Protein AF-A0A383U448-F1 (afdb_monomer_lite)

Radius of gyration: 34.34 Å; chains: 1; bounding box: 80×82×104 Å

Sequence (1256 aa):
MKTSLHKIVGTLLFLFCISNVFAQDVRINQNELPYTIPLAEEPSKGEGIVYQWLENDKILEKSNQINFTIPKGKEVGTYTYISQVKCNGCTDWLSSNPFTVEIYNEPLITARTFTNPFSVVFSPQKELSGYLEELITIIDETQTKLDISIYSIDNYDIYLALKRAKARGVQIRMLYGGASEDKNETSGTVSHKLEELGIDVKYVNKTNHHKFIISDDNYLMTSSGNWNTKANWEFDESTLSITDEEIILRYRVEFELLWNNSREFGQSYTYTPTTPESLLNAIVDNPNSDAIFTTSNYSLYNSSTYGPTFRKITNKQDVADRIVALINQAQTSIKISANHLRSRPISEALILKKSQNPNIEIKIYTDQQEYITESYNNYQTSQQQQCLADASTLAKQRDCLEKNFLYSYNLISAGIEMRFKTYSYDWDITTSNMMHHKYAIFDDDIVVAGSYNYSYNSETNSMENLVILNSSASSSTVNKFIANFDEIWNLGRVENYYNDLLSHLNSSNRYVPVIFPSVALTHLEYADLKQQISTVCPTVTDDYFKNNGHLYSTYLKGIDLSYGANDEVITNFSNSTLYPFSIDYSYNPSLDRFTNIAFQSPDNINYFENIQYDSNKDITSFNSSVFNLNLSYSNRFLLSLNYGQGDYNWHYQNITNGKRVKYSNPNYTDFIISDWNESELPIKITDADNRYLQWNYDDNEDAISVFSQNRTVNLSYSQNQTIFSTNSGENVQFTQNSPNNFTLVNNGTVATTINYDIQEQADKKQTLNININSTNITSGSGRIASIDYLFDVYGRVISAGDLNIIRKPYSGETTTIENGNIQETRTYNDWSLLTQQVVKYNGNIVYQADYQYDVMQRIKQLDEFVSGITIQFIYQYNARGQLEKVFKNGTLSEHYTYDDFGNRTNINIRGTAFIYQNNNINQTQKYSWNTSTSTKHREFNYNNAGQLTSTVNKTGNTTTSSKSFNYDVFGNLNSVTWASQNLEFKYDAFDRQIATYLNGNVKQKLVYGIDNQPIAELNENDRIINTFIYADLNTPILMRKGSIDYYIVSDIRGSVRLVIKESNGAIMQQLDYDAFGKVLNNSNPGFTPFGYAGGLYEYRTDLIRFGARDYFAEIGKWTAEDPIGFLSGDVNFYSYVANDPINYIDPSGFYKTSELAVVIGERMHRVNKAANDLRKQGYNVKIYSPRNFRSTPGKLSPKDINANREWLRYWTNKGAKVFDIGPEKGNPVRSPFYGVEQRSIYTNWKYNNVVQLEGY

Foldseek 3Di:
DLCVLLCLLVVVVVCLLVLVPDQPAAEDELVLPQFKDDDPDDDDPDDDKWKFKDKVNHTDDIGPDPIDTHHRPDDFAKIWMAIDIDDPDDDDPRNQHIHIYGYDHDQPDPPPDDPAQKAKWKDDDPPCPGVLVVLLVLLQNFQAEKQWQFQDADDVSNVVSVLSSVSNVYAAEYAYNCLVVCLPPDDQDPQRSCVVSVHWYWYAQFRRQFGKMDGPLQKIKFKLDGNDDCRHNQETMMMMIGRDNQVSLVVVLVSLVDRVQTATSPDDDDDPRDHSVVSVVVHDDDPFKDKDKLQVQWDWDQDPVTGTHTDGDPPDQVPLVVLLVLLVVFDAEKEWQAQAQQAPSNLVSLLVSCVVPVRHAYEYEYAPVLFDDPVVLVVLVVVLVVQCVVDPDPVSNVCSVFPPHRCQVVCVVSVHHYWHFDFFLDDDPLLDSGHSFGWMQGPLFKIKGGNDHNGPSRNGRYIYMIMIGTVVSPVPNSVVVVLVSVQLQCPLVVLPNLVLLLVLLPAPFFKQFRGFHTGTDTSVSSVVSSVSSCVQPVCCVDPLCVVCVSQDRIGTGQFDFDADPQRDRDDWRARPPDWGKTWDWDADLVLLDTQKIWIAGPVRQIWMWGFDADPLRHTQWIDIPQWIWGWDDDLLHTAWIDTPLDIWGWDWDDDVQWIWIQTDDRVDGSQKIWTAGPLRHTAKIAGPVRWIWGFDADSNRSTQWIDTPPKIWGWDDDSFKIWIAMPQGWIWMKGDPDSQKIWIATDHPAGKIWIWGWDQDSSRKIKIKIKIARPLDPDDAQRIDIWMFIGDNVRATQDIRQWGWDASSTPGHTAWIDHFQKIWGWDAHSNRHTQKIFIDGNNHTQKIWGFDADPVRFTQWIFIDHRHDTWIWGWDADSNRFTAFIAIPNHTQWGFDADSQRATQWIQGPNWIWGWDAHSQGDTQKIWTDDPPFIKMKGWDADSQFFTAKIFIDTHNDTPWMKGWDAHPLGQTQWIDIDHKIKGFDAHSSRATQFIDIVNQTPWGFDDDSDSATQFIADSSSGTQWGFIPRPALAGQWIDGRNWIWGFDADPLRFTAFTATNVPRDTPWGFDADLQFQTPDIPHPPPDLAGGSRFGDDPVVCWTDAARFIANSVSQWTSGFQPLACLLVRVNRTHAQSNRSRRDHRNNSSHDPAQAAEFAEPDVSVSVVVQVVNVSSNHNYDYDDQDDPSDDQDDDDPVSVSVSSSVVSVSVNVRYQYEYQYYDPPDPSHDNCGRPCSPPCSSNNPSVRY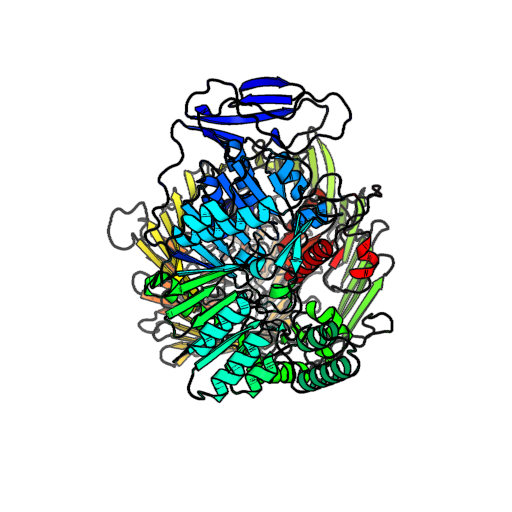HYNSRD

InterPro domains:
  IPR001736 Phospholipase D/Transphosphatidylase [PS50035] (204-231)
  IPR001736 Phospholipase D/Transphosphatidylase [PS50035] (431-458)
  IPR001736 Phospholipase D/Transphosphatidylase [SM00155] (204-231)
  IPR001736 Phospholipase D/Transphosphatidylase [SM00155] (431-458)
  IPR022385 Rhs repeat-associated core [TIGR03696] (1073-1149)
  IPR025202 Cardiolipin synthase-like, phospholipase D-like domain [PF13091] (135-259)
  IPR025202 Cardiolipin synthase-like, phospholipase D-like domain [PF13091] (323-489)
  IPR051406 Phospholipase D domain-containing protein [PTHR43856] (116-265)
  IPR056823 Teneurin-like, YD-shell [PF25023] (580-1142)

Secondary structure (DSSP, 8-state):
-HHHHHHHHHHHHHHHHSTTSS---EEEEGGGPSPEE--S-PPPS-S--EEEEEETTEEEEEES-S-EEPPTTPPSEEEEEEEEEESTT---GGGS--EEEEEESS--------SSSEEEEEE--STTSSHHHHHHHHHHH-SSEEEEEES-B--HHHHHHHHHHHHTT-EEEEEETTHHHHTT--SSSHHHHHHHTT-EEEE-SSEE---EEEETTTEEEEESS-BSHHHHHTSBEEEEEE--HHHHHHHHHHHHHHHHTSEESS------PPPHHHHHTT----TTEEEEEGGGGEEEEEETTTEEEEEEPTT--HHHHHHHHHHHH-SSEEEEEES-EE-HHHHHHHHHHHHH-TTSEEEEEEEGGG---HHHHHHHHHHHHHHHHH--SHHHHHHHHHSS---HHHHHHTT-EEEEEEEESS--TTS---B--EEEEETTTEEEEES--EEHHHHHHEE-EEEEEEHHHHHHHHHHHHHHHHHHHTTTTTTTHHHHHHHHHHSS-SEEESEEEEEEEEHHHHHHHHHHHHHH-GGGGSHHHHHHGGG-SEEETT----B-TTS-B-S-EE--SS---EEEEEEETTTTEEEEEEEE-TT--EEEEEEEE-TT--EEEEEESS-EEEEEEETTEEEEEESSS-EEEEEEEEETTEEEEEEEETTEEEEEEEEEETTS-EEEEEETTS-EEEEEE-TTS-EEEEE-SS-EEEEEE-SSEEEEEETTS-EEEEEEEETTEEEEEEESSS-EEEEEEEEE-TTS-EEEEEEEEETT--SSTTSEEEEEEEE-TTS-EEEETTEEEEE-TTT--EEEEEETTEEEEEEE-TTS-EEEEEEEETTEEEEEEEEEE-TTS-EEEEEEEETTEEEEEEEEE-TTS-EEEEEETTEEEEEEEE-TTS-EEEEEETTEEEEEEE-TTS-EEEEEEE-SS-EEEEEEEE-TTS-EEEEEEEETTEEEEEEEEEE-TT--EEEEEETTEEEEEEE-TTS-EEEEEETTEEEEEEEE-SSSSEEEEE-TTS-EEEEEE-SSSSS-SEEEETTEEEEEEE-TT--EEEEEETTTTEEEEEEEE-TT--EEEESSTTSSSB-GGG-EEETTTTEEEETTEEEEGGGTEESS--TTGGGGS-S-TTBSGGG-TTT---TTS--S---EEEEE-SSHHHHHHHHHHHHHTT-EEEE---S---S-TT---HHHHHHHHHHHHHHHHTT-EEEE--SPTT--S--TTTSSGGGTTSSS---TTB---TT-

pLDDT: mean 80.47, std 18.02, range [24.75, 98.75]

Organism: NCBI:txid2497989

Structure (mmCIF, N/CA/C/O backbone):
data_AF-A0A383U448-F1
#
_entry.id   AF-A0A383U448-F1
#
loop_
_atom_site.group_PDB
_atom_site.id
_atom_site.type_symbol
_atom_site.label_atom_id
_atom_site.label_alt_id
_atom_site.label_comp_id
_atom_site.label_asym_id
_atom_site.label_entity_id
_atom_site.label_seq_id
_atom_site.pdbx_PDB_ins_code
_atom_site.Cartn_x
_atom_site.Cartn_y
_atom_site.Cartn_z
_atom_site.occupancy
_atom_site.B_iso_or_equiv
_atom_site.auth_seq_id
_atom_site.auth_comp_id
_atom_site.auth_asym_id
_atom_site.auth_atom_id
_atom_site.pdbx_PDB_model_num
ATOM 1 N N . MET A 1 1 ? 19.857 9.843 -9.653 1.00 26.89 1 MET A N 1
ATOM 2 C CA . MET A 1 1 ? 19.720 11.174 -10.303 1.00 26.89 1 MET A CA 1
ATOM 3 C C . MET A 1 1 ? 18.327 11.389 -10.895 1.00 26.89 1 MET A C 1
ATOM 5 O O . MET A 1 1 ? 17.596 12.183 -10.324 1.00 26.89 1 MET A O 1
ATOM 9 N N . LYS A 1 2 ? 17.882 10.649 -11.926 1.00 29.08 2 LYS A N 1
ATOM 10 C CA . LYS A 1 2 ? 16.465 10.667 -12.369 1.00 29.08 2 LYS A CA 1
ATOM 11 C C . LYS A 1 2 ? 15.492 10.195 -11.288 1.00 29.08 2 LYS A C 1
ATOM 13 O O . LYS A 1 2 ? 14.426 10.770 -11.119 1.00 29.08 2 LYS A O 1
ATOM 18 N N . THR A 1 3 ? 15.914 9.226 -10.479 1.00 31.72 3 THR A N 1
ATOM 19 C CA . THR A 1 3 ? 15.242 8.836 -9.237 1.00 31.72 3 THR A CA 1
ATOM 20 C C . THR A 1 3 ? 15.077 9.991 -8.264 1.00 31.72 3 THR A C 1
ATOM 22 O O . THR A 1 3 ? 14.084 9.990 -7.574 1.00 31.72 3 THR A O 1
ATOM 25 N N . SER A 1 4 ? 15.980 10.970 -8.186 1.00 29.83 4 SER A N 1
ATOM 26 C CA . SER A 1 4 ? 15.837 12.097 -7.256 1.00 29.83 4 SER A CA 1
ATOM 27 C C . SER A 1 4 ? 14.801 13.094 -7.761 1.00 29.83 4 SER A C 1
ATOM 29 O O . SER A 1 4 ? 14.000 13.530 -6.965 1.00 29.83 4 SER A O 1
ATOM 31 N N . LEU A 1 5 ? 14.728 13.379 -9.065 1.00 30.92 5 LEU A N 1
ATOM 32 C CA . LEU A 1 5 ? 13.685 14.243 -9.636 1.00 30.92 5 LEU A CA 1
ATOM 33 C C . LEU A 1 5 ? 12.293 13.572 -9.593 1.00 30.92 5 LEU A C 1
ATOM 35 O O . LEU A 1 5 ? 11.331 14.197 -9.175 1.00 30.92 5 LEU A O 1
ATOM 39 N N . HIS A 1 6 ? 12.200 12.270 -9.903 1.00 34.72 6 HIS A N 1
ATOM 40 C CA . HIS A 1 6 ? 10.955 11.490 -9.780 1.00 34.72 6 HIS A CA 1
ATOM 41 C C . HIS A 1 6 ? 10.567 11.202 -8.315 1.00 34.72 6 HIS A C 1
ATOM 43 O O . HIS A 1 6 ? 9.384 11.146 -7.989 1.00 34.72 6 HIS A O 1
ATOM 49 N N . LYS A 1 7 ? 11.546 11.031 -7.411 1.00 33.03 7 LYS A N 1
ATOM 50 C CA . LYS A 1 7 ? 11.310 10.900 -5.963 1.00 33.03 7 LYS A CA 1
ATOM 51 C C . LYS A 1 7 ? 10.999 12.239 -5.339 1.00 33.03 7 LYS A C 1
ATOM 53 O O . LYS A 1 7 ? 10.185 12.235 -4.453 1.00 33.03 7 LYS A O 1
ATOM 58 N N . ILE A 1 8 ? 11.559 13.362 -5.776 1.00 33.59 8 ILE A N 1
ATOM 59 C CA . ILE A 1 8 ? 11.149 14.673 -5.270 1.00 33.59 8 ILE A CA 1
ATOM 60 C C . ILE A 1 8 ? 9.646 14.833 -5.516 1.00 33.59 8 ILE A C 1
ATOM 62 O O . ILE A 1 8 ? 8.950 15.253 -4.626 1.00 33.59 8 ILE A O 1
ATOM 66 N N . VAL A 1 9 ? 9.093 14.329 -6.615 1.00 33.84 9 VAL A N 1
ATOM 67 C CA . VAL A 1 9 ? 7.658 14.422 -6.935 1.00 33.84 9 VAL A CA 1
ATOM 68 C C . VAL A 1 9 ? 6.813 13.427 -6.161 1.00 33.84 9 VAL A C 1
ATOM 70 O O . VAL A 1 9 ? 5.799 13.814 -5.602 1.00 33.84 9 VAL A O 1
ATOM 73 N N . GLY A 1 10 ? 7.242 12.165 -6.070 1.00 28.72 10 GLY A N 1
ATOM 74 C CA . GLY A 1 10 ? 6.570 11.172 -5.229 1.00 28.72 10 GLY A CA 1
ATOM 75 C C . GLY A 1 10 ? 6.646 11.527 -3.743 1.00 28.72 10 GLY A C 1
ATOM 76 O O . GLY A 1 10 ? 5.662 11.382 -3.038 1.00 28.72 10 GLY A O 1
ATOM 77 N N . THR A 1 11 ? 7.783 12.049 -3.286 1.00 31.59 11 THR A N 1
ATOM 78 C CA . THR A 1 11 ? 8.043 12.540 -1.929 1.00 31.59 11 THR A CA 1
ATOM 79 C C . THR A 1 11 ? 7.360 13.874 -1.687 1.00 31.59 11 THR A C 1
ATOM 81 O O . THR A 1 11 ? 6.929 14.063 -0.573 1.00 31.59 11 THR A O 1
ATOM 84 N N . LEU A 1 12 ? 7.178 14.752 -2.676 1.00 30.23 12 LEU A N 1
ATOM 85 C CA . LEU A 1 12 ? 6.397 15.982 -2.542 1.00 30.23 12 LEU A CA 1
ATOM 86 C C . LEU A 1 12 ? 4.911 15.681 -2.542 1.00 30.23 12 LEU A C 1
ATOM 88 O O . LEU A 1 12 ? 4.226 16.141 -1.663 1.00 30.23 12 LEU A O 1
ATOM 92 N N . LEU A 1 13 ? 4.397 14.831 -3.422 1.00 33.88 13 LEU A N 1
ATOM 93 C CA . LEU A 1 13 ? 3.003 14.382 -3.362 1.00 33.88 13 LEU A CA 1
ATOM 94 C C . LEU A 1 13 ? 2.704 13.634 -2.057 1.00 33.88 13 LEU A C 1
ATOM 96 O O . LEU A 1 13 ? 1.634 13.813 -1.487 1.00 33.88 13 LEU A O 1
ATOM 100 N N . PHE A 1 14 ? 3.664 12.859 -1.537 1.00 30.44 14 PHE A N 1
ATOM 101 C CA . PHE A 1 14 ? 3.577 12.284 -0.195 1.00 30.44 14 PHE A CA 1
ATOM 102 C C . PHE A 1 14 ? 3.691 13.379 0.875 1.00 30.44 14 PHE A C 1
ATOM 104 O O . PHE A 1 14 ? 2.856 13.415 1.757 1.00 30.44 14 PHE A O 1
ATOM 111 N N . LEU A 1 15 ? 4.629 14.324 0.765 1.00 28.56 15 LEU A N 1
ATOM 112 C CA . LEU A 1 15 ? 4.775 15.497 1.638 1.00 28.56 15 LEU A CA 1
ATOM 113 C C . LEU A 1 15 ? 3.615 16.478 1.511 1.00 28.56 15 LEU A C 1
ATOM 115 O O . LEU A 1 15 ? 3.544 17.318 2.377 1.00 28.56 15 LEU A O 1
ATOM 119 N N . PHE A 1 16 ? 2.738 16.387 0.507 1.00 30.89 16 PHE A N 1
ATOM 120 C CA . PHE A 1 16 ? 1.557 17.232 0.318 1.00 30.89 16 PHE A CA 1
ATOM 121 C C . PHE A 1 16 ? 0.291 16.532 0.812 1.00 30.89 16 PHE A C 1
ATOM 123 O O . PHE A 1 16 ? -0.510 17.130 1.515 1.00 30.89 16 PHE A O 1
ATOM 130 N N . CYS A 1 17 ? 0.188 15.214 0.617 1.00 26.83 17 CYS A N 1
ATOM 131 C CA . CYS A 1 17 ? -0.707 14.389 1.431 1.00 26.83 17 CYS A CA 1
ATOM 132 C C . CYS A 1 17 ? -0.320 14.414 2.929 1.00 26.83 17 CYS A C 1
ATOM 134 O O . CYS A 1 17 ? -1.149 14.087 3.774 1.00 26.83 17 CYS A O 1
ATOM 136 N N . ILE A 1 18 ? 0.923 14.800 3.255 1.00 27.64 18 ILE A N 1
ATOM 137 C CA . ILE A 1 18 ? 1.483 14.928 4.611 1.00 27.64 18 ILE A CA 1
ATOM 138 C C . ILE A 1 18 ? 1.833 16.398 4.950 1.00 27.64 18 ILE A C 1
ATOM 140 O O . ILE A 1 18 ? 2.316 16.655 6.050 1.00 27.64 18 ILE A O 1
ATOM 144 N N . SER A 1 19 ? 1.528 17.410 4.116 1.00 24.75 19 SER A N 1
ATOM 145 C CA . SER A 1 19 ? 1.855 18.831 4.412 1.00 24.75 19 SER A CA 1
ATOM 146 C C . SER A 1 19 ? 0.846 19.442 5.380 1.00 24.75 19 SER A C 1
ATOM 148 O O . SER A 1 19 ? 0.489 20.608 5.289 1.00 24.75 19 SER A O 1
ATOM 150 N N . ASN A 1 20 ? 0.420 18.641 6.351 1.00 30.62 20 ASN A N 1
ATOM 151 C CA . ASN A 1 20 ? -0.089 19.090 7.635 1.00 30.62 20 ASN A CA 1
ATOM 152 C C . ASN A 1 20 ? 0.874 18.738 8.780 1.00 30.62 20 ASN A C 1
ATOM 154 O O . ASN A 1 20 ? 0.496 18.792 9.945 1.00 30.62 20 ASN A O 1
ATOM 158 N N . VAL A 1 21 ? 2.127 18.378 8.484 1.00 32.72 21 VAL A N 1
ATOM 159 C CA . VAL A 1 21 ? 3.058 17.867 9.492 1.00 32.72 21 VAL A CA 1
ATOM 160 C C . VAL A 1 21 ? 4.301 18.772 9.569 1.00 32.72 21 VAL A C 1
ATOM 162 O O . VAL A 1 21 ? 5.297 18.538 8.897 1.00 32.72 21 VAL A O 1
ATOM 165 N N . PHE A 1 22 ? 4.208 19.799 10.434 1.00 30.14 22 PHE A N 1
ATOM 166 C CA . PHE A 1 22 ? 5.290 20.618 11.039 1.00 30.14 22 PHE A CA 1
ATOM 167 C C . PHE A 1 22 ? 5.592 22.062 10.572 1.00 30.14 22 PHE A C 1
ATOM 169 O O . PHE A 1 22 ? 6.668 22.565 10.886 1.00 30.14 22 PHE A O 1
ATOM 176 N N . ALA A 1 23 ? 4.637 22.817 10.024 1.00 28.97 23 ALA A N 1
ATOM 177 C CA . ALA A 1 23 ? 4.626 24.268 10.270 1.00 28.97 23 ALA A CA 1
ATOM 178 C C . ALA A 1 23 ? 3.731 24.532 11.492 1.00 28.97 23 ALA A C 1
ATOM 180 O O . ALA A 1 23 ? 2.543 24.213 11.469 1.00 28.97 23 ALA A O 1
ATOM 181 N N . GLN A 1 24 ? 4.271 25.066 12.595 1.00 42.72 24 GLN A N 1
ATOM 182 C CA . GLN A 1 24 ? 3.395 25.661 13.613 1.00 42.72 24 GLN A CA 1
ATOM 183 C C . GLN A 1 24 ? 2.919 27.000 13.062 1.00 42.72 24 GLN A C 1
ATOM 185 O O . GLN A 1 24 ? 3.479 28.038 13.392 1.00 42.72 24 GLN A O 1
ATOM 190 N N . ASP A 1 25 ? 1.914 26.973 12.194 1.00 42.91 25 ASP A N 1
ATOM 191 C CA . ASP A 1 25 ? 1.227 28.191 11.797 1.00 42.91 25 ASP A CA 1
ATOM 192 C C . ASP A 1 25 ? 0.386 28.658 12.984 1.00 42.91 25 ASP A C 1
ATOM 194 O O . ASP A 1 25 ? -0.521 27.970 13.465 1.00 42.91 25 ASP A O 1
ATOM 198 N N . VAL A 1 26 ? 0.756 29.815 13.527 1.00 45.50 26 VAL A N 1
ATOM 199 C CA . VAL A 1 26 ? 0.137 30.368 14.728 1.00 45.50 26 VAL A CA 1
ATOM 200 C C . VAL A 1 26 ? -0.764 31.516 14.301 1.00 45.50 26 VAL A C 1
ATOM 202 O O . VAL A 1 26 ? -0.299 32.583 13.918 1.00 45.50 26 VAL A O 1
ATOM 205 N N . ARG A 1 27 ? -2.079 31.326 14.377 1.00 55.72 27 ARG A N 1
ATOM 206 C CA . ARG A 1 27 ? -3.032 32.427 14.183 1.00 55.72 27 ARG A CA 1
ATOM 207 C C . ARG A 1 27 ? -3.281 33.108 15.522 1.00 55.72 27 ARG A C 1
ATOM 209 O O . ARG A 1 27 ? -3.609 32.434 16.495 1.00 55.72 27 ARG A O 1
ATOM 216 N N . ILE A 1 28 ? -3.136 34.426 15.565 1.00 56.16 28 ILE A N 1
ATOM 217 C CA . ILE A 1 28 ? -3.194 35.227 16.791 1.00 56.16 28 ILE A CA 1
ATOM 218 C C . ILE A 1 28 ? -4.157 36.380 16.563 1.00 56.16 28 ILE A C 1
ATOM 220 O O . ILE A 1 28 ? -4.029 37.125 15.590 1.00 56.16 28 ILE A O 1
ATOM 224 N N . ASN A 1 29 ? -5.127 36.548 17.456 1.00 61.75 29 ASN A N 1
ATOM 225 C CA . ASN A 1 29 ? -5.985 37.720 17.383 1.00 61.75 29 ASN A CA 1
ATOM 226 C C . ASN A 1 29 ? -5.143 38.971 17.689 1.00 61.75 29 ASN A C 1
ATOM 228 O O . ASN A 1 29 ? -4.318 38.958 18.601 1.00 61.75 29 ASN A O 1
ATOM 232 N N . GLN A 1 30 ? -5.352 40.081 16.976 1.00 71.75 30 GLN A N 1
ATOM 233 C CA . GLN A 1 30 ? -4.601 41.322 17.205 1.00 71.75 30 GLN A CA 1
ATOM 234 C C . GLN A 1 30 ? -4.647 41.784 18.679 1.00 71.75 30 GLN A C 1
ATOM 236 O O . GLN A 1 30 ? -3.684 42.370 19.179 1.00 71.75 30 GLN A O 1
ATOM 241 N N . ASN A 1 31 ? -5.725 41.462 19.401 1.00 66.38 31 ASN A N 1
ATOM 242 C CA . ASN A 1 31 ? -5.901 41.773 20.821 1.00 66.38 31 ASN A CA 1
ATOM 243 C C . ASN A 1 31 ? -5.049 40.908 21.777 1.00 66.38 31 ASN A C 1
ATOM 245 O O . ASN A 1 31 ? -4.917 41.259 22.948 1.00 66.38 31 ASN A O 1
ATOM 249 N N . GLU A 1 32 ? -4.459 39.809 21.299 1.00 53.16 32 GLU A N 1
ATOM 250 C CA . GLU A 1 32 ? -3.653 38.850 22.074 1.00 53.16 32 GLU A CA 1
ATOM 251 C C . GLU A 1 32 ? -2.137 39.154 22.020 1.00 53.16 32 GLU A C 1
ATOM 253 O O . GLU A 1 32 ? -1.326 38.430 22.597 1.00 53.16 32 GLU A O 1
ATOM 258 N N . LEU A 1 33 ? -1.725 40.246 21.357 1.00 61.59 33 LEU A N 1
ATOM 259 C CA . LEU A 1 33 ? -0.324 40.676 21.272 1.00 61.59 33 LEU A CA 1
ATOM 260 C C . LEU A 1 33 ? 0.138 41.486 22.507 1.00 61.59 33 LEU A C 1
ATOM 262 O O . LEU A 1 33 ? -0.577 42.380 22.972 1.00 61.59 33 LEU A O 1
ATOM 266 N N . PRO A 1 34 ? 1.388 41.316 22.987 1.00 60.22 34 PRO A N 1
ATOM 267 C CA . PRO A 1 34 ? 2.439 40.456 22.447 1.00 60.22 34 PRO A CA 1
ATOM 268 C C . PRO A 1 34 ? 2.275 38.995 22.889 1.00 60.22 34 PRO A C 1
ATOM 270 O O . PRO A 1 34 ? 2.176 38.708 24.080 1.00 60.22 34 PRO A O 1
ATOM 273 N N . TYR A 1 35 ? 2.293 38.075 21.927 1.00 56.62 35 TYR A N 1
ATOM 274 C CA . TYR A 1 35 ? 2.193 36.640 22.178 1.00 56.62 35 TYR A CA 1
ATOM 275 C C . TYR A 1 35 ? 3.589 36.016 22.190 1.00 56.62 35 TYR A C 1
ATOM 277 O O . TYR A 1 35 ? 4.377 36.220 21.261 1.00 56.62 35 TYR A O 1
ATOM 285 N N . THR A 1 36 ? 3.910 35.276 23.251 1.00 61.12 36 THR A N 1
ATOM 286 C CA . THR A 1 36 ? 5.186 34.567 23.380 1.00 61.12 36 THR A CA 1
ATOM 287 C C . THR A 1 36 ? 5.021 33.131 22.911 1.00 61.12 36 THR A C 1
ATOM 289 O O . THR A 1 36 ? 4.211 32.382 23.449 1.00 61.12 36 THR A O 1
ATOM 292 N N . ILE A 1 37 ? 5.822 32.739 21.928 1.00 55.78 37 ILE A N 1
ATOM 293 C CA . ILE A 1 37 ? 5.875 31.394 21.372 1.00 55.78 37 ILE A CA 1
ATOM 294 C C . ILE A 1 37 ? 6.964 30.623 22.127 1.00 55.78 37 ILE A C 1
ATOM 296 O O . ILE A 1 37 ? 8.150 30.944 21.984 1.00 55.78 37 ILE A O 1
ATOM 300 N N . PRO A 1 38 ? 6.594 29.625 22.955 1.00 47.69 38 PRO A N 1
ATOM 301 C CA . PRO A 1 38 ? 7.563 28.774 23.617 1.00 47.69 38 PRO A CA 1
ATOM 302 C C . PRO A 1 38 ? 8.049 27.713 22.634 1.00 47.69 38 PRO A C 1
ATOM 304 O O . PRO A 1 38 ? 7.242 26.973 22.052 1.00 47.69 38 PRO A O 1
ATOM 307 N N . LEU A 1 39 ? 9.365 27.652 22.461 1.00 51.72 39 LEU A N 1
ATOM 308 C CA . LEU A 1 39 ? 10.035 26.788 21.499 1.00 51.72 39 LEU A CA 1
ATOM 309 C C . LEU A 1 39 ? 10.717 25.637 22.236 1.00 51.72 39 LEU A C 1
ATOM 311 O O . LEU A 1 39 ? 11.454 25.834 23.200 1.00 51.72 39 LEU A O 1
ATOM 315 N N . ALA A 1 40 ? 10.370 24.414 21.845 1.00 38.06 40 ALA A N 1
ATOM 316 C CA . ALA A 1 40 ? 10.604 23.220 22.644 1.00 38.06 40 ALA A CA 1
ATOM 317 C C . ALA A 1 40 ? 11.950 22.564 22.315 1.00 38.06 40 ALA A C 1
ATOM 319 O O . ALA A 1 40 ? 11.956 21.544 21.644 1.00 38.06 40 ALA A O 1
ATOM 320 N N . GLU A 1 41 ? 13.052 23.137 22.806 1.00 41.41 41 GLU A N 1
ATOM 321 C CA . GLU A 1 41 ? 14.309 22.433 23.130 1.00 41.41 41 GLU A CA 1
ATOM 322 C C . GLU A 1 41 ? 15.309 23.420 23.765 1.00 41.41 41 GLU A C 1
ATOM 324 O O . GLU A 1 41 ? 15.898 24.237 23.069 1.00 41.41 41 GLU A O 1
ATOM 329 N N . GLU A 1 42 ? 15.541 23.377 25.087 1.00 35.59 42 GLU A N 1
ATOM 330 C CA . GLU A 1 42 ? 16.715 24.076 25.638 1.00 35.59 42 GLU A CA 1
ATOM 331 C C . GLU A 1 42 ? 17.988 23.306 25.235 1.00 35.59 42 GLU A C 1
ATOM 333 O O . GLU A 1 42 ? 18.105 22.122 25.573 1.00 35.59 42 GLU A O 1
ATOM 338 N N . PRO A 1 43 ? 18.980 23.940 24.580 1.00 37.44 43 PRO A N 1
ATOM 339 C CA . PRO A 1 43 ? 20.286 23.324 24.405 1.00 37.44 43 PRO A CA 1
ATOM 340 C C . PRO A 1 43 ? 20.908 23.047 25.780 1.00 37.44 43 PRO A C 1
ATOM 342 O O . PRO A 1 43 ? 20.839 23.866 26.700 1.00 37.44 43 PRO A O 1
ATOM 345 N N . SER A 1 44 ? 21.522 21.872 25.935 1.00 36.53 44 SER A N 1
ATOM 346 C CA . SER A 1 44 ? 22.182 21.452 27.174 1.00 36.53 44 SER A CA 1
ATOM 347 C C . SER A 1 44 ? 23.130 22.542 27.682 1.00 36.53 44 SER A C 1
ATOM 349 O O . SER A 1 44 ? 24.051 22.922 26.964 1.00 36.53 44 SER A O 1
ATOM 351 N N . LYS A 1 45 ? 22.903 23.029 28.914 1.00 34.41 45 LYS A N 1
ATOM 352 C CA . LYS A 1 45 ? 23.680 24.086 29.590 1.00 34.41 45 LYS A CA 1
ATOM 353 C C . LYS A 1 45 ? 25.193 23.914 29.399 1.00 34.41 45 LYS A C 1
ATOM 355 O O . LYS A 1 45 ? 25.847 23.197 30.153 1.00 34.41 45 LYS A O 1
ATOM 360 N N . GLY A 1 46 ? 25.734 24.634 28.423 1.00 41.62 46 GLY A N 1
ATOM 361 C CA . GLY A 1 46 ? 27.154 24.713 28.113 1.00 41.62 46 GLY A CA 1
ATOM 362 C C . GLY A 1 46 ? 27.389 25.756 27.023 1.00 41.62 46 GLY A C 1
ATOM 363 O O . GLY A 1 46 ? 27.149 25.482 25.859 1.00 41.62 46 GLY A O 1
ATOM 364 N N . GLU A 1 47 ? 27.855 26.936 27.442 1.00 43.88 47 GLU A N 1
ATOM 365 C CA . GLU A 1 47 ? 28.380 28.054 26.630 1.00 43.88 47 GLU A CA 1
ATOM 366 C C . GLU A 1 47 ? 27.388 28.950 25.843 1.00 43.88 47 GLU A C 1
ATOM 368 O O . GLU A 1 47 ? 27.031 28.691 24.706 1.00 43.88 47 GLU A O 1
ATOM 373 N N . GLY A 1 48 ? 27.042 30.110 26.427 1.00 52.75 48 GLY A N 1
ATOM 374 C CA . GLY A 1 48 ? 27.007 31.424 25.747 1.00 52.75 48 GLY A CA 1
ATOM 375 C C . GLY A 1 48 ? 26.222 31.635 24.436 1.00 52.75 48 GLY A C 1
ATOM 376 O O . GLY A 1 48 ? 26.661 32.456 23.634 1.00 52.75 48 GLY A O 1
ATOM 377 N N . ILE A 1 49 ? 25.096 30.954 24.203 1.00 56.06 49 ILE A N 1
ATOM 378 C CA . ILE A 1 49 ? 24.296 31.075 22.966 1.00 56.06 49 ILE A CA 1
ATOM 379 C C . ILE A 1 49 ? 23.461 32.375 22.937 1.00 56.06 49 ILE A C 1
ATOM 381 O O . ILE A 1 49 ? 22.761 32.688 23.902 1.00 56.06 49 ILE A O 1
ATOM 385 N N . VAL A 1 50 ? 23.507 33.113 21.816 1.00 58.84 50 VAL A N 1
ATOM 386 C CA . VAL A 1 50 ? 22.683 34.312 21.541 1.00 58.84 50 VAL A CA 1
ATOM 387 C C . VAL A 1 50 ? 21.770 34.037 20.339 1.00 58.84 50 VAL A C 1
ATOM 389 O O . VAL A 1 50 ? 22.261 33.711 19.255 1.00 58.84 50 VAL A O 1
ATOM 392 N N . TYR A 1 51 ? 20.460 34.195 20.530 1.00 62.78 51 TYR A N 1
ATOM 393 C CA . TYR A 1 51 ? 19.413 34.100 19.511 1.00 62.78 51 TYR A CA 1
ATOM 394 C C . TYR A 1 51 ? 19.179 35.461 18.853 1.00 62.78 51 TYR A C 1
ATOM 396 O O . TYR A 1 51 ? 19.197 36.511 19.497 1.00 62.78 51 TYR A O 1
ATOM 404 N N . GLN A 1 52 ? 18.936 35.454 17.552 1.00 72.25 52 GLN A N 1
ATOM 405 C CA . GLN A 1 52 ? 18.617 36.631 16.766 1.00 72.25 52 GLN A CA 1
ATOM 406 C C . GLN A 1 52 ? 17.319 36.377 16.014 1.00 72.25 52 GLN A C 1
ATOM 408 O O . GLN A 1 52 ? 17.302 35.650 15.035 1.00 72.25 52 GLN A O 1
ATOM 413 N N . TRP A 1 53 ? 16.225 36.969 16.466 1.00 74.19 53 TRP A N 1
ATOM 414 C CA . TRP A 1 53 ? 14.926 36.796 15.828 1.00 74.19 53 TRP A CA 1
ATOM 415 C C . TRP A 1 53 ? 14.820 37.697 14.612 1.00 74.19 53 TRP A C 1
ATOM 417 O O . TRP A 1 53 ? 15.181 38.874 14.690 1.00 74.19 53 TRP A O 1
ATOM 427 N N . LEU A 1 54 ? 14.327 37.161 13.502 1.00 74.12 54 LEU A N 1
ATOM 428 C CA . LEU A 1 54 ? 13.992 37.928 12.317 1.00 74.12 54 LEU A CA 1
ATOM 429 C C . LEU A 1 54 ? 12.502 37.811 12.044 1.00 74.12 54 LEU A C 1
ATOM 431 O O . LEU A 1 54 ? 11.908 36.753 12.215 1.00 74.12 54 LEU A O 1
ATOM 435 N N . GLU A 1 55 ? 11.926 38.918 11.608 1.00 82.25 55 GLU A N 1
ATOM 436 C CA . GLU A 1 55 ? 10.584 39.010 11.061 1.00 82.25 55 GLU A CA 1
ATOM 437 C C . GLU A 1 55 ? 10.700 39.340 9.582 1.00 82.25 55 GLU A C 1
ATOM 439 O O . GLU A 1 55 ? 11.259 40.386 9.240 1.00 82.25 55 GLU A O 1
ATOM 444 N N . ASN A 1 56 ? 10.174 38.481 8.713 1.00 80.25 56 ASN A N 1
ATOM 445 C CA . ASN A 1 56 ? 10.267 38.631 7.263 1.00 80.25 56 ASN A CA 1
ATOM 446 C C . ASN A 1 56 ? 11.715 38.972 6.845 1.00 80.25 56 ASN A C 1
ATOM 448 O O . ASN A 1 56 ? 11.965 39.982 6.181 1.00 80.25 56 ASN A O 1
ATOM 452 N N . ASP A 1 57 ? 12.670 38.195 7.369 1.00 69.50 57 ASP A N 1
ATOM 453 C CA . ASP A 1 57 ? 14.123 38.321 7.170 1.00 69.50 57 ASP A CA 1
ATOM 454 C C . ASP A 1 57 ? 14.771 39.620 7.680 1.00 69.50 57 ASP A C 1
ATOM 456 O O . ASP A 1 57 ? 15.945 39.900 7.418 1.00 69.50 57 ASP A O 1
ATOM 460 N N . LYS A 1 58 ? 14.045 40.428 8.459 1.00 74.50 58 LYS A N 1
ATOM 461 C CA . LYS A 1 58 ? 14.591 41.610 9.134 1.00 74.50 58 LYS A CA 1
ATOM 462 C C . LYS A 1 58 ? 14.810 41.333 10.604 1.00 74.50 58 LYS A C 1
ATOM 464 O O . LYS A 1 58 ? 13.898 40.940 11.318 1.00 74.50 58 LYS A O 1
ATOM 469 N N . ILE A 1 59 ? 16.024 41.615 11.062 1.00 76.44 59 ILE A N 1
ATOM 470 C CA . ILE A 1 59 ? 16.428 41.452 12.458 1.00 76.44 59 ILE A CA 1
ATOM 471 C C . ILE A 1 59 ? 15.489 42.255 13.357 1.00 76.44 59 ILE A C 1
ATOM 473 O O . ILE A 1 59 ? 15.465 43.485 13.303 1.00 76.44 59 ILE A O 1
ATOM 477 N N . LEU A 1 60 ? 14.753 41.534 14.187 1.00 73.06 60 LEU A N 1
ATOM 478 C CA . LEU A 1 60 ? 13.780 42.055 15.122 1.00 73.06 60 LEU A CA 1
ATOM 479 C C . LEU A 1 60 ? 14.417 42.292 16.497 1.00 73.06 60 LEU A C 1
ATOM 481 O O . LEU A 1 60 ? 14.288 43.377 17.055 1.00 73.06 60 LEU A O 1
ATOM 485 N N . GLU A 1 61 ? 15.153 41.306 17.019 1.00 65.56 61 GLU A N 1
ATOM 486 C CA . GLU A 1 61 ? 15.814 41.398 18.325 1.00 65.56 61 GLU A CA 1
ATOM 487 C C . GLU A 1 61 ? 17.015 40.441 18.421 1.00 65.56 61 GLU A C 1
ATOM 489 O O . GLU A 1 61 ? 17.039 39.396 17.774 1.00 65.56 61 GLU A O 1
ATOM 494 N N . LYS A 1 62 ? 18.021 40.787 19.236 1.00 67.25 62 LYS A N 1
ATOM 495 C CA . LYS A 1 62 ? 19.112 39.886 19.645 1.00 67.25 62 LYS A CA 1
ATOM 496 C C . LYS A 1 62 ? 18.970 39.604 21.137 1.00 67.25 62 LYS A C 1
ATOM 498 O O . LYS A 1 62 ? 19.185 40.514 21.935 1.00 67.25 62 LYS A O 1
ATOM 503 N N . SER A 1 63 ? 18.612 38.381 21.507 1.00 58.31 63 SER A N 1
ATOM 504 C CA . SER A 1 63 ? 18.343 37.986 22.891 1.00 58.31 63 SER A CA 1
ATOM 505 C C . SER A 1 63 ? 19.129 36.730 23.274 1.00 58.31 63 SER A C 1
ATOM 507 O O . SER A 1 63 ? 19.588 35.973 22.427 1.00 58.31 63 SER A O 1
ATOM 509 N N . ASN A 1 64 ? 19.272 36.478 24.573 1.00 56.22 64 ASN A N 1
ATOM 510 C CA . ASN A 1 64 ? 19.859 35.230 25.078 1.00 56.22 64 ASN A CA 1
ATOM 511 C C . ASN A 1 64 ? 18.768 34.201 25.438 1.00 56.22 64 ASN A C 1
ATOM 513 O O . ASN A 1 64 ? 19.004 33.325 26.266 1.00 56.22 64 ASN A O 1
ATOM 517 N N . GLN A 1 65 ? 17.554 34.351 24.893 1.00 56.66 65 GLN A N 1
ATOM 518 C CA . GLN A 1 65 ? 16.384 33.535 25.227 1.00 56.66 65 GLN A CA 1
ATOM 519 C C . GLN A 1 65 ? 15.813 32.868 23.970 1.00 56.66 65 GLN A C 1
ATOM 521 O O . GLN A 1 65 ? 15.616 33.526 22.951 1.00 56.66 65 GLN A O 1
ATOM 526 N N . ILE A 1 66 ? 15.520 31.567 24.070 1.00 57.00 66 ILE A N 1
ATOM 527 C CA . ILE A 1 66 ? 14.972 30.757 22.968 1.00 57.00 66 ILE A CA 1
ATOM 528 C C . ILE A 1 66 ? 13.493 31.049 22.678 1.00 57.00 66 ILE A C 1
ATOM 530 O O . ILE A 1 66 ? 12.995 30.713 21.614 1.00 57.00 66 ILE A O 1
ATOM 534 N N . ASN A 1 67 ? 12.769 31.680 23.603 1.00 59.53 67 ASN A N 1
ATOM 535 C CA . ASN A 1 67 ? 11.362 32.008 23.391 1.00 59.53 67 ASN A CA 1
ATOM 536 C C . ASN A 1 67 ? 11.235 33.295 22.577 1.00 59.53 67 ASN A C 1
ATOM 538 O O . ASN A 1 67 ? 11.841 34.316 22.913 1.00 59.53 67 ASN A O 1
ATOM 542 N N . PHE A 1 68 ? 10.407 33.254 21.538 1.00 66.19 68 PHE A N 1
ATOM 543 C CA . PHE A 1 68 ? 10.133 34.410 20.700 1.00 66.19 68 PHE A CA 1
ATOM 544 C C . PHE A 1 68 ? 8.887 35.143 21.188 1.00 66.19 68 PHE A C 1
ATOM 546 O O . PHE A 1 68 ? 7.849 34.520 21.377 1.00 66.19 68 PHE A O 1
ATOM 553 N N . THR A 1 69 ? 8.958 36.461 21.374 1.00 71.75 69 THR A N 1
ATOM 554 C CA . THR A 1 69 ? 7.781 37.278 21.699 1.00 71.75 69 THR A CA 1
ATOM 555 C C . THR A 1 69 ? 7.455 38.189 20.531 1.00 71.75 69 THR A C 1
ATOM 557 O O . THR A 1 69 ? 8.263 39.038 20.156 1.00 71.75 69 THR A O 1
ATOM 560 N N . ILE A 1 70 ? 6.258 38.033 19.971 1.00 75.50 70 ILE A N 1
ATOM 561 C CA . ILE A 1 70 ? 5.808 38.861 18.854 1.00 75.50 70 ILE A CA 1
ATOM 562 C C . ILE A 1 70 ? 5.630 40.306 19.341 1.00 75.50 70 ILE A C 1
ATOM 564 O O . ILE A 1 70 ? 4.967 40.517 20.359 1.00 75.50 70 ILE A O 1
ATOM 568 N N . PRO A 1 71 ? 6.177 41.320 18.645 1.00 73.38 71 PRO A N 1
ATOM 569 C CA . PRO A 1 71 ? 6.102 42.704 19.094 1.00 73.38 71 PRO A CA 1
ATOM 570 C C . PRO A 1 71 ? 4.666 43.212 19.221 1.00 73.38 71 PRO A C 1
ATOM 572 O O . PRO A 1 71 ? 3.805 42.939 18.386 1.00 73.38 71 PRO A O 1
ATOM 575 N N . LYS A 1 72 ? 4.424 44.044 20.235 1.00 72.06 72 LYS A N 1
ATOM 576 C CA . LYS A 1 72 ? 3.141 44.730 20.415 1.00 72.06 72 LYS A CA 1
ATOM 577 C C . LYS A 1 72 ? 2.907 45.745 19.284 1.00 72.06 72 LYS A C 1
ATOM 579 O O . LYS A 1 72 ? 3.818 46.495 18.941 1.00 72.06 72 LYS A O 1
ATOM 584 N N . GLY A 1 73 ? 1.680 45.813 18.758 1.00 69.38 73 GLY A N 1
ATOM 585 C CA . GLY A 1 73 ? 1.275 46.811 17.754 1.00 69.38 73 GLY A CA 1
ATOM 586 C C . GLY A 1 73 ? 1.453 46.394 16.289 1.00 69.38 73 GLY A C 1
ATOM 587 O O . GLY A 1 73 ? 1.537 47.266 15.429 1.00 69.38 73 GLY A O 1
ATOM 588 N N . LYS A 1 74 ? 1.528 45.090 15.997 1.00 77.75 74 LYS A N 1
ATOM 589 C CA . LYS A 1 74 ? 1.488 44.575 14.620 1.00 77.75 74 LYS A CA 1
ATOM 590 C C . LYS A 1 74 ? 0.111 44.796 13.992 1.00 77.75 74 LYS A C 1
ATOM 592 O O . LYS A 1 74 ? -0.910 44.677 14.670 1.00 77.75 74 LYS A O 1
ATOM 597 N N . GLU A 1 75 ? 0.097 45.138 12.709 1.00 79.38 75 GLU A N 1
ATOM 598 C CA . GLU A 1 75 ? -1.131 45.261 11.921 1.00 79.38 75 GLU A CA 1
ATOM 599 C C . GLU A 1 75 ? -1.655 43.871 11.525 1.00 79.38 75 GLU A C 1
ATOM 601 O O . GLU A 1 75 ? -0.999 42.859 11.759 1.00 79.38 75 GLU A O 1
ATOM 606 N N . VAL A 1 76 ? -2.859 43.808 10.957 1.00 77.06 76 VAL A N 1
ATOM 607 C CA . VAL A 1 76 ? -3.396 42.557 10.406 1.00 77.06 76 VAL A CA 1
ATOM 608 C C . VAL A 1 76 ? -2.553 42.112 9.222 1.00 77.06 76 VAL A C 1
ATOM 610 O O . VAL A 1 76 ? -2.294 42.897 8.310 1.00 77.06 76 VAL A O 1
ATOM 613 N N . GLY A 1 77 ? -2.170 40.843 9.216 1.00 69.19 77 GLY A N 1
ATOM 614 C CA . GLY A 1 77 ? -1.366 40.252 8.160 1.00 69.19 77 GLY A CA 1
ATOM 615 C C . GLY A 1 77 ? -0.582 39.043 8.644 1.00 69.19 77 GLY A C 1
ATOM 616 O O . GLY A 1 77 ? -0.549 38.726 9.832 1.00 69.19 77 GLY A O 1
ATOM 617 N N . THR A 1 78 ? 0.060 38.363 7.702 1.00 73.38 78 THR A N 1
ATOM 618 C CA . THR A 1 78 ? 0.921 37.218 7.990 1.00 73.38 78 THR A CA 1
ATOM 619 C C . THR A 1 78 ? 2.365 37.682 8.121 1.00 73.38 78 THR A C 1
ATOM 621 O O . THR A 1 78 ? 2.894 38.369 7.245 1.00 73.38 78 THR A O 1
ATOM 624 N N . TYR A 1 79 ? 3.001 37.301 9.221 1.00 77.19 79 TYR A N 1
ATOM 625 C CA . TYR A 1 79 ? 4.383 37.620 9.543 1.00 77.19 79 TYR A CA 1
ATOM 626 C C . TYR A 1 79 ? 5.154 36.323 9.713 1.00 77.19 79 TYR A C 1
ATOM 628 O O . TYR A 1 79 ? 4.789 35.480 10.526 1.00 77.19 79 TYR A O 1
ATOM 636 N N . THR A 1 80 ? 6.224 36.162 8.954 1.00 73.19 80 THR A N 1
ATOM 637 C CA . THR A 1 80 ? 7.094 34.998 9.061 1.00 73.19 80 THR A CA 1
ATOM 638 C C . THR A 1 80 ? 8.209 35.309 10.038 1.00 73.19 80 THR A C 1
ATOM 640 O O . THR A 1 80 ? 8.886 36.328 9.897 1.00 73.19 80 THR A O 1
ATOM 643 N N . TYR A 1 81 ? 8.418 34.439 11.018 1.00 71.50 81 TYR A N 1
ATOM 644 C CA . TYR A 1 81 ? 9.491 34.590 11.988 1.00 71.50 81 TYR A CA 1
ATOM 645 C C . TYR A 1 81 ? 10.473 33.426 11.900 1.00 71.50 81 TYR A C 1
ATOM 647 O O . TYR A 1 81 ? 10.077 32.269 11.773 1.00 71.50 81 TYR A O 1
ATOM 655 N N . ILE A 1 82 ? 11.759 33.754 11.992 1.00 68.62 82 ILE A N 1
ATOM 656 C CA . ILE A 1 82 ? 12.875 32.801 12.029 1.00 68.62 82 ILE A CA 1
ATOM 657 C C . ILE A 1 82 ? 13.825 33.180 13.163 1.00 68.62 82 ILE A C 1
ATOM 659 O O . ILE A 1 82 ? 14.000 34.363 13.472 1.00 68.62 82 ILE A O 1
ATOM 663 N N . SER A 1 83 ? 14.454 32.188 13.787 1.00 63.66 83 SER A N 1
ATOM 664 C CA . SER A 1 83 ? 15.553 32.422 14.729 1.00 63.66 83 SER A CA 1
ATOM 665 C C . SER A 1 83 ? 16.876 32.271 13.982 1.00 63.66 83 SER A C 1
ATOM 667 O O . SER A 1 83 ? 17.036 31.388 13.157 1.00 63.66 83 SER A O 1
ATOM 669 N N . GLN A 1 84 ? 17.855 33.122 14.249 1.00 64.12 84 GLN A N 1
ATOM 670 C CA . GLN A 1 84 ? 19.241 32.929 13.838 1.00 64.12 84 GLN A CA 1
ATOM 671 C C . GLN A 1 84 ? 20.082 32.763 15.092 1.00 64.12 84 GLN A C 1
ATOM 673 O O . GLN A 1 84 ? 20.217 33.684 15.896 1.00 64.12 84 GLN A O 1
ATOM 678 N N . VAL A 1 85 ? 20.673 31.589 15.269 1.00 58.34 85 VAL A N 1
ATOM 679 C CA . VAL A 1 85 ? 21.531 31.311 16.420 1.00 58.34 85 VAL A CA 1
ATOM 680 C C . VAL A 1 85 ? 22.982 31.580 16.055 1.00 58.34 85 VAL A C 1
ATOM 682 O O . VAL A 1 85 ? 23.496 31.062 15.066 1.00 58.34 85 VAL A O 1
ATOM 685 N N . LYS A 1 86 ? 23.674 32.390 16.863 1.00 53.44 86 LYS A N 1
ATOM 686 C CA . LYS A 1 86 ? 25.127 32.564 16.749 1.00 53.44 86 LYS A CA 1
ATOM 687 C C . LYS A 1 86 ? 25.840 31.699 17.784 1.00 53.44 86 LYS A C 1
ATOM 689 O O . LYS A 1 86 ? 26.096 32.144 18.900 1.00 53.44 86 LYS A O 1
ATOM 694 N N . CYS A 1 87 ? 26.214 30.487 17.389 1.00 50.75 87 CYS A N 1
ATOM 695 C CA . CYS A 1 87 ? 27.205 29.664 18.085 1.00 50.75 87 CYS A CA 1
ATOM 696 C C . CYS A 1 87 ? 28.166 29.017 17.068 1.00 50.75 87 CYS A C 1
ATOM 698 O O . CYS A 1 87 ? 27.872 28.935 15.875 1.00 50.75 87 CYS A O 1
ATOM 700 N N . ASN A 1 88 ? 29.371 28.641 17.506 1.00 44.12 88 ASN A N 1
ATOM 701 C CA . ASN A 1 88 ? 30.401 28.100 16.613 1.00 44.12 88 ASN A CA 1
ATOM 702 C C . ASN A 1 88 ? 30.039 26.675 16.163 1.00 44.12 88 ASN A C 1
ATOM 704 O O . ASN A 1 88 ? 30.357 25.712 16.854 1.00 44.12 88 ASN A O 1
ATOM 708 N N . GLY A 1 89 ? 29.432 26.558 14.980 1.00 46.53 89 GLY A N 1
ATOM 709 C CA . GLY A 1 89 ? 29.259 25.285 14.275 1.00 46.53 89 GLY A CA 1
ATOM 710 C C . GLY A 1 89 ? 27.995 24.493 14.621 1.00 46.53 89 GLY A C 1
ATOM 711 O O . GLY A 1 89 ? 27.983 23.288 14.392 1.00 46.53 89 GLY A O 1
ATOM 712 N N . CYS A 1 90 ? 26.946 25.129 15.152 1.00 46.09 90 CYS A N 1
ATOM 713 C CA . CYS A 1 90 ? 25.623 24.506 15.269 1.00 46.09 90 CYS A CA 1
ATOM 714 C C . CYS A 1 90 ? 24.607 25.270 14.409 1.00 46.09 90 CYS A C 1
ATOM 716 O O . CYS A 1 90 ? 24.582 26.500 14.435 1.00 46.09 90 CYS A O 1
ATOM 718 N N . THR A 1 91 ? 23.760 24.544 13.682 1.00 42.25 91 THR A N 1
ATOM 719 C CA . THR A 1 91 ? 22.502 25.041 13.113 1.00 42.25 91 THR A CA 1
ATOM 720 C C . THR A 1 91 ? 21.369 24.656 14.065 1.00 42.25 91 THR A C 1
ATOM 722 O O . THR A 1 91 ? 21.247 23.498 14.457 1.00 42.25 91 THR A O 1
ATOM 725 N N . ASP A 1 92 ? 20.580 25.637 14.503 1.00 44.22 92 ASP A N 1
ATOM 726 C CA . ASP A 1 92 ? 19.344 25.401 15.260 1.00 44.22 92 ASP A CA 1
ATOM 727 C C . ASP A 1 92 ? 18.202 25.145 14.264 1.00 44.22 92 ASP A C 1
ATOM 729 O O . ASP A 1 92 ? 18.109 25.824 13.239 1.00 44.22 92 ASP A O 1
ATOM 733 N N . TRP A 1 93 ? 17.324 24.189 14.569 1.00 40.75 93 TRP A N 1
ATOM 734 C CA . TRP A 1 93 ? 16.147 23.822 13.777 1.00 40.75 93 TRP A CA 1
ATOM 735 C C . TRP A 1 93 ? 15.302 25.043 13.367 1.00 40.75 93 TRP A C 1
ATOM 737 O O . TRP A 1 93 ? 14.793 25.090 12.248 1.00 40.75 93 TRP A O 1
ATOM 747 N N . LEU A 1 94 ? 15.227 26.073 14.217 1.00 45.22 94 LEU A N 1
ATOM 748 C CA . LEU A 1 94 ? 14.451 27.302 13.979 1.00 45.22 94 LEU A CA 1
ATOM 749 C C . LEU A 1 94 ? 15.053 28.279 12.964 1.00 45.22 94 LEU A C 1
ATOM 751 O O . LEU A 1 94 ? 14.365 29.202 12.524 1.00 45.22 94 LEU A O 1
ATOM 755 N N . SER A 1 95 ? 16.321 28.088 12.598 1.00 50.09 95 SER A N 1
ATOM 756 C CA . SER A 1 95 ? 16.969 28.861 11.531 1.00 50.09 95 SER A CA 1
ATOM 757 C C . SER A 1 95 ? 16.661 28.345 10.129 1.00 50.09 95 SER A C 1
ATOM 759 O O . SER A 1 95 ? 16.793 29.099 9.170 1.00 50.09 95 SER A O 1
ATOM 761 N N . SER A 1 96 ? 16.158 27.111 10.048 1.00 45.34 96 SER A N 1
ATOM 762 C CA . SER A 1 96 ? 15.784 26.388 8.827 1.00 45.34 96 SER A CA 1
ATOM 763 C C . SER A 1 96 ? 14.303 25.994 8.816 1.00 45.34 96 SER A C 1
ATOM 765 O O . SER A 1 96 ? 13.928 25.076 8.104 1.00 45.34 96 SER A O 1
ATOM 767 N N . ASN A 1 97 ? 13.472 26.582 9.686 1.00 45.59 97 ASN A N 1
ATOM 768 C CA . ASN A 1 97 ? 12.029 26.323 9.754 1.00 45.59 97 ASN A CA 1
ATOM 769 C C . ASN A 1 97 ? 11.296 27.612 10.163 1.00 45.59 97 ASN A C 1
ATOM 771 O O . ASN A 1 97 ? 11.012 27.810 11.351 1.00 45.59 97 ASN A O 1
ATOM 775 N N . PRO A 1 98 ? 11.020 28.523 9.209 1.00 57.78 98 PRO A N 1
ATOM 776 C CA . PRO A 1 98 ? 10.158 29.673 9.453 1.00 57.78 98 PRO A CA 1
ATOM 777 C C . PRO A 1 98 ? 8.783 29.223 9.931 1.00 57.78 98 PRO A C 1
ATOM 779 O O . PRO A 1 98 ? 8.166 28.351 9.325 1.00 57.78 98 PRO A O 1
ATOM 782 N N . PHE A 1 99 ? 8.269 29.862 10.976 1.00 56.75 99 PHE A N 1
ATOM 783 C CA . PHE A 1 99 ? 6.858 29.737 11.322 1.00 56.75 99 PHE A CA 1
ATOM 784 C C . PHE A 1 99 ? 6.126 31.012 10.924 1.00 56.75 99 PHE A C 1
ATOM 786 O O . PHE A 1 99 ? 6.650 32.124 11.067 1.00 56.75 99 PHE A O 1
ATOM 793 N N . THR A 1 100 ? 4.910 30.852 10.406 1.00 62.06 100 THR A N 1
ATOM 794 C CA . THR A 1 100 ? 4.066 31.997 10.089 1.00 62.06 100 THR A CA 1
ATOM 795 C C . THR A 1 100 ? 3.154 32.314 11.259 1.00 62.06 100 THR A C 1
ATOM 797 O O . THR A 1 100 ? 2.614 31.439 11.938 1.00 62.06 100 THR A O 1
ATOM 800 N N . VAL A 1 101 ? 3.015 33.606 11.515 1.00 61.28 101 VAL A N 1
ATOM 801 C CA . VAL A 1 101 ? 2.068 34.148 12.468 1.00 61.28 101 VAL A CA 1
ATOM 802 C C . VAL A 1 101 ? 1.068 34.980 11.695 1.00 61.28 101 VAL A C 1
ATOM 804 O O . VAL A 1 101 ? 1.411 36.042 11.175 1.00 61.28 101 VAL A O 1
ATOM 807 N N . GLU A 1 102 ? -0.171 34.517 11.618 1.00 65.94 102 GLU A N 1
ATOM 808 C CA . GLU A 1 102 ? -1.250 35.320 11.055 1.00 65.94 102 GLU A CA 1
ATOM 809 C C . GLU A 1 102 ? -1.896 36.140 12.164 1.00 65.94 102 GLU A C 1
ATOM 811 O O . GLU A 1 102 ? -2.518 35.593 13.075 1.00 65.94 102 GLU A O 1
ATOM 816 N N . ILE A 1 103 ? -1.760 37.459 12.074 1.00 71.00 103 ILE A N 1
ATOM 817 C CA . ILE A 1 103 ? -2.450 38.389 12.958 1.00 71.00 103 ILE A CA 1
ATOM 818 C C . ILE A 1 103 ? -3.739 38.817 12.279 1.00 71.00 103 ILE A C 1
ATOM 820 O O . ILE A 1 103 ? -3.710 39.372 11.182 1.00 71.00 103 ILE A O 1
ATOM 824 N N . TYR A 1 104 ? -4.867 38.575 12.935 1.00 66.38 104 TYR A N 1
ATOM 825 C CA . TYR A 1 104 ? -6.196 38.850 12.395 1.00 66.38 104 TYR A CA 1
ATOM 826 C C . TYR A 1 104 ? -7.027 39.720 13.351 1.00 66.38 104 TYR A C 1
ATOM 828 O O . TYR A 1 104 ? -6.790 39.736 14.558 1.00 66.38 104 TYR A O 1
ATOM 836 N N . ASN A 1 105 ? -8.018 40.441 12.813 1.00 59.81 105 ASN A N 1
ATOM 837 C CA . ASN A 1 105 ? -8.897 41.322 13.602 1.00 59.81 105 ASN A CA 1
ATOM 838 C C . ASN A 1 105 ? -10.178 40.648 14.111 1.00 59.81 105 ASN A C 1
ATOM 840 O O . ASN A 1 105 ? -10.772 41.138 15.067 1.00 59.81 105 ASN A O 1
ATOM 844 N N . GLU A 1 106 ? -10.597 39.537 13.501 1.00 52.16 106 GLU A N 1
ATOM 845 C CA . GLU A 1 106 ? -11.901 38.907 13.744 1.00 52.16 106 GLU A CA 1
ATOM 846 C C . GLU A 1 106 ? -11.759 37.509 14.368 1.00 52.16 106 GLU A C 1
ATOM 848 O O . GLU A 1 106 ? -11.071 36.678 13.778 1.00 52.16 106 GLU A O 1
ATOM 853 N N . PRO A 1 107 ? -12.404 37.183 15.505 1.00 51.84 107 PRO A N 1
ATOM 854 C CA . PRO A 1 107 ? -12.437 35.808 16.007 1.00 51.84 107 PRO A CA 1
ATOM 855 C C . PRO A 1 107 ? -12.915 34.848 14.907 1.00 51.84 107 PRO A C 1
ATOM 857 O O . PRO A 1 107 ? -13.842 35.160 14.160 1.00 51.84 107 PRO A O 1
ATOM 860 N N . LEU A 1 108 ? -12.267 33.684 14.798 1.00 44.25 108 LEU A N 1
ATOM 861 C CA . LEU A 1 108 ? -12.682 32.580 13.929 1.00 44.25 108 LEU A CA 1
ATOM 862 C C . LEU A 1 108 ? -14.131 32.185 14.242 1.00 44.25 108 LEU A C 1
ATOM 864 O O . LEU A 1 108 ? -14.354 31.345 15.103 1.00 44.25 108 LEU A O 1
ATOM 868 N N . ILE A 1 109 ? -15.123 32.785 13.582 1.00 39.47 109 ILE A N 1
ATOM 869 C CA . ILE A 1 109 ? -16.514 32.349 13.708 1.00 39.47 109 ILE A CA 1
ATOM 870 C C . ILE A 1 109 ? -17.240 32.535 12.370 1.00 39.47 109 ILE A C 1
ATOM 872 O O . ILE A 1 109 ? -17.821 33.573 12.073 1.00 39.47 109 ILE A O 1
ATOM 876 N N . THR A 1 110 ? -17.325 31.451 11.604 1.00 36.16 110 THR A N 1
ATOM 877 C CA . THR A 1 110 ? -18.672 30.910 11.396 1.00 36.16 110 THR A CA 1
ATOM 878 C C . THR A 1 110 ? -18.747 29.688 12.293 1.00 36.16 110 THR A C 1
ATOM 880 O O . THR A 1 110 ? -18.038 28.717 12.061 1.00 36.16 110 THR A O 1
ATOM 883 N N . ALA A 1 111 ? -19.518 29.782 13.376 1.00 44.22 111 ALA A N 1
ATOM 884 C CA . ALA A 1 111 ? -19.749 28.658 14.269 1.00 44.22 111 ALA A CA 1
ATOM 885 C C . ALA A 1 111 ? -20.307 27.500 13.441 1.00 44.22 111 ALA A C 1
ATOM 887 O O . ALA A 1 111 ? -21.154 27.726 12.563 1.00 44.22 111 ALA A O 1
ATOM 888 N N . ARG A 1 112 ? -19.870 26.268 13.722 1.00 50.41 112 ARG A N 1
ATOM 889 C CA . ARG A 1 112 ? -20.551 25.094 13.178 1.00 50.41 112 ARG A CA 1
ATOM 890 C C . ARG A 1 112 ? -22.023 25.192 13.541 1.00 50.41 112 ARG A C 1
ATOM 892 O O . ARG A 1 112 ? -22.401 25.196 14.709 1.00 50.41 112 ARG A O 1
ATOM 899 N N . THR A 1 113 ? -22.868 25.273 12.526 1.00 43.66 113 THR A N 1
ATOM 900 C CA . THR A 1 113 ? -24.301 25.095 12.712 1.00 43.66 113 THR A CA 1
ATOM 901 C C . THR A 1 113 ? -24.561 23.602 12.653 1.00 43.66 113 THR A C 1
ATOM 903 O O . THR A 1 113 ? -24.683 23.016 11.578 1.00 43.66 113 THR A O 1
ATOM 906 N N . PHE A 1 114 ? -24.609 22.968 13.822 1.00 52.59 114 PHE A N 1
ATOM 907 C CA . PHE A 1 114 ? -25.179 21.634 13.922 1.00 52.59 114 PHE A CA 1
ATOM 908 C C . PHE A 1 114 ? -26.671 21.757 13.629 1.00 52.59 114 PHE A C 1
ATOM 910 O O . PHE A 1 114 ? -27.410 22.449 14.324 1.00 52.59 114 PHE A O 1
ATOM 917 N N . THR A 1 115 ? -27.116 21.122 12.551 1.00 57.06 115 THR A N 1
ATOM 918 C CA . THR A 1 115 ? -28.536 21.082 12.188 1.00 57.06 115 THR A CA 1
ATOM 919 C C . THR A 1 115 ? -29.341 20.168 13.112 1.00 57.06 115 THR A C 1
ATOM 921 O O . THR A 1 115 ? -30.557 20.316 13.174 1.00 57.06 115 THR A O 1
ATOM 924 N N . ASN A 1 116 ? -28.672 19.270 13.850 1.00 74.25 116 ASN A N 1
ATOM 925 C CA . ASN A 1 116 ? -29.271 18.301 14.768 1.00 74.25 116 ASN A CA 1
ATOM 926 C C . ASN A 1 116 ? -28.551 18.298 16.131 1.00 74.25 116 ASN A C 1
ATOM 928 O O . ASN A 1 116 ? -27.326 18.414 16.148 1.00 74.25 116 ASN A O 1
ATOM 932 N N . PRO A 1 117 ? -29.270 18.063 17.249 1.00 84.19 117 PRO A N 1
ATOM 933 C CA . PRO A 1 117 ? -28.696 18.073 18.600 1.00 84.19 117 PRO A CA 1
ATOM 934 C C . PRO A 1 117 ? -27.758 16.897 18.914 1.00 84.19 117 PRO A C 1
ATOM 936 O O . PRO A 1 117 ? -27.043 16.935 19.911 1.00 84.19 117 PRO A O 1
ATOM 939 N N . PHE A 1 118 ? -27.743 15.863 18.065 1.00 91.12 118 PHE A N 1
ATOM 940 C CA . PHE A 1 118 ? -26.874 14.691 18.182 1.00 91.12 118 PHE A CA 1
ATOM 941 C C . PHE A 1 118 ? -26.309 14.318 16.809 1.00 91.12 118 PHE A C 1
ATOM 943 O O . PHE A 1 118 ? -27.075 14.207 15.847 1.00 91.12 118 PHE A O 1
ATOM 950 N N . SER A 1 119 ? -25.018 13.998 16.734 1.00 90.81 119 SER A N 1
ATOM 951 C CA . SER A 1 119 ? -24.368 13.365 15.580 1.00 90.81 119 SER A CA 1
ATOM 952 C C . SER A 1 119 ? -23.354 12.306 16.013 1.00 90.81 119 SER A C 1
ATOM 954 O O . SER A 1 119 ? -22.849 12.342 17.130 1.00 90.81 119 SER A O 1
ATOM 956 N N . VAL A 1 120 ? -23.057 11.353 15.124 1.00 91.81 120 VAL A N 1
ATOM 957 C CA . VAL A 1 120 ? -22.090 10.271 15.366 1.00 91.81 120 VAL A CA 1
ATOM 958 C C . VAL A 1 120 ? -21.098 10.133 14.213 1.00 91.81 120 VAL A C 1
ATOM 960 O O . VAL A 1 120 ? -21.483 10.263 13.042 1.00 91.81 120 VAL A O 1
ATOM 963 N N . VAL A 1 121 ? -19.850 9.826 14.571 1.00 88.50 121 VAL A N 1
ATOM 964 C CA . VAL A 1 121 ? -18.766 9.388 13.684 1.00 88.50 121 VAL A CA 1
ATOM 965 C C . VAL A 1 121 ? -18.288 8.008 14.141 1.00 88.50 121 VAL A C 1
ATOM 967 O O . VAL A 1 121 ? -18.106 7.779 15.339 1.00 88.50 121 VAL A O 1
ATOM 970 N N . PHE A 1 122 ? -18.084 7.099 13.185 1.00 88.94 122 PHE A N 1
ATOM 971 C CA . PHE A 1 122 ? -17.525 5.770 13.433 1.00 88.94 122 PHE A CA 1
ATOM 972 C C . PHE A 1 122 ? -16.110 5.666 12.866 1.00 88.94 122 PHE A C 1
ATOM 974 O O . PHE A 1 122 ? -15.858 6.131 11.753 1.00 88.94 122 PHE A O 1
ATOM 981 N N . SER A 1 123 ? -15.221 5.026 13.615 1.00 83.69 123 SER A N 1
ATOM 982 C CA . SER A 1 123 ? -13.892 4.592 13.171 1.00 83.69 123 SER A CA 1
ATOM 983 C C . SER A 1 123 ? -13.903 3.091 12.859 1.00 83.69 123 SER A C 1
ATOM 985 O O . SER A 1 123 ? -14.795 2.404 13.365 1.00 83.69 123 SER A O 1
ATOM 987 N N . PRO A 1 124 ? -12.968 2.578 12.034 1.00 70.50 124 PRO A N 1
ATOM 988 C CA . PRO A 1 124 ? -11.773 3.244 11.490 1.00 70.50 124 PRO A CA 1
ATOM 989 C C . PRO A 1 124 ? -12.044 4.251 10.349 1.00 70.50 124 PRO A C 1
ATOM 991 O O . PRO A 1 124 ? -12.914 4.040 9.512 1.00 70.50 124 PRO A O 1
ATOM 994 N N . GLN A 1 125 ? -11.267 5.340 10.301 1.00 62.06 125 GLN A N 1
ATOM 995 C CA . GLN A 1 125 ? -11.225 6.364 9.238 1.00 62.06 125 GLN A CA 1
ATOM 996 C C . GLN A 1 125 ? -9.769 6.603 8.793 1.00 62.06 125 GLN A C 1
ATOM 998 O O . GLN A 1 125 ? -8.857 6.419 9.596 1.00 62.06 125 GLN A O 1
ATOM 1003 N N . LYS A 1 126 ? -9.516 7.029 7.543 1.00 48.31 126 LYS A N 1
ATOM 1004 C CA . LYS A 1 126 ? -8.148 7.362 7.072 1.00 48.31 126 LYS A CA 1
ATOM 1005 C C . LYS A 1 126 ? -7.558 8.560 7.865 1.00 48.31 126 LYS A C 1
ATOM 1007 O O . LYS A 1 126 ? -8.295 9.328 8.481 1.00 48.31 126 LYS A O 1
ATOM 1012 N N . GLU A 1 127 ? -6.225 8.672 7.947 1.00 44.12 127 GLU A N 1
ATOM 1013 C CA . GLU A 1 127 ? -5.537 9.604 8.870 1.00 44.12 127 GLU A CA 1
ATOM 1014 C C . GLU A 1 127 ? -5.960 11.081 8.680 1.0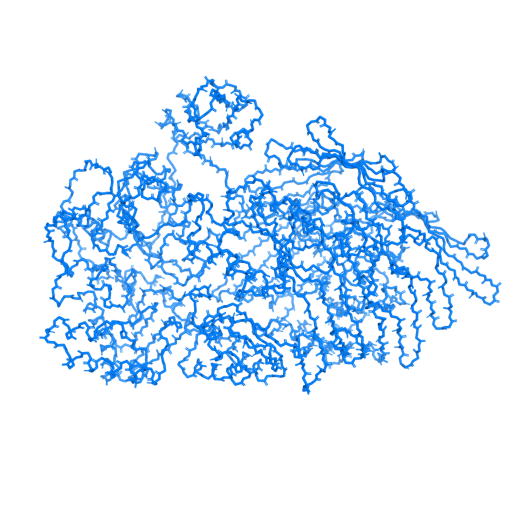0 44.12 127 GLU A C 1
ATOM 1016 O O . GLU A 1 127 ? -5.994 11.588 7.563 1.00 44.12 127 GLU A O 1
ATOM 1021 N N . LEU A 1 128 ? -6.286 11.739 9.808 1.00 43.66 128 LEU A N 1
ATOM 1022 C CA . LEU A 1 128 ? -6.847 13.096 9.973 1.00 43.66 128 LEU A CA 1
ATOM 1023 C C . LEU A 1 128 ? -8.245 13.372 9.382 1.00 43.66 128 LEU A C 1
ATOM 1025 O O . LEU A 1 128 ? -8.674 14.511 9.459 1.00 43.66 128 LEU A O 1
ATOM 1029 N N . SER A 1 129 ? -8.992 12.369 8.900 1.00 51.19 129 SER A N 1
ATOM 1030 C CA . SER A 1 129 ? -10.382 12.541 8.424 1.00 51.19 129 SER A CA 1
ATOM 1031 C C . SER A 1 129 ? -11.442 11.873 9.323 1.00 51.19 129 SER A C 1
ATOM 1033 O O . SER A 1 129 ? -12.475 11.408 8.838 1.00 51.19 129 SER A O 1
ATOM 1035 N N . GLY A 1 130 ? -11.156 11.723 10.622 1.00 66.00 130 GLY A N 1
ATOM 1036 C CA . GLY A 1 130 ? -12.010 11.030 11.602 1.00 66.00 130 GLY A CA 1
ATOM 1037 C C . GLY A 1 130 ? -12.377 11.895 12.814 1.00 66.00 130 GLY A C 1
ATOM 1038 O O . GLY A 1 130 ? -12.227 13.113 12.785 1.00 66.00 130 GLY A O 1
ATOM 1039 N N . TYR A 1 131 ? -12.837 11.287 13.916 1.00 80.19 131 TYR A N 1
ATOM 1040 C CA . TYR A 1 131 ? -13.308 12.053 15.086 1.00 80.19 131 TYR A CA 1
ATOM 1041 C C . TYR A 1 131 ? -12.210 12.904 15.751 1.00 80.19 131 TYR A C 1
ATOM 1043 O O . TYR A 1 131 ? -12.527 13.855 16.462 1.00 80.19 131 TYR A O 1
ATOM 1051 N N . LEU A 1 132 ? -10.925 12.591 15.528 1.00 81.06 132 LEU A N 1
ATOM 1052 C CA . LEU A 1 132 ? -9.822 13.429 16.009 1.00 81.06 132 LEU A CA 1
ATOM 1053 C C . LEU A 1 132 ? -9.794 14.804 15.325 1.00 81.06 132 LEU A C 1
ATOM 1055 O O . LEU A 1 132 ? -9.473 15.785 15.984 1.00 81.06 132 LEU A O 1
ATOM 1059 N N . GLU A 1 133 ? -10.169 14.901 14.047 1.00 77.38 133 GLU A N 1
ATOM 1060 C CA . GLU A 1 133 ? -10.265 16.183 13.331 1.00 77.38 133 GLU A CA 1
ATOM 1061 C C . GLU A 1 133 ? -11.388 17.052 13.914 1.00 77.38 133 GLU A C 1
ATOM 1063 O O . GLU A 1 133 ? -11.218 18.247 14.180 1.00 77.38 133 GLU A O 1
ATOM 1068 N N . GLU A 1 134 ? -12.535 16.424 14.184 1.00 80.69 134 GLU A N 1
ATOM 1069 C CA . GLU A 1 134 ? -13.662 17.071 14.849 1.00 80.69 134 GLU A CA 1
ATOM 1070 C C . GLU A 1 134 ? -13.264 17.560 16.248 1.00 80.69 134 GLU A C 1
ATOM 1072 O O . GLU A 1 134 ? -13.505 18.720 16.578 1.00 80.69 134 GLU A O 1
ATOM 1077 N N . LEU A 1 135 ? -12.572 16.722 17.026 1.00 87.12 135 LEU A N 1
ATOM 1078 C CA . LEU A 1 135 ? -12.061 17.059 18.354 1.00 87.12 135 LEU A CA 1
ATOM 1079 C C . LEU A 1 135 ? -11.085 18.246 18.337 1.00 87.12 135 LEU A C 1
ATOM 1081 O O . LEU A 1 135 ? -11.235 19.156 19.153 1.00 87.12 135 LEU A O 1
ATOM 1085 N N . ILE A 1 136 ? -10.108 18.258 17.420 1.00 83.56 136 ILE A N 1
ATOM 1086 C CA . ILE A 1 136 ? -9.184 19.394 17.239 1.00 83.56 136 ILE A CA 1
ATOM 1087 C C . ILE A 1 136 ? -9.983 20.666 16.988 1.00 83.56 136 ILE A C 1
ATOM 1089 O O . ILE A 1 136 ? -9.736 21.690 17.625 1.00 83.56 136 ILE A O 1
ATOM 1093 N N . THR A 1 137 ? -10.976 20.586 16.105 1.00 79.56 137 THR A N 1
ATOM 1094 C CA . THR A 1 137 ? -11.759 21.764 15.756 1.00 79.56 137 THR A CA 1
ATOM 1095 C C . THR A 1 137 ? -12.594 22.276 16.927 1.00 79.56 137 THR A C 1
ATOM 1097 O O . THR A 1 137 ? -12.626 23.479 17.149 1.00 79.56 137 THR A O 1
ATOM 1100 N N . ILE A 1 138 ? -13.214 21.401 17.725 1.00 86.06 138 ILE A N 1
ATOM 1101 C CA . ILE A 1 138 ? -13.954 21.807 18.935 1.00 86.06 138 ILE A CA 1
ATOM 1102 C C . ILE A 1 138 ? -13.041 22.567 19.898 1.00 86.06 138 ILE A C 1
ATOM 1104 O O . ILE A 1 138 ? -13.403 23.623 20.420 1.00 86.06 138 ILE A O 1
ATOM 1108 N N . ILE A 1 139 ? -11.831 22.050 20.119 1.00 88.25 139 ILE A N 1
ATOM 1109 C CA . ILE A 1 139 ? -10.842 22.705 20.975 1.00 88.25 139 ILE A CA 1
ATOM 1110 C C . ILE A 1 139 ? -10.461 24.076 20.397 1.00 88.25 139 ILE A C 1
ATOM 1112 O O . ILE A 1 139 ? -10.326 25.039 21.150 1.00 88.25 139 ILE A O 1
ATOM 1116 N N . ASP A 1 140 ? -10.317 24.195 19.076 1.00 82.19 140 ASP A N 1
ATOM 1117 C CA . ASP A 1 140 ? -9.985 25.456 18.406 1.00 82.19 140 ASP A CA 1
ATOM 1118 C C . ASP A 1 140 ? -11.133 26.476 18.362 1.00 82.19 140 ASP A C 1
ATOM 1120 O O . ASP A 1 140 ? -10.872 27.676 18.435 1.00 82.19 140 ASP A O 1
ATOM 1124 N N . GLU A 1 141 ? -12.386 26.027 18.315 1.00 82.50 141 GLU A N 1
ATOM 1125 C CA . GLU A 1 141 ? -13.581 26.882 18.314 1.00 82.50 141 GLU A CA 1
ATOM 1126 C C . GLU A 1 141 ? -13.985 27.353 19.722 1.00 82.50 141 GLU A C 1
ATOM 1128 O O . GLU A 1 141 ? -14.744 28.314 19.854 1.00 82.50 141 GLU A O 1
ATOM 1133 N N . THR A 1 142 ? -13.459 26.730 20.781 1.00 90.00 142 THR A N 1
ATOM 1134 C CA . THR A 1 142 ? -13.800 27.084 22.167 1.00 90.00 142 THR A CA 1
ATOM 1135 C C . THR A 1 142 ? -13.321 28.490 22.539 1.00 90.00 142 THR A C 1
ATOM 1137 O O . THR A 1 142 ? -12.157 28.837 22.304 1.00 90.00 142 THR A O 1
ATOM 1140 N N . GLN A 1 143 ? -14.202 29.264 23.178 1.00 88.62 143 GLN A N 1
ATOM 1141 C CA . GLN A 1 143 ? -14.004 30.673 23.521 1.00 88.62 143 GLN A CA 1
ATOM 1142 C C . GLN A 1 143 ? -13.679 30.906 24.999 1.00 88.62 143 GLN A C 1
ATOM 1144 O O . GLN A 1 143 ? -12.818 31.720 25.322 1.00 88.62 143 GLN A O 1
ATOM 1149 N N . THR A 1 144 ? -14.366 30.224 25.915 1.00 92.50 144 THR A N 1
ATOM 1150 C CA . THR A 1 144 ? -14.321 30.535 27.353 1.00 92.50 144 THR A CA 1
ATOM 1151 C C . THR A 1 144 ? -13.753 29.401 28.190 1.00 92.50 144 THR A C 1
ATOM 1153 O O . THR A 1 144 ? -12.876 29.655 29.022 1.00 92.50 144 THR A O 1
ATOM 1156 N N . LYS A 1 145 ? -14.201 28.155 27.988 1.00 94.06 145 LYS A N 1
ATOM 1157 C CA . LYS A 1 145 ? -13.742 27.033 28.818 1.00 94.06 145 LYS A CA 1
ATOM 1158 C C . LYS A 1 145 ? -13.882 25.645 28.196 1.00 94.06 145 LYS A C 1
ATOM 1160 O O . LYS A 1 145 ? -14.791 25.385 27.414 1.00 94.06 145 LYS A O 1
ATOM 1165 N N . LEU A 1 146 ? -12.998 24.753 28.642 1.00 97.19 146 LEU A N 1
ATOM 1166 C CA . LEU A 1 146 ? -12.958 23.327 28.338 1.00 97.19 146 LEU A CA 1
ATOM 1167 C C . LEU A 1 146 ? -12.925 22.501 29.624 1.00 97.19 146 LEU A C 1
ATOM 1169 O O . LEU A 1 146 ? -11.996 22.637 30.422 1.00 97.19 146 LEU A O 1
ATOM 1173 N N . ASP A 1 147 ? -13.879 21.585 29.761 1.00 97.62 147 ASP A N 1
ATOM 1174 C CA . ASP A 1 147 ? -13.903 20.577 30.822 1.00 97.62 147 ASP A CA 1
ATOM 1175 C C . ASP A 1 147 ? -13.695 19.190 30.204 1.00 97.62 147 ASP A C 1
ATOM 1177 O O . ASP A 1 147 ? -14.528 18.703 29.439 1.00 97.62 147 ASP A O 1
ATOM 1181 N N . ILE A 1 148 ? -12.554 18.561 30.490 1.00 97.56 148 ILE A N 1
ATOM 1182 C CA . ILE A 1 148 ? -12.101 17.339 29.813 1.00 97.56 148 ILE A CA 1
ATOM 1183 C C . ILE A 1 148 ? -11.966 16.194 30.808 1.00 97.56 148 ILE A C 1
ATOM 1185 O O . ILE A 1 148 ? -11.280 16.322 31.817 1.00 97.56 148 ILE A O 1
ATOM 1189 N N . SER A 1 149 ? -12.530 15.032 30.490 1.00 96.88 149 SER A N 1
ATOM 1190 C CA . SER A 1 149 ? -12.302 13.795 31.236 1.00 96.88 149 SER A CA 1
ATOM 1191 C C . SER A 1 149 ? -11.851 12.687 30.294 1.00 96.88 149 SER A C 1
ATOM 1193 O O . SER A 1 149 ? -12.638 12.189 29.492 1.00 96.88 149 SER A O 1
ATOM 1195 N N . ILE A 1 150 ? -10.580 12.289 30.369 1.00 94.38 150 ILE A N 1
ATOM 1196 C CA . ILE A 1 150 ? -9.969 11.384 29.388 1.00 94.38 150 ILE A CA 1
ATOM 1197 C C . ILE A 1 150 ? -9.020 10.381 30.047 1.00 94.38 150 ILE A C 1
ATOM 1199 O O . ILE A 1 150 ? -8.274 10.701 30.975 1.00 94.38 150 ILE A O 1
ATOM 1203 N N . TYR A 1 151 ? -9.056 9.141 29.557 1.00 90.56 151 TYR A N 1
ATOM 1204 C CA . TYR A 1 151 ? -8.208 8.062 30.064 1.00 90.56 151 TYR A CA 1
ATOM 1205 C C . TYR A 1 151 ? -6.766 8.202 29.580 1.00 90.56 151 TYR A C 1
ATOM 1207 O O . TYR A 1 151 ? -5.839 8.204 30.387 1.00 90.56 151 TYR A O 1
ATOM 1215 N N . SER A 1 152 ? -6.585 8.345 28.265 1.00 85.00 152 SER A N 1
ATOM 1216 C CA . SER A 1 152 ? -5.276 8.488 27.636 1.00 85.00 152 SER A CA 1
ATOM 1217 C C . SER A 1 152 ? -5.324 9.413 26.420 1.00 85.00 152 SER A C 1
ATOM 1219 O O . SER A 1 152 ? -6.319 9.462 25.689 1.00 85.00 152 SER A O 1
ATOM 1221 N N . ILE A 1 153 ? -4.222 10.138 26.219 1.00 82.31 153 ILE A N 1
ATOM 1222 C CA . ILE A 1 153 ? -3.961 10.993 25.060 1.00 82.31 153 ILE A CA 1
ATOM 1223 C C . ILE A 1 153 ? -2.597 10.577 24.510 1.00 82.31 153 ILE A C 1
ATOM 1225 O O . ILE A 1 153 ? -1.613 10.586 25.249 1.00 82.31 153 ILE A O 1
ATOM 1229 N N . ASP A 1 154 ? -2.529 10.204 23.234 1.00 71.19 154 ASP A N 1
ATOM 1230 C CA . ASP A 1 154 ? -1.247 9.977 22.548 1.00 71.19 154 ASP A CA 1
ATOM 1231 C C . ASP A 1 154 ? -1.114 10.710 21.209 1.00 71.19 154 ASP A C 1
ATOM 1233 O O . ASP A 1 154 ? -0.034 10.708 20.615 1.00 71.19 154 ASP A O 1
ATOM 1237 N N . ASN A 1 155 ? -2.178 11.384 20.767 1.00 68.75 155 ASN A N 1
ATOM 1238 C CA . ASN A 1 155 ? -2.148 12.208 19.573 1.00 68.75 155 ASN A CA 1
ATOM 1239 C C . ASN A 1 155 ? -1.566 13.602 19.884 1.00 68.75 155 ASN A C 1
ATOM 1241 O O . ASN A 1 155 ? -2.034 14.309 20.781 1.00 68.75 155 ASN A O 1
ATOM 1245 N N . TYR A 1 156 ? -0.529 13.991 19.139 1.00 68.25 156 TYR A N 1
ATOM 1246 C CA . TYR A 1 156 ? 0.190 15.249 19.354 1.00 68.25 156 TYR A CA 1
ATOM 1247 C C . TYR A 1 156 ? -0.596 16.483 18.886 1.00 68.25 156 TYR A C 1
ATOM 1249 O O . TYR A 1 156 ? -0.487 17.544 19.500 1.00 68.25 156 TYR A O 1
ATOM 1257 N N . ASP A 1 157 ? -1.440 16.351 17.865 1.00 66.81 157 ASP A N 1
ATOM 1258 C CA . ASP A 1 157 ? -2.226 17.466 17.328 1.00 66.81 157 ASP A CA 1
ATOM 1259 C C . ASP A 1 157 ? -3.290 17.939 18.323 1.00 66.81 157 ASP A C 1
ATOM 1261 O O . ASP A 1 157 ? -3.529 19.140 18.454 1.00 66.81 157 ASP A O 1
ATOM 1265 N N . ILE A 1 158 ? -3.844 17.021 19.123 1.00 77.75 158 ILE A N 1
ATOM 1266 C CA . ILE A 1 158 ? -4.709 17.360 20.263 1.00 77.75 158 ILE A CA 1
ATOM 1267 C C . ILE A 1 158 ? -3.961 18.188 21.307 1.00 77.75 158 ILE A C 1
ATOM 1269 O O . ILE A 1 158 ? -4.489 19.180 21.809 1.00 77.75 158 ILE A O 1
ATOM 1273 N N . TYR A 1 159 ? -2.715 17.826 21.621 1.00 78.81 159 TYR A N 1
ATOM 1274 C CA . TYR A 1 159 ? -1.888 18.618 22.532 1.00 78.81 159 TYR A CA 1
ATOM 1275 C C . TYR A 1 159 ? -1.647 20.036 21.985 1.00 78.81 159 TYR A C 1
ATOM 1277 O O . TYR A 1 159 ? -1.761 21.012 22.732 1.00 78.81 159 TYR A O 1
ATOM 1285 N N . LEU A 1 160 ? -1.381 20.172 20.681 1.00 72.88 160 LEU A N 1
ATOM 1286 C CA . LEU A 1 160 ? -1.239 21.478 20.030 1.00 72.88 160 LEU A CA 1
ATOM 1287 C C . LEU A 1 160 ? -2.543 22.286 20.056 1.00 72.88 160 LEU A C 1
ATOM 1289 O O . LEU A 1 160 ? -2.500 23.483 20.337 1.00 72.88 160 LEU A O 1
ATOM 1293 N N . ALA A 1 161 ? -3.692 21.648 19.830 1.00 75.19 161 ALA A N 1
ATOM 1294 C CA . ALA A 1 161 ? -4.997 22.297 19.926 1.00 75.19 161 ALA A CA 1
ATOM 1295 C C . ALA A 1 161 ? -5.251 22.838 21.342 1.00 75.19 161 ALA A C 1
ATOM 1297 O O . ALA A 1 161 ? -5.617 24.000 21.510 1.00 75.19 161 ALA A O 1
ATOM 1298 N N . LEU A 1 162 ? -4.965 22.048 22.384 1.00 84.50 162 LEU A N 1
ATOM 1299 C CA . LEU A 1 162 ? -5.107 22.486 23.778 1.00 84.50 162 LEU A CA 1
ATOM 1300 C C . LEU A 1 162 ? -4.177 23.660 24.111 1.00 84.50 162 LEU A C 1
ATOM 1302 O O . LEU A 1 162 ? -4.589 24.599 24.794 1.00 84.50 162 LEU A O 1
ATOM 1306 N N . LYS A 1 163 ? -2.943 23.650 23.587 1.00 80.75 163 LYS A N 1
ATOM 1307 C CA . LYS A 1 163 ? -2.010 24.783 23.691 1.00 80.75 163 LYS A CA 1
ATOM 1308 C C . LYS A 1 163 ? -2.588 26.043 23.037 1.00 80.75 163 LYS A C 1
ATOM 1310 O O . LYS A 1 163 ? -2.524 27.110 23.648 1.00 80.75 163 LYS A O 1
ATOM 1315 N N . ARG A 1 164 ? -3.181 25.933 21.839 1.00 83.12 164 ARG A N 1
ATOM 1316 C CA . ARG A 1 164 ? -3.852 27.057 21.157 1.00 83.12 164 ARG A CA 1
ATOM 1317 C C . ARG A 1 164 ? -5.054 27.572 21.950 1.00 83.12 164 ARG A C 1
ATOM 1319 O O . ARG A 1 164 ? -5.173 28.776 22.136 1.00 83.12 164 ARG A O 1
ATOM 1326 N N . ALA A 1 165 ? -5.898 26.691 22.484 1.00 78.69 165 ALA A N 1
ATOM 1327 C CA . ALA A 1 165 ? -7.024 27.093 23.327 1.00 78.69 165 ALA A CA 1
ATOM 1328 C C . ALA A 1 165 ? -6.562 27.853 24.572 1.00 78.69 165 ALA A C 1
ATOM 1330 O O . ALA A 1 165 ? -7.044 28.947 24.863 1.00 78.69 165 ALA A O 1
ATOM 1331 N N . LYS A 1 166 ? -5.556 27.326 25.269 1.00 85.62 166 LYS A N 1
ATOM 1332 C CA . LYS A 1 166 ? -5.026 27.965 26.470 1.00 85.62 166 LYS A CA 1
ATOM 1333 C C . LYS A 1 166 ? -4.402 29.335 26.186 1.00 85.62 166 LYS A C 1
ATOM 1335 O O . LYS A 1 166 ? -4.566 30.259 26.980 1.00 85.62 166 LYS A O 1
ATOM 1340 N N . ALA A 1 167 ? -3.743 29.472 25.037 1.00 72.25 167 ALA A N 1
ATOM 1341 C CA . ALA A 1 167 ? -3.218 30.732 24.522 1.00 72.25 167 ALA A CA 1
ATOM 1342 C C . ALA A 1 167 ? -4.302 31.796 24.275 1.00 72.25 167 ALA A C 1
ATOM 1344 O O . ALA A 1 167 ? -4.066 32.961 24.584 1.00 72.25 167 ALA A O 1
ATOM 1345 N N . ARG A 1 168 ? -5.495 31.392 23.817 1.00 86.31 168 ARG A N 1
ATOM 1346 C CA . ARG A 1 168 ? -6.671 32.270 23.645 1.00 86.31 168 ARG A CA 1
ATOM 1347 C C . ARG A 1 168 ? -7.363 32.654 24.962 1.00 86.31 168 ARG A C 1
ATOM 1349 O O . ARG A 1 168 ? -8.419 33.274 24.964 1.00 86.31 168 ARG A O 1
ATOM 1356 N N . GLY A 1 169 ? -6.801 32.260 26.107 1.00 84.50 169 GLY A N 1
ATOM 1357 C CA . GLY A 1 169 ? -7.376 32.526 27.426 1.00 84.50 169 GLY A CA 1
ATOM 1358 C C . GLY A 1 169 ? -8.478 31.551 27.847 1.00 84.50 169 GLY A C 1
ATOM 1359 O O . GLY A 1 169 ? -9.079 31.754 28.902 1.00 84.50 169 GLY A O 1
ATOM 1360 N N . VAL A 1 170 ? -8.711 30.475 27.084 1.00 91.94 170 VAL A N 1
ATOM 1361 C CA . VAL A 1 170 ? -9.674 29.428 27.446 1.00 91.94 170 VAL A CA 1
ATOM 1362 C C . VAL A 1 170 ? -9.263 28.787 28.773 1.00 91.94 170 VAL A C 1
ATOM 1364 O O . VAL A 1 170 ? -8.118 28.361 28.972 1.00 91.94 170 VAL A O 1
ATOM 1367 N N . GLN A 1 171 ? -10.207 28.694 29.704 1.00 93.88 171 GLN A N 1
ATOM 1368 C CA . GLN A 1 171 ? -10.018 27.987 30.962 1.00 93.88 171 GLN A CA 1
ATOM 1369 C C . GLN A 1 171 ? -10.124 26.478 30.726 1.00 93.88 171 GLN A C 1
ATOM 1371 O O . GLN A 1 171 ? -11.192 25.990 30.386 1.00 93.88 171 GLN A O 1
ATOM 1376 N N . ILE A 1 172 ? -9.040 25.728 30.929 1.00 95.62 172 ILE A N 1
ATOM 1377 C CA . ILE A 1 172 ? -9.025 24.276 30.691 1.00 95.62 172 ILE A CA 1
ATOM 1378 C C . ILE A 1 172 ? -8.878 23.539 32.023 1.00 95.62 172 ILE A C 1
ATOM 1380 O O . ILE A 1 172 ? -7.884 23.733 32.730 1.00 95.62 172 ILE A O 1
ATOM 1384 N N . ARG A 1 173 ? -9.866 22.699 32.343 1.00 96.12 173 ARG A N 1
ATOM 1385 C CA . ARG A 1 173 ? -9.885 21.777 33.484 1.00 96.12 173 ARG A CA 1
ATOM 1386 C C . ARG A 1 173 ? -9.856 20.347 32.956 1.00 96.12 173 ARG A C 1
ATOM 1388 O O . ARG A 1 173 ? -10.697 19.978 32.139 1.00 96.12 173 ARG A O 1
ATOM 1395 N N . MET A 1 174 ? -8.901 19.535 33.398 1.00 95.75 174 MET A N 1
ATOM 1396 C CA . MET A 1 174 ? -8.710 18.183 32.879 1.00 95.75 174 MET A CA 1
ATOM 1397 C C . MET A 1 174 ? -8.617 17.130 33.986 1.00 95.75 174 MET A C 1
ATOM 1399 O O . MET A 1 174 ? -7.712 17.135 34.814 1.00 95.75 174 MET A O 1
ATOM 1403 N N . LEU A 1 175 ? -9.520 16.155 33.943 1.00 95.38 175 LEU A N 1
ATOM 1404 C CA . LEU A 1 175 ? -9.411 14.890 34.657 1.00 95.38 175 LEU A CA 1
ATOM 1405 C C . LEU A 1 175 ? -8.670 13.896 33.760 1.00 95.38 175 LEU A C 1
ATOM 1407 O O . LEU A 1 175 ? -9.232 13.394 32.784 1.00 95.38 175 LEU A O 1
ATOM 1411 N N . TYR A 1 176 ? -7.409 13.604 34.075 1.00 94.75 176 TYR A N 1
ATOM 1412 C CA . TYR A 1 176 ? -6.547 12.775 33.229 1.00 94.75 176 TYR A CA 1
ATOM 1413 C C . TYR A 1 176 ? -6.175 11.453 33.904 1.00 94.75 176 TYR A C 1
ATOM 1415 O O . TYR A 1 176 ? -5.611 11.433 34.997 1.00 94.75 176 TYR A O 1
ATOM 1423 N N . GLY A 1 177 ? -6.466 10.328 33.242 1.00 89.69 177 GLY A N 1
ATOM 1424 C CA . GLY A 1 177 ? -6.167 8.988 33.760 1.00 89.69 177 GLY A CA 1
ATOM 1425 C C . GLY A 1 177 ? -4.674 8.756 34.020 1.00 89.69 177 GLY A C 1
ATOM 1426 O O . GLY A 1 177 ? -4.311 8.225 35.071 1.00 89.69 177 GLY A O 1
ATOM 1427 N N . GLY A 1 178 ? -3.809 9.223 33.112 1.00 87.31 178 GLY A N 1
ATOM 1428 C CA . GLY A 1 178 ? -2.352 9.077 33.232 1.00 87.31 178 GLY A CA 1
ATOM 1429 C C . GLY A 1 178 ? -1.723 9.867 34.387 1.00 87.31 178 GLY A C 1
ATOM 1430 O O . GLY A 1 178 ? -0.655 9.497 34.867 1.00 87.31 178 GLY A O 1
ATOM 1431 N N . ALA A 1 179 ? -2.394 10.894 34.921 1.00 89.81 179 ALA A N 1
ATOM 1432 C CA . ALA A 1 179 ? -1.849 11.713 36.009 1.00 89.81 179 ALA A CA 1
ATOM 1433 C C . ALA A 1 179 ? -1.621 10.929 37.312 1.00 89.81 179 ALA A C 1
ATOM 1435 O O . ALA A 1 179 ? -0.693 11.227 38.063 1.00 89.81 179 ALA A O 1
ATOM 1436 N N . SER A 1 180 ? -2.394 9.868 37.573 1.00 87.00 180 SER A N 1
ATOM 1437 C CA . SER A 1 180 ? -2.137 9.008 38.738 1.00 87.00 180 SER A CA 1
ATOM 1438 C C . SER A 1 180 ? -0.839 8.197 38.609 1.00 87.00 180 SER A C 1
ATOM 1440 O O . SER A 1 180 ? -0.252 7.832 39.634 1.00 87.00 180 SER A O 1
ATOM 1442 N N . GLU A 1 181 ? -0.423 7.872 37.384 1.00 85.31 181 GLU A N 1
ATOM 1443 C CA . GLU A 1 181 ? 0.817 7.144 37.086 1.00 85.31 181 GLU A CA 1
ATOM 1444 C C . GLU A 1 181 ? 2.008 8.109 37.070 1.00 85.31 181 GLU A C 1
ATOM 1446 O O . GLU A 1 181 ? 3.031 7.835 37.696 1.00 85.31 181 GLU A O 1
ATOM 1451 N N . ASP A 1 182 ? 1.821 9.287 36.472 1.00 87.56 182 ASP A N 1
ATOM 1452 C CA . ASP A 1 182 ? 2.843 10.324 36.318 1.00 87.56 182 ASP A CA 1
ATOM 1453 C C . ASP A 1 182 ? 3.269 10.993 37.643 1.00 87.56 182 ASP A C 1
ATOM 1455 O O . ASP A 1 182 ? 4.294 11.668 37.689 1.00 87.56 182 ASP A O 1
ATOM 1459 N N . LYS A 1 183 ? 2.498 10.845 38.732 1.00 81.69 183 LYS A N 1
ATOM 1460 C CA . LYS A 1 183 ? 2.636 11.659 39.965 1.00 81.69 183 LYS A CA 1
ATOM 1461 C C . LYS A 1 183 ? 3.964 11.517 40.713 1.00 81.69 183 LYS A C 1
ATOM 1463 O O . LYS A 1 183 ? 4.244 12.303 41.613 1.00 81.69 183 LYS A O 1
ATOM 1468 N N . ASN A 1 184 ? 4.715 10.454 40.431 1.00 82.75 184 ASN A N 1
ATOM 1469 C CA . ASN A 1 184 ? 6.014 10.197 41.054 1.00 82.75 184 ASN A CA 1
ATOM 1470 C C . ASN A 1 184 ? 7.185 10.590 40.142 1.00 82.75 184 ASN A C 1
ATOM 1472 O O . ASN A 1 184 ? 8.333 10.535 40.580 1.00 82.75 184 ASN A O 1
ATOM 1476 N N . GLU A 1 185 ? 6.905 10.958 38.893 1.00 81.25 185 GLU A N 1
ATOM 1477 C CA . GLU A 1 185 ? 7.901 11.442 37.945 1.00 81.25 185 GLU A CA 1
ATOM 1478 C C . GLU A 1 185 ? 8.152 12.937 38.176 1.00 81.25 185 GLU A C 1
ATOM 1480 O O . GLU A 1 185 ? 7.294 13.644 38.698 1.00 81.25 185 GLU A O 1
ATOM 1485 N N . THR A 1 186 ? 9.338 13.433 37.818 1.00 71.62 186 THR A N 1
ATOM 1486 C CA . THR A 1 186 ? 9.727 14.831 38.089 1.00 71.62 186 THR A CA 1
ATOM 1487 C C . THR A 1 186 ? 9.596 15.767 36.887 1.00 71.62 186 THR A C 1
ATOM 1489 O O . THR A 1 186 ? 9.613 16.981 37.077 1.00 71.62 186 THR A O 1
ATOM 1492 N N . SER A 1 187 ? 9.512 15.236 35.662 1.00 73.56 187 SER A N 1
ATOM 1493 C CA . SER A 1 187 ? 9.270 15.989 34.421 1.00 73.56 187 SER A CA 1
ATOM 1494 C C . SER A 1 187 ? 9.046 15.044 33.228 1.00 73.56 187 SER A C 1
ATOM 1496 O O . SER A 1 187 ? 9.209 13.830 33.333 1.00 73.56 187 SER A O 1
ATOM 1498 N N . GLY A 1 188 ? 8.670 15.588 32.063 1.00 69.62 188 GLY A N 1
ATOM 1499 C CA . GLY A 1 188 ? 8.689 14.866 30.778 1.00 69.62 188 GLY A CA 1
ATOM 1500 C C . GLY A 1 188 ? 7.457 14.010 30.455 1.00 69.62 188 GLY A C 1
ATOM 1501 O O . GLY A 1 188 ? 7.276 13.629 29.291 1.00 69.62 188 GLY A O 1
ATOM 1502 N N . THR A 1 189 ? 6.580 13.767 31.431 1.00 81.00 189 THR A N 1
ATOM 1503 C CA . THR A 1 189 ? 5.306 13.056 31.237 1.00 81.00 189 THR A CA 1
ATOM 1504 C C . THR A 1 189 ? 4.240 13.925 30.558 1.00 81.00 189 THR A C 1
ATOM 1506 O O . THR A 1 189 ? 4.416 15.132 30.387 1.00 81.00 189 THR A O 1
ATOM 1509 N N . VAL A 1 190 ? 3.119 13.320 30.146 1.00 81.81 190 VAL A N 1
ATOM 1510 C CA . VAL A 1 190 ? 1.994 14.065 29.549 1.00 81.81 190 VAL A CA 1
ATOM 1511 C C . VAL A 1 190 ? 1.382 15.028 30.568 1.00 81.81 190 VAL A C 1
ATOM 1513 O O . VAL A 1 190 ? 1.171 16.190 30.239 1.00 81.81 190 VAL A O 1
ATOM 1516 N N . SER A 1 191 ? 1.172 14.587 31.810 1.00 88.25 191 SER A N 1
ATOM 1517 C CA . SER A 1 191 ? 0.556 15.415 32.860 1.00 88.25 191 SER A CA 1
ATOM 1518 C C . SER A 1 191 ? 1.370 16.673 33.179 1.00 88.25 191 SER A C 1
ATOM 1520 O O . SER A 1 191 ? 0.807 17.762 33.215 1.00 88.25 191 SER A O 1
ATOM 1522 N N . HIS A 1 192 ? 2.700 16.555 33.302 1.00 86.06 192 HIS A N 1
ATOM 1523 C CA . HIS A 1 192 ? 3.583 17.713 33.494 1.00 86.06 192 HIS A CA 1
ATOM 1524 C C . HIS A 1 192 ? 3.486 18.707 32.333 1.00 86.06 192 HIS A C 1
ATOM 1526 O O . HIS A 1 192 ? 3.342 19.902 32.562 1.00 86.06 192 HIS A O 1
ATOM 1532 N N . LYS A 1 193 ? 3.492 18.224 31.084 1.00 85.50 193 LYS A N 1
ATOM 1533 C CA . LYS A 1 193 ? 3.372 19.095 29.903 1.00 85.50 193 LYS A CA 1
ATOM 1534 C C . LYS A 1 193 ? 2.032 19.820 29.836 1.00 85.50 193 LYS A C 1
ATOM 1536 O O . LYS A 1 193 ? 1.973 20.912 29.286 1.00 85.50 193 LYS A O 1
ATOM 1541 N N . LEU A 1 194 ? 0.957 19.209 30.332 1.00 88.50 194 LEU A N 1
ATOM 1542 C CA . LEU A 1 194 ? -0.355 19.850 30.410 1.00 88.50 194 LEU A CA 1
ATOM 1543 C C . LEU A 1 194 ? -0.352 20.951 31.485 1.00 88.50 194 LEU A C 1
ATOM 1545 O O . LEU A 1 194 ? -0.766 22.072 31.196 1.00 88.50 194 LEU A O 1
ATOM 1549 N N . GLU A 1 195 ? 0.193 20.691 32.677 1.00 90.00 195 GLU A N 1
ATOM 1550 C CA . GLU A 1 195 ? 0.333 21.725 33.716 1.00 90.00 195 GLU A CA 1
ATOM 1551 C C . GLU A 1 195 ? 1.293 22.856 33.318 1.00 90.00 195 GLU A C 1
ATOM 1553 O O . GLU A 1 195 ? 1.039 24.012 33.647 1.00 90.00 195 GLU A O 1
ATOM 1558 N N . GLU A 1 196 ? 2.361 22.566 32.567 1.00 86.69 196 GLU A N 1
ATOM 1559 C CA . GLU A 1 196 ? 3.274 23.572 32.000 1.00 86.69 196 GLU A CA 1
ATOM 1560 C C . GLU A 1 196 ? 2.564 24.522 31.022 1.00 86.69 196 GLU A C 1
ATOM 1562 O O . GLU A 1 196 ? 2.938 25.690 30.920 1.00 86.69 196 GLU A O 1
ATOM 1567 N N . LEU A 1 197 ? 1.510 24.060 30.336 1.00 83.12 197 LEU A N 1
ATOM 1568 C CA . LEU A 1 197 ? 0.642 24.930 29.534 1.00 83.12 197 LEU A CA 1
ATOM 1569 C C . LEU A 1 197 ? -0.280 25.799 30.406 1.00 83.12 197 LEU A C 1
ATOM 1571 O O . LEU A 1 197 ? -0.880 26.749 29.911 1.00 83.12 197 LEU A O 1
ATOM 1575 N N . GLY A 1 198 ? -0.416 25.493 31.695 1.00 88.88 198 GLY A N 1
ATOM 1576 C CA . GLY A 1 198 ? -1.386 26.105 32.598 1.00 88.88 198 GLY A CA 1
ATOM 1577 C C . GLY A 1 198 ? -2.758 25.424 32.570 1.00 88.88 198 GLY A C 1
ATOM 1578 O O . GLY A 1 198 ? -3.760 26.052 32.922 1.00 88.88 198 GLY A O 1
ATOM 1579 N N . ILE A 1 199 ? -2.840 24.184 32.084 1.00 92.69 199 ILE A N 1
ATOM 1580 C CA . ILE A 1 199 ? -4.048 23.357 32.188 1.00 92.69 199 ILE A CA 1
ATOM 1581 C C . ILE A 1 199 ? -4.088 22.784 33.602 1.00 92.69 199 ILE A C 1
ATOM 1583 O O . ILE A 1 199 ? -3.084 22.248 34.064 1.00 92.69 199 ILE A O 1
ATOM 1587 N N . ASP A 1 200 ? -5.229 22.887 34.283 1.00 93.69 200 ASP A N 1
ATOM 1588 C CA . ASP A 1 200 ? -5.366 22.270 35.601 1.00 93.69 200 ASP A CA 1
ATOM 1589 C C . ASP A 1 200 ? -5.659 20.776 35.443 1.00 93.69 200 ASP A C 1
ATOM 1591 O O . ASP A 1 200 ? -6.621 20.397 34.765 1.00 93.69 200 ASP A O 1
ATOM 1595 N N . VAL A 1 201 ? -4.805 19.936 36.028 1.00 94.31 201 VAL A N 1
ATOM 1596 C CA . VAL A 1 201 ? -4.835 18.484 35.870 1.00 94.31 201 VAL A CA 1
ATOM 1597 C C . VAL A 1 201 ? -5.118 17.823 37.210 1.00 94.31 201 VAL A C 1
ATOM 1599 O O . VAL A 1 201 ? -4.326 17.889 38.150 1.00 94.31 201 VAL A O 1
ATOM 1602 N N . LYS A 1 202 ? -6.218 17.073 37.262 1.00 93.56 202 LYS A N 1
ATOM 1603 C CA . LYS A 1 202 ? -6.588 16.249 38.413 1.00 93.56 202 LYS A CA 1
ATOM 1604 C C . LYS A 1 202 ? -6.726 14.785 38.043 1.00 93.56 202 LYS A C 1
ATOM 1606 O O . LYS A 1 202 ? -6.961 14.420 36.891 1.00 93.56 202 LYS A O 1
ATOM 1611 N N . TYR A 1 203 ? -6.628 13.927 39.052 1.00 91.94 203 TYR A N 1
ATOM 1612 C CA . TYR A 1 203 ? -6.886 12.499 38.921 1.00 91.94 203 TYR A CA 1
ATOM 1613 C C . TYR A 1 203 ? -7.719 11.966 40.084 1.00 91.94 203 TYR A C 1
ATOM 1615 O O . TYR A 1 203 ? -7.664 12.445 41.218 1.00 91.94 203 TYR A O 1
ATOM 1623 N N . VAL A 1 204 ? -8.504 10.932 39.797 1.00 89.88 204 VAL A N 1
ATOM 1624 C CA . VAL A 1 204 ? -9.320 10.223 40.788 1.00 89.88 204 VAL A CA 1
ATOM 1625 C C . VAL A 1 204 ? -8.624 8.937 41.236 1.00 89.88 204 VAL A C 1
ATOM 1627 O O . VAL A 1 204 ? -7.733 8.422 40.568 1.00 89.88 204 VAL A O 1
ATOM 1630 N N . ASN A 1 205 ? -9.042 8.372 42.370 1.00 90.19 205 ASN A N 1
ATOM 1631 C CA . ASN A 1 205 ? -8.532 7.091 42.882 1.00 90.19 205 ASN A CA 1
ATOM 1632 C C . ASN A 1 205 ? -9.085 5.855 42.130 1.00 90.19 205 ASN A C 1
ATOM 1634 O O . ASN A 1 205 ? -8.983 4.729 42.626 1.00 90.19 205 ASN A O 1
ATOM 1638 N N . LYS A 1 206 ? -9.720 6.077 40.977 1.00 90.69 206 LYS A N 1
ATOM 1639 C CA . LYS A 1 206 ? -10.355 5.096 40.090 1.00 90.69 206 LYS A CA 1
ATOM 1640 C C . LYS A 1 206 ? -9.794 5.246 38.681 1.00 90.69 206 LYS A C 1
ATOM 1642 O O . LYS A 1 206 ? -9.175 6.255 38.361 1.00 90.69 206 LYS A O 1
ATOM 1647 N N . THR A 1 207 ? -10.028 4.260 37.825 1.00 89.69 207 THR A N 1
ATOM 1648 C CA . THR A 1 207 ? -9.684 4.381 36.408 1.00 89.69 207 THR A CA 1
ATOM 1649 C C . THR A 1 207 ? -10.609 5.410 35.758 1.00 89.69 207 THR A C 1
ATOM 1651 O O . THR A 1 207 ? -11.816 5.188 35.687 1.00 89.69 207 THR A O 1
ATOM 1654 N N . ASN A 1 208 ? -10.072 6.542 35.294 1.00 91.44 208 ASN A N 1
ATOM 1655 C CA . ASN A 1 208 ? -10.879 7.544 34.600 1.00 91.44 208 ASN A CA 1
ATOM 1656 C C . ASN A 1 208 ? -11.110 7.132 33.141 1.00 91.44 208 ASN A C 1
ATOM 1658 O O . ASN A 1 208 ? -10.241 7.362 32.310 1.00 91.44 208 ASN A O 1
ATOM 1662 N N . HIS A 1 209 ? -12.248 6.516 32.820 1.00 91.81 209 HIS A N 1
ATOM 1663 C CA . HIS A 1 209 ? -12.518 5.940 31.499 1.00 91.81 209 HIS A CA 1
ATOM 1664 C C . HIS A 1 209 ? -13.683 6.629 30.761 1.00 91.81 209 HIS A C 1
ATOM 1666 O O . HIS A 1 209 ? -14.178 6.095 29.771 1.00 91.81 209 HIS A O 1
ATOM 1672 N N . HIS A 1 210 ? -14.081 7.833 31.188 1.00 92.44 210 HIS A N 1
ATOM 1673 C CA . HIS A 1 210 ? -15.196 8.617 30.640 1.00 92.44 210 HIS A CA 1
ATOM 1674 C C . HIS A 1 210 ? -15.025 9.081 29.182 1.00 92.44 210 HIS A C 1
ATOM 1676 O O . HIS A 1 210 ? -15.957 8.961 28.400 1.00 92.44 210 HIS A O 1
ATOM 1682 N N . LYS A 1 211 ? -13.857 9.607 28.800 1.00 94.19 211 LYS A N 1
ATOM 1683 C CA . LYS A 1 211 ? -13.560 10.080 27.428 1.00 94.19 211 LYS A CA 1
ATOM 1684 C C . LYS A 1 211 ? -14.603 11.067 26.888 1.00 94.19 211 LYS A C 1
ATOM 1686 O O . LYS A 1 211 ? -15.315 10.782 25.924 1.00 94.19 211 LYS A O 1
ATOM 1691 N N . PHE A 1 212 ? -14.699 12.228 27.527 1.00 97.12 212 PHE A N 1
ATOM 1692 C CA . PHE A 1 212 ? -15.510 13.335 27.030 1.00 97.12 212 PHE A CA 1
ATOM 1693 C C . PHE A 1 212 ? -14.817 14.692 27.165 1.00 97.12 212 PHE A C 1
ATOM 1695 O O . PHE A 1 212 ? -13.883 14.858 27.953 1.00 97.12 212 PHE A O 1
ATOM 1702 N N . ILE A 1 213 ? -15.321 15.658 26.403 1.00 97.12 213 ILE A N 1
ATOM 1703 C CA . ILE A 1 213 ? -14.972 17.078 26.461 1.00 97.12 213 ILE A CA 1
ATOM 1704 C C . ILE A 1 213 ? -16.253 17.911 26.417 1.00 97.12 213 ILE A C 1
ATOM 1706 O O . ILE A 1 213 ? -17.138 17.632 25.610 1.00 97.12 213 ILE A O 1
ATOM 1710 N N . ILE A 1 214 ? -16.342 18.919 27.281 1.00 97.88 214 ILE A N 1
ATOM 1711 C CA . ILE A 1 214 ? -17.396 19.936 27.273 1.00 97.88 214 ILE A CA 1
ATOM 1712 C C . ILE A 1 214 ? -16.749 21.262 26.884 1.00 97.88 214 ILE A C 1
ATOM 1714 O O . ILE A 1 214 ? -15.761 21.664 27.501 1.00 97.88 214 ILE A O 1
ATOM 1718 N N . SER A 1 215 ? -17.302 21.928 25.876 1.00 95.75 215 SER A N 1
ATOM 1719 C CA . SER A 1 215 ? -16.865 23.242 25.403 1.00 95.75 215 SER A CA 1
ATOM 1720 C C . SER A 1 215 ? -17.962 24.272 25.653 1.00 95.75 215 SER A C 1
ATOM 1722 O O . SER A 1 215 ? -19.132 24.006 25.378 1.00 95.75 215 SER A O 1
ATOM 1724 N N . ASP A 1 216 ? -17.586 25.404 26.260 1.00 93.75 216 ASP A N 1
ATOM 1725 C CA . ASP A 1 216 ? -18.427 26.594 26.483 1.00 93.75 216 ASP A CA 1
ATOM 1726 C C . ASP A 1 216 ? -19.831 26.334 27.065 1.00 93.75 216 ASP A C 1
ATOM 1728 O O . ASP A 1 216 ? -20.752 27.124 26.875 1.00 93.75 216 ASP A O 1
ATOM 1732 N N . ASP A 1 217 ? -19.996 25.235 27.809 1.00 91.81 217 ASP A N 1
ATOM 1733 C CA . ASP A 1 217 ? -21.277 24.762 28.358 1.00 91.81 217 ASP A CA 1
ATOM 1734 C C . ASP A 1 217 ? -22.390 24.486 27.334 1.00 91.81 217 ASP A C 1
ATOM 1736 O O . ASP A 1 217 ? -23.534 24.276 27.735 1.00 91.81 217 ASP A O 1
ATOM 1740 N N . ASN A 1 218 ? -22.084 24.467 26.038 1.00 90.75 218 ASN A N 1
ATOM 1741 C CA . ASN A 1 218 ? -23.072 24.323 24.964 1.00 90.75 218 ASN A CA 1
ATOM 1742 C C . ASN A 1 218 ? -22.728 23.211 23.960 1.00 90.75 218 ASN A C 1
ATOM 1744 O O . ASN A 1 218 ? -23.500 22.957 23.035 1.00 90.75 218 ASN A O 1
ATOM 1748 N N . TYR A 1 219 ? -21.600 22.531 24.164 1.00 93.75 219 TYR A N 1
ATOM 1749 C CA . TYR A 1 219 ? -21.168 21.430 23.325 1.00 93.75 219 TYR A CA 1
ATOM 1750 C C . TYR A 1 219 ? -20.531 20.315 24.154 1.00 93.75 219 TYR A C 1
ATOM 1752 O O . TYR A 1 219 ? -19.725 20.572 25.049 1.00 93.75 219 TYR A O 1
ATOM 1760 N N . LEU A 1 220 ? -20.859 19.070 23.821 1.00 96.38 220 LEU A N 1
ATOM 1761 C CA . LEU A 1 220 ? -20.301 17.860 24.413 1.00 96.38 220 LEU A CA 1
ATOM 1762 C C . LEU A 1 220 ? -19.860 16.900 23.307 1.00 96.38 220 LEU A C 1
ATOM 1764 O O . LEU A 1 220 ? -20.629 16.587 22.406 1.00 96.38 220 LEU A O 1
ATOM 1768 N N . MET A 1 221 ? -18.656 16.348 23.433 1.00 95.50 221 MET A N 1
ATOM 1769 C CA . MET A 1 221 ? -18.255 15.155 22.689 1.00 95.50 221 MET A CA 1
ATOM 1770 C C . MET A 1 221 ? -17.917 14.030 23.662 1.00 95.50 221 MET A C 1
ATOM 1772 O O . MET A 1 221 ? -17.174 14.248 24.617 1.00 95.50 221 MET A O 1
ATOM 1776 N N . THR A 1 222 ? -18.426 12.821 23.413 1.00 96.19 222 THR A N 1
ATOM 1777 C CA . THR A 1 222 ? -18.127 11.611 24.195 1.00 96.19 222 THR A CA 1
ATOM 1778 C C . THR A 1 222 ? -17.893 10.408 23.283 1.00 96.19 222 THR A C 1
ATOM 1780 O O . THR A 1 222 ? -18.514 10.296 22.229 1.00 96.19 222 THR A O 1
ATOM 1783 N N . SER A 1 223 ? -16.966 9.517 23.643 1.00 93.06 223 SER A N 1
ATOM 1784 C CA . SER A 1 223 ? -16.520 8.442 22.748 1.00 93.06 223 SER A CA 1
ATOM 1785 C C . SER A 1 223 ? -16.262 7.115 23.461 1.00 93.06 223 SER A C 1
ATOM 1787 O O . SER A 1 223 ? -15.894 7.069 24.640 1.00 93.06 223 SER A O 1
ATOM 1789 N N . SER A 1 224 ? -16.376 6.017 22.710 1.00 93.81 224 SER A N 1
ATOM 1790 C CA . SER A 1 224 ? -15.832 4.718 23.116 1.00 93.81 224 SER A CA 1
ATOM 1791 C C . SER A 1 224 ? -14.296 4.682 23.048 1.00 93.81 224 SER A C 1
ATOM 1793 O O . SER A 1 224 ? -13.680 3.908 23.800 1.00 93.81 224 SER A O 1
ATOM 1795 N N . GLY A 1 225 ? -13.701 5.544 22.211 1.00 88.69 225 GLY A N 1
ATOM 1796 C CA . GLY A 1 225 ? -12.281 5.609 21.881 1.00 88.69 225 GLY A CA 1
ATOM 1797 C C . GLY A 1 225 ? -11.505 6.684 22.639 1.00 88.69 225 GLY A C 1
ATOM 1798 O O . GLY A 1 225 ? -12.016 7.743 22.999 1.00 88.69 225 GLY A O 1
ATOM 1799 N N . ASN A 1 226 ? -10.236 6.387 22.926 1.00 88.81 226 ASN A N 1
ATOM 1800 C CA . ASN A 1 226 ? -9.290 7.327 23.547 1.00 88.81 226 ASN A CA 1
ATOM 1801 C C . ASN A 1 226 ? -8.803 8.364 22.538 1.00 88.81 226 ASN A C 1
ATOM 1803 O O . ASN A 1 226 ? -9.004 8.195 21.347 1.00 88.81 226 ASN A O 1
ATOM 1807 N N . TRP A 1 227 ? -8.099 9.413 22.959 1.00 88.06 227 TRP A N 1
ATOM 1808 C CA . TRP A 1 227 ? -7.544 10.396 22.018 1.00 88.06 227 TRP A CA 1
ATOM 1809 C C . TRP A 1 227 ? -6.197 9.918 21.481 1.00 88.06 227 TRP A C 1
ATOM 1811 O O . TRP A 1 227 ? -5.138 10.486 21.764 1.00 88.06 227 TRP A O 1
ATOM 1821 N N . ASN A 1 228 ? -6.261 8.794 20.767 1.00 77.50 228 ASN A N 1
ATOM 1822 C CA . ASN A 1 228 ? -5.115 8.126 20.197 1.00 77.50 228 ASN A CA 1
ATOM 1823 C C . ASN A 1 228 ? -5.297 7.757 18.735 1.00 77.50 228 ASN A C 1
ATOM 1825 O O . ASN A 1 228 ? -6.408 7.651 18.224 1.00 77.50 228 ASN A O 1
ATOM 1829 N N . THR A 1 229 ? -4.164 7.539 18.078 1.00 70.62 229 THR A N 1
ATOM 1830 C CA . THR A 1 229 ? -4.153 7.283 16.637 1.00 70.62 229 THR A CA 1
ATOM 1831 C C . THR A 1 229 ? -4.925 5.993 16.326 1.00 70.62 229 THR A C 1
ATOM 1833 O O . THR A 1 229 ? -5.842 6.027 15.521 1.00 70.62 229 THR A O 1
ATOM 1836 N N . LYS A 1 230 ? -4.661 4.875 17.019 1.00 72.38 230 LYS A N 1
ATOM 1837 C CA . LYS A 1 230 ? -5.312 3.579 16.727 1.00 72.38 230 LYS A CA 1
ATOM 1838 C C . LYS A 1 230 ? -6.845 3.614 16.817 1.00 72.38 230 LYS A C 1
ATOM 1840 O O . LYS A 1 230 ? -7.516 3.042 15.966 1.00 72.38 230 LYS A O 1
ATOM 1845 N N . ALA A 1 231 ? -7.399 4.322 17.798 1.00 79.69 231 ALA A N 1
ATOM 1846 C CA . ALA A 1 231 ? -8.840 4.506 17.944 1.00 79.69 231 ALA A CA 1
ATOM 1847 C C . ALA A 1 231 ? -9.459 5.250 16.746 1.00 79.69 231 ALA A C 1
ATOM 1849 O O . ALA A 1 231 ? -10.624 5.043 16.437 1.00 79.69 231 ALA A O 1
ATOM 1850 N N . ASN A 1 232 ? -8.690 6.075 16.027 1.00 76.56 232 ASN A N 1
ATOM 1851 C CA . ASN A 1 232 ? -9.181 6.776 14.842 1.00 76.56 232 ASN A CA 1
ATOM 1852 C C . ASN A 1 232 ? -9.210 5.905 13.577 1.00 76.56 232 ASN A C 1
ATOM 1854 O O . ASN A 1 232 ? -10.171 6.017 12.819 1.00 76.56 232 ASN A O 1
ATOM 1858 N N . TRP A 1 233 ? -8.192 5.072 13.327 1.00 70.12 233 TRP A N 1
ATOM 1859 C CA . TRP A 1 233 ? -8.003 4.398 12.024 1.00 70.12 233 TRP A CA 1
ATOM 1860 C C . TRP A 1 233 ? -7.839 2.871 12.068 1.00 70.12 233 TRP A C 1
ATOM 1862 O O . TRP A 1 233 ? -7.784 2.260 11.005 1.00 70.12 233 TRP A O 1
ATOM 1872 N N . GLU A 1 234 ? -7.782 2.238 13.244 1.00 72.75 234 GLU A N 1
ATOM 1873 C CA . GLU A 1 234 ? -7.582 0.781 13.383 1.00 72.75 234 GLU A CA 1
ATOM 1874 C C . GLU A 1 234 ? -8.742 0.091 14.114 1.00 72.75 234 GLU A C 1
ATOM 1876 O O . GLU A 1 234 ? -9.169 -0.993 13.715 1.00 72.75 234 GLU A O 1
ATOM 1881 N N . PHE A 1 235 ? -9.258 0.705 15.181 1.00 85.69 235 PHE A N 1
ATOM 1882 C CA . PHE A 1 235 ? -10.302 0.105 16.012 1.00 85.69 235 PHE A CA 1
ATOM 1883 C C . PHE A 1 235 ? -11.697 0.562 15.604 1.00 85.69 235 PHE A C 1
ATOM 1885 O O . PHE A 1 235 ? -11.894 1.706 15.189 1.00 85.69 235 PHE A O 1
ATOM 1892 N N . ASP A 1 236 ? -12.670 -0.332 15.785 1.00 89.69 236 ASP A N 1
ATOM 1893 C CA . ASP A 1 236 ? -14.074 0.037 15.631 1.00 89.69 236 ASP A CA 1
ATOM 1894 C C . ASP A 1 236 ? -14.481 0.892 16.837 1.00 89.69 236 ASP A C 1
ATOM 1896 O O . ASP A 1 236 ? -14.514 0.393 17.960 1.00 89.69 236 ASP A O 1
ATOM 1900 N N . GLU A 1 237 ? -14.750 2.180 16.636 1.00 91.62 237 GLU A N 1
ATOM 1901 C CA . GLU A 1 237 ? -15.089 3.125 17.711 1.00 91.62 237 GLU A CA 1
ATOM 1902 C C . GLU A 1 237 ? -16.272 3.999 17.306 1.00 91.62 237 GLU A C 1
ATOM 1904 O O . GLU A 1 237 ? -16.496 4.254 16.126 1.00 91.62 237 GLU A O 1
ATOM 1909 N N . SER A 1 238 ? -17.036 4.475 18.286 1.00 93.50 238 SER A N 1
ATOM 1910 C CA . SER A 1 238 ? -18.145 5.407 18.079 1.00 93.50 238 SER A CA 1
ATOM 1911 C C . SER A 1 238 ? -17.931 6.670 18.905 1.00 93.50 238 SER A C 1
ATOM 1913 O O . SER A 1 238 ? -17.763 6.583 20.125 1.00 93.50 238 SER A O 1
ATOM 1915 N N . THR A 1 239 ? -17.999 7.830 18.254 1.00 93.56 239 THR A N 1
ATOM 1916 C CA . THR A 1 239 ? -17.894 9.147 18.892 1.00 93.56 239 THR A CA 1
ATOM 1917 C C . THR A 1 239 ? -19.171 9.940 18.653 1.00 93.56 239 THR A C 1
ATOM 1919 O O . THR A 1 239 ? -19.581 10.125 17.509 1.00 93.56 239 THR A O 1
ATOM 1922 N N . LEU A 1 240 ? -19.797 10.386 19.741 1.00 94.75 240 LEU A N 1
ATOM 1923 C CA . LEU A 1 240 ? -20.987 11.226 19.757 1.00 94.75 240 LEU A CA 1
ATOM 1924 C C . LEU A 1 240 ? -20.610 12.688 19.974 1.00 94.75 240 LEU A C 1
ATOM 1926 O O . LEU A 1 240 ? -19.845 13.003 20.884 1.00 94.75 240 LEU A O 1
ATOM 1930 N N . SER A 1 241 ? -21.242 13.552 19.192 1.00 93.44 241 SER A N 1
ATOM 1931 C CA . SER A 1 241 ? -21.188 15.009 19.278 1.00 93.44 241 SER A CA 1
ATOM 1932 C C . SER A 1 241 ? -22.591 15.530 19.581 1.00 93.44 241 SER A C 1
ATOM 1934 O O . SER A 1 241 ? -23.553 15.134 18.918 1.00 93.44 241 SER A O 1
ATOM 1936 N N . ILE A 1 242 ? -22.726 16.347 20.624 1.00 94.69 242 ILE A N 1
ATOM 1937 C CA . ILE A 1 242 ? -23.998 16.637 21.292 1.00 94.69 242 ILE A CA 1
ATOM 1938 C C . ILE A 1 242 ? -24.099 18.135 21.597 1.00 94.69 242 ILE A C 1
ATOM 1940 O O . ILE A 1 242 ? -23.211 18.703 22.230 1.00 94.69 242 ILE A O 1
ATOM 1944 N N . THR A 1 243 ? -25.208 18.756 21.193 1.00 93.19 243 THR A N 1
ATOM 1945 C CA . THR A 1 243 ? -25.587 20.140 21.549 1.00 93.19 243 THR A CA 1
ATOM 1946 C C . THR A 1 243 ? -26.907 20.200 22.326 1.00 93.19 243 THR A C 1
ATOM 1948 O O . THR A 1 243 ? -27.503 21.265 22.455 1.00 93.19 243 THR A O 1
ATOM 1951 N N . ASP A 1 244 ? -27.405 19.053 22.795 1.00 92.81 244 ASP A N 1
ATOM 1952 C CA . ASP A 1 244 ? -28.583 18.968 23.660 1.00 92.81 244 ASP A CA 1
ATOM 1953 C C . ASP A 1 244 ? -28.268 19.506 25.067 1.00 92.81 244 ASP A C 1
ATOM 1955 O O . ASP A 1 244 ? -27.374 19.000 25.755 1.00 92.81 244 ASP A O 1
ATOM 1959 N N . GLU A 1 245 ? -28.996 20.546 25.486 1.00 91.44 245 GLU A N 1
ATOM 1960 C CA . GLU A 1 245 ? -28.735 21.275 26.734 1.00 91.44 245 GLU A CA 1
ATOM 1961 C C . GLU A 1 245 ? -28.842 20.382 27.977 1.00 91.44 245 GLU A C 1
ATOM 1963 O O . GLU A 1 245 ? -28.051 20.529 28.912 1.00 91.44 245 GLU A O 1
ATOM 1968 N N . GLU A 1 246 ? -29.785 19.436 28.001 1.00 92.81 246 GLU A N 1
ATOM 1969 C CA . GLU A 1 246 ? -29.987 18.563 29.153 1.00 92.81 246 GLU A CA 1
ATOM 1970 C C . GLU A 1 246 ? -28.813 17.597 29.321 1.00 92.81 246 GLU A C 1
ATOM 1972 O O . GLU A 1 246 ? -28.253 17.469 30.415 1.00 92.81 246 GLU A O 1
ATOM 1977 N N . ILE A 1 247 ? -28.401 16.941 28.234 1.00 95.94 247 ILE A N 1
ATOM 1978 C CA . ILE A 1 247 ? -27.278 16.002 28.264 1.00 95.94 247 ILE A CA 1
ATOM 1979 C C . ILE A 1 247 ? -25.984 16.727 28.637 1.00 95.94 247 ILE A C 1
ATOM 1981 O O . ILE A 1 247 ? -25.223 16.231 29.473 1.00 95.94 247 ILE A O 1
ATOM 1985 N N . ILE A 1 248 ? -25.753 17.927 28.099 1.00 95.88 248 ILE A N 1
ATOM 1986 C CA . ILE A 1 248 ? -24.598 18.746 28.481 1.00 95.88 248 ILE A CA 1
ATOM 1987 C C . ILE A 1 248 ? -24.640 19.072 29.979 1.00 95.88 248 ILE A C 1
ATOM 1989 O O . ILE A 1 248 ? -23.634 18.889 30.667 1.00 95.88 248 ILE A O 1
ATOM 1993 N N . LEU A 1 249 ? -25.790 19.484 30.525 1.00 94.94 249 LEU A N 1
ATOM 1994 C CA . LEU A 1 249 ? -25.935 19.756 31.960 1.00 94.94 249 LEU A CA 1
ATOM 1995 C C . LEU A 1 249 ? -25.665 18.517 32.827 1.00 94.94 249 LEU A C 1
ATOM 1997 O O . LEU A 1 249 ? -24.976 18.637 33.843 1.00 94.94 249 LEU A O 1
ATOM 2001 N N . ARG A 1 250 ? -26.121 17.326 32.422 1.00 96.00 250 ARG A N 1
ATOM 2002 C CA . ARG A 1 250 ? -25.819 16.059 33.119 1.00 96.00 250 ARG A CA 1
ATOM 2003 C C . ARG A 1 250 ? -24.315 15.761 33.140 1.00 96.00 250 ARG A C 1
ATOM 2005 O O . ARG A 1 250 ? -23.773 15.422 34.191 1.00 96.00 250 ARG A O 1
ATOM 2012 N N . TYR A 1 251 ? -23.615 15.945 32.020 1.00 97.56 251 TYR A N 1
ATOM 2013 C CA . TYR A 1 251 ? -22.156 15.776 31.959 1.00 97.56 251 TYR A CA 1
ATOM 2014 C C . TYR A 1 251 ? -21.402 16.846 32.758 1.00 97.56 251 TYR A C 1
ATOM 2016 O O . TYR A 1 251 ? -20.371 16.547 33.360 1.00 97.56 251 TYR A O 1
ATOM 2024 N N . ARG A 1 252 ? -21.919 18.077 32.828 1.00 96.19 252 ARG A N 1
ATOM 2025 C CA . ARG A 1 252 ? -21.361 19.128 33.692 1.00 96.19 252 ARG A CA 1
ATOM 2026 C C . ARG A 1 252 ? -21.505 18.785 35.171 1.00 96.19 252 ARG A C 1
ATOM 2028 O O . ARG A 1 252 ? -20.542 18.937 35.916 1.00 96.19 252 ARG A O 1
ATOM 2035 N N . VAL A 1 253 ? -22.676 18.302 35.594 1.00 96.12 253 VAL A N 1
ATOM 2036 C CA . VAL A 1 253 ? -22.906 17.790 36.958 1.00 96.12 253 VAL A CA 1
ATOM 2037 C C . VAL A 1 253 ? -21.868 16.727 37.310 1.00 96.12 253 VAL A C 1
ATOM 2039 O O . VAL A 1 253 ? -21.241 16.804 38.369 1.00 96.12 253 VAL A O 1
ATOM 2042 N N . GLU A 1 254 ? -21.669 15.765 36.411 1.00 96.62 254 GLU A N 1
ATOM 2043 C CA . GLU A 1 254 ? -20.702 14.685 36.586 1.00 96.62 254 GLU A CA 1
ATOM 2044 C C . GLU A 1 254 ? -19.263 15.209 36.668 1.00 96.62 254 GLU A C 1
ATOM 2046 O O . GLU A 1 254 ? -18.500 14.831 37.563 1.00 96.62 254 GLU A O 1
ATOM 2051 N N . PHE A 1 255 ? -18.890 16.127 35.773 1.00 96.75 255 PHE A N 1
ATOM 2052 C CA . PHE A 1 255 ? -17.569 16.738 35.787 1.00 96.75 255 PHE A CA 1
ATOM 2053 C C . PHE A 1 255 ? -17.306 17.471 37.104 1.00 96.75 255 PHE A C 1
ATOM 2055 O O . PHE A 1 255 ? -16.275 17.235 37.726 1.00 96.75 255 PHE A O 1
ATOM 2062 N N . GLU A 1 256 ? -18.238 18.302 37.581 1.00 95.62 256 GLU A N 1
ATOM 2063 C CA . GLU A 1 256 ? -18.092 19.011 38.858 1.00 95.62 256 GLU A CA 1
ATOM 2064 C C . GLU A 1 256 ? -18.036 18.047 40.052 1.00 95.62 256 GLU A C 1
ATOM 2066 O O . GLU A 1 256 ? -17.307 18.294 41.017 1.00 95.62 256 GLU A O 1
ATOM 2071 N N . LEU A 1 257 ? -18.766 16.926 40.010 1.00 94.81 257 LEU A N 1
ATOM 2072 C CA . LEU A 1 257 ? -18.690 15.897 41.047 1.00 94.81 257 LEU A CA 1
ATOM 2073 C C . LEU A 1 257 ? -17.278 15.302 41.128 1.00 94.81 257 LEU A C 1
ATOM 2075 O O . LEU A 1 257 ? -16.715 15.207 42.222 1.00 94.81 257 LEU A O 1
ATOM 2079 N N . LEU A 1 258 ? -16.698 14.929 39.987 1.00 94.50 258 LEU A N 1
ATOM 2080 C CA . LEU A 1 258 ? -15.341 14.390 39.905 1.00 94.50 258 LEU A CA 1
ATOM 2081 C C . LEU A 1 258 ? -14.290 15.453 40.251 1.00 94.50 258 LEU A C 1
ATOM 2083 O O . LEU A 1 258 ? -13.384 15.195 41.042 1.00 94.50 258 LEU A O 1
ATOM 2087 N N . TRP A 1 259 ? -14.428 16.663 39.715 1.00 93.69 259 TRP A N 1
ATOM 2088 C CA . TRP A 1 259 ? -13.500 17.777 39.907 1.00 93.69 259 TRP A CA 1
ATOM 2089 C C . TRP A 1 259 ? -13.366 18.182 41.376 1.00 93.69 259 TRP A C 1
ATOM 2091 O O . TRP A 1 259 ? -12.257 18.352 41.884 1.00 93.69 259 TRP A O 1
ATOM 2101 N N . ASN A 1 260 ? -14.494 18.253 42.089 1.00 91.94 260 ASN A N 1
ATOM 2102 C CA . ASN A 1 260 ? -14.529 18.583 43.513 1.00 91.94 260 ASN A CA 1
ATOM 2103 C C . ASN A 1 260 ? -14.053 17.428 44.418 1.00 91.94 260 ASN A C 1
ATOM 2105 O O . ASN A 1 260 ? -13.776 17.650 45.597 1.00 91.94 260 ASN A O 1
ATOM 2109 N N . ASN A 1 261 ? -13.956 16.200 43.890 1.00 92.81 261 ASN A N 1
ATOM 2110 C CA . ASN A 1 261 ? -13.586 14.986 44.632 1.00 92.81 261 ASN A CA 1
ATOM 2111 C C . ASN A 1 261 ? -12.427 14.221 43.969 1.00 92.81 261 ASN A C 1
ATOM 2113 O O . ASN A 1 261 ? -12.390 12.986 43.944 1.00 92.81 261 ASN A O 1
ATOM 2117 N N . SER A 1 262 ? -11.483 14.971 43.414 1.00 91.56 262 SER A N 1
ATOM 2118 C CA . SER A 1 262 ? -10.263 14.465 42.795 1.00 91.56 262 SER A CA 1
ATOM 2119 C C . SER A 1 262 ? -9.042 15.136 43.411 1.00 91.56 262 SER A C 1
ATOM 2121 O O . SER A 1 262 ? -9.136 16.143 44.117 1.00 91.56 262 SER A O 1
ATOM 2123 N N . ARG A 1 263 ? -7.881 14.531 43.178 1.00 90.69 263 ARG A N 1
ATOM 2124 C CA . ARG A 1 263 ? -6.602 15.007 43.685 1.00 90.69 263 ARG A CA 1
ATOM 2125 C C . ARG A 1 263 ? -5.876 15.793 42.598 1.00 90.69 263 ARG A C 1
ATOM 2127 O O . ARG A 1 263 ? -5.800 15.330 41.463 1.00 90.69 263 ARG A O 1
ATOM 2134 N N . GLU A 1 264 ? -5.307 16.929 42.988 1.00 90.94 264 GLU A N 1
ATOM 2135 C CA . GLU A 1 264 ? -4.393 17.714 42.149 1.00 90.94 264 GLU A CA 1
ATOM 2136 C C . GLU A 1 264 ? -3.182 16.875 41.725 1.00 90.94 264 GLU A C 1
ATOM 2138 O O . GLU A 1 264 ? -2.644 16.105 42.535 1.00 90.94 264 GLU A O 1
ATOM 2143 N N . PHE A 1 265 ? -2.743 17.030 40.476 1.00 90.44 265 PHE A N 1
ATOM 2144 C CA . PHE A 1 265 ? -1.514 16.414 39.990 1.00 90.44 265 PHE A CA 1
ATOM 2145 C C . PHE A 1 265 ? -0.275 17.067 40.615 1.00 90.44 265 PHE A C 1
ATOM 2147 O O . PHE A 1 265 ? 0.422 16.409 41.394 1.00 90.44 265 PHE A O 1
ATOM 2154 N N . GLY A 1 266 ? -0.042 18.352 40.343 1.00 83.25 266 GLY A N 1
ATOM 2155 C CA . GLY A 1 266 ? 1.105 19.104 40.850 1.00 83.25 266 GLY A CA 1
ATOM 2156 C C . GLY A 1 266 ? 0.754 20.520 41.300 1.00 83.25 266 GLY A C 1
ATOM 2157 O O . GLY A 1 266 ? 1.077 20.903 42.428 1.00 83.25 266 GLY A O 1
ATOM 2158 N N . GLN A 1 267 ? 0.085 21.297 40.450 1.00 79.06 267 GLN A N 1
ATOM 2159 C CA . GLN A 1 267 ? -0.270 22.691 40.721 1.00 79.06 267 GLN A CA 1
ATOM 2160 C C . GLN A 1 267 ? -1.717 22.814 41.200 1.00 79.06 267 GLN A C 1
ATOM 2162 O O . GLN A 1 267 ? -2.596 22.097 40.748 1.00 79.06 267 GLN A O 1
ATOM 2167 N N . SER A 1 268 ? -1.975 23.736 42.129 1.00 74.06 268 SER A N 1
ATOM 2168 C CA . SER A 1 268 ? -3.337 24.041 42.576 1.00 74.06 268 SER A CA 1
ATOM 2169 C C . SER A 1 268 ? -3.799 25.360 41.983 1.00 74.06 268 SER A C 1
ATOM 2171 O O . SER A 1 268 ? -3.172 26.399 42.199 1.00 74.06 268 SER A O 1
ATOM 2173 N N . TYR A 1 269 ? -4.931 25.321 41.293 1.00 78.94 269 TYR A N 1
ATOM 2174 C CA . TYR A 1 269 ? -5.572 26.491 40.712 1.00 78.94 269 TYR A CA 1
ATOM 2175 C C . TYR A 1 269 ? -6.883 26.789 41.446 1.00 78.94 269 TYR A C 1
ATOM 2177 O O . TYR A 1 269 ? -7.660 25.897 41.789 1.00 78.94 269 TYR A O 1
ATOM 2185 N N . THR A 1 270 ? -7.138 28.068 41.724 1.00 75.81 270 THR A N 1
ATOM 2186 C CA . THR A 1 270 ? -8.350 28.482 42.441 1.00 75.81 270 THR A CA 1
ATOM 2187 C C . THR A 1 270 ? -9.489 28.716 41.454 1.00 75.81 270 THR A C 1
ATOM 2189 O O . THR A 1 270 ? -9.441 29.658 40.665 1.00 75.81 270 THR A O 1
ATOM 2192 N N . TYR A 1 271 ? -10.542 27.905 41.547 1.00 76.81 271 TYR A N 1
ATOM 2193 C CA . TYR A 1 271 ? -11.809 28.099 40.833 1.00 76.81 271 TYR A CA 1
ATOM 2194 C C . TYR A 1 271 ? -12.905 28.438 41.830 1.00 76.81 271 TYR A C 1
ATOM 2196 O O . TYR A 1 271 ? -12.870 27.965 42.966 1.00 76.81 271 TYR A O 1
ATOM 2204 N N . THR A 1 272 ? -13.907 29.204 41.400 1.00 77.88 272 THR A N 1
ATOM 2205 C CA . THR A 1 272 ? -15.173 29.285 42.134 1.00 77.88 272 THR A CA 1
ATOM 2206 C C . THR A 1 272 ? -15.848 27.917 42.030 1.00 77.88 272 THR A C 1
ATOM 2208 O O . THR A 1 272 ? -16.242 27.545 40.922 1.00 77.88 272 THR A O 1
ATOM 2211 N N . PRO A 1 273 ? -15.962 27.141 43.124 1.00 75.19 273 PRO A N 1
ATOM 2212 C CA . PRO A 1 273 ? -16.521 25.801 43.040 1.00 75.19 273 PRO A CA 1
ATOM 2213 C C . PRO A 1 273 ? -17.991 25.889 42.641 1.00 75.19 273 PRO A C 1
ATOM 2215 O O . PRO A 1 273 ? -18.778 26.562 43.312 1.00 75.19 273 PRO A O 1
ATOM 2218 N N . THR A 1 274 ? -18.364 25.202 41.565 1.00 83.69 274 THR A N 1
ATOM 2219 C CA . THR A 1 274 ? -19.773 24.994 41.233 1.00 83.69 274 THR A CA 1
ATOM 2220 C C . THR A 1 274 ? -20.229 23.740 41.961 1.00 83.69 274 THR A C 1
ATOM 2222 O O . THR A 1 274 ? -19.610 22.682 41.840 1.00 83.69 274 THR A O 1
ATOM 2225 N N . THR A 1 275 ? -21.287 23.842 42.765 1.00 85.12 275 THR A N 1
ATOM 2226 C CA . THR A 1 275 ? -21.824 22.662 43.444 1.00 85.12 275 THR A CA 1
ATOM 2227 C C . THR A 1 275 ? -22.655 21.851 42.448 1.00 85.12 275 THR A C 1
ATOM 2229 O O . THR A 1 275 ? -23.531 22.432 41.800 1.00 85.12 275 THR A O 1
ATOM 2232 N N . PRO A 1 276 ? -22.451 20.523 42.337 1.00 88.31 276 PRO A N 1
ATOM 2233 C CA . PRO A 1 276 ? -23.260 19.682 41.453 1.00 88.31 276 PRO A CA 1
ATOM 2234 C C . PRO A 1 276 ? -24.768 19.874 41.676 1.00 88.31 276 PRO A C 1
ATOM 2236 O O . PRO A 1 276 ? -25.522 19.985 40.719 1.00 88.31 276 PRO A O 1
ATOM 2239 N N . GLU A 1 277 ? -25.200 20.039 42.931 1.00 86.69 277 GLU A N 1
ATOM 2240 C CA . GLU A 1 277 ? -26.602 20.275 43.310 1.00 86.69 277 GLU A CA 1
ATOM 2241 C C . GLU A 1 277 ? -27.222 21.519 42.646 1.00 86.69 277 GLU A C 1
ATOM 2243 O O . GLU A 1 277 ? -28.393 21.500 42.273 1.00 86.69 277 GLU A O 1
ATOM 2248 N N . SER A 1 278 ? -26.440 22.586 42.438 1.00 86.38 278 SER A N 1
ATOM 2249 C CA . SER A 1 278 ? -26.931 23.789 41.751 1.00 86.38 278 SER A CA 1
ATOM 2250 C C . SER A 1 278 ? -27.240 23.541 40.272 1.00 86.38 278 SER A C 1
ATOM 2252 O O . SER A 1 278 ? -28.210 24.091 39.756 1.00 86.38 278 SER A O 1
ATOM 2254 N N . LEU A 1 279 ? -26.458 22.679 39.616 1.00 89.62 279 LEU A N 1
ATOM 2255 C CA . LEU A 1 279 ? -26.645 22.296 38.218 1.00 89.62 279 LEU A CA 1
ATOM 2256 C C . LEU A 1 279 ? -27.747 21.242 38.066 1.00 89.62 279 LEU A C 1
ATOM 2258 O O . LEU A 1 279 ? -28.541 21.344 37.137 1.00 89.62 279 LEU A O 1
ATOM 2262 N N . LEU A 1 280 ? -27.856 20.286 39.002 1.00 88.50 280 LEU A N 1
ATOM 2263 C CA . LEU A 1 280 ? -28.946 19.301 39.015 1.00 88.50 280 LEU A CA 1
ATOM 2264 C C . LEU A 1 280 ? -30.323 19.978 39.018 1.00 88.50 280 LEU A C 1
ATOM 2266 O O . LEU A 1 280 ? -31.209 19.564 38.281 1.00 88.50 280 LEU A O 1
ATOM 2270 N N . ASN A 1 281 ? -30.494 21.038 39.812 1.00 87.81 281 ASN A N 1
ATOM 2271 C CA . ASN A 1 281 ? -31.763 21.769 39.898 1.00 87.81 281 ASN A CA 1
ATOM 2272 C C . ASN A 1 281 ? -32.127 22.537 38.612 1.00 87.81 281 ASN A C 1
ATOM 2274 O O . ASN A 1 281 ? -33.260 22.999 38.491 1.00 87.81 281 ASN A O 1
ATOM 2278 N N . ALA A 1 282 ? -31.181 22.704 37.681 1.00 87.94 282 ALA A N 1
ATOM 2279 C CA . ALA A 1 282 ? -31.396 23.358 36.392 1.00 87.94 282 ALA A CA 1
ATOM 2280 C C . ALA A 1 282 ? -31.750 22.371 35.263 1.00 87.94 282 ALA A C 1
ATOM 2282 O O . ALA A 1 282 ? -32.090 22.811 34.167 1.00 87.94 282 ALA A O 1
ATOM 2283 N N . ILE A 1 283 ? -31.675 21.058 35.513 1.00 89.56 283 ILE A N 1
ATOM 2284 C CA . ILE A 1 283 ? -32.005 20.025 34.526 1.00 89.56 283 ILE A CA 1
ATOM 2285 C C . ILE A 1 283 ? -33.522 19.995 34.308 1.00 89.56 283 ILE A C 1
ATOM 2287 O O . ILE A 1 283 ? -34.301 19.879 35.255 1.00 89.56 283 ILE A O 1
ATOM 2291 N N . VAL A 1 284 ? -33.934 20.075 33.043 1.00 89.12 284 VAL A N 1
ATOM 2292 C CA . VAL A 1 284 ? -35.309 19.821 32.601 1.00 89.12 284 VAL A CA 1
ATOM 2293 C C . VAL A 1 284 ? -35.305 18.487 31.865 1.00 89.12 284 VAL A C 1
ATOM 2295 O O . VAL A 1 284 ? -34.767 18.411 30.767 1.00 89.12 284 VAL A O 1
ATOM 2298 N N . ASP A 1 285 ? -35.882 17.449 32.475 1.00 88.19 285 ASP A N 1
ATOM 2299 C CA . ASP A 1 285 ? -35.872 16.090 31.919 1.00 88.19 285 ASP A CA 1
ATOM 2300 C C . ASP A 1 285 ? -36.561 16.027 30.540 1.00 88.19 285 ASP A C 1
ATOM 2302 O O . ASP A 1 285 ? -37.761 16.299 30.406 1.00 88.19 285 ASP A O 1
ATOM 2306 N N . ASN A 1 286 ? -35.821 15.592 29.522 1.00 87.44 286 ASN A N 1
ATOM 2307 C CA . ASN A 1 286 ? -36.323 15.177 28.223 1.00 87.44 286 ASN A CA 1
ATOM 2308 C C . ASN A 1 286 ? -36.639 13.676 28.284 1.00 87.44 286 ASN A C 1
ATOM 2310 O O . ASN A 1 286 ? -35.762 12.859 28.555 1.00 87.44 286 ASN A O 1
ATOM 2314 N N . PRO A 1 287 ? -37.871 13.242 27.975 1.00 88.31 287 PRO A N 1
ATOM 2315 C CA . PRO A 1 287 ? -38.199 11.817 27.977 1.00 88.31 287 PRO A CA 1
ATOM 2316 C C . PRO A 1 287 ? -37.489 11.016 26.869 1.00 88.31 287 PRO A C 1
ATOM 2318 O O . PRO A 1 287 ? -37.560 9.788 26.877 1.00 88.31 287 PRO A O 1
ATOM 2321 N N . ASN A 1 288 ? -36.850 11.686 25.903 1.00 91.31 288 ASN A N 1
ATOM 2322 C CA . ASN A 1 288 ? -36.268 11.071 24.708 1.00 91.31 288 ASN A CA 1
ATOM 2323 C C . ASN A 1 288 ? -34.744 10.901 24.759 1.00 91.31 288 ASN A C 1
ATOM 2325 O O . ASN A 1 288 ? -34.180 10.259 23.869 1.00 91.31 288 ASN A O 1
ATOM 2329 N N . SER A 1 289 ? -34.079 11.465 25.766 1.00 93.31 289 SER A N 1
ATOM 2330 C CA . SER A 1 289 ? -32.631 11.375 25.949 1.00 93.31 289 SER A CA 1
ATOM 2331 C C . SER A 1 289 ? -32.267 11.354 27.430 1.00 93.31 289 SER A C 1
ATOM 2333 O O . SER A 1 289 ? -32.944 11.965 28.242 1.00 93.31 289 SER A O 1
ATOM 2335 N N . ASP A 1 290 ? -31.205 10.646 27.796 1.00 94.31 290 ASP A N 1
ATOM 2336 C CA . ASP A 1 290 ? -30.727 10.539 29.177 1.00 94.31 290 ASP A CA 1
ATOM 2337 C C . ASP A 1 290 ? -29.208 10.304 29.184 1.00 94.31 290 ASP A C 1
ATOM 2339 O O . ASP A 1 290 ? -28.625 9.868 28.189 1.00 94.31 290 ASP A O 1
ATOM 2343 N N . ALA A 1 291 ? -28.553 10.568 30.311 1.00 95.50 291 ALA A N 1
ATOM 2344 C CA . ALA A 1 291 ? -27.148 10.243 30.524 1.00 95.50 291 ALA A CA 1
ATOM 2345 C C . ALA A 1 291 ? -26.959 9.612 31.903 1.00 95.50 291 ALA A C 1
ATOM 2347 O O . ALA A 1 291 ? -27.466 10.118 32.907 1.00 95.50 291 ALA A O 1
ATOM 2348 N N . ILE A 1 292 ? -26.210 8.510 31.945 1.00 95.06 292 ILE A N 1
ATOM 2349 C CA . ILE A 1 292 ? -25.948 7.742 33.163 1.00 95.06 292 ILE A CA 1
ATOM 2350 C C . ILE A 1 292 ? -24.446 7.544 33.360 1.00 95.06 292 ILE A C 1
ATOM 2352 O O . ILE A 1 292 ? -23.687 7.392 32.400 1.00 95.06 292 ILE A O 1
ATOM 2356 N N . PHE A 1 293 ? -24.025 7.511 34.622 1.00 96.19 293 PHE A N 1
ATOM 2357 C CA . PHE A 1 293 ? -22.618 7.500 35.008 1.00 96.19 293 PHE A CA 1
ATOM 2358 C C . PHE A 1 293 ? -22.368 6.456 36.091 1.00 96.19 293 PHE A C 1
ATOM 2360 O O . PHE A 1 293 ? -23.174 6.300 37.008 1.00 96.19 293 PHE A O 1
ATOM 2367 N N . THR A 1 294 ? -21.232 5.757 36.032 1.00 95.50 294 THR A N 1
ATOM 2368 C CA . THR A 1 294 ? -20.892 4.754 37.057 1.00 95.50 294 THR A CA 1
ATOM 2369 C C . THR A 1 294 ? -20.541 5.382 38.409 1.00 95.50 294 THR A C 1
ATOM 2371 O O . THR A 1 294 ? -20.508 4.670 39.415 1.00 95.50 294 THR A O 1
ATOM 2374 N N . THR A 1 295 ? -20.321 6.701 38.485 1.00 94.06 295 THR A N 1
ATOM 2375 C CA . THR A 1 295 ? -20.076 7.439 39.739 1.00 94.06 295 THR A CA 1
ATOM 2376 C C . THR A 1 295 ? -21.177 7.249 40.775 1.00 94.06 295 THR A C 1
ATOM 2378 O O . THR A 1 295 ? -20.883 7.245 41.973 1.00 94.06 295 THR A O 1
ATOM 2381 N N . SER A 1 296 ? -22.419 6.993 40.355 1.00 92.56 296 SER A N 1
ATOM 2382 C CA . SER A 1 296 ? -23.531 6.715 41.267 1.00 92.56 296 SER A CA 1
ATOM 2383 C C . SER A 1 296 ? -23.306 5.456 42.121 1.00 92.56 296 SER A C 1
ATOM 2385 O O . SER A 1 296 ? -23.860 5.349 43.220 1.00 92.56 296 SER A O 1
ATOM 2387 N N . ASN A 1 297 ? -22.433 4.537 41.692 1.00 93.19 297 ASN A N 1
ATOM 2388 C CA . ASN A 1 297 ? -22.039 3.342 42.446 1.00 93.19 297 ASN A CA 1
ATOM 2389 C C . ASN A 1 297 ? -21.039 3.623 43.578 1.00 93.19 297 ASN A C 1
ATOM 2391 O O . ASN A 1 297 ? -20.619 2.700 44.288 1.00 93.19 297 ASN A O 1
ATOM 2395 N N . TYR A 1 298 ? -20.632 4.877 43.767 1.00 93.69 298 TYR A N 1
ATOM 2396 C CA . TYR A 1 298 ? -19.623 5.269 44.739 1.00 93.69 298 TYR A CA 1
ATOM 2397 C C . TYR A 1 298 ? -20.166 6.304 45.731 1.00 93.69 298 TYR A C 1
ATOM 2399 O O . TYR A 1 298 ? -20.954 7.183 45.406 1.00 93.69 298 TYR A O 1
ATOM 2407 N N . SER A 1 299 ? -19.715 6.202 46.979 1.00 93.62 299 SER A N 1
ATOM 2408 C CA . SER A 1 299 ? -19.913 7.203 48.024 1.00 93.62 299 SER A CA 1
ATOM 2409 C C . SER A 1 299 ? -18.668 8.075 48.148 1.00 93.62 299 SER A C 1
ATOM 2411 O O . SER A 1 299 ? -17.548 7.554 48.080 1.00 93.62 299 SER A O 1
ATOM 2413 N N . LEU A 1 300 ? -18.849 9.363 48.424 1.00 93.06 300 LEU A N 1
ATOM 2414 C CA . LEU A 1 300 ? -17.744 10.269 48.732 1.00 93.06 300 LEU A CA 1
ATOM 2415 C C . LEU A 1 300 ? -17.138 9.946 50.104 1.00 93.06 300 LEU A C 1
ATOM 2417 O O . LEU A 1 300 ? -17.855 9.682 51.071 1.00 93.06 300 LEU A O 1
ATOM 2421 N N . TYR A 1 301 ? -15.811 9.967 50.202 1.00 91.88 301 TYR A N 1
ATOM 2422 C CA . TYR A 1 301 ? -15.096 9.885 51.475 1.00 91.88 301 TYR A CA 1
ATOM 2423 C C . TYR A 1 301 ? -13.746 10.599 51.398 1.00 91.88 301 TYR A C 1
ATOM 2425 O O . TYR A 1 301 ? -13.187 10.777 50.321 1.00 91.88 301 TYR A O 1
ATOM 2433 N N . ASN A 1 302 ? -13.196 10.980 52.551 1.00 91.31 302 ASN A N 1
ATOM 2434 C CA . ASN A 1 302 ? -11.885 11.618 52.619 1.00 91.31 302 ASN A CA 1
ATOM 2435 C C . ASN A 1 302 ? -10.794 10.572 52.915 1.00 91.31 302 ASN A C 1
ATOM 2437 O O . ASN A 1 302 ? -10.782 9.953 53.982 1.00 91.31 302 ASN A O 1
ATOM 2441 N N . SER A 1 303 ? -9.906 10.339 51.952 1.00 89.31 303 SER A N 1
ATOM 2442 C CA . SER A 1 303 ? -8.765 9.429 52.048 1.00 89.31 303 SER A CA 1
ATOM 2443 C C . SER A 1 303 ? -7.536 10.149 52.597 1.00 89.31 303 SER A C 1
ATOM 2445 O O . SER A 1 303 ? -7.195 11.237 52.147 1.00 89.31 303 SER A O 1
ATOM 2447 N N . SER A 1 304 ? -6.779 9.494 53.480 1.00 84.81 304 SER A N 1
ATOM 2448 C CA . SER A 1 304 ? -5.466 9.994 53.913 1.00 84.81 304 SER A CA 1
ATOM 2449 C C . SER A 1 304 ? -4.441 10.086 52.776 1.00 84.81 304 SER A C 1
ATOM 2451 O O . SER A 1 304 ? -3.468 10.823 52.890 1.00 84.81 304 SER A O 1
ATOM 2453 N N . THR A 1 305 ? -4.640 9.339 51.685 1.00 80.88 305 THR A N 1
ATOM 2454 C CA . THR A 1 305 ? -3.743 9.316 50.522 1.00 80.88 305 THR A CA 1
ATOM 2455 C C . THR A 1 305 ? -4.252 10.188 49.379 1.00 80.88 305 THR A C 1
ATOM 2457 O O . THR A 1 305 ? -3.445 10.788 48.679 1.00 80.88 305 THR A O 1
ATOM 2460 N N . TYR A 1 306 ? -5.565 10.250 49.157 1.00 81.69 306 TYR A N 1
ATOM 2461 C CA . TYR A 1 306 ? -6.146 10.916 47.983 1.00 81.69 306 TYR A CA 1
ATOM 2462 C C . TYR A 1 306 ? -6.940 12.186 48.309 1.00 81.69 306 TYR A C 1
ATOM 2464 O O . TYR A 1 306 ? -7.366 12.861 47.383 1.00 81.69 306 TYR A O 1
ATOM 2472 N N . GLY A 1 307 ? -7.133 12.535 49.584 1.00 87.06 307 GLY A N 1
ATOM 2473 C CA . GLY A 1 307 ? -8.070 13.594 49.956 1.00 87.06 307 GLY A CA 1
ATOM 2474 C C . GLY A 1 307 ? -9.523 13.191 49.648 1.00 87.06 307 GLY A C 1
ATOM 2475 O O . GLY A 1 307 ? -9.838 11.993 49.696 1.00 87.06 307 GLY A O 1
ATOM 2476 N N . PRO A 1 308 ? -10.417 14.151 49.345 1.00 88.38 308 PRO A N 1
ATOM 2477 C CA . PRO A 1 308 ? -11.776 13.875 48.874 1.00 88.38 308 PRO A CA 1
ATOM 2478 C C . PRO A 1 308 ? -11.761 12.941 47.661 1.00 88.38 308 PRO A C 1
ATOM 2480 O O . PRO A 1 308 ? -11.095 13.217 46.668 1.00 88.38 308 PRO A O 1
ATOM 2483 N N . THR A 1 309 ? -12.429 11.791 47.763 1.00 90.88 309 THR A N 1
ATOM 2484 C CA . THR A 1 309 ? -12.343 10.742 46.745 1.00 90.88 309 THR A CA 1
ATOM 2485 C C . THR A 1 309 ? -13.502 9.735 46.822 1.00 90.88 309 THR A C 1
ATOM 2487 O O . THR A 1 309 ? -14.404 9.861 47.654 1.00 90.88 309 THR A O 1
ATOM 2490 N N . PHE A 1 310 ? -13.492 8.711 45.961 1.00 93.44 310 PHE A N 1
ATOM 2491 C CA . PHE A 1 310 ? -14.620 7.798 45.753 1.00 93.44 310 PHE A CA 1
ATOM 2492 C C . PHE A 1 310 ? -14.405 6.418 46.387 1.00 93.44 310 PHE A C 1
ATOM 2494 O O . PHE A 1 310 ? -13.421 5.719 46.117 1.00 93.44 310 PHE A O 1
ATOM 2501 N N . ARG A 1 311 ? -15.356 5.974 47.217 1.00 92.00 311 ARG A N 1
ATOM 2502 C CA . ARG A 1 311 ? -15.408 4.621 47.797 1.00 92.00 311 ARG A CA 1
ATOM 2503 C C . ARG A 1 311 ? -16.563 3.846 47.192 1.00 92.00 311 ARG A C 1
ATOM 2505 O O . ARG A 1 311 ? -17.692 4.311 47.218 1.00 92.00 311 ARG A O 1
ATOM 2512 N N . LYS A 1 312 ? -16.289 2.633 46.711 1.00 88.94 312 LYS A N 1
ATOM 2513 C CA . LYS A 1 312 ? -17.308 1.731 46.157 1.00 88.94 312 LYS A CA 1
ATOM 2514 C C . LYS A 1 312 ? -18.415 1.465 47.183 1.00 88.94 312 LYS A C 1
ATOM 2516 O O . LYS A 1 312 ? -18.116 1.072 48.316 1.00 88.94 312 LYS A O 1
ATOM 2521 N N . ILE A 1 313 ? -19.670 1.617 46.767 1.00 88.62 313 ILE A N 1
ATOM 2522 C CA . ILE A 1 313 ? -20.839 1.160 47.518 1.00 88.62 313 ILE A CA 1
ATOM 2523 C C . ILE A 1 313 ? -21.001 -0.337 47.256 1.00 88.62 313 ILE A C 1
ATOM 2525 O O . ILE A 1 313 ? -20.883 -0.828 46.135 1.00 88.62 313 ILE A O 1
ATOM 2529 N N . THR A 1 314 ? -21.205 -1.106 48.321 1.00 80.81 314 THR A N 1
ATOM 2530 C CA . THR A 1 314 ? -21.347 -2.561 48.189 1.00 80.81 314 THR A CA 1
ATOM 2531 C C . THR A 1 314 ? -22.702 -2.888 47.554 1.00 80.81 314 THR A C 1
ATOM 2533 O O . THR A 1 314 ? -23.709 -2.380 48.031 1.00 80.81 314 THR A O 1
ATOM 2536 N N . ASN A 1 315 ? -22.722 -3.768 46.543 1.00 76.81 315 ASN A N 1
ATOM 2537 C CA . ASN A 1 315 ? -23.924 -4.217 45.811 1.00 76.81 315 ASN A CA 1
ATOM 2538 C C . ASN A 1 315 ? -24.660 -3.128 45.010 1.00 76.81 315 ASN A C 1
ATOM 2540 O O . ASN A 1 315 ? -25.878 -3.200 44.881 1.00 76.81 315 ASN A O 1
ATOM 2544 N N . LYS A 1 316 ? -23.944 -2.130 44.490 1.00 87.12 316 LYS A N 1
ATOM 2545 C CA . LYS A 1 316 ? -24.524 -1.094 43.632 1.00 87.12 316 LYS A CA 1
ATOM 2546 C C . LYS A 1 316 ? -23.950 -1.193 42.212 1.00 87.12 316 LYS A C 1
ATOM 2548 O O . LYS A 1 316 ? -22.738 -1.375 42.091 1.00 87.12 316 LYS A O 1
ATOM 2553 N N . GLN A 1 317 ? -24.821 -1.159 41.200 1.00 89.75 317 GLN A N 1
ATOM 2554 C CA . GLN A 1 317 ? -24.507 -1.383 39.778 1.00 89.75 317 GLN A CA 1
ATOM 2555 C C . GLN A 1 317 ? -25.516 -0.657 38.857 1.00 89.75 317 GLN A C 1
ATOM 2557 O O . GLN A 1 317 ? -26.105 -1.248 37.953 1.00 89.75 317 GLN A O 1
ATOM 2562 N N . ASP A 1 318 ? -25.765 0.626 39.127 1.00 91.69 318 ASP A N 1
ATOM 2563 C CA . ASP A 1 318 ? -26.886 1.384 38.551 1.00 91.69 318 ASP A CA 1
ATOM 2564 C C . ASP A 1 318 ? -26.876 1.406 37.010 1.00 91.69 318 ASP A C 1
ATOM 2566 O O . ASP A 1 318 ? -27.935 1.383 36.380 1.00 91.69 318 ASP A O 1
ATOM 2570 N N . VAL A 1 319 ? -25.688 1.433 36.393 1.00 93.94 319 VAL A N 1
ATOM 2571 C CA . VAL A 1 319 ? -25.545 1.468 34.930 1.00 93.94 319 VAL A CA 1
ATOM 2572 C C . VAL A 1 319 ? -25.981 0.139 34.309 1.00 93.94 319 VAL A C 1
ATOM 2574 O O . VAL A 1 319 ? -26.823 0.126 33.407 1.00 93.94 319 VAL A O 1
ATOM 2577 N N . ALA A 1 320 ? -25.491 -0.987 34.833 1.00 93.75 320 ALA A N 1
ATOM 2578 C CA . ALA A 1 320 ? -25.962 -2.310 34.441 1.00 93.75 320 ALA A CA 1
ATOM 2579 C C . ALA A 1 320 ? -27.469 -2.484 34.681 1.00 93.75 320 ALA A C 1
ATOM 2581 O O . ALA A 1 320 ? -28.156 -3.005 33.804 1.00 93.75 320 ALA A O 1
ATOM 2582 N N . ASP A 1 321 ? -28.003 -2.015 35.812 1.00 95.19 321 ASP A N 1
ATOM 2583 C CA . ASP A 1 321 ? -29.436 -2.114 36.122 1.00 95.19 321 ASP A CA 1
ATOM 2584 C C . ASP A 1 321 ? -30.296 -1.326 35.116 1.00 95.19 321 ASP A C 1
ATOM 2586 O O . ASP A 1 321 ? -31.369 -1.788 34.712 1.00 95.19 321 ASP A O 1
ATOM 2590 N N . ARG A 1 322 ? -29.811 -0.172 34.635 1.00 95.44 322 ARG A N 1
ATOM 2591 C CA . ARG A 1 322 ? -30.475 0.606 33.578 1.00 95.44 322 ARG A CA 1
ATOM 2592 C C . ARG A 1 322 ? -30.489 -0.133 32.241 1.00 95.44 322 ARG A C 1
ATOM 2594 O O . ARG A 1 322 ? -31.529 -0.167 31.584 1.00 95.44 322 ARG A O 1
ATOM 2601 N N . ILE A 1 323 ? -29.383 -0.772 31.860 1.00 96.94 323 ILE A N 1
ATOM 2602 C CA . ILE A 1 323 ? -29.319 -1.608 30.650 1.00 96.94 323 ILE A CA 1
ATOM 2603 C C . ILE A 1 323 ? -30.246 -2.825 30.788 1.00 96.94 323 ILE A C 1
ATOM 2605 O O . ILE A 1 323 ? -30.986 -3.144 29.860 1.00 96.94 323 ILE A O 1
ATOM 2609 N N . VAL A 1 324 ? -30.276 -3.476 31.955 1.00 98.19 324 VAL A N 1
ATOM 2610 C CA . VAL A 1 324 ? -31.199 -4.586 32.251 1.00 98.19 324 VAL A CA 1
ATOM 2611 C C . VAL A 1 324 ? -32.658 -4.140 32.136 1.00 98.19 324 VAL A C 1
ATOM 2613 O O . VAL A 1 324 ? -33.482 -4.876 31.592 1.00 98.19 324 VAL A O 1
ATOM 2616 N N . ALA A 1 325 ? -32.998 -2.930 32.587 1.00 97.56 325 ALA A N 1
ATOM 2617 C CA . ALA A 1 325 ? -34.338 -2.379 32.411 1.00 97.56 325 ALA A CA 1
ATOM 2618 C C . ALA A 1 325 ? -34.712 -2.229 30.925 1.00 97.56 325 ALA A C 1
ATOM 2620 O O . ALA A 1 325 ? -35.815 -2.624 30.548 1.00 97.56 325 ALA A O 1
ATOM 2621 N N . LEU A 1 326 ? -33.794 -1.745 30.081 1.00 97.94 326 LEU A N 1
ATOM 2622 C CA . LEU A 1 326 ? -34.001 -1.651 28.630 1.00 97.94 326 LEU A CA 1
ATOM 2623 C C . LEU A 1 326 ? -34.145 -3.034 27.976 1.00 97.94 326 LEU A C 1
ATOM 2625 O O . LEU A 1 326 ? -35.064 -3.241 27.189 1.00 97.94 326 LEU A O 1
ATOM 2629 N N . ILE A 1 327 ? -33.327 -4.018 28.369 1.00 98.56 327 ILE A N 1
ATOM 2630 C CA . ILE A 1 327 ? -33.460 -5.419 27.919 1.00 98.56 327 ILE A CA 1
ATOM 2631 C C . ILE A 1 327 ? -34.851 -5.971 28.255 1.00 98.56 327 ILE A C 1
ATOM 2633 O O . ILE A 1 327 ? -35.499 -6.616 27.427 1.00 98.56 327 ILE A O 1
ATOM 2637 N N . ASN A 1 328 ? -35.332 -5.715 29.472 1.00 97.75 328 ASN A N 1
ATOM 2638 C CA . ASN A 1 328 ? -36.645 -6.176 29.908 1.00 97.75 328 ASN A CA 1
ATOM 2639 C C . ASN A 1 328 ? -37.776 -5.502 29.114 1.00 97.75 328 ASN A C 1
ATOM 2641 O O . ASN A 1 328 ? -38.758 -6.173 28.780 1.00 97.75 328 ASN A O 1
ATOM 2645 N N . GLN A 1 329 ? -37.624 -4.217 28.778 1.00 97.06 329 GLN A N 1
ATOM 2646 C CA . GLN A 1 329 ? -38.599 -3.424 28.023 1.00 97.06 329 GLN A CA 1
ATOM 2647 C C . GLN A 1 329 ? -38.629 -3.743 26.525 1.00 97.06 329 GLN A C 1
ATOM 2649 O O . GLN A 1 329 ? -39.711 -3.661 25.946 1.00 97.06 329 GLN A O 1
ATOM 2654 N N . ALA A 1 330 ? -37.506 -4.151 25.927 1.00 97.88 330 ALA A N 1
ATOM 2655 C CA . ALA A 1 330 ? -37.402 -4.427 24.495 1.00 97.88 330 ALA A CA 1
ATOM 2656 C C . ALA A 1 330 ? -38.432 -5.465 24.018 1.00 97.88 330 ALA A C 1
ATOM 2658 O O . ALA A 1 330 ? -38.683 -6.464 24.701 1.00 97.88 330 ALA A O 1
ATOM 2659 N N . GLN A 1 331 ? -39.041 -5.261 22.856 1.00 96.81 331 GLN A N 1
ATOM 2660 C CA . GLN A 1 331 ? -40.110 -6.118 22.332 1.00 96.81 331 GLN A CA 1
ATOM 2661 C C . GLN A 1 331 ? -39.709 -6.870 21.064 1.00 96.81 331 GLN A C 1
ATOM 2663 O O . GLN A 1 331 ? -40.076 -8.038 20.911 1.00 96.81 331 GLN A O 1
ATOM 2668 N N . THR A 1 332 ? -38.968 -6.221 20.169 1.00 97.50 332 THR A N 1
ATOM 2669 C CA . THR A 1 332 ? -38.666 -6.712 18.823 1.00 97.50 332 THR A CA 1
ATOM 2670 C C . THR A 1 332 ? -37.202 -7.079 18.651 1.00 97.50 332 THR A C 1
ATOM 2672 O O . THR A 1 332 ? -36.921 -8.163 18.133 1.00 97.50 332 THR A O 1
ATOM 2675 N N . SER A 1 333 ? -36.271 -6.226 19.089 1.00 98.25 333 SER A N 1
ATOM 2676 C CA . SER A 1 333 ? -34.845 -6.423 18.811 1.00 98.25 333 SER A CA 1
ATOM 2677 C C . SER A 1 333 ? -33.921 -5.868 19.897 1.00 98.25 333 SER A C 1
ATOM 2679 O O . SER A 1 333 ? -34.206 -4.870 20.554 1.00 98.25 333 SER A O 1
ATOM 2681 N N . ILE A 1 334 ? -32.783 -6.534 20.085 1.00 98.75 334 ILE A N 1
ATOM 2682 C CA . ILE A 1 334 ? -31.662 -6.083 20.910 1.00 98.75 334 ILE A CA 1
ATOM 2683 C C . ILE A 1 334 ? -30.380 -6.336 20.113 1.00 98.75 334 ILE A C 1
ATOM 2685 O O . ILE A 1 334 ? -30.054 -7.482 19.804 1.00 98.75 334 ILE A O 1
ATOM 2689 N N . LYS A 1 335 ? -29.635 -5.281 19.791 1.00 98.69 335 LYS A N 1
ATOM 2690 C CA . LYS A 1 335 ? -28.358 -5.356 19.069 1.00 98.69 335 LYS A CA 1
ATOM 2691 C C . LYS A 1 335 ? -27.259 -4.789 19.957 1.00 98.69 335 LYS A C 1
ATOM 2693 O O . LYS A 1 335 ? -27.390 -3.663 20.417 1.00 98.69 335 LYS A O 1
ATOM 2698 N N . ILE A 1 336 ? -26.197 -5.539 20.239 1.00 98.44 336 ILE A N 1
ATOM 2699 C CA . ILE A 1 336 ? -25.095 -5.090 21.111 1.00 98.44 336 ILE A CA 1
ATOM 2700 C C . ILE A 1 336 ? -23.777 -5.187 20.355 1.00 98.44 336 ILE A C 1
ATOM 2702 O O . ILE A 1 336 ? -23.428 -6.263 19.874 1.00 98.44 336 ILE A O 1
ATOM 2706 N N . SER A 1 337 ? -23.037 -4.080 20.298 1.00 97.38 337 SER A N 1
ATOM 2707 C CA . SER A 1 337 ? -21.669 -4.010 19.785 1.00 97.38 337 SER A CA 1
ATOM 2708 C C . SER A 1 337 ? -20.735 -3.604 20.923 1.00 97.38 337 SER A C 1
ATOM 2710 O O . SER A 1 337 ? -20.774 -2.467 21.406 1.00 97.38 337 SER A O 1
ATOM 2712 N N . ALA A 1 338 ? -19.957 -4.567 21.421 1.00 94.44 338 ALA A N 1
ATOM 2713 C CA . ALA A 1 338 ? -19.146 -4.401 22.625 1.00 94.44 338 ALA A CA 1
ATOM 2714 C C . ALA A 1 338 ? -17.802 -5.135 22.557 1.00 94.44 338 ALA A C 1
ATOM 2716 O O . ALA A 1 338 ? -17.782 -6.350 22.351 1.00 94.44 338 ALA A O 1
ATOM 2717 N N . ASN A 1 339 ? -16.692 -4.434 22.824 1.00 90.88 339 ASN A N 1
ATOM 2718 C CA . ASN A 1 339 ? -15.369 -5.071 22.957 1.00 90.88 339 ASN A CA 1
ATOM 2719 C C . ASN A 1 339 ? -15.365 -6.206 23.989 1.00 90.88 339 ASN A C 1
ATOM 2721 O O . ASN A 1 339 ? -14.814 -7.279 23.768 1.00 90.88 339 ASN A O 1
ATOM 2725 N N . HIS A 1 340 ? -16.002 -5.935 25.130 1.00 89.88 340 HIS A N 1
ATOM 2726 C CA . HIS A 1 340 ? -16.158 -6.861 26.240 1.00 89.88 340 HIS A CA 1
ATOM 2727 C C . HIS A 1 340 ? -17.631 -6.961 26.618 1.00 89.88 340 HIS A C 1
ATOM 2729 O O . HIS A 1 340 ? -18.238 -5.941 26.952 1.00 89.88 340 HIS A O 1
ATOM 2735 N N . LEU A 1 341 ? -18.166 -8.185 26.652 1.00 93.00 341 LEU A N 1
ATOM 2736 C CA . LEU A 1 341 ? -19.479 -8.506 27.217 1.00 93.00 341 LEU A CA 1
ATOM 2737 C C . LEU A 1 341 ? -19.314 -9.513 28.363 1.00 93.00 341 LEU A C 1
ATOM 2739 O O . LEU A 1 341 ? -19.550 -10.713 28.239 1.00 93.00 341 LEU A O 1
ATOM 2743 N N . ARG A 1 342 ? -18.865 -8.989 29.505 1.00 92.19 342 ARG A N 1
ATOM 2744 C CA . ARG A 1 342 ? -18.492 -9.728 30.724 1.00 92.19 342 ARG A CA 1
ATOM 2745 C C . ARG A 1 342 ? -19.288 -9.294 31.961 1.00 92.19 342 ARG A C 1
ATOM 2747 O O . ARG A 1 342 ? -18.857 -9.498 33.094 1.00 92.19 342 ARG A O 1
ATOM 2754 N N . SER A 1 343 ? -20.427 -8.632 31.767 1.00 93.44 343 SER A N 1
ATOM 2755 C CA . SER A 1 343 ? -21.327 -8.215 32.843 1.00 93.44 343 SER A CA 1
ATOM 2756 C C . SER A 1 343 ? -22.334 -9.327 33.118 1.00 93.44 343 SER A C 1
ATOM 2758 O O . SER A 1 343 ? -23.165 -9.631 32.258 1.00 93.44 343 SER A O 1
ATOM 2760 N N . ARG A 1 344 ? -22.272 -9.926 34.317 1.00 92.94 344 ARG A N 1
ATOM 2761 C CA . ARG A 1 344 ? -23.229 -10.951 34.760 1.00 92.94 344 ARG A CA 1
ATOM 2762 C C . ARG A 1 344 ? -24.687 -10.482 34.653 1.00 92.94 344 ARG A C 1
ATOM 2764 O O . ARG A 1 344 ? -25.430 -11.151 33.943 1.00 92.94 344 ARG A O 1
ATOM 2771 N N . PRO A 1 345 ? -25.115 -9.370 35.292 1.00 93.81 345 PRO A N 1
ATOM 2772 C CA . PRO A 1 345 ? -26.530 -8.982 35.286 1.00 93.81 345 PRO A CA 1
ATOM 2773 C C . PRO A 1 345 ? -27.069 -8.746 33.872 1.00 93.81 345 PRO A C 1
ATOM 2775 O O . PRO A 1 345 ? -28.188 -9.146 33.568 1.00 93.81 345 PRO A O 1
ATOM 2778 N N . ILE A 1 346 ? -26.259 -8.163 32.985 1.00 96.56 346 ILE A N 1
ATOM 2779 C CA . ILE A 1 346 ? -26.641 -7.929 31.588 1.00 96.56 346 ILE A CA 1
ATOM 2780 C C . ILE A 1 346 ? -26.742 -9.262 30.835 1.00 96.56 346 ILE A C 1
ATOM 2782 O O . ILE A 1 346 ? -27.739 -9.513 30.163 1.00 96.56 346 ILE A O 1
ATOM 2786 N N . SER A 1 347 ? -25.754 -10.148 30.986 1.00 96.56 347 SER A N 1
ATOM 2787 C CA . SER A 1 347 ? -25.742 -11.453 30.308 1.00 96.56 347 SER A CA 1
ATOM 2788 C C . SER A 1 347 ? -26.894 -12.352 30.770 1.00 96.56 347 SER A C 1
ATOM 2790 O O . SER A 1 347 ? -27.577 -12.955 29.945 1.00 96.56 347 SER A O 1
ATOM 2792 N N . GLU A 1 348 ? -27.168 -12.402 32.076 1.00 96.19 348 GLU A N 1
ATOM 2793 C CA . GLU A 1 348 ? -28.298 -13.145 32.647 1.00 96.19 348 GLU A CA 1
ATOM 2794 C C . GLU A 1 348 ? -29.645 -12.570 32.192 1.00 96.19 348 GLU A C 1
ATOM 2796 O O . GLU A 1 348 ? -30.547 -13.337 31.855 1.00 96.19 348 GLU A O 1
ATOM 2801 N N . ALA A 1 349 ? -29.783 -11.241 32.119 1.00 98.31 349 ALA A N 1
ATOM 2802 C CA . ALA A 1 349 ? -30.995 -10.601 31.614 1.00 98.31 349 ALA A CA 1
ATOM 2803 C C . ALA A 1 349 ? -31.243 -10.914 30.132 1.00 98.31 349 ALA A C 1
ATOM 2805 O O . ALA A 1 349 ? -32.381 -11.188 29.760 1.00 98.31 349 ALA A O 1
ATOM 2806 N N . LEU A 1 350 ? -30.201 -10.937 29.293 1.00 98.50 350 LEU A N 1
ATOM 2807 C CA . LEU A 1 350 ? -30.317 -11.326 27.883 1.00 98.50 350 LEU A CA 1
ATOM 2808 C C . LEU A 1 350 ? -30.776 -12.784 27.737 1.00 98.50 350 LEU A C 1
ATOM 2810 O O . LEU A 1 350 ? -31.709 -13.064 26.982 1.00 98.50 350 LEU A O 1
ATOM 2814 N N . ILE A 1 351 ? -30.170 -13.703 28.498 1.00 98.31 351 ILE A N 1
ATOM 2815 C CA . ILE A 1 351 ? -30.556 -15.124 28.525 1.00 98.31 351 ILE A CA 1
ATOM 2816 C C . ILE A 1 351 ? -32.012 -15.269 28.979 1.00 98.31 351 ILE A C 1
ATOM 2818 O O . ILE A 1 351 ? -32.808 -15.956 28.333 1.00 98.31 351 ILE A O 1
ATOM 2822 N N . LEU A 1 352 ? -32.389 -14.586 30.063 1.00 98.12 352 LEU A N 1
ATOM 2823 C CA . LEU A 1 352 ? -33.751 -14.608 30.581 1.00 98.12 352 LEU A CA 1
ATOM 2824 C C . LEU A 1 352 ? -34.739 -14.049 29.551 1.00 98.12 352 LEU A C 1
ATOM 2826 O O . LEU A 1 352 ? -35.760 -14.684 29.289 1.00 98.12 352 LEU A O 1
ATOM 2830 N N . LYS A 1 353 ? -34.421 -12.920 28.910 1.00 98.06 353 LYS A N 1
ATOM 2831 C CA . LYS A 1 353 ? -35.259 -12.300 27.880 1.00 98.06 353 LYS A CA 1
ATOM 2832 C C . LYS A 1 353 ? -35.484 -13.234 26.696 1.00 98.06 353 LYS A C 1
ATOM 2834 O O . LYS A 1 353 ? -36.629 -13.403 26.278 1.00 98.06 353 LYS A O 1
ATOM 2839 N N . LYS A 1 354 ? -34.428 -13.898 26.211 1.00 97.62 354 LYS A N 1
ATOM 2840 C CA . LYS A 1 354 ? -34.530 -14.891 25.132 1.00 97.62 354 LYS A CA 1
ATOM 2841 C C . LYS A 1 354 ? -35.378 -16.095 25.541 1.00 97.62 354 LYS A C 1
ATOM 2843 O O . LYS A 1 354 ? -36.178 -16.574 24.744 1.00 97.62 354 LYS A O 1
ATOM 2848 N N . SER A 1 355 ? -35.262 -16.546 26.791 1.00 97.06 355 SER A N 1
ATOM 2849 C CA . SER A 1 355 ? -36.084 -17.647 27.308 1.00 97.06 355 SER A CA 1
ATOM 2850 C C . SER A 1 355 ? -37.572 -17.281 27.436 1.00 97.06 355 SER A C 1
ATOM 2852 O O . SER A 1 355 ? -38.435 -18.116 27.173 1.00 97.06 355 SER A O 1
ATOM 2854 N N . GLN A 1 356 ? -37.881 -16.032 27.805 1.00 97.06 356 GLN A N 1
ATOM 2855 C CA . GLN A 1 356 ? -39.250 -15.533 27.976 1.00 97.06 356 GLN A CA 1
ATOM 2856 C C . GLN A 1 356 ? -39.922 -15.178 26.645 1.00 97.06 356 GLN A C 1
ATOM 2858 O O . GLN A 1 356 ? -41.130 -15.360 26.501 1.00 97.06 356 GLN A O 1
ATOM 2863 N N . ASN A 1 357 ? -39.153 -14.684 25.673 1.00 96.62 357 ASN A N 1
ATOM 2864 C CA . ASN A 1 357 ? -39.612 -14.395 24.320 1.00 96.62 357 ASN A CA 1
ATOM 2865 C C . ASN A 1 357 ? -38.652 -15.023 23.293 1.00 96.62 357 ASN A C 1
ATOM 2867 O O . ASN A 1 357 ? -37.759 -14.339 22.797 1.00 96.62 357 ASN A O 1
ATOM 2871 N N . PRO A 1 358 ? -38.840 -16.302 22.918 1.00 94.75 358 PRO A N 1
ATOM 2872 C CA . PRO A 1 358 ? -37.970 -16.973 21.949 1.00 94.75 358 PRO A CA 1
ATOM 2873 C C . PRO A 1 358 ? -37.887 -16.280 20.579 1.00 94.75 358 PRO A C 1
ATOM 2875 O O . PRO A 1 358 ? -36.888 -16.446 19.878 1.00 94.75 358 PRO A O 1
ATOM 2878 N N . ASN A 1 359 ? -38.900 -15.483 20.214 1.00 95.44 359 ASN A N 1
ATOM 2879 C CA . ASN A 1 359 ? -38.994 -14.793 18.925 1.00 95.44 359 ASN A CA 1
ATOM 2880 C C . ASN A 1 359 ? -38.304 -13.420 18.899 1.00 95.44 359 ASN A C 1
ATOM 2882 O O . ASN A 1 359 ? -38.190 -12.848 17.819 1.00 95.44 359 ASN A O 1
ATOM 2886 N N . ILE A 1 360 ? -37.858 -12.878 20.041 1.00 97.25 360 ILE A N 1
ATOM 2887 C CA . ILE A 1 360 ? -37.106 -11.617 20.042 1.00 97.25 360 ILE A CA 1
ATOM 2888 C C . ILE A 1 360 ? -35.763 -11.805 19.326 1.00 97.25 360 ILE A C 1
ATOM 2890 O O . ILE A 1 360 ? -35.060 -12.805 19.544 1.00 97.25 360 ILE A O 1
ATOM 2894 N N . GLU A 1 361 ? -35.405 -10.849 18.471 1.00 98.06 361 GLU A N 1
ATOM 2895 C CA . GLU A 1 361 ? -34.093 -10.819 17.832 1.00 98.06 361 GLU A CA 1
ATOM 2896 C C . GLU A 1 361 ? -33.062 -10.307 18.843 1.00 98.06 361 GLU A C 1
ATOM 2898 O O . GLU A 1 361 ? -33.180 -9.192 19.341 1.00 98.06 361 GLU A O 1
ATOM 2903 N N . ILE A 1 362 ? -32.046 -11.111 19.161 1.00 98.50 362 ILE A N 1
ATOM 2904 C CA . ILE A 1 362 ? -30.904 -10.660 19.964 1.00 98.50 362 ILE A CA 1
ATOM 2905 C C . ILE A 1 362 ? -29.640 -10.965 19.174 1.00 98.50 362 ILE A C 1
ATOM 2907 O O . ILE A 1 362 ? -29.320 -12.138 18.974 1.00 98.50 362 ILE A O 1
ATOM 2911 N N . LYS A 1 363 ? -28.945 -9.912 18.734 1.00 98.50 363 LYS A N 1
ATOM 2912 C CA . LYS A 1 363 ? -27.699 -9.982 17.965 1.00 98.50 363 LYS A CA 1
ATOM 2913 C C . LYS A 1 363 ? -26.567 -9.331 18.744 1.00 98.50 363 LYS A C 1
ATOM 2915 O O . LYS A 1 363 ? -26.666 -8.177 19.153 1.00 98.50 363 LYS A O 1
ATOM 2920 N N . ILE A 1 364 ? -25.475 -10.059 18.935 1.00 98.44 364 ILE A N 1
ATOM 2921 C CA . ILE A 1 364 ? -24.310 -9.584 19.685 1.00 98.44 364 ILE A CA 1
ATOM 2922 C C . ILE A 1 364 ? -23.074 -9.679 18.800 1.00 98.44 364 ILE A C 1
ATOM 2924 O O . ILE A 1 364 ? -22.683 -10.771 18.391 1.00 98.44 364 ILE A O 1
ATOM 2928 N N . TYR A 1 365 ? -22.450 -8.541 18.516 1.00 97.75 365 TYR A N 1
ATOM 2929 C CA . TYR A 1 365 ? -21.170 -8.467 17.829 1.00 97.75 365 TYR A CA 1
ATOM 2930 C C . TYR A 1 365 ? -20.075 -8.106 18.829 1.00 97.75 365 TYR A C 1
ATOM 2932 O O . TYR A 1 365 ? -20.174 -7.106 19.544 1.00 97.75 365 TYR A O 1
ATOM 2940 N N . THR A 1 366 ? -19.047 -8.945 18.919 1.00 96.19 366 THR A N 1
ATOM 2941 C CA . THR A 1 366 ? -17.948 -8.755 19.869 1.00 96.19 366 THR A CA 1
ATOM 2942 C C . THR A 1 366 ? -16.583 -9.014 19.233 1.00 96.19 366 THR A C 1
ATOM 2944 O O . THR A 1 366 ? -16.491 -9.469 18.094 1.00 96.19 366 THR A O 1
ATOM 2947 N N . ASP A 1 367 ? -15.508 -8.708 19.948 1.00 94.75 367 ASP A N 1
ATOM 2948 C CA . ASP A 1 367 ? -14.151 -8.979 19.486 1.00 94.75 367 ASP A CA 1
ATOM 2949 C C . ASP A 1 367 ? -13.794 -10.473 19.619 1.00 94.75 367 ASP A C 1
ATOM 2951 O O . ASP A 1 367 ? -14.309 -11.182 20.490 1.00 94.75 367 ASP A O 1
ATOM 2955 N N . GLN A 1 368 ? -12.891 -10.969 18.767 1.00 92.44 368 GLN A N 1
ATOM 2956 C CA . GLN A 1 368 ? -12.401 -12.352 18.808 1.00 92.44 368 GLN A CA 1
ATOM 2957 C C . GLN A 1 368 ? -11.867 -12.774 20.187 1.00 92.44 368 GLN A C 1
ATOM 2959 O O . GLN A 1 368 ? -11.937 -13.959 20.514 1.00 92.44 368 GLN A O 1
ATOM 2964 N N . GLN A 1 369 ? -11.396 -11.843 21.023 1.00 91.50 369 GLN A N 1
ATOM 2965 C CA . GLN A 1 369 ? -10.960 -12.147 22.392 1.00 91.50 369 GLN A CA 1
ATOM 2966 C C . GLN A 1 369 ? -12.061 -12.705 23.313 1.00 91.50 369 GLN A C 1
ATOM 2968 O O . GLN A 1 369 ? -11.746 -13.315 24.333 1.00 91.50 369 GLN A O 1
ATOM 2973 N N . GLU A 1 370 ? -13.344 -12.475 23.013 1.00 93.56 370 GLU A N 1
ATOM 2974 C CA . GLU A 1 370 ? -14.453 -12.997 23.824 1.00 93.56 370 GLU A CA 1
ATOM 2975 C C . GLU A 1 370 ? -14.827 -14.434 23.437 1.00 93.56 370 GLU A C 1
ATOM 2977 O O . GLU A 1 370 ? -15.674 -15.051 24.088 1.00 93.56 370 GLU A O 1
ATOM 2982 N N . TYR A 1 371 ? -14.232 -14.990 22.379 1.00 94.50 371 TYR A N 1
ATOM 2983 C CA . TYR A 1 371 ? -14.492 -16.363 21.970 1.00 94.50 371 TYR A CA 1
ATOM 2984 C C . TYR A 1 371 ? -13.919 -17.364 22.982 1.00 94.50 371 TYR A C 1
ATOM 2986 O O . TYR A 1 371 ? -12.727 -17.355 23.288 1.00 94.50 371 TYR A O 1
ATOM 2994 N N . ILE A 1 372 ? -14.760 -18.296 23.434 1.00 94.56 372 ILE A N 1
ATOM 2995 C CA . ILE A 1 372 ? -14.351 -19.455 24.235 1.00 94.56 372 ILE A CA 1
ATOM 2996 C C . ILE A 1 372 ? -14.993 -20.739 23.715 1.00 94.56 372 ILE A C 1
ATOM 2998 O O . ILE A 1 372 ? -16.103 -20.739 23.182 1.00 94.56 372 ILE A O 1
ATOM 3002 N N . THR A 1 373 ? -14.298 -21.860 23.890 1.00 93.44 373 THR A N 1
ATOM 3003 C CA . THR A 1 373 ? -14.829 -23.194 23.589 1.00 93.44 373 THR A CA 1
ATOM 3004 C C . THR A 1 373 ? -15.764 -23.684 24.698 1.00 93.44 373 THR A C 1
ATOM 3006 O O . THR A 1 373 ? -15.699 -23.218 25.837 1.00 93.44 373 THR A O 1
ATOM 3009 N N . GLU A 1 374 ? -16.577 -24.701 24.402 1.00 93.75 374 GLU A N 1
ATOM 3010 C CA . GLU A 1 374 ? -17.371 -25.412 25.416 1.00 93.75 374 GLU A CA 1
ATOM 3011 C C . GLU A 1 374 ? -16.493 -25.959 26.552 1.00 93.75 374 GLU A C 1
ATOM 3013 O O . GLU A 1 374 ? -16.814 -25.825 27.732 1.00 93.75 374 GLU A O 1
ATOM 3018 N N . SER A 1 375 ? -15.344 -26.545 26.201 1.00 93.38 375 SER A N 1
ATOM 3019 C CA . SER A 1 375 ? -14.397 -27.093 27.172 1.00 93.38 375 SER A CA 1
ATOM 3020 C C . SER A 1 375 ? -13.860 -26.022 28.120 1.00 93.38 375 SER A C 1
ATOM 3022 O O . SER A 1 375 ? -13.796 -26.254 29.329 1.00 93.38 375 SER A O 1
ATOM 3024 N N . TYR A 1 376 ? -13.536 -24.834 27.600 1.00 94.19 376 TYR A N 1
ATOM 3025 C CA . TYR A 1 376 ? -13.111 -23.708 28.423 1.00 94.19 376 TYR A CA 1
ATOM 3026 C C . TYR A 1 376 ? -14.259 -23.187 29.290 1.00 94.19 376 TYR A C 1
ATOM 3028 O O . TYR A 1 376 ? -14.047 -22.910 30.469 1.00 94.19 376 TYR A O 1
ATOM 3036 N N . ASN A 1 377 ? -15.485 -23.128 28.756 1.00 95.38 377 ASN A N 1
ATOM 3037 C CA . ASN A 1 377 ? -16.663 -22.751 29.535 1.00 95.38 377 ASN A CA 1
ATOM 3038 C C . ASN A 1 377 ? -16.893 -23.693 30.736 1.00 95.38 377 ASN A C 1
ATOM 3040 O O . ASN A 1 377 ? -17.125 -23.247 31.863 1.00 95.38 377 ASN A O 1
ATOM 3044 N N . ASN A 1 378 ? -16.776 -25.004 30.517 1.00 94.88 378 ASN A N 1
ATOM 3045 C CA . ASN A 1 378 ? -16.891 -26.006 31.578 1.00 94.88 378 ASN A CA 1
ATOM 3046 C C . ASN A 1 378 ? -15.766 -25.859 32.612 1.00 94.88 378 ASN A C 1
ATOM 3048 O O . ASN A 1 378 ? -16.012 -25.934 33.819 1.00 94.88 378 ASN A O 1
ATOM 3052 N N . TYR A 1 379 ? -14.543 -25.580 32.149 1.00 95.19 379 TYR A N 1
ATOM 3053 C CA . TYR A 1 379 ? -13.410 -25.284 33.019 1.00 95.19 379 TYR A CA 1
ATOM 3054 C C . TYR A 1 379 ? -13.670 -24.049 33.892 1.00 95.19 379 TYR A C 1
ATOM 3056 O O . TYR A 1 379 ? -13.658 -24.185 35.115 1.00 95.19 379 TYR A O 1
ATOM 3064 N N . GLN A 1 380 ? -13.983 -22.879 33.323 1.00 94.19 380 GLN A N 1
ATOM 3065 C CA . GLN A 1 380 ? -14.241 -21.670 34.121 1.00 94.19 380 GLN A CA 1
ATOM 3066 C C . GLN A 1 380 ? -15.431 -21.844 35.081 1.00 94.19 380 GLN A C 1
ATOM 3068 O O . GLN A 1 380 ? -15.382 -21.349 36.205 1.00 94.19 380 GLN A O 1
ATOM 3073 N N . THR A 1 381 ? -16.459 -22.609 34.693 1.00 92.81 381 THR A N 1
ATOM 3074 C CA . THR A 1 381 ? -17.610 -22.920 35.557 1.00 92.81 381 THR A CA 1
ATOM 3075 C C . THR A 1 381 ? -17.180 -23.748 36.771 1.00 92.81 381 THR A C 1
ATOM 3077 O O . THR A 1 381 ? -17.564 -23.440 37.899 1.00 92.81 381 THR A O 1
ATOM 3080 N N . SER A 1 382 ? -16.331 -24.763 36.571 1.00 92.25 382 SER A N 1
ATOM 3081 C CA . SER A 1 382 ? -15.767 -25.563 37.671 1.00 92.25 382 SER A CA 1
ATOM 3082 C C . SER A 1 382 ? -14.898 -24.725 38.616 1.00 92.25 382 SER A C 1
ATOM 3084 O O . SER A 1 382 ? -15.045 -24.818 39.835 1.00 92.25 382 SER A O 1
ATOM 3086 N N . GLN A 1 383 ? -14.060 -23.840 38.065 1.00 92.12 383 GLN A N 1
ATOM 3087 C CA . GLN A 1 383 ? -13.223 -22.923 38.844 1.00 92.12 383 GLN A CA 1
ATOM 3088 C C . GLN A 1 383 ? -14.071 -21.938 39.655 1.00 92.12 383 GLN A C 1
ATOM 3090 O O . GLN A 1 383 ? -13.785 -21.688 40.825 1.00 92.12 383 GLN A O 1
ATOM 3095 N N . GLN A 1 384 ? -15.151 -21.417 39.069 1.00 92.94 384 GLN A N 1
ATOM 3096 C CA . GLN A 1 384 ? -16.103 -20.558 39.763 1.00 92.94 384 GLN A CA 1
ATOM 3097 C C . GLN A 1 384 ? -16.808 -21.298 40.909 1.00 92.94 384 GLN A C 1
ATOM 3099 O O . GLN A 1 384 ? -16.896 -20.757 42.010 1.00 92.94 384 GLN A O 1
ATOM 3104 N N . GLN A 1 385 ? -17.269 -22.535 40.694 1.00 92.25 385 GLN A N 1
ATOM 3105 C CA . GLN A 1 385 ? -17.891 -23.352 41.745 1.00 92.25 385 GLN A CA 1
ATOM 3106 C C . GLN A 1 385 ? -16.925 -23.642 42.899 1.00 92.25 385 GLN A C 1
ATOM 3108 O O . GLN A 1 385 ? -17.311 -23.544 44.063 1.00 92.25 385 GLN A O 1
ATOM 3113 N N . GLN A 1 386 ? -15.664 -23.943 42.589 1.00 92.38 386 GLN A N 1
ATOM 3114 C CA . GLN A 1 386 ? -14.630 -24.141 43.600 1.00 92.38 386 GLN A CA 1
ATOM 3115 C C . GLN A 1 386 ? -14.347 -22.846 44.377 1.00 92.38 386 GLN A C 1
ATOM 3117 O O . GLN A 1 386 ? -14.356 -22.852 45.605 1.00 92.38 386 GLN A O 1
ATOM 3122 N N . CYS A 1 387 ? -14.206 -21.716 43.678 1.00 92.88 387 CYS A N 1
ATOM 3123 C CA . CYS A 1 387 ? -14.054 -20.400 44.300 1.00 92.88 387 CYS A CA 1
ATOM 3124 C C . CYS A 1 387 ? -15.221 -20.089 45.251 1.00 92.88 387 CYS A C 1
ATOM 3126 O O . CYS A 1 387 ? -15.004 -19.628 46.371 1.00 92.88 387 CYS A O 1
ATOM 3128 N N . LEU A 1 388 ? -16.459 -20.382 44.836 1.00 93.50 388 LEU A N 1
ATOM 3129 C CA . LEU A 1 388 ? -17.660 -20.207 45.655 1.00 93.50 388 LEU A CA 1
ATOM 3130 C C . LEU A 1 388 ? -17.665 -21.094 46.902 1.00 93.50 388 LEU A C 1
ATOM 3132 O O . LEU A 1 388 ? -18.063 -20.623 47.967 1.00 93.50 388 LEU A O 1
ATOM 3136 N N . ALA A 1 389 ? -17.214 -22.346 46.787 1.00 91.62 389 ALA A N 1
ATOM 3137 C CA . ALA A 1 389 ? -17.094 -23.260 47.921 1.00 91.62 389 ALA A CA 1
ATOM 3138 C C . ALA A 1 389 ? -16.054 -22.773 48.949 1.00 91.62 389 ALA A C 1
ATOM 3140 O O . ALA A 1 389 ? -16.284 -22.877 50.154 1.00 91.62 389 ALA A O 1
ATOM 3141 N N . ASP A 1 390 ? -14.956 -22.175 48.480 1.00 91.25 390 ASP A N 1
ATOM 3142 C CA . ASP A 1 390 ? -13.876 -21.638 49.321 1.00 91.25 390 ASP A CA 1
ATOM 3143 C C . ASP A 1 390 ? -14.177 -20.226 49.872 1.00 91.25 390 ASP A C 1
ATOM 3145 O O . ASP A 1 390 ? -13.494 -19.712 50.771 1.00 91.25 390 ASP A O 1
ATOM 3149 N N . ALA A 1 391 ? -15.199 -19.554 49.339 1.00 90.81 391 ALA A N 1
ATOM 3150 C CA . ALA A 1 391 ? -15.527 -18.181 49.683 1.00 90.81 391 ALA A CA 1
ATOM 3151 C C . ALA A 1 391 ? -16.260 -18.074 51.033 1.00 90.81 391 ALA A C 1
ATOM 3153 O O . ALA A 1 391 ? -17.477 -18.216 51.141 1.00 90.81 391 ALA A O 1
ATOM 3154 N N . SER A 1 392 ? -15.507 -17.705 52.072 1.00 90.06 392 SER A N 1
ATOM 3155 C CA . SER A 1 392 ? -16.009 -17.534 53.444 1.00 90.06 392 SER A CA 1
ATOM 3156 C C . SER A 1 392 ? -16.729 -16.208 53.732 1.00 90.06 392 SER A C 1
ATOM 3158 O O . SER A 1 392 ? -17.190 -15.989 54.852 1.00 90.06 392 SER A O 1
ATOM 3160 N N . THR A 1 393 ? -16.817 -15.294 52.759 1.00 87.81 393 THR A N 1
ATOM 3161 C CA . THR A 1 393 ? -17.492 -13.995 52.913 1.00 87.81 393 THR A CA 1
ATOM 3162 C C . THR A 1 393 ? -18.327 -13.660 51.682 1.00 87.81 393 THR A C 1
ATOM 3164 O O . THR A 1 393 ? -17.963 -14.024 50.565 1.00 87.81 393 THR A O 1
ATOM 3167 N N . LEU A 1 394 ? -19.399 -12.879 51.864 1.00 81.88 394 LEU A N 1
ATOM 3168 C CA . LEU A 1 394 ? -20.242 -12.393 50.759 1.00 81.88 394 LEU A CA 1
ATOM 3169 C C . LEU A 1 394 ? -19.439 -11.625 49.696 1.00 81.88 394 LEU A C 1
ATOM 3171 O O . LEU A 1 394 ? -19.747 -11.687 48.511 1.00 81.88 394 LEU A O 1
ATOM 3175 N N . ALA A 1 395 ? -18.385 -10.912 50.110 1.00 76.75 395 ALA A N 1
ATOM 3176 C CA . ALA A 1 395 ? -17.517 -10.197 49.182 1.00 76.75 395 ALA A CA 1
ATOM 3177 C C . ALA A 1 395 ? -16.720 -11.151 48.282 1.00 76.75 395 ALA A C 1
ATOM 3179 O O . ALA A 1 395 ? -16.688 -10.937 47.075 1.00 76.75 395 ALA A O 1
ATOM 3180 N N . LYS A 1 396 ? -16.147 -12.219 48.855 1.00 83.94 396 LYS A N 1
ATOM 3181 C CA . LYS A 1 396 ? -15.445 -13.254 48.084 1.00 83.94 396 LYS A CA 1
ATOM 3182 C C . LYS A 1 396 ? -16.400 -14.027 47.178 1.00 83.94 396 LYS A C 1
ATOM 3184 O O . LYS A 1 396 ? -16.061 -14.257 46.029 1.00 83.94 396 LYS A O 1
ATOM 3189 N N . GLN A 1 397 ? -17.595 -14.371 47.666 1.00 85.56 397 GLN A N 1
ATOM 3190 C CA . GLN A 1 397 ? -18.603 -15.074 46.863 1.00 85.56 397 GLN A CA 1
ATOM 3191 C C . GLN A 1 397 ? -18.988 -14.263 45.622 1.00 85.56 397 GLN A C 1
ATOM 3193 O O . GLN A 1 397 ? -19.045 -14.802 44.523 1.00 85.56 397 GLN A O 1
ATOM 3198 N N . ARG A 1 398 ? -19.175 -12.949 45.776 1.00 78.44 398 ARG A N 1
ATOM 3199 C CA . ARG A 1 398 ? -19.432 -12.045 44.651 1.00 78.44 398 ARG A CA 1
ATOM 3200 C C . ARG A 1 398 ? -18.248 -11.955 43.690 1.00 78.44 398 ARG A C 1
ATOM 3202 O O . ARG A 1 398 ? -18.453 -12.069 42.488 1.00 78.44 398 ARG A O 1
ATOM 3209 N N . ASP A 1 399 ? -17.028 -11.794 44.204 1.00 81.81 399 ASP A N 1
ATOM 3210 C CA . ASP A 1 399 ? -15.837 -11.752 43.351 1.00 81.81 399 ASP A CA 1
ATOM 3211 C C . ASP A 1 399 ? -15.694 -13.049 42.531 1.00 81.81 399 ASP A C 1
ATOM 3213 O O . ASP A 1 399 ? -15.353 -12.976 41.356 1.00 81.81 399 ASP A O 1
ATOM 3217 N N . CYS A 1 400 ? -16.036 -14.215 43.096 1.00 87.12 400 CYS A N 1
ATOM 3218 C CA . CYS A 1 400 ? -16.084 -15.481 42.355 1.00 87.12 400 CYS A CA 1
ATOM 3219 C C . CYS A 1 400 ? -17.133 -15.484 41.228 1.00 87.12 400 CYS A C 1
ATOM 3221 O O . CYS A 1 400 ? -16.901 -16.073 40.175 1.00 87.12 400 CYS A O 1
ATOM 3223 N N . LEU A 1 401 ? -18.291 -14.848 41.434 1.00 86.06 401 LEU A N 1
ATOM 3224 C CA . LEU A 1 401 ? -19.372 -14.821 40.442 1.00 86.06 401 LEU A CA 1
ATOM 3225 C C . LEU A 1 401 ? -19.120 -13.843 39.289 1.00 86.06 401 LEU A C 1
ATOM 3227 O O . LEU A 1 401 ? -19.620 -14.053 38.188 1.00 86.06 401 LEU A O 1
ATOM 3231 N N . GLU A 1 402 ? -18.404 -12.751 39.546 1.00 75.81 402 GLU A N 1
ATOM 3232 C CA . GLU A 1 402 ? -18.378 -11.596 38.638 1.00 75.81 402 GLU A CA 1
ATOM 3233 C C . GLU A 1 402 ? -16.996 -11.329 38.025 1.00 75.81 402 GLU A C 1
ATOM 3235 O O . GLU A 1 402 ? -16.901 -10.691 36.976 1.00 75.81 402 GLU A O 1
ATOM 3240 N N . LYS A 1 403 ? -15.906 -11.816 38.632 1.00 77.69 403 LYS A N 1
ATOM 3241 C CA . LYS A 1 403 ? -14.546 -11.527 38.164 1.00 77.69 403 LYS A CA 1
ATOM 3242 C C . LYS A 1 403 ? -14.075 -12.547 37.121 1.00 77.69 403 LYS A C 1
ATOM 3244 O O . LYS A 1 403 ? -14.032 -13.739 37.395 1.00 77.69 403 LYS A O 1
ATOM 3249 N N . ASN A 1 404 ? -13.616 -12.053 35.967 1.00 81.06 404 ASN A N 1
ATOM 3250 C CA . ASN A 1 404 ? -12.951 -12.823 34.900 1.00 81.06 404 ASN A CA 1
ATOM 3251 C C . ASN A 1 404 ? -13.777 -13.968 34.272 1.00 81.06 404 ASN A C 1
ATOM 3253 O O . ASN A 1 404 ? -13.189 -14.903 33.736 1.00 81.06 404 ASN A O 1
ATOM 3257 N N . PHE A 1 405 ? -15.110 -13.901 34.309 1.00 90.50 405 PHE A N 1
ATOM 3258 C CA . PHE A 1 405 ? -15.972 -14.888 33.651 1.00 90.50 405 PHE A CA 1
ATOM 3259 C C . PHE A 1 405 ? -16.375 -14.421 32.243 1.00 90.50 405 PHE A C 1
ATOM 3261 O O . PHE A 1 405 ? -16.813 -13.280 32.074 1.00 90.50 405 PHE A O 1
ATOM 3268 N N . LEU A 1 406 ? -16.232 -15.294 31.242 1.00 93.50 406 LEU A N 1
ATOM 3269 C CA . LEU A 1 406 ? -16.595 -15.025 29.844 1.00 93.50 406 LEU A CA 1
ATOM 3270 C C . LEU A 1 406 ? -17.964 -15.640 29.529 1.00 93.50 406 LEU A C 1
ATOM 3272 O O . LEU A 1 406 ? -18.141 -16.843 29.690 1.00 93.50 406 LEU A O 1
ATOM 3276 N N . TYR A 1 407 ? -18.927 -14.835 29.069 1.00 94.69 407 TYR A N 1
ATOM 3277 C CA . TYR A 1 407 ? -20.328 -15.264 28.896 1.00 94.69 407 TYR A CA 1
ATOM 3278 C C . TYR A 1 407 ? -20.701 -15.682 27.470 1.00 94.69 407 TYR A C 1
ATOM 3280 O O . TYR A 1 407 ? -21.822 -16.143 27.251 1.00 94.69 407 TYR A O 1
ATOM 3288 N N . SER A 1 408 ? -19.799 -15.536 26.496 1.00 95.00 408 SER A N 1
ATOM 3289 C CA . SER A 1 408 ? -20.116 -15.748 25.078 1.00 95.00 408 SER A CA 1
ATOM 3290 C C . SER A 1 408 ? -20.728 -17.128 24.811 1.00 95.00 408 SER A C 1
ATOM 3292 O O . SER A 1 408 ? -21.805 -17.215 24.222 1.00 95.00 408 SER A O 1
ATOM 3294 N N . TYR A 1 409 ? -20.130 -18.204 25.335 1.00 95.75 409 TYR A N 1
ATOM 3295 C CA . TYR A 1 409 ? -20.672 -19.559 25.176 1.00 95.75 409 TYR A CA 1
ATOM 3296 C C . TYR A 1 409 ? -22.037 -19.744 25.860 1.00 95.75 409 TYR A C 1
ATOM 3298 O O . TYR A 1 409 ? -22.907 -20.421 25.311 1.00 95.75 409 TYR A O 1
ATOM 3306 N N . ASN A 1 410 ? -22.268 -19.133 27.029 1.00 95.81 410 ASN A N 1
ATOM 3307 C CA . ASN A 1 410 ? -23.561 -19.199 27.721 1.00 95.81 410 ASN A CA 1
ATOM 3308 C C . ASN A 1 410 ? -24.669 -18.493 26.929 1.00 95.81 410 ASN A C 1
ATOM 3310 O O . ASN A 1 410 ? -25.772 -19.024 26.826 1.00 95.81 410 ASN A O 1
ATOM 3314 N N . LEU A 1 411 ? -24.369 -17.324 26.354 1.00 97.19 411 LEU A N 1
ATOM 3315 C CA . LEU A 1 411 ? -25.294 -16.567 25.508 1.00 97.19 411 LEU A CA 1
ATOM 3316 C C . LEU A 1 411 ? -25.660 -17.372 24.253 1.00 97.19 411 LEU A C 1
ATOM 3318 O O . LEU A 1 411 ? -26.840 -17.560 23.962 1.00 97.19 411 LEU A O 1
ATOM 3322 N N . ILE A 1 412 ? -24.657 -17.930 23.569 1.00 96.69 412 ILE A N 1
ATOM 3323 C CA . ILE A 1 412 ? -24.854 -18.792 22.394 1.00 96.69 412 ILE A CA 1
ATOM 3324 C C . ILE A 1 412 ? -25.699 -20.021 22.755 1.00 96.69 412 ILE A C 1
ATOM 3326 O O . ILE A 1 412 ? -26.665 -20.338 22.064 1.00 96.69 412 ILE A O 1
ATOM 3330 N N . SER A 1 413 ? -25.390 -20.682 23.875 1.00 95.94 413 SER A N 1
ATOM 3331 C CA . SER A 1 413 ? -26.132 -21.859 24.353 1.00 95.94 413 SER A CA 1
ATOM 3332 C C . SER A 1 413 ? -27.591 -21.547 24.707 1.00 95.94 413 SER A C 1
ATOM 3334 O O . SER A 1 413 ? -28.436 -22.438 24.663 1.00 95.94 413 SER A O 1
ATOM 3336 N N . ALA A 1 414 ? -27.908 -20.290 25.030 1.00 96.56 414 ALA A N 1
ATOM 3337 C CA . ALA A 1 414 ? -29.272 -19.814 25.257 1.00 96.56 414 ALA A CA 1
ATOM 3338 C C . ALA A 1 414 ? -30.034 -19.471 23.958 1.00 96.56 414 ALA A C 1
ATOM 3340 O O . ALA A 1 414 ? -31.179 -19.023 24.021 1.00 96.56 414 ALA A O 1
ATOM 3341 N N . GLY A 1 415 ? -29.424 -19.675 22.784 1.00 96.00 415 GLY A N 1
ATOM 3342 C CA . GLY A 1 415 ? -30.024 -19.388 21.479 1.00 96.00 415 GLY A CA 1
ATOM 3343 C C . GLY A 1 415 ? -29.925 -17.922 21.049 1.00 96.00 415 GLY A C 1
ATOM 3344 O O . GLY A 1 415 ? -30.727 -17.482 20.226 1.00 96.00 415 GLY A O 1
ATOM 3345 N N . ILE A 1 416 ? -28.989 -17.154 21.616 1.00 98.12 416 ILE A N 1
ATOM 3346 C CA . ILE A 1 416 ? -28.697 -15.777 21.195 1.00 98.12 416 ILE A CA 1
ATOM 3347 C C . ILE A 1 416 ? -27.706 -15.804 20.030 1.00 98.12 416 ILE A C 1
ATOM 3349 O O . ILE A 1 416 ? -26.701 -16.515 20.075 1.00 98.12 416 ILE A O 1
ATOM 3353 N N . GLU A 1 417 ? -27.971 -15.012 18.991 1.00 97.44 417 GLU A N 1
ATOM 3354 C CA . GLU A 1 417 ? -27.069 -14.906 17.850 1.00 97.44 417 GLU A CA 1
ATOM 3355 C C . GLU A 1 417 ? -25.864 -14.044 18.215 1.00 97.44 417 GLU A C 1
ATOM 3357 O O . GLU A 1 417 ? -25.993 -12.874 18.579 1.00 97.44 417 GLU A O 1
ATOM 3362 N N . MET A 1 418 ? -24.673 -14.623 18.088 1.00 97.12 418 MET A N 1
ATOM 3363 C CA . MET A 1 418 ? -23.424 -13.952 18.414 1.00 97.12 418 MET A CA 1
ATOM 3364 C C . MET A 1 418 ? -22.400 -14.148 17.299 1.00 97.12 418 MET A C 1
ATOM 3366 O O . MET A 1 418 ? -22.230 -15.258 16.785 1.00 97.12 418 MET A O 1
ATOM 3370 N N . ARG A 1 419 ? -21.722 -13.059 16.934 1.00 97.44 419 ARG A N 1
ATOM 3371 C CA . ARG A 1 419 ? -20.626 -13.039 15.963 1.00 97.44 419 ARG A CA 1
ATOM 3372 C C . ARG A 1 419 ? -19.398 -12.364 16.562 1.00 97.44 419 ARG A C 1
ATOM 3374 O O . ARG A 1 419 ? -19.510 -11.458 17.388 1.00 97.44 419 ARG A O 1
ATOM 3381 N N . PHE A 1 420 ? -18.236 -12.815 16.119 1.00 96.38 420 PHE A N 1
ATOM 3382 C CA . PHE A 1 420 ? -16.933 -12.326 16.534 1.00 96.38 420 PHE A CA 1
ATOM 3383 C C . PHE A 1 420 ? -16.258 -11.647 15.345 1.00 96.38 420 PHE A C 1
ATOM 3385 O O . PHE A 1 420 ? -16.268 -12.201 14.243 1.00 96.38 420 PHE A O 1
ATOM 3392 N N . LYS A 1 421 ? -15.651 -10.476 15.557 1.00 94.38 421 LYS A N 1
ATOM 3393 C CA . LYS A 1 421 ? -14.731 -9.883 14.583 1.00 94.38 421 LYS A CA 1
ATOM 3394 C C . LYS A 1 421 ? -13.449 -10.707 14.566 1.00 94.38 421 LYS A C 1
ATOM 3396 O O . LYS A 1 421 ? -12.591 -10.511 15.418 1.00 94.38 421 LYS A O 1
ATOM 3401 N N . THR A 1 422 ? -13.325 -11.637 13.626 1.00 92.25 422 THR A N 1
ATOM 3402 C CA . THR A 1 422 ? -12.173 -12.541 13.528 1.00 92.25 422 THR A CA 1
ATOM 3403 C C . THR A 1 422 ? -11.197 -12.052 12.469 1.00 92.25 422 THR A C 1
ATOM 3405 O O . THR A 1 422 ? -11.596 -11.820 11.334 1.00 92.25 422 THR A O 1
ATOM 3408 N N . TYR A 1 423 ? -9.920 -11.915 12.814 1.00 87.50 423 TYR A N 1
ATOM 3409 C CA . TYR A 1 423 ? -8.858 -11.432 11.908 1.00 87.50 423 TYR A CA 1
ATOM 3410 C C . TYR A 1 423 ? -7.548 -12.218 12.034 1.00 87.50 423 TYR A C 1
ATOM 3412 O O . TYR A 1 423 ? -6.565 -11.939 11.346 1.00 87.50 423 TYR A O 1
ATOM 3420 N N . SER A 1 424 ? -7.513 -13.212 12.913 1.00 86.12 424 SER A N 1
ATOM 3421 C CA . SER A 1 424 ? -6.360 -14.083 13.092 1.00 86.12 424 SER A CA 1
ATOM 3422 C C . SER A 1 424 ? -6.788 -15.475 13.546 1.00 86.12 424 SER A C 1
ATOM 3424 O O . SER A 1 424 ? -7.937 -15.706 13.920 1.00 86.12 424 SER A O 1
ATOM 3426 N N . TYR A 1 425 ? -5.862 -16.429 13.513 1.00 87.25 425 TYR A N 1
ATOM 3427 C CA . TYR A 1 425 ? -6.065 -17.763 14.073 1.00 87.25 425 TYR A CA 1
ATOM 3428 C C . TYR A 1 425 ? -6.203 -17.723 15.605 1.00 87.25 425 TYR A C 1
ATOM 3430 O O . TYR A 1 425 ? -7.089 -18.365 16.172 1.00 87.25 425 TYR A O 1
ATOM 3438 N N . ASP A 1 426 ? -5.352 -16.931 16.260 1.00 84.69 426 ASP A N 1
ATOM 3439 C CA . ASP A 1 426 ? -5.396 -16.641 17.690 1.00 84.69 426 ASP A CA 1
ATOM 3440 C C . ASP A 1 426 ? -5.320 -15.134 17.907 1.00 84.69 426 ASP A C 1
ATOM 3442 O O . ASP A 1 426 ? -4.590 -14.425 17.209 1.00 84.69 426 ASP A O 1
ATOM 3446 N N . TRP A 1 427 ? -6.101 -14.641 18.865 1.00 85.69 427 TRP A N 1
ATOM 3447 C CA . TRP A 1 427 ? -6.096 -13.230 19.217 1.00 85.69 427 TRP A CA 1
ATOM 3448 C C . TRP A 1 427 ? -4.749 -12.848 19.841 1.00 85.69 427 TRP A C 1
ATOM 3450 O O . TRP A 1 427 ? -4.293 -13.499 20.781 1.00 85.69 427 TRP A O 1
ATOM 3460 N N . ASP A 1 428 ? -4.151 -11.764 19.352 1.00 78.62 428 ASP A N 1
ATOM 3461 C CA . ASP A 1 428 ? -2.993 -11.121 19.966 1.00 78.62 428 ASP A CA 1
ATOM 3462 C C . ASP A 1 428 ? -3.104 -9.605 19.795 1.00 78.62 428 ASP A C 1
ATOM 3464 O O . ASP A 1 428 ? -3.378 -9.120 18.693 1.00 78.62 428 ASP A O 1
ATOM 3468 N N . ILE A 1 429 ? -2.845 -8.861 20.875 1.00 71.19 429 ILE A N 1
ATOM 3469 C CA . ILE A 1 429 ? -2.952 -7.397 20.935 1.00 71.19 429 ILE A CA 1
ATOM 3470 C C . ILE A 1 429 ? -2.129 -6.667 19.862 1.00 71.19 429 ILE A C 1
ATOM 3472 O O . ILE A 1 429 ? -2.467 -5.550 19.476 1.00 71.19 429 ILE A O 1
ATOM 3476 N N . THR A 1 430 ? -1.047 -7.277 19.379 1.00 63.22 430 THR A N 1
ATOM 3477 C CA . THR A 1 430 ? -0.173 -6.715 18.341 1.00 63.22 430 THR A CA 1
ATOM 3478 C C . THR A 1 430 ? -0.772 -6.783 16.946 1.00 63.22 430 THR A C 1
ATOM 3480 O O . THR A 1 430 ? -0.572 -5.874 16.147 1.00 63.22 430 THR A O 1
ATOM 3483 N N . THR A 1 431 ? -1.559 -7.824 16.687 1.00 62.31 431 THR A N 1
ATOM 3484 C CA . THR A 1 431 ? -2.205 -8.103 15.395 1.00 62.31 431 THR A CA 1
ATOM 3485 C C . THR A 1 431 ? -3.682 -7.695 15.376 1.00 62.31 431 THR A C 1
ATOM 3487 O O . THR A 1 431 ? -4.418 -8.024 14.449 1.00 62.31 431 THR A O 1
ATOM 3490 N N . SER A 1 432 ? -4.131 -7.020 16.435 1.00 66.94 432 SER A N 1
ATOM 3491 C CA . SER A 1 432 ? -5.539 -6.851 16.762 1.00 66.94 432 SER A CA 1
ATOM 3492 C C . SER A 1 432 ? -6.197 -5.686 16.024 1.00 66.94 432 SER A C 1
ATOM 3494 O O . SER A 1 432 ? -6.033 -4.540 16.428 1.00 66.94 432 SER A O 1
ATOM 3496 N N . ASN A 1 433 ? -7.072 -5.975 15.059 1.00 70.44 433 ASN A N 1
ATOM 3497 C CA . ASN A 1 433 ? -8.002 -4.986 14.491 1.00 70.44 433 ASN A CA 1
ATOM 3498 C C . ASN A 1 433 ? -9.239 -4.822 15.395 1.00 70.44 433 ASN A C 1
ATOM 3500 O O . ASN A 1 433 ? -10.360 -5.069 14.946 1.00 70.44 433 ASN A O 1
ATOM 3504 N N . MET A 1 434 ? -9.035 -4.503 16.680 1.00 81.62 434 MET A N 1
ATOM 3505 C CA . MET A 1 434 ? -10.053 -4.659 17.734 1.00 81.62 434 MET A CA 1
ATOM 3506 C C . MET A 1 434 ? -11.424 -4.098 17.353 1.00 81.62 434 MET A C 1
ATOM 3508 O O . MET A 1 434 ? -11.540 -2.974 16.856 1.00 81.62 434 MET A O 1
ATOM 3512 N N . MET A 1 435 ? -12.473 -4.846 17.685 1.00 90.81 435 MET A N 1
ATOM 3513 C CA . MET A 1 435 ? -13.815 -4.280 17.752 1.00 90.81 435 MET A CA 1
ATOM 3514 C C . MET A 1 435 ? -13.983 -3.576 19.102 1.00 90.81 435 MET A C 1
ATOM 3516 O O . MET A 1 435 ? -14.137 -4.231 20.130 1.00 90.81 435 MET A O 1
ATOM 3520 N N . HIS A 1 436 ? -13.915 -2.242 19.128 1.00 91.44 436 HIS A N 1
ATOM 3521 C CA . HIS A 1 436 ? -13.861 -1.467 20.373 1.00 91.44 436 HIS A CA 1
ATOM 3522 C C . HIS A 1 436 ? -15.133 -0.651 20.679 1.00 91.44 436 HIS A C 1
ATOM 3524 O O . HIS A 1 436 ? -15.165 0.114 21.652 1.00 91.44 436 HIS A O 1
ATOM 3530 N N . HIS A 1 437 ? -16.220 -0.871 19.931 1.00 94.25 437 HIS A N 1
ATOM 3531 C CA . HIS A 1 437 ? -17.512 -0.243 20.192 1.00 94.25 437 HIS A CA 1
ATOM 3532 C C . HIS A 1 437 ? -18.038 -0.568 21.592 1.00 94.25 437 HIS A C 1
ATOM 3534 O O . HIS A 1 437 ? -17.650 -1.552 22.232 1.00 94.25 437 HIS A O 1
ATOM 3540 N N . LYS A 1 438 ? -18.909 0.322 22.080 1.00 94.69 438 LYS A N 1
ATOM 3541 C CA . LYS A 1 438 ? -19.558 0.263 23.396 1.00 94.69 438 LYS A CA 1
ATOM 3542 C C . LYS A 1 438 ? -20.986 0.783 23.279 1.00 94.69 438 LYS A C 1
ATOM 3544 O O . LYS A 1 438 ? -21.350 1.764 23.928 1.00 94.69 438 LYS A O 1
ATOM 3549 N N . TYR A 1 439 ? -21.775 0.161 22.405 1.00 97.56 439 TYR A N 1
ATOM 3550 C CA . TYR A 1 439 ? -23.158 0.570 22.191 1.00 97.56 439 TYR A CA 1
ATOM 3551 C C . TYR A 1 439 ? -24.142 -0.599 22.112 1.00 97.56 439 TYR A C 1
ATOM 3553 O O 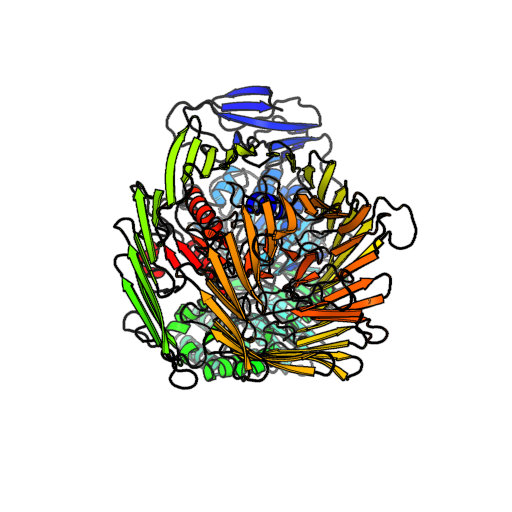. TYR A 1 439 ? -23.782 -1.731 21.789 1.00 97.56 439 TYR A O 1
ATOM 3561 N N . ALA A 1 440 ? -25.400 -0.302 22.416 1.00 98.25 440 ALA A N 1
ATOM 3562 C CA . ALA A 1 440 ? -26.533 -1.197 22.256 1.00 98.25 440 ALA A CA 1
ATOM 3563 C C . ALA A 1 440 ? -27.708 -0.460 21.604 1.00 98.25 440 ALA A C 1
ATOM 3565 O O . ALA A 1 440 ? -27.879 0.740 21.809 1.00 98.25 440 ALA A O 1
ATOM 3566 N N . ILE A 1 441 ? -28.512 -1.183 20.831 1.00 98.62 441 ILE A N 1
ATOM 3567 C CA . ILE A 1 441 ? -29.716 -0.701 20.157 1.00 98.62 441 ILE A CA 1
ATOM 3568 C C . ILE A 1 441 ? -30.884 -1.577 20.610 1.00 98.62 441 ILE A C 1
ATOM 3570 O O . ILE A 1 441 ? -30.789 -2.805 20.559 1.00 98.62 441 ILE A O 1
ATOM 3574 N N . PHE A 1 442 ? -31.974 -0.956 21.046 1.00 98.56 442 PHE A N 1
ATOM 3575 C CA . PHE A 1 442 ? -33.194 -1.623 21.490 1.00 98.56 442 PHE A CA 1
ATOM 3576 C C . PHE A 1 442 ? -34.352 -1.217 20.581 1.00 98.56 442 PHE A C 1
ATOM 3578 O O . PHE A 1 442 ? -34.581 -0.027 20.359 1.00 98.56 442 PHE A O 1
ATOM 3585 N N . ASP A 1 443 ? -35.053 -2.216 20.049 1.00 97.81 443 ASP A N 1
ATOM 3586 C CA . ASP A 1 443 ? -36.215 -2.089 19.164 1.00 97.81 443 ASP A CA 1
ATOM 3587 C C . ASP A 1 443 ? -35.993 -1.191 17.932 1.00 97.81 443 ASP A C 1
ATOM 3589 O O . ASP A 1 443 ? -36.937 -0.610 17.406 1.00 97.81 443 ASP A O 1
ATOM 3593 N N . ASP A 1 444 ? -34.735 -1.071 17.478 1.00 96.56 444 ASP A N 1
ATOM 3594 C CA . ASP A 1 444 ? -34.303 -0.153 16.410 1.00 96.56 444 ASP A CA 1
ATOM 3595 C C . ASP A 1 444 ? -34.764 1.309 16.627 1.00 96.56 444 ASP A C 1
ATOM 3597 O O . ASP A 1 444 ? -34.895 2.089 15.684 1.00 96.56 444 ASP A O 1
ATOM 3601 N N . ASP A 1 445 ? -34.982 1.688 17.890 1.00 97.31 445 ASP A N 1
ATOM 3602 C CA . ASP A 1 445 ? -35.474 3.005 18.299 1.00 97.31 445 ASP A CA 1
ATOM 3603 C C . ASP A 1 445 ? -34.551 3.664 19.326 1.00 97.31 445 ASP A C 1
ATOM 3605 O O . ASP A 1 445 ? -34.237 4.844 19.192 1.00 97.31 445 ASP A O 1
ATOM 3609 N N . ILE A 1 446 ? -34.082 2.912 20.328 1.00 98.00 446 ILE A N 1
ATOM 3610 C CA . ILE A 1 446 ? -33.270 3.436 21.433 1.00 98.00 446 ILE A CA 1
ATOM 3611 C C . ILE A 1 446 ? -31.818 3.009 21.255 1.00 98.00 446 ILE A C 1
ATOM 3613 O O . ILE A 1 446 ? -31.525 1.817 21.204 1.00 98.00 446 ILE A O 1
ATOM 3617 N N . VAL A 1 447 ? -30.897 3.969 21.243 1.00 97.94 447 VAL A N 1
ATOM 3618 C CA . VAL A 1 447 ? -29.451 3.729 21.278 1.00 97.94 447 VAL A CA 1
ATOM 3619 C C . VAL A 1 447 ? -28.904 4.078 22.652 1.00 97.94 447 VAL A C 1
ATOM 3621 O O . VAL A 1 447 ? -29.232 5.115 23.224 1.00 97.94 447 VAL A O 1
ATOM 3624 N N . VAL A 1 448 ? -28.023 3.220 23.152 1.00 97.38 448 VAL A N 1
ATOM 3625 C CA . VAL A 1 448 ? -27.199 3.455 24.334 1.00 97.38 448 VAL A CA 1
ATOM 3626 C C . VAL A 1 448 ? -25.745 3.399 23.899 1.00 97.38 448 VAL A C 1
ATOM 3628 O O . VAL A 1 448 ? -25.314 2.356 23.423 1.00 97.38 448 VAL A O 1
ATOM 3631 N N . ALA A 1 449 ? -24.989 4.485 24.035 1.00 97.12 449 ALA A N 1
ATOM 3632 C CA . ALA A 1 449 ? -23.597 4.554 23.588 1.00 97.12 449 ALA A CA 1
ATOM 3633 C C . ALA A 1 449 ? -22.752 5.448 24.499 1.00 97.12 449 ALA A C 1
ATOM 3635 O O . ALA A 1 449 ? -23.255 6.395 25.097 1.00 97.12 449 ALA A O 1
ATOM 3636 N N . GLY A 1 450 ? -21.457 5.164 24.604 1.00 94.75 450 GLY A N 1
ATOM 3637 C CA . GLY A 1 450 ? -20.539 5.972 25.401 1.00 94.75 450 GLY A CA 1
ATOM 3638 C C . GLY A 1 450 ? -19.240 5.236 25.671 1.00 94.75 450 GLY A C 1
ATOM 3639 O O . GLY A 1 450 ? -18.698 4.552 24.802 1.00 94.75 450 GLY A O 1
ATOM 3640 N N . SER A 1 451 ? -18.744 5.356 26.897 1.00 95.12 451 SER A N 1
ATOM 3641 C CA . SER A 1 451 ? -17.454 4.793 27.287 1.00 95.12 451 SER A CA 1
ATOM 3642 C C . SER A 1 451 ? -17.543 3.491 28.086 1.00 95.12 451 SER A C 1
ATOM 3644 O O . SER A 1 451 ? -16.499 2.919 28.421 1.00 95.12 451 SER A O 1
ATOM 3646 N N . TYR A 1 452 ? -18.764 3.024 28.370 1.00 95.00 452 TYR A N 1
ATOM 3647 C CA . TYR A 1 452 ? -19.019 1.895 29.257 1.00 95.00 452 TYR A CA 1
ATOM 3648 C C . TYR A 1 452 ? -18.638 0.538 28.654 1.00 95.00 452 TYR A C 1
ATOM 3650 O O . TYR A 1 452 ? -19.223 0.094 27.666 1.00 95.00 452 TYR A O 1
ATOM 3658 N N . ASN A 1 453 ? -17.680 -0.159 29.266 1.00 91.12 453 ASN A N 1
ATOM 3659 C CA . ASN A 1 453 ? -17.461 -1.573 28.964 1.00 91.12 453 ASN A CA 1
ATOM 3660 C C . ASN A 1 453 ? -18.500 -2.408 29.715 1.00 91.12 453 ASN A C 1
ATOM 3662 O O . ASN A 1 453 ? -18.657 -2.258 30.924 1.00 91.12 453 ASN A O 1
ATOM 3666 N N . TYR A 1 454 ? -19.145 -3.363 29.046 1.00 93.25 454 TYR A N 1
ATOM 3667 C CA . TYR A 1 454 ? -20.152 -4.225 29.666 1.00 93.25 454 TYR A CA 1
ATOM 3668 C C . TYR A 1 454 ? -19.476 -5.247 30.591 1.00 93.25 454 TYR A C 1
ATOM 3670 O O . TYR A 1 454 ? -19.375 -6.422 30.259 1.00 93.25 454 TYR A O 1
ATOM 3678 N N . SER A 1 455 ? -18.961 -4.814 31.746 1.00 91.25 455 SER A N 1
ATOM 3679 C CA . SER A 1 455 ? -18.090 -5.608 32.618 1.00 91.25 455 SER A CA 1
ATOM 3680 C C . SER A 1 455 ? -18.231 -5.255 34.102 1.00 91.25 455 SER A C 1
ATOM 3682 O O . SER A 1 455 ? -18.526 -4.119 34.467 1.00 91.25 455 SER A O 1
ATOM 3684 N N . TYR A 1 456 ? -17.911 -6.207 34.986 1.00 88.50 456 TYR A N 1
ATOM 3685 C CA . TYR A 1 456 ? -17.830 -5.952 36.434 1.00 88.50 456 TYR A CA 1
ATOM 3686 C C . TYR A 1 456 ? -16.805 -4.864 36.801 1.00 88.50 456 TYR A C 1
ATOM 3688 O O . TYR A 1 456 ? -16.977 -4.130 37.777 1.00 88.50 456 TYR A O 1
ATOM 3696 N N . ASN A 1 457 ? -15.716 -4.742 36.036 1.00 88.94 457 ASN A N 1
ATOM 3697 C CA . ASN A 1 457 ? -14.677 -3.758 36.329 1.00 88.94 457 ASN A CA 1
ATOM 3698 C C . ASN A 1 457 ? -15.180 -2.317 36.140 1.00 88.94 457 ASN A C 1
ATOM 3700 O O . ASN A 1 457 ? -14.801 -1.429 36.907 1.00 88.94 457 ASN A O 1
ATOM 3704 N N . SER A 1 458 ? -16.061 -2.104 35.166 1.00 90.25 458 SER A N 1
ATOM 3705 C CA . SER A 1 458 ? -16.694 -0.814 34.893 1.00 90.25 458 SER A CA 1
ATOM 3706 C C . SER A 1 458 ? -17.573 -0.337 36.041 1.00 90.25 458 SER A C 1
ATOM 3708 O O . SER A 1 458 ? -17.470 0.809 36.461 1.00 90.25 458 SER A O 1
ATOM 3710 N N . GLU A 1 459 ? -18.347 -1.241 36.642 1.00 89.69 459 GLU A N 1
ATOM 3711 C CA . GLU A 1 459 ? -19.226 -0.914 37.773 1.00 89.69 459 GLU A CA 1
ATOM 3712 C C . GLU A 1 459 ? -18.465 -0.607 39.072 1.00 89.69 459 GLU A C 1
ATOM 3714 O O . GLU A 1 459 ? -19.021 -0.024 40.003 1.00 89.69 459 GLU A O 1
ATOM 3719 N N . THR A 1 460 ? -17.203 -1.042 39.187 1.00 87.56 460 THR A N 1
ATOM 3720 C CA . THR A 1 460 ? -16.555 -1.171 40.504 1.00 87.56 460 THR A CA 1
ATOM 3721 C C . THR A 1 460 ? -15.205 -0.489 40.656 1.00 87.56 460 THR A C 1
ATOM 3723 O O . THR A 1 460 ? -14.826 -0.146 41.786 1.00 87.56 460 THR A O 1
ATOM 3726 N N . ASN A 1 461 ? -14.489 -0.281 39.550 1.00 88.56 461 ASN A N 1
ATOM 3727 C CA . ASN A 1 461 ? -13.154 0.311 39.555 1.00 88.56 461 ASN A CA 1
ATOM 3728 C C . ASN A 1 461 ? -12.965 1.452 38.547 1.00 88.56 461 ASN A C 1
ATOM 3730 O O . ASN A 1 461 ? -11.920 2.104 38.606 1.00 88.56 461 ASN A O 1
ATOM 3734 N N . SER A 1 462 ? -13.941 1.715 37.672 1.00 91.81 462 SER A N 1
ATOM 3735 C CA . SER A 1 462 ? -13.817 2.711 36.602 1.00 91.81 462 SER A CA 1
ATOM 3736 C C . SER A 1 462 ? -14.935 3.752 36.648 1.00 91.81 462 SER A C 1
ATOM 3738 O O . SER A 1 462 ? -16.048 3.463 37.093 1.00 91.81 462 SER A O 1
ATOM 3740 N N . MET A 1 463 ? -14.614 4.958 36.185 1.00 94.19 463 MET A N 1
ATOM 3741 C CA . MET A 1 463 ? -15.568 6.037 35.938 1.00 94.19 463 MET A CA 1
ATOM 3742 C C . MET A 1 463 ? -15.903 6.047 34.444 1.00 94.19 463 MET A C 1
ATOM 3744 O O . MET A 1 463 ? -15.010 6.248 33.618 1.00 94.19 463 MET A O 1
ATOM 3748 N N . GLU A 1 464 ? -17.149 5.742 34.097 1.00 94.75 464 GLU A N 1
ATOM 3749 C CA . GLU A 1 464 ? -17.632 5.560 32.725 1.00 94.75 464 GLU A CA 1
ATOM 3750 C C . GLU A 1 464 ? -19.003 6.220 32.545 1.00 94.75 464 GLU A C 1
ATOM 3752 O O . GLU A 1 464 ? -19.703 6.498 33.520 1.00 94.75 464 GLU A O 1
ATOM 3757 N N . ASN A 1 465 ? -19.372 6.499 31.294 1.00 95.81 465 ASN A N 1
ATOM 3758 C CA . ASN A 1 465 ? -20.658 7.102 30.942 1.00 95.81 465 ASN A CA 1
ATOM 3759 C C . ASN A 1 465 ? -21.376 6.325 29.837 1.00 95.81 465 ASN A C 1
ATOM 3761 O O . ASN A 1 465 ? -20.753 5.589 29.063 1.00 95.81 465 ASN A O 1
ATOM 3765 N N . LEU A 1 466 ? -22.685 6.552 29.761 1.00 96.19 466 LEU A N 1
ATOM 3766 C CA . LEU A 1 466 ? -23.538 6.203 28.635 1.00 96.19 466 LEU A CA 1
ATOM 3767 C C . LEU A 1 466 ? -24.541 7.328 28.383 1.00 96.19 466 LEU A C 1
ATOM 3769 O O . LEU A 1 466 ? -25.150 7.843 29.320 1.00 96.19 466 LEU A O 1
ATOM 3773 N N . VAL A 1 467 ? -24.747 7.640 27.110 1.00 97.25 467 VAL A N 1
ATOM 3774 C CA . VAL A 1 467 ? -25.859 8.440 26.599 1.00 97.25 467 VAL A CA 1
ATOM 3775 C C . VAL A 1 467 ? -26.918 7.483 26.074 1.00 97.25 467 VAL A C 1
ATOM 3777 O O . VAL A 1 467 ? -26.602 6.543 25.344 1.00 97.25 467 VAL A O 1
ATOM 3780 N N . ILE A 1 468 ? -28.168 7.727 26.445 1.00 96.50 468 ILE A N 1
ATOM 3781 C CA . ILE A 1 468 ? -29.353 7.030 25.953 1.00 96.50 468 ILE A CA 1
ATOM 3782 C C . ILE A 1 468 ? -30.121 8.030 25.093 1.00 96.50 468 ILE A C 1
ATOM 3784 O O . ILE A 1 468 ? -30.380 9.139 25.548 1.00 96.50 468 ILE A O 1
ATOM 3788 N N . LEU A 1 469 ? -30.496 7.667 23.870 1.00 95.56 469 LEU A N 1
ATOM 3789 C CA . LEU A 1 469 ? -31.356 8.499 23.024 1.00 95.56 469 LEU A CA 1
ATOM 3790 C C . LEU A 1 469 ? -32.288 7.640 22.169 1.00 95.56 469 LEU A C 1
ATOM 3792 O O . LEU A 1 469 ? -31.894 6.562 21.730 1.00 95.56 469 LEU A O 1
ATOM 3796 N N . ASN A 1 470 ? -33.510 8.111 21.924 1.00 95.19 470 ASN A N 1
ATOM 3797 C CA . ASN A 1 470 ? -34.457 7.449 21.022 1.00 95.19 470 ASN A CA 1
ATOM 3798 C C . ASN A 1 470 ? -34.582 8.168 19.661 1.00 95.19 470 ASN A C 1
ATOM 3800 O O . ASN A 1 470 ? -34.028 9.256 19.456 1.00 95.19 470 ASN A O 1
ATOM 3804 N N . SER A 1 471 ? -35.339 7.598 18.717 1.00 93.44 471 SER A N 1
ATOM 3805 C CA . SER A 1 471 ? -35.517 8.191 17.382 1.00 93.44 471 SER A CA 1
ATOM 3806 C C . SER A 1 471 ? -36.251 9.541 17.395 1.00 93.44 471 SER A C 1
ATOM 3808 O O . SER A 1 471 ? -36.084 10.335 16.465 1.00 93.44 471 SER A O 1
ATOM 3810 N N . SER A 1 472 ? -37.013 9.841 18.455 1.00 93.31 472 SER A N 1
ATOM 3811 C CA . SER A 1 472 ? -37.656 11.147 18.648 1.00 93.31 472 SER A CA 1
ATOM 3812 C C . SER A 1 472 ? -36.654 12.236 19.051 1.00 93.31 472 SER A C 1
ATOM 3814 O O . SER A 1 472 ? -36.882 13.399 18.729 1.00 93.31 472 SER A O 1
ATOM 3816 N N . ALA A 1 473 ? -35.535 11.879 19.698 1.00 90.75 473 ALA A N 1
ATOM 3817 C CA . ALA A 1 473 ? -34.425 12.801 19.953 1.00 90.75 473 ALA A CA 1
ATOM 3818 C C . ALA A 1 473 ? -33.563 13.032 18.699 1.00 90.75 473 ALA A C 1
ATOM 3820 O O . ALA A 1 473 ? -33.244 14.174 18.368 1.00 90.75 473 ALA A O 1
ATOM 3821 N N . SER A 1 474 ? -33.178 11.963 17.986 1.00 93.31 474 SER A N 1
ATOM 3822 C CA . SER A 1 474 ? -32.455 12.073 16.708 1.00 93.31 474 SER A CA 1
ATOM 3823 C C . SER A 1 474 ? -32.533 10.797 15.867 1.00 93.31 474 SER A C 1
ATOM 3825 O O . SER A 1 474 ? -31.662 9.924 15.926 1.00 93.31 474 SER A O 1
ATOM 3827 N N . SER A 1 475 ? -33.545 10.715 15.003 1.00 91.88 475 SER A N 1
ATOM 3828 C CA . SER A 1 475 ? -33.706 9.603 14.054 1.00 91.88 475 SER A CA 1
ATOM 3829 C C . SER A 1 475 ? -32.490 9.417 13.139 1.00 91.88 475 SER A C 1
ATOM 3831 O O . SER A 1 475 ? -32.093 8.286 12.868 1.00 91.88 475 SER A O 1
ATOM 3833 N N . SER A 1 476 ? -31.834 10.502 12.709 1.00 90.50 476 SER A N 1
ATOM 3834 C CA . SER A 1 476 ? -30.631 10.414 11.871 1.00 90.50 476 SER A CA 1
ATOM 3835 C C . SER A 1 476 ? -29.464 9.728 12.578 1.00 90.50 476 SER A C 1
ATOM 3837 O O . SER A 1 476 ? -28.714 8.993 11.940 1.00 90.50 476 SER A O 1
ATOM 3839 N N . THR A 1 477 ? -29.297 9.960 13.882 1.00 93.50 477 THR A N 1
ATOM 3840 C CA . THR A 1 477 ? -28.197 9.371 14.657 1.00 93.50 477 THR A CA 1
ATOM 3841 C C . THR A 1 477 ? -28.498 7.920 15.002 1.00 93.50 477 THR A C 1
ATOM 3843 O O . THR A 1 477 ? -27.630 7.074 14.804 1.00 93.50 477 THR A O 1
ATOM 3846 N N . VAL A 1 478 ? -29.737 7.603 15.394 1.00 95.56 478 VAL A N 1
ATOM 3847 C CA . VAL A 1 478 ? -30.185 6.214 15.600 1.00 95.56 478 VAL A CA 1
ATOM 3848 C C . VAL A 1 478 ? -29.988 5.380 14.329 1.00 95.56 478 VAL A C 1
ATOM 3850 O O . VAL A 1 478 ? -29.338 4.337 14.375 1.00 95.56 478 VAL A O 1
ATOM 3853 N N . ASN A 1 479 ? -30.424 5.884 13.169 1.00 94.31 479 ASN A N 1
ATOM 3854 C CA . ASN A 1 479 ? -30.256 5.192 11.887 1.00 94.31 479 ASN A CA 1
ATOM 3855 C C . ASN A 1 479 ? -28.784 4.960 11.513 1.00 94.31 479 ASN A C 1
ATOM 3857 O O . ASN A 1 479 ? -28.466 3.942 10.905 1.00 94.31 479 ASN A O 1
ATOM 3861 N N . LYS A 1 480 ? -27.872 5.865 11.892 1.00 93.75 480 LYS A N 1
ATOM 3862 C CA . LYS A 1 480 ? -26.428 5.678 11.683 1.00 93.75 480 LYS A CA 1
ATOM 3863 C C . LYS A 1 480 ? -25.859 4.537 12.535 1.00 93.75 480 LYS A C 1
ATOM 3865 O O . LYS A 1 480 ? -25.042 3.778 12.026 1.00 93.75 480 LYS A O 1
ATOM 3870 N N . PHE A 1 481 ? -26.295 4.382 13.789 1.00 96.81 481 PHE A N 1
ATOM 3871 C CA . PHE A 1 481 ? -25.916 3.227 14.617 1.00 96.81 481 PHE A CA 1
ATOM 3872 C C . PHE A 1 481 ? -26.485 1.916 14.075 1.00 96.81 481 PHE A C 1
ATOM 3874 O O . PHE A 1 481 ? -25.763 0.925 14.038 1.00 96.81 481 PHE A O 1
ATOM 3881 N N . ILE A 1 482 ? -27.739 1.913 13.610 1.00 96.38 482 ILE A N 1
ATOM 3882 C CA . ILE A 1 482 ? -28.347 0.731 12.980 1.00 96.38 482 ILE A CA 1
ATOM 3883 C C . ILE A 1 482 ? -27.558 0.333 11.728 1.00 96.38 482 ILE A C 1
ATOM 3885 O O . ILE A 1 482 ? -27.159 -0.822 11.606 1.00 96.38 482 ILE A O 1
ATOM 3889 N N . ALA A 1 483 ? -27.262 1.294 10.846 1.00 93.38 483 ALA A N 1
ATOM 3890 C CA . ALA A 1 483 ? -26.484 1.050 9.635 1.00 93.38 483 ALA A CA 1
ATOM 3891 C C . ALA A 1 483 ? -25.074 0.522 9.945 1.00 93.38 483 ALA A C 1
ATOM 3893 O O . ALA A 1 483 ? -24.647 -0.457 9.339 1.00 93.38 483 ALA A O 1
ATOM 3894 N N . ASN A 1 484 ? -24.378 1.116 10.923 1.00 93.69 484 ASN A N 1
ATOM 3895 C CA . ASN A 1 484 ? -23.073 0.626 11.366 1.00 93.69 484 ASN A CA 1
ATOM 3896 C C . ASN A 1 484 ? -23.158 -0.799 11.935 1.00 93.69 484 ASN A C 1
ATOM 3898 O O . ASN A 1 484 ? -22.308 -1.625 11.613 1.00 93.69 484 ASN A O 1
ATOM 3902 N N . PHE A 1 485 ? -24.180 -1.113 12.739 1.00 96.31 485 PHE A N 1
ATOM 3903 C CA . PHE A 1 485 ? -24.362 -2.465 13.264 1.00 96.31 485 PHE A CA 1
ATOM 3904 C C . PHE A 1 485 ? -24.598 -3.476 12.138 1.00 96.31 485 PHE A C 1
ATOM 3906 O O . PHE A 1 485 ? -23.963 -4.527 12.116 1.00 96.31 485 PHE A O 1
ATOM 3913 N N . ASP A 1 486 ? -25.482 -3.165 11.189 1.00 93.12 486 ASP A N 1
ATOM 3914 C CA . ASP A 1 486 ? -25.785 -4.048 10.061 1.00 93.12 486 ASP A CA 1
ATOM 3915 C C . ASP A 1 486 ? -24.556 -4.262 9.155 1.00 93.12 486 ASP A C 1
ATOM 3917 O O . ASP A 1 486 ? -24.360 -5.361 8.628 1.00 93.12 486 ASP A O 1
ATOM 3921 N N . GLU A 1 487 ? -23.696 -3.249 9.018 1.00 87.25 487 GLU A N 1
ATOM 3922 C CA . GLU A 1 487 ? -22.415 -3.325 8.311 1.00 87.25 487 GLU A CA 1
ATOM 3923 C C . GLU A 1 487 ? -21.445 -4.287 9.012 1.00 87.25 487 GLU A C 1
ATOM 3925 O O . GLU A 1 487 ? -21.054 -5.305 8.434 1.00 87.25 487 GLU A O 1
ATOM 3930 N N . ILE A 1 488 ? -21.100 -4.024 10.279 1.00 90.69 488 ILE A N 1
ATOM 3931 C CA . ILE A 1 488 ? -20.130 -4.847 11.019 1.00 90.69 488 ILE A CA 1
ATOM 3932 C C . ILE A 1 488 ? -20.654 -6.265 11.261 1.00 90.69 488 ILE A C 1
ATOM 3934 O O . ILE A 1 488 ? -19.880 -7.221 11.268 1.00 90.69 488 ILE A O 1
ATOM 3938 N N . TRP A 1 489 ? -21.974 -6.435 11.376 1.00 94.56 489 TRP A N 1
ATOM 3939 C CA . TRP A 1 489 ? -22.612 -7.744 11.465 1.00 94.56 489 TRP A CA 1
ATOM 3940 C C . TRP A 1 489 ? -22.355 -8.582 10.212 1.00 94.56 489 TRP A C 1
ATOM 3942 O O . TRP A 1 489 ? -22.189 -9.798 10.316 1.00 94.56 489 TRP A O 1
ATOM 3952 N N . ASN A 1 490 ? -22.304 -7.955 9.034 1.00 90.19 490 ASN A N 1
ATOM 3953 C CA . ASN A 1 490 ? -22.104 -8.617 7.744 1.00 90.19 490 ASN A CA 1
ATOM 3954 C C . ASN A 1 490 ? -20.667 -8.518 7.208 1.00 90.19 490 ASN A C 1
ATOM 3956 O O . ASN A 1 490 ? -20.419 -8.964 6.084 1.00 90.19 490 ASN A O 1
ATOM 3960 N N . LEU A 1 491 ? -19.726 -8.009 8.010 1.00 86.31 491 LEU A N 1
ATOM 3961 C CA . LEU A 1 491 ? -18.327 -7.815 7.635 1.00 86.31 491 LEU A CA 1
ATOM 3962 C C . LEU A 1 491 ? -17.722 -9.089 7.027 1.00 86.31 491 LEU A C 1
ATOM 3964 O O . LEU A 1 491 ? -17.651 -10.138 7.673 1.00 86.31 491 LEU A O 1
ATOM 3968 N N . GLY A 1 492 ? -17.305 -8.996 5.764 1.00 79.94 492 GLY A N 1
ATOM 3969 C CA . GLY A 1 492 ? -16.670 -10.075 5.012 1.00 79.94 492 GLY A CA 1
ATOM 3970 C C . GLY A 1 492 ? -17.579 -11.230 4.586 1.00 79.94 492 GLY A C 1
ATOM 3971 O O . GLY A 1 492 ? -17.112 -12.227 4.025 1.00 79.94 492 GLY A O 1
ATOM 3972 N N . ARG A 1 493 ? -18.882 -11.132 4.860 1.00 85.38 493 ARG A N 1
ATOM 3973 C CA . ARG A 1 493 ? -19.867 -12.159 4.500 1.00 85.38 493 ARG A CA 1
ATOM 3974 C C . ARG A 1 493 ? -20.469 -11.912 3.124 1.00 85.38 493 ARG A C 1
ATOM 3976 O O . ARG A 1 493 ? -20.697 -12.876 2.399 1.00 85.38 493 ARG A O 1
ATOM 3983 N N . VAL A 1 494 ? -20.699 -10.648 2.759 1.00 79.19 494 VAL A N 1
ATOM 3984 C CA . VAL A 1 494 ? -21.238 -10.254 1.442 1.00 79.19 494 VAL A CA 1
ATOM 3985 C C . VAL A 1 494 ? -20.292 -10.693 0.324 1.00 79.19 494 VAL A C 1
ATOM 3987 O O . VAL A 1 494 ? -20.725 -11.202 -0.705 1.00 79.19 494 VAL A O 1
ATOM 3990 N N . GLU A 1 495 ? -18.991 -10.574 0.567 1.00 74.88 495 GLU A N 1
ATOM 3991 C CA . GLU A 1 495 ? -17.915 -10.939 -0.352 1.00 74.88 495 GLU A CA 1
ATOM 3992 C C . GLU A 1 495 ? -17.518 -12.416 -0.259 1.00 74.88 495 GLU A C 1
ATOM 3994 O O . GLU A 1 495 ? -16.639 -12.870 -0.991 1.00 74.88 495 GLU A O 1
ATOM 3999 N N . ASN A 1 496 ? -18.177 -13.181 0.618 1.00 82.88 496 ASN A N 1
ATOM 4000 C CA . ASN A 1 496 ? -17.962 -14.610 0.801 1.00 82.88 496 ASN A CA 1
ATOM 4001 C C . ASN A 1 496 ? -16.535 -14.978 1.276 1.00 82.88 496 ASN A C 1
ATOM 4003 O O . ASN A 1 496 ? -16.026 -16.051 0.938 1.00 82.88 496 ASN A O 1
ATOM 4007 N N . TYR A 1 497 ? -15.886 -14.116 2.078 1.00 82.56 497 TYR A N 1
ATOM 4008 C CA . TYR A 1 497 ? -14.484 -14.300 2.485 1.00 82.56 497 TYR A CA 1
ATOM 4009 C C . TYR A 1 497 ? -14.247 -15.564 3.300 1.00 82.56 497 TYR A C 1
ATOM 4011 O O . TYR A 1 497 ? -13.242 -16.229 3.083 1.00 82.56 497 TYR A O 1
ATOM 4019 N N . TYR A 1 498 ? -15.161 -15.930 4.203 1.00 88.19 498 TYR A N 1
ATOM 4020 C CA . TYR A 1 498 ? -15.020 -17.158 4.992 1.00 88.19 498 TYR A CA 1
ATOM 4021 C C . TYR A 1 498 ? -14.901 -18.399 4.094 1.00 88.19 498 TYR A C 1
ATOM 4023 O O . TYR A 1 498 ? -13.965 -19.182 4.239 1.00 88.19 498 TYR A O 1
ATOM 4031 N N . ASN A 1 499 ? -15.789 -18.546 3.108 1.00 87.56 499 ASN A N 1
ATOM 4032 C CA . ASN A 1 499 ? -15.753 -19.694 2.201 1.00 87.56 499 ASN A CA 1
ATOM 4033 C C . ASN A 1 499 ? -14.541 -19.656 1.261 1.00 87.56 499 ASN A C 1
ATOM 4035 O O . ASN A 1 499 ? -13.988 -20.708 0.944 1.00 87.56 499 ASN A O 1
ATOM 4039 N N . ASP A 1 500 ? -14.101 -18.471 0.832 1.00 81.94 500 ASP A N 1
ATOM 4040 C CA . ASP A 1 500 ? -12.880 -18.342 0.032 1.00 81.94 500 ASP A CA 1
ATOM 4041 C C . ASP A 1 500 ? -11.623 -18.692 0.843 1.00 81.94 500 ASP A C 1
ATOM 4043 O O . ASP A 1 500 ? -10.749 -19.404 0.353 1.00 81.94 500 ASP A O 1
ATOM 4047 N N . LEU A 1 501 ? -11.570 -18.294 2.119 1.00 83.81 501 LEU A N 1
ATOM 4048 C CA . LEU A 1 501 ? -10.512 -18.672 3.055 1.00 83.81 501 LEU A CA 1
ATOM 4049 C C . LEU A 1 501 ? -10.475 -20.193 3.259 1.00 83.81 501 LEU A C 1
ATOM 4051 O O . LEU A 1 501 ? -9.409 -20.799 3.174 1.00 83.81 501 LEU A O 1
ATOM 4055 N N . LEU A 1 502 ? -11.630 -20.835 3.446 1.00 88.50 502 LEU A N 1
ATOM 4056 C CA . LEU A 1 502 ? -11.715 -22.296 3.521 1.00 88.50 502 LEU A CA 1
ATOM 4057 C C . LEU A 1 502 ? -11.294 -22.976 2.214 1.00 88.50 502 LEU A C 1
ATOM 4059 O O . LEU A 1 502 ? -10.588 -23.984 2.245 1.00 88.50 502 LEU A O 1
ATOM 4063 N N . SER A 1 503 ? -11.700 -22.438 1.064 1.00 84.94 503 SER A N 1
ATOM 4064 C CA . SER A 1 503 ? -11.274 -22.927 -0.251 1.00 84.94 503 SER A CA 1
ATOM 4065 C C . SER A 1 503 ? -9.754 -22.825 -0.407 1.00 84.94 503 SER A C 1
ATOM 4067 O O . SER A 1 503 ? -9.103 -23.782 -0.823 1.00 84.94 503 SER A O 1
ATOM 4069 N N . HIS A 1 504 ? -9.161 -21.709 0.026 1.00 80.31 504 HIS A N 1
ATOM 4070 C CA . HIS A 1 504 ? -7.716 -21.502 0.047 1.00 80.31 504 HIS A CA 1
ATOM 4071 C C . HIS A 1 504 ? -7.003 -22.531 0.944 1.00 80.31 504 HIS A C 1
ATOM 4073 O O . HIS A 1 504 ? -6.050 -23.181 0.503 1.00 80.31 504 HIS A O 1
ATOM 4079 N N . LEU A 1 505 ? -7.496 -22.759 2.165 1.00 85.31 505 LEU A N 1
ATOM 4080 C CA . LEU A 1 505 ? -6.946 -23.756 3.091 1.00 85.31 505 LEU A CA 1
ATOM 4081 C C . LEU A 1 505 ? -7.051 -25.186 2.545 1.00 85.31 505 LEU A C 1
ATOM 4083 O O . LEU A 1 505 ? -6.103 -25.955 2.679 1.00 85.31 505 LEU A O 1
ATOM 4087 N N . ASN A 1 506 ? -8.151 -25.526 1.876 1.00 84.56 506 ASN A N 1
ATOM 4088 C CA . ASN A 1 506 ? -8.379 -26.859 1.309 1.00 84.56 506 ASN A CA 1
ATOM 4089 C C . ASN A 1 506 ? -7.753 -27.069 -0.074 1.00 84.56 506 ASN A C 1
ATOM 4091 O O . ASN A 1 506 ? -7.671 -28.199 -0.555 1.00 84.56 506 ASN A O 1
ATOM 4095 N N . SER A 1 507 ? -7.304 -25.999 -0.725 1.00 75.81 507 SER A N 1
ATOM 4096 C CA . SER A 1 507 ? -6.563 -26.098 -1.975 1.00 75.81 507 SER A CA 1
ATOM 4097 C C . SER A 1 507 ? -5.153 -26.646 -1.745 1.00 75.81 507 SER A C 1
ATOM 4099 O O . SER A 1 507 ? -4.627 -26.670 -0.627 1.00 75.81 507 SER A O 1
ATOM 4101 N N . SER A 1 508 ? -4.492 -27.027 -2.831 1.00 66.94 508 SER A N 1
ATOM 4102 C CA . SER A 1 508 ? -3.076 -27.379 -2.831 1.00 66.94 508 SER A CA 1
ATOM 4103 C C . SER A 1 508 ? -2.149 -26.172 -2.577 1.00 66.94 508 SER A C 1
ATOM 4105 O O . SER A 1 508 ? -0.935 -26.364 -2.478 1.00 66.94 508 SER A O 1
ATOM 4107 N N . ASN A 1 509 ? -2.702 -24.953 -2.394 1.00 67.69 509 ASN A N 1
ATOM 4108 C CA . ASN A 1 509 ? -1.962 -23.746 -2.018 1.00 67.69 509 ASN A CA 1
ATOM 4109 C C . ASN A 1 509 ? -1.099 -24.004 -0.789 1.00 67.69 509 ASN A C 1
ATOM 4111 O O . ASN A 1 509 ? -1.568 -24.589 0.187 1.00 67.69 509 ASN A O 1
ATOM 4115 N N . ARG A 1 510 ? 0.172 -23.606 -0.841 1.00 66.25 510 ARG A N 1
ATOM 4116 C CA . ARG A 1 510 ? 1.098 -23.846 0.267 1.00 66.25 510 ARG A CA 1
ATOM 4117 C C . ARG A 1 510 ? 0.989 -22.825 1.375 1.00 66.25 510 ARG A C 1
ATOM 4119 O O . ARG A 1 510 ? 1.401 -23.138 2.482 1.00 66.25 510 ARG A O 1
ATOM 4126 N N . TYR A 1 511 ? 0.456 -21.646 1.109 1.00 69.62 511 TYR A N 1
ATOM 4127 C CA . TYR A 1 511 ? 0.293 -20.628 2.126 1.00 69.62 511 TYR A CA 1
ATOM 4128 C C . TYR A 1 511 ? -0.921 -20.952 3.001 1.00 69.62 511 TYR A C 1
ATOM 4130 O O . TYR A 1 511 ? -1.982 -21.360 2.533 1.00 69.62 511 TYR A O 1
ATOM 4138 N N . VAL A 1 512 ? -0.732 -20.820 4.307 1.00 75.56 512 VAL A N 1
ATOM 4139 C CA . VAL A 1 512 ? -1.765 -20.969 5.329 1.00 75.56 512 VAL A CA 1
ATOM 4140 C C . VAL A 1 512 ? -1.833 -19.650 6.074 1.00 75.56 512 VAL A C 1
ATOM 4142 O O . VAL A 1 512 ? -0.916 -19.354 6.844 1.00 75.56 512 VAL A O 1
ATOM 4145 N N . PRO A 1 513 ? -2.863 -18.828 5.845 1.00 74.06 513 PRO A N 1
ATOM 4146 C CA . PRO A 1 513 ? -3.040 -17.613 6.618 1.00 74.06 513 PRO A CA 1
ATOM 4147 C C . PRO A 1 513 ? -3.306 -17.908 8.083 1.00 74.06 513 PRO A C 1
ATOM 4149 O O . PRO A 1 513 ? -4.184 -18.696 8.428 1.00 74.06 513 PRO A O 1
ATOM 4152 N N . VAL A 1 514 ? -2.578 -17.198 8.936 1.00 78.38 514 VAL A N 1
ATOM 4153 C CA . VAL A 1 514 ? -2.841 -17.125 10.379 1.00 78.38 514 VAL A CA 1
ATOM 4154 C C . VAL A 1 514 ? -3.239 -15.711 10.807 1.00 78.38 514 VAL A C 1
ATOM 4156 O O . VAL A 1 514 ? -3.760 -15.532 11.903 1.00 78.38 514 VAL A O 1
ATOM 4159 N N . ILE A 1 515 ? -3.065 -14.731 9.917 1.00 78.25 515 ILE A N 1
ATOM 4160 C CA . ILE A 1 515 ? -3.654 -13.391 9.972 1.00 78.25 515 ILE A CA 1
ATOM 4161 C C . ILE A 1 515 ? -4.385 -13.179 8.643 1.00 78.25 515 ILE A C 1
ATOM 4163 O O . ILE A 1 515 ? -3.845 -13.481 7.575 1.00 78.25 515 ILE A O 1
ATOM 4167 N N . PHE A 1 516 ? -5.618 -12.690 8.693 1.00 74.56 516 PHE A N 1
ATOM 4168 C CA . PHE A 1 516 ? -6.482 -12.538 7.524 1.00 74.56 516 PHE A CA 1
ATOM 4169 C C . PHE A 1 516 ? -7.413 -11.324 7.681 1.00 74.56 516 PHE A C 1
ATOM 4171 O O . PHE A 1 516 ? -7.565 -10.807 8.789 1.00 74.56 516 PHE A O 1
ATOM 4178 N N . PRO A 1 517 ? -8.012 -10.817 6.583 1.00 75.69 517 PRO A N 1
ATOM 4179 C CA . PRO A 1 517 ? -8.970 -9.719 6.667 1.00 75.69 517 PRO A CA 1
ATOM 4180 C C . PRO A 1 517 ? -10.085 -10.019 7.672 1.00 75.69 517 PRO A C 1
ATOM 4182 O O . PRO A 1 517 ? -10.496 -11.169 7.808 1.00 75.69 517 PRO A O 1
ATOM 4185 N N . SER A 1 518 ? -10.565 -8.995 8.383 1.00 85.44 518 SER A N 1
ATOM 4186 C CA . SER A 1 518 ? -11.594 -9.181 9.406 1.00 85.44 518 SER A CA 1
ATOM 4187 C C . SER A 1 518 ? -12.887 -9.746 8.807 1.00 85.44 518 SER A C 1
ATOM 4189 O O . SER A 1 518 ? -13.389 -9.218 7.816 1.00 85.44 518 SER A O 1
ATOM 4191 N N . VAL A 1 519 ? -13.437 -10.788 9.433 1.00 89.44 519 VAL A N 1
ATOM 4192 C CA . VAL A 1 519 ? -14.711 -11.419 9.063 1.00 89.44 519 VAL A CA 1
ATOM 4193 C C . VAL A 1 519 ? -15.580 -11.586 10.307 1.00 89.44 519 VAL A C 1
ATOM 4195 O O . VAL A 1 519 ? -15.096 -12.002 11.359 1.00 89.44 519 VAL A O 1
ATOM 4198 N N . ALA A 1 520 ? -16.874 -11.290 10.185 1.00 94.25 520 ALA A N 1
ATOM 4199 C CA . ALA A 1 520 ? -17.870 -11.540 11.219 1.00 94.25 520 ALA A CA 1
ATOM 4200 C C . ALA A 1 520 ? -18.271 -13.025 11.236 1.00 94.25 520 ALA A C 1
ATOM 4202 O O . ALA A 1 520 ? -19.151 -13.461 10.478 1.00 94.25 520 ALA A O 1
ATOM 4203 N N . LEU A 1 521 ? -17.623 -13.809 12.100 1.00 96.12 521 LEU A N 1
ATOM 4204 C CA . LEU A 1 521 ? -17.835 -15.254 12.202 1.00 96.12 521 LEU A CA 1
ATOM 4205 C C . LEU A 1 521 ? -18.725 -15.615 13.387 1.00 96.12 521 LEU A C 1
ATOM 4207 O O . LEU A 1 521 ? -18.587 -15.079 14.485 1.00 96.12 521 LEU A O 1
ATOM 4211 N N . THR A 1 522 ? -19.624 -16.569 13.182 1.00 96.75 522 THR A N 1
ATOM 4212 C CA . THR A 1 522 ? -20.299 -17.263 14.283 1.00 96.75 522 THR A CA 1
ATOM 4213 C C . THR A 1 522 ? -19.309 -18.137 15.058 1.00 96.75 522 THR A C 1
ATOM 4215 O O . THR A 1 522 ? -18.207 -18.432 14.594 1.00 96.75 522 THR A O 1
ATOM 4218 N N . HIS A 1 523 ? -19.719 -18.606 16.238 1.00 94.81 523 HIS A N 1
ATOM 4219 C CA . HIS A 1 523 ? -18.915 -19.529 17.048 1.00 94.81 523 HIS A CA 1
ATOM 4220 C C . HIS A 1 523 ? -18.499 -20.792 16.281 1.00 94.81 523 HIS A C 1
ATOM 4222 O O . HIS A 1 523 ? -17.329 -21.165 16.311 1.00 94.81 523 HIS A O 1
ATOM 4228 N N . LEU A 1 524 ? -19.434 -21.396 15.538 1.00 94.94 524 LEU A N 1
ATOM 4229 C CA . LEU A 1 524 ? -19.178 -22.607 14.755 1.00 94.94 524 LEU A CA 1
ATOM 4230 C C . LEU A 1 524 ? -18.255 -22.345 13.562 1.00 94.94 524 LEU A C 1
ATOM 4232 O O . LEU A 1 524 ? -17.342 -23.130 13.331 1.00 94.94 524 LEU A O 1
ATOM 4236 N N . GLU A 1 525 ? -18.460 -21.246 12.831 1.00 96.12 525 GLU A N 1
ATOM 4237 C CA . GLU A 1 525 ? -17.605 -20.888 11.689 1.00 96.12 525 GLU A CA 1
ATOM 4238 C C . GLU A 1 525 ? -16.165 -20.606 12.136 1.00 96.12 525 GLU A C 1
ATOM 4240 O O . GLU A 1 525 ? -15.216 -21.048 11.492 1.00 96.12 525 GLU A O 1
ATOM 4245 N N . TYR A 1 526 ? -15.982 -19.910 13.263 1.00 94.25 526 TYR A N 1
ATOM 4246 C CA . TYR A 1 526 ? -14.645 -19.648 13.789 1.00 94.25 526 TYR A CA 1
ATOM 4247 C C . TYR A 1 526 ? -13.979 -20.925 14.330 1.00 94.25 526 TYR A C 1
ATOM 4249 O O . TYR A 1 526 ? -12.796 -21.154 14.071 1.00 94.25 526 TYR A O 1
ATOM 4257 N N . ALA A 1 527 ? -14.727 -21.800 15.011 1.00 93.75 527 ALA A N 1
ATOM 4258 C CA . ALA A 1 527 ? -14.226 -23.106 15.442 1.00 93.75 527 ALA A CA 1
ATOM 4259 C C . ALA A 1 527 ? -13.773 -23.972 14.253 1.00 93.75 527 ALA A C 1
ATOM 4261 O O . ALA A 1 527 ? -12.682 -24.543 14.292 1.00 93.75 527 ALA A O 1
ATOM 4262 N N . ASP A 1 528 ? -14.583 -24.033 13.191 1.00 95.62 528 ASP A N 1
ATOM 4263 C CA . ASP A 1 528 ? -14.248 -24.741 11.956 1.00 95.62 528 ASP A CA 1
ATOM 4264 C C . ASP A 1 528 ? -13.002 -24.140 11.296 1.00 95.62 528 ASP A C 1
ATOM 4266 O O . ASP A 1 528 ? -12.057 -24.871 11.010 1.00 95.62 528 ASP A O 1
ATOM 4270 N N . LEU A 1 529 ? -12.917 -22.812 11.165 1.00 93.50 529 LEU A N 1
ATOM 4271 C CA . LEU A 1 529 ? -11.738 -22.155 10.598 1.00 93.50 529 LEU A CA 1
ATOM 4272 C C . LEU A 1 529 ? -10.448 -22.525 11.347 1.00 93.50 529 LEU A C 1
ATOM 4274 O O . LEU A 1 529 ? -9.450 -22.893 10.723 1.00 93.50 529 LEU A O 1
ATOM 4278 N N . LYS A 1 530 ? -10.460 -22.478 12.686 1.00 92.00 530 LYS A N 1
ATOM 4279 C CA . LYS A 1 530 ? -9.303 -22.889 13.498 1.00 92.00 530 LYS A CA 1
ATOM 4280 C C . LYS A 1 530 ? -8.962 -24.363 13.307 1.00 92.00 530 LYS A C 1
ATOM 4282 O O . LYS A 1 530 ? -7.786 -24.727 13.232 1.00 92.00 530 LYS A O 1
ATOM 4287 N N . GLN A 1 531 ? -9.970 -25.223 13.216 1.00 93.12 531 GLN A N 1
ATOM 4288 C CA . GLN A 1 531 ? -9.747 -26.642 12.981 1.00 93.12 531 GLN A CA 1
ATOM 4289 C C . GLN A 1 531 ? -9.122 -26.886 11.602 1.00 93.12 531 GLN A C 1
ATOM 4291 O O . GLN A 1 531 ? -8.178 -27.664 11.487 1.00 93.12 531 GLN A O 1
ATOM 4296 N N . GLN A 1 532 ? -9.588 -26.192 10.567 1.00 93.25 532 GLN A N 1
ATOM 4297 C CA . GLN A 1 532 ? -9.060 -26.304 9.208 1.00 93.25 532 GLN A CA 1
ATOM 4298 C C . GLN A 1 532 ? -7.605 -25.827 9.146 1.00 93.25 532 GLN A C 1
ATOM 4300 O O . GLN A 1 532 ? -6.747 -26.558 8.653 1.00 93.25 532 GLN A O 1
ATOM 4305 N N . ILE A 1 533 ? -7.299 -24.664 9.737 1.00 90.31 533 ILE A N 1
ATOM 4306 C CA . ILE A 1 533 ? -5.930 -24.128 9.823 1.00 90.31 533 ILE A CA 1
ATOM 4307 C C . ILE A 1 533 ? -5.000 -25.106 10.553 1.00 90.31 533 ILE A C 1
ATOM 4309 O O . ILE A 1 533 ? -3.940 -25.443 10.029 1.00 90.31 533 ILE A O 1
ATOM 4313 N N . SER A 1 534 ? -5.399 -25.611 11.724 1.00 89.25 534 SER A N 1
ATOM 4314 C CA . SER A 1 534 ? -4.572 -26.551 12.498 1.00 89.25 534 SER A CA 1
ATOM 4315 C C . SER A 1 534 ? -4.429 -27.925 11.835 1.00 89.25 534 SER A C 1
ATOM 4317 O O . SER A 1 534 ? -3.420 -28.597 12.031 1.00 89.25 534 SER A O 1
ATOM 4319 N N . THR A 1 535 ? -5.387 -28.330 10.998 1.00 89.00 535 THR A N 1
ATOM 4320 C CA . THR A 1 535 ? -5.312 -29.581 10.228 1.00 89.00 535 THR A CA 1
ATOM 4321 C C . THR A 1 535 ? -4.300 -29.477 9.088 1.00 89.00 535 THR A C 1
ATOM 4323 O O . THR A 1 535 ? -3.500 -30.391 8.894 1.00 89.00 535 THR A O 1
ATOM 4326 N N . VAL A 1 536 ? -4.305 -28.370 8.338 1.00 84.44 536 VAL A N 1
ATOM 4327 C CA . VAL A 1 536 ? -3.376 -28.177 7.207 1.00 84.44 536 VAL A CA 1
ATOM 4328 C C . VAL A 1 536 ? -1.997 -27.672 7.640 1.00 84.44 536 VAL A C 1
ATOM 4330 O O . VAL A 1 536 ? -1.035 -27.798 6.881 1.00 84.44 536 VAL A O 1
ATOM 4333 N N . CYS A 1 537 ? -1.892 -27.112 8.848 1.00 80.75 537 CYS A N 1
ATOM 4334 C CA . CYS A 1 537 ? -0.658 -26.605 9.438 1.00 80.75 537 CYS A CA 1
ATOM 4335 C C . CYS A 1 537 ? -0.575 -26.944 10.940 1.00 80.75 537 CYS A C 1
ATOM 4337 O O . CYS A 1 537 ? -0.791 -26.070 11.780 1.00 80.75 537 CYS A O 1
ATOM 4339 N N . PRO A 1 538 ? -0.245 -28.193 11.319 1.00 82.81 538 PRO A N 1
ATOM 4340 C CA . PRO A 1 538 ? -0.210 -28.604 12.727 1.00 82.81 538 PRO A CA 1
ATOM 4341 C C . PRO A 1 538 ? 0.733 -27.774 13.610 1.00 82.81 538 PRO A C 1
ATOM 4343 O O . PRO A 1 538 ? 0.477 -27.621 14.805 1.00 82.81 538 PRO A O 1
ATOM 4346 N N . THR A 1 539 ? 1.781 -27.175 13.032 1.00 75.94 539 THR A N 1
ATOM 4347 C CA . THR A 1 539 ? 2.753 -26.321 13.738 1.00 75.94 539 THR A CA 1
ATOM 4348 C C . THR A 1 539 ? 2.122 -25.094 14.397 1.00 75.94 539 THR A C 1
ATOM 4350 O O . THR A 1 539 ? 2.676 -24.589 15.367 1.00 75.94 539 THR A O 1
ATOM 4353 N N . VAL A 1 540 ? 0.947 -24.633 13.946 1.00 77.94 540 VAL A N 1
ATOM 4354 C CA . VAL A 1 540 ? 0.214 -23.528 14.604 1.00 77.94 540 VAL A CA 1
ATOM 4355 C C . VAL A 1 540 ? -0.336 -23.906 15.985 1.00 77.94 540 VAL A C 1
ATOM 4357 O O . VAL A 1 540 ? -0.824 -23.056 16.721 1.00 77.94 540 VAL A O 1
ATOM 4360 N N . THR A 1 541 ? -0.290 -25.187 16.357 1.00 82.12 541 THR A N 1
ATOM 4361 C CA . THR A 1 541 ? -0.694 -25.659 17.691 1.00 82.12 541 THR A CA 1
ATOM 4362 C C . THR A 1 541 ? 0.483 -25.846 18.650 1.00 82.12 541 THR A C 1
ATOM 4364 O O . THR A 1 541 ? 0.258 -26.078 19.843 1.00 82.12 541 THR A O 1
ATOM 4367 N N . ASP A 1 542 ? 1.716 -25.716 18.148 1.00 78.00 542 ASP A N 1
ATOM 4368 C CA . ASP A 1 542 ? 2.942 -25.806 18.937 1.00 78.00 542 ASP A CA 1
ATOM 4369 C C . ASP A 1 542 ? 3.040 -24.640 19.936 1.00 78.00 542 ASP A C 1
ATOM 4371 O O . ASP A 1 542 ? 2.583 -23.524 19.670 1.00 78.00 542 ASP A O 1
ATOM 4375 N N . ASP A 1 543 ? 3.640 -24.883 21.100 1.00 74.06 543 ASP A N 1
ATOM 4376 C CA . ASP A 1 543 ? 3.788 -23.869 22.144 1.00 74.06 543 ASP A CA 1
ATOM 4377 C C . ASP A 1 543 ? 4.652 -22.684 21.687 1.00 74.06 543 ASP A C 1
ATOM 4379 O O . ASP A 1 543 ? 4.390 -21.547 22.094 1.00 74.06 543 ASP A O 1
ATOM 4383 N N . TYR A 1 544 ? 5.618 -22.901 20.786 1.00 70.50 544 TYR A N 1
ATOM 4384 C CA . TYR A 1 544 ? 6.361 -21.805 20.168 1.00 70.50 544 TYR A CA 1
ATOM 4385 C C . TYR A 1 544 ? 5.421 -20.874 19.399 1.00 70.50 544 TYR A C 1
ATOM 4387 O O . TYR A 1 544 ? 5.500 -19.657 19.571 1.00 70.50 544 TYR A O 1
ATOM 4395 N N . PHE A 1 545 ? 4.494 -21.420 18.604 1.00 71.38 545 PHE A N 1
ATOM 4396 C CA . PHE A 1 545 ? 3.498 -20.616 17.897 1.00 71.38 545 PHE A CA 1
ATOM 4397 C C . PHE A 1 545 ? 2.459 -20.023 18.855 1.00 71.38 545 PHE A C 1
ATOM 4399 O O . PHE A 1 545 ? 2.032 -18.901 18.650 1.00 71.38 545 PHE A O 1
ATOM 4406 N N . LYS A 1 546 ? 2.074 -20.660 19.959 1.00 71.88 546 LYS A N 1
ATOM 4407 C CA . LYS A 1 546 ? 1.183 -19.974 20.922 1.00 71.88 546 LYS A CA 1
ATOM 4408 C C . LYS A 1 546 ? 1.810 -18.697 21.490 1.00 71.88 546 LYS A C 1
ATOM 4410 O O . LYS A 1 546 ? 1.113 -17.715 21.715 1.00 71.88 546 LYS A O 1
ATOM 4415 N N . ASN A 1 547 ? 3.128 -18.702 21.692 1.00 68.94 547 ASN A N 1
ATOM 4416 C CA . ASN A 1 547 ? 3.854 -17.569 22.271 1.00 68.94 547 ASN A CA 1
ATOM 4417 C C . ASN A 1 547 ? 4.351 -16.560 21.224 1.00 68.94 547 ASN A C 1
ATOM 4419 O O . ASN A 1 547 ? 4.497 -15.377 21.523 1.00 68.94 547 ASN A O 1
ATOM 4423 N N . ASN A 1 548 ? 4.621 -17.023 20.004 1.00 64.06 548 ASN A N 1
ATOM 4424 C CA . ASN A 1 548 ? 5.219 -16.232 18.930 1.00 64.06 548 ASN A CA 1
ATOM 4425 C C . ASN A 1 548 ? 4.349 -16.190 17.680 1.00 64.06 548 ASN A C 1
ATOM 4427 O O . ASN A 1 548 ? 4.768 -15.636 16.687 1.00 64.06 548 ASN A O 1
ATOM 4431 N N . GLY A 1 549 ? 3.165 -16.780 17.670 1.00 57.59 549 GLY A N 1
ATOM 4432 C CA . GLY A 1 549 ? 2.314 -16.934 16.488 1.00 57.59 549 GLY A CA 1
ATOM 4433 C C . GLY A 1 549 ? 1.801 -15.610 15.979 1.00 57.59 549 GLY A C 1
ATOM 4434 O O . GLY A 1 549 ? 1.607 -15.469 14.771 1.00 57.59 549 GLY A O 1
ATOM 4435 N N . HIS A 1 550 ? 1.746 -14.618 16.882 1.00 61.03 550 HIS A N 1
ATOM 4436 C CA . HIS A 1 550 ? 1.606 -13.238 16.486 1.00 61.03 550 HIS A CA 1
ATOM 4437 C C . HIS A 1 550 ? 2.573 -12.953 15.363 1.00 61.03 550 HIS A C 1
ATOM 4439 O O . HIS A 1 550 ? 2.020 -12.413 14.437 1.00 61.03 550 HIS A O 1
ATOM 4445 N N . LEU A 1 551 ? 3.841 -13.438 15.362 1.00 56.78 551 LEU A N 1
ATOM 4446 C CA . LEU A 1 551 ? 4.952 -13.208 14.414 1.00 56.78 551 LEU A CA 1
ATOM 4447 C C . LEU A 1 551 ? 4.729 -13.524 12.941 1.00 56.78 551 LEU A C 1
ATOM 4449 O O . LEU A 1 551 ? 5.412 -12.980 12.064 1.00 56.78 551 LEU A O 1
ATOM 4453 N N . TYR A 1 552 ? 3.750 -14.346 12.642 1.00 58.66 552 TYR A N 1
ATOM 4454 C CA . TYR A 1 552 ? 3.604 -14.901 11.316 1.00 58.66 552 TYR A CA 1
ATOM 4455 C C . TYR A 1 552 ? 2.306 -14.383 10.720 1.00 58.66 552 TYR A C 1
ATOM 4457 O O . TYR A 1 552 ? 1.284 -14.333 11.387 1.00 58.66 552 TYR A O 1
ATOM 4465 N N . SER A 1 553 ? 2.353 -13.933 9.469 1.00 58.34 553 SER A N 1
ATOM 4466 C CA . SER A 1 553 ? 1.133 -13.637 8.706 1.00 58.34 553 SER A CA 1
ATOM 4467 C C . SER A 1 553 ? 0.620 -14.887 7.988 1.00 58.34 553 SER A C 1
ATOM 4469 O O . SER A 1 553 ? -0.587 -15.104 7.871 1.00 58.34 553 SER A O 1
ATOM 4471 N N . THR A 1 554 ? 1.552 -15.740 7.555 1.00 63.75 554 THR A N 1
ATOM 4472 C CA . THR A 1 554 ? 1.305 -16.987 6.832 1.00 63.75 554 THR A CA 1
ATOM 4473 C C . THR A 1 554 ? 2.287 -18.077 7.266 1.00 63.75 554 THR A C 1
ATOM 4475 O O . THR A 1 554 ? 3.363 -17.786 7.790 1.00 63.75 554 THR A O 1
ATOM 4478 N N . TYR A 1 555 ? 1.916 -19.331 7.019 1.00 68.81 555 TYR A N 1
ATOM 4479 C CA . TYR A 1 555 ? 2.763 -20.516 7.150 1.00 68.81 555 TYR A CA 1
ATOM 4480 C C . TYR A 1 555 ? 2.790 -21.324 5.855 1.00 68.81 555 TYR A C 1
ATOM 4482 O O . TYR A 1 555 ? 1.895 -21.194 5.025 1.00 68.81 555 TYR A O 1
ATOM 4490 N N . LEU A 1 556 ? 3.804 -22.175 5.688 1.00 62.59 556 LEU A N 1
ATOM 4491 C CA . LEU A 1 556 ? 3.918 -23.073 4.539 1.00 62.59 556 LEU A CA 1
ATOM 4492 C C . LEU A 1 556 ? 3.475 -24.497 4.905 1.00 62.59 556 LEU A C 1
ATOM 4494 O O . LEU A 1 556 ? 4.061 -25.120 5.790 1.00 62.59 556 LEU A O 1
ATOM 4498 N N . LYS A 1 557 ? 2.483 -25.041 4.189 1.00 70.94 557 LYS A N 1
ATOM 4499 C CA . LYS A 1 557 ? 2.042 -26.440 4.316 1.00 70.94 557 LYS A CA 1
ATOM 4500 C C . LYS A 1 557 ? 3.205 -27.391 4.030 1.00 70.94 557 LYS A C 1
ATOM 4502 O O . LYS A 1 557 ? 3.901 -27.249 3.020 1.00 70.94 557 LYS A O 1
ATOM 4507 N N . GLY A 1 558 ? 3.368 -28.399 4.886 1.00 62.47 558 GLY A N 1
ATOM 4508 C CA . GLY A 1 558 ? 4.349 -29.473 4.708 1.00 62.47 558 GLY A CA 1
ATOM 4509 C C . GLY A 1 558 ? 5.803 -29.090 5.004 1.00 62.47 558 GLY A C 1
ATOM 4510 O O . GLY A 1 558 ? 6.699 -29.839 4.619 1.00 62.47 558 GLY A O 1
ATOM 4511 N N . ILE A 1 559 ? 6.051 -27.943 5.649 1.00 60.53 559 ILE A N 1
ATOM 4512 C CA . ILE A 1 559 ? 7.359 -27.617 6.227 1.00 60.53 559 ILE A CA 1
ATOM 4513 C C . ILE A 1 559 ? 7.299 -27.889 7.728 1.00 60.53 559 ILE A C 1
ATOM 4515 O O . ILE A 1 559 ? 6.758 -27.087 8.487 1.00 60.53 559 ILE A O 1
ATOM 4519 N N . ASP A 1 560 ? 7.877 -29.012 8.148 1.00 55.81 560 ASP A N 1
ATOM 4520 C CA . ASP A 1 560 ? 8.022 -29.332 9.565 1.00 55.81 560 ASP A CA 1
ATOM 4521 C C . ASP A 1 560 ? 9.209 -28.550 10.141 1.00 55.81 560 ASP A C 1
ATOM 4523 O O . ASP A 1 560 ? 10.373 -28.794 9.811 1.00 55.81 560 ASP A O 1
ATOM 4527 N N . LEU A 1 561 ? 8.908 -27.580 11.003 1.00 58.25 561 LEU A N 1
ATOM 4528 C CA . LEU A 1 561 ? 9.914 -26.912 11.820 1.00 58.25 561 LEU A CA 1
ATOM 4529 C C . LEU A 1 561 ? 10.174 -27.768 13.057 1.00 58.25 561 LEU A C 1
ATOM 4531 O O . LEU A 1 561 ? 9.246 -28.104 13.788 1.00 58.25 561 LEU A O 1
ATOM 4535 N N . SER A 1 562 ? 11.440 -28.107 13.300 1.00 57.81 562 SER A N 1
ATOM 4536 C CA . SER A 1 562 ? 11.854 -28.693 14.573 1.00 57.81 562 SER A CA 1
ATOM 4537 C C . SER A 1 562 ? 12.640 -27.668 15.386 1.00 57.81 562 SER A C 1
ATOM 4539 O O . SER A 1 562 ? 13.528 -26.978 14.868 1.00 57.81 562 SER A O 1
ATOM 4541 N N . TYR A 1 563 ? 12.278 -27.557 16.661 1.00 59.34 563 TYR A N 1
ATOM 4542 C CA . TYR A 1 563 ? 12.812 -26.566 17.588 1.00 59.34 563 TYR A CA 1
ATOM 4543 C C . TYR A 1 563 ? 13.699 -27.237 18.636 1.00 59.34 563 TYR A C 1
ATOM 4545 O O . TYR A 1 563 ? 13.398 -28.323 19.136 1.00 59.34 563 TYR A O 1
ATOM 4553 N N . GLY A 1 564 ? 14.824 -26.595 18.942 1.00 56.41 564 GLY A N 1
ATOM 4554 C CA . GLY A 1 564 ? 15.773 -27.041 19.955 1.00 56.41 564 GLY A CA 1
ATOM 4555 C C . GLY A 1 564 ? 15.446 -26.561 21.347 1.00 56.41 564 GLY A C 1
ATOM 4556 O O . GLY A 1 564 ? 14.493 -25.825 21.567 1.00 56.41 564 GLY A O 1
ATOM 4557 N N . ALA A 1 565 ? 16.302 -26.936 22.298 1.00 50.78 565 ALA A N 1
ATOM 4558 C CA . ALA A 1 565 ? 16.145 -26.609 23.716 1.00 50.78 565 ALA A CA 1
ATOM 4559 C C . ALA A 1 565 ? 16.131 -25.093 24.038 1.00 50.78 565 ALA A C 1
ATOM 4561 O O . ALA A 1 565 ? 15.863 -24.735 25.180 1.00 50.78 565 ALA A O 1
ATOM 4562 N N . ASN A 1 566 ? 16.404 -24.228 23.051 1.00 54.16 566 ASN A N 1
ATOM 4563 C CA . ASN A 1 566 ? 16.453 -22.766 23.164 1.00 54.16 566 ASN A CA 1
ATOM 4564 C C . ASN A 1 566 ? 15.562 -22.058 22.117 1.00 54.16 566 ASN A C 1
ATOM 4566 O O . ASN A 1 566 ? 15.895 -20.952 21.706 1.00 54.16 566 ASN A O 1
ATOM 4570 N N . ASP A 1 567 ? 14.517 -22.710 21.598 1.00 49.97 567 ASP A N 1
ATOM 4571 C CA . ASP A 1 567 ? 13.674 -22.193 20.499 1.00 49.97 567 ASP A CA 1
ATOM 4572 C C . ASP A 1 567 ? 14.421 -21.944 19.165 1.00 49.97 567 ASP A C 1
ATOM 4574 O O . ASP A 1 567 ? 13.881 -21.377 18.213 1.00 49.97 567 ASP A O 1
ATOM 4578 N N . GLU A 1 568 ? 15.668 -22.410 19.045 1.00 53.81 568 GLU A N 1
ATOM 4579 C CA . GLU A 1 568 ? 16.422 -22.383 17.793 1.00 53.81 568 GLU A CA 1
ATOM 4580 C C . GLU A 1 568 ? 15.841 -23.408 16.807 1.00 53.81 568 GLU A C 1
ATOM 4582 O O . GLU A 1 568 ? 15.731 -24.592 17.122 1.00 53.81 568 GLU A O 1
ATOM 4587 N N . VAL A 1 569 ? 15.510 -22.973 15.588 1.00 52.69 569 VAL A N 1
ATOM 4588 C CA . VAL A 1 569 ? 15.181 -23.882 14.475 1.00 52.69 569 VAL A CA 1
ATOM 4589 C C . VAL A 1 569 ? 16.432 -24.708 14.142 1.00 52.69 569 VAL A C 1
ATOM 4591 O O . VAL A 1 569 ? 17.420 -24.124 13.681 1.00 52.69 569 VAL A O 1
ATOM 4594 N N . ILE A 1 570 ? 16.412 -26.026 14.398 1.00 52.31 570 ILE A N 1
ATOM 4595 C CA . ILE A 1 570 ? 17.607 -26.904 14.333 1.00 52.31 570 ILE A CA 1
ATOM 4596 C C . ILE A 1 570 ? 17.724 -27.720 13.035 1.00 52.31 570 ILE A C 1
ATOM 4598 O O . ILE A 1 570 ? 18.708 -28.436 12.860 1.00 52.31 570 ILE A O 1
ATOM 4602 N N . THR A 1 571 ? 16.754 -27.677 12.120 1.00 49.81 571 THR A N 1
ATOM 4603 C CA . THR A 1 571 ? 16.751 -28.584 10.955 1.00 49.81 571 THR A CA 1
ATOM 4604 C C . THR A 1 571 ? 17.009 -27.926 9.608 1.00 49.81 571 THR A C 1
ATOM 4606 O O . THR A 1 571 ? 16.560 -26.813 9.336 1.00 49.81 571 THR A O 1
ATOM 4609 N N . ASN A 1 572 ? 17.669 -28.707 8.741 1.00 51.09 572 ASN A N 1
ATOM 4610 C CA . ASN A 1 572 ? 17.665 -28.563 7.289 1.00 51.09 572 ASN A CA 1
ATOM 4611 C C . ASN A 1 572 ? 16.216 -28.456 6.809 1.00 51.09 572 ASN A C 1
ATOM 4613 O O . ASN A 1 572 ? 15.417 -29.374 7.016 1.00 51.09 572 ASN A O 1
ATOM 4617 N N . PHE A 1 573 ? 15.885 -27.349 6.151 1.00 53.50 573 PHE A N 1
ATOM 4618 C CA . PHE A 1 573 ? 14.626 -27.233 5.429 1.00 53.50 573 PHE A CA 1
ATOM 4619 C C . PHE A 1 573 ? 14.698 -28.192 4.246 1.00 53.50 573 PHE A C 1
ATOM 4621 O O . PHE A 1 573 ? 15.379 -27.920 3.259 1.00 53.50 573 PHE A O 1
ATOM 4628 N N . SER A 1 574 ? 14.040 -29.340 4.375 1.00 50.69 574 SER A N 1
ATOM 4629 C CA . SER A 1 574 ? 13.928 -30.315 3.300 1.00 50.69 574 SER A CA 1
ATOM 4630 C C . SER A 1 574 ? 12.463 -30.646 3.079 1.00 50.69 574 SER A C 1
ATOM 4632 O O . SER A 1 574 ? 11.710 -30.881 4.021 1.00 50.69 574 SER A O 1
ATOM 4634 N N . ASN A 1 575 ? 12.049 -30.628 1.820 1.00 53.25 575 ASN A N 1
ATOM 4635 C CA . ASN A 1 575 ? 10.702 -31.007 1.425 1.00 53.25 575 ASN A CA 1
ATOM 4636 C C . ASN A 1 575 ? 10.754 -32.391 0.769 1.00 53.25 575 ASN A C 1
ATOM 4638 O O . ASN A 1 575 ? 11.109 -32.520 -0.399 1.00 53.25 575 ASN A O 1
ATOM 4642 N N . SER A 1 576 ? 10.418 -33.438 1.521 1.00 51.22 576 SER A N 1
ATOM 4643 C CA . SER A 1 576 ? 10.566 -34.832 1.081 1.00 51.22 576 SER A CA 1
ATOM 4644 C C . SER A 1 576 ? 9.425 -35.353 0.196 1.00 51.22 576 SER A C 1
ATOM 4646 O O . SER A 1 576 ? 9.556 -36.441 -0.363 1.00 51.22 576 SER A O 1
ATOM 4648 N N . THR A 1 577 ? 8.313 -34.621 0.052 1.00 52.06 577 THR A N 1
ATOM 4649 C CA . THR A 1 577 ? 7.056 -35.202 -0.462 1.00 52.06 577 THR A CA 1
ATOM 4650 C C . THR A 1 577 ? 6.634 -34.731 -1.853 1.00 52.06 577 THR A C 1
ATOM 4652 O O . THR A 1 577 ? 5.990 -35.505 -2.557 1.00 52.06 577 THR A O 1
ATOM 4655 N N . LEU A 1 578 ? 6.993 -33.514 -2.291 1.00 49.38 578 LEU A N 1
ATOM 4656 C CA . LEU A 1 578 ? 6.518 -32.968 -3.584 1.00 49.38 578 LEU A CA 1
ATOM 4657 C C . LEU A 1 578 ? 7.586 -32.259 -4.440 1.00 49.38 578 LEU A C 1
ATOM 4659 O O . LEU A 1 578 ? 7.471 -32.285 -5.659 1.00 49.38 578 LEU A O 1
ATOM 4663 N N . TYR A 1 579 ? 8.622 -31.661 -3.834 1.00 54.34 579 TYR A N 1
ATOM 4664 C CA . TYR A 1 579 ? 9.760 -31.041 -4.540 1.00 54.34 579 TYR A CA 1
ATOM 4665 C C . TYR A 1 579 ? 11.005 -31.093 -3.637 1.00 54.34 579 TYR A C 1
ATOM 4667 O O . TYR A 1 579 ? 11.076 -30.279 -2.713 1.00 54.34 579 TYR A O 1
ATOM 4675 N N . PRO A 1 580 ? 11.955 -32.024 -3.851 1.00 57.72 580 PRO A N 1
ATOM 4676 C CA . PRO A 1 580 ? 13.125 -32.177 -2.987 1.00 57.72 580 PRO A CA 1
ATOM 4677 C C . PRO A 1 580 ? 14.129 -31.042 -3.199 1.00 57.72 580 PRO A C 1
ATOM 4679 O O . PRO A 1 580 ? 15.001 -31.129 -4.056 1.00 57.72 580 PRO A O 1
ATOM 4682 N N . PHE A 1 581 ? 14.009 -29.972 -2.422 1.00 56.66 581 PHE A N 1
ATOM 4683 C CA . PHE A 1 581 ? 15.062 -28.968 -2.281 1.00 56.66 581 PHE A CA 1
ATOM 4684 C C . PHE A 1 581 ? 15.673 -29.048 -0.882 1.00 56.66 581 PHE A C 1
ATOM 4686 O O . PHE A 1 581 ? 15.003 -29.474 0.065 1.00 56.66 581 PHE A O 1
ATOM 4693 N N . SER A 1 582 ? 16.928 -28.622 -0.759 1.00 62.16 582 SER A N 1
ATOM 4694 C CA . SER A 1 582 ? 17.589 -28.383 0.524 1.00 62.16 582 SER A CA 1
ATOM 4695 C C . SER A 1 582 ? 18.104 -26.951 0.581 1.00 62.16 582 SER A C 1
ATOM 4697 O O . SER A 1 582 ? 18.653 -26.438 -0.396 1.00 62.16 582 SER A O 1
ATOM 4699 N N . ILE A 1 583 ? 17.901 -26.304 1.728 1.00 63.19 583 ILE A N 1
ATOM 4700 C CA . ILE A 1 583 ? 18.579 -25.055 2.078 1.00 63.19 583 ILE A CA 1
ATOM 4701 C C . ILE A 1 583 ? 19.510 -25.366 3.241 1.00 63.19 583 ILE A C 1
ATOM 4703 O O . ILE A 1 583 ? 19.046 -25.710 4.330 1.00 63.19 583 ILE A O 1
ATOM 4707 N N . ASP A 1 584 ? 20.805 -25.207 2.998 1.00 68.75 584 ASP A N 1
ATOM 4708 C CA . ASP A 1 584 ? 21.849 -25.286 4.010 1.00 68.75 584 ASP A CA 1
ATOM 4709 C C . ASP A 1 584 ? 22.374 -23.874 4.265 1.00 68.75 584 ASP A C 1
ATOM 4711 O O . ASP A 1 584 ? 22.691 -23.136 3.333 1.00 68.75 584 ASP A O 1
ATOM 4715 N N . TYR A 1 585 ? 22.480 -23.469 5.526 1.00 72.94 585 TYR A N 1
ATOM 4716 C CA . TYR A 1 585 ? 23.037 -22.166 5.874 1.00 72.94 585 TYR A CA 1
ATOM 4717 C C . TYR A 1 585 ? 23.968 -22.267 7.075 1.00 72.94 585 TYR A C 1
ATOM 4719 O O . TYR A 1 585 ? 23.771 -23.073 7.983 1.00 72.94 585 TYR A O 1
ATOM 4727 N N . SER A 1 586 ? 24.973 -21.397 7.091 1.00 77.50 586 SER A N 1
ATOM 4728 C CA . SER A 1 586 ? 25.873 -21.210 8.223 1.00 77.50 586 SER A CA 1
ATOM 4729 C C . SER A 1 586 ? 25.664 -19.822 8.803 1.00 77.50 586 SER A C 1
ATOM 4731 O O . SER A 1 586 ? 25.746 -18.820 8.091 1.00 77.50 586 SER A O 1
ATOM 4733 N N . TYR A 1 587 ? 25.425 -19.767 10.111 1.00 74.19 587 TYR A N 1
ATOM 4734 C CA . TYR A 1 587 ? 25.315 -18.531 10.875 1.00 74.19 587 TYR A CA 1
ATOM 4735 C C . TYR A 1 587 ? 26.538 -18.367 11.770 1.00 74.19 587 TYR A C 1
ATOM 4737 O O . TYR A 1 587 ? 26.929 -19.314 12.450 1.00 74.19 587 TYR A O 1
ATOM 4745 N N . ASN A 1 588 ? 27.140 -17.181 11.789 1.00 72.69 588 ASN A N 1
ATOM 4746 C CA . ASN A 1 588 ? 28.182 -16.835 12.745 1.00 72.69 588 ASN A CA 1
ATOM 4747 C C . ASN A 1 588 ? 27.560 -16.063 13.923 1.00 72.69 588 ASN A C 1
ATOM 4749 O O . ASN A 1 588 ? 27.258 -14.879 13.760 1.00 72.69 588 ASN A O 1
ATOM 4753 N N . PRO A 1 589 ? 27.423 -16.667 15.121 1.00 63.09 589 PRO A N 1
ATOM 4754 C CA . PRO A 1 589 ? 26.766 -16.017 16.255 1.00 63.09 589 PRO A CA 1
ATOM 4755 C C . PRO A 1 589 ? 27.527 -14.811 16.820 1.00 63.09 589 PRO A C 1
ATOM 4757 O O . PRO A 1 589 ? 26.920 -13.962 17.462 1.00 63.09 589 PRO A O 1
ATOM 4760 N N . SER A 1 590 ? 28.849 -14.717 16.618 1.00 68.62 590 SER A N 1
ATOM 4761 C CA . SER A 1 590 ? 29.638 -13.591 17.145 1.00 68.62 590 SER A CA 1
ATOM 4762 C C . SER A 1 590 ? 29.532 -12.339 16.276 1.00 68.62 590 SER A C 1
ATOM 4764 O O . SER A 1 590 ? 29.638 -11.224 16.786 1.00 68.62 590 SER A O 1
ATOM 4766 N N . LEU A 1 591 ? 29.306 -12.527 14.973 1.00 68.50 591 LEU A N 1
ATOM 4767 C CA . LEU A 1 591 ? 29.079 -11.448 14.013 1.00 68.50 591 LEU A CA 1
ATOM 4768 C C . LEU A 1 591 ? 27.602 -11.190 13.762 1.00 68.50 591 LEU A C 1
ATOM 4770 O O . LEU A 1 591 ? 27.277 -10.124 13.248 1.00 68.50 591 LEU A O 1
ATOM 4774 N N . ASP A 1 592 ? 26.737 -12.137 14.130 1.00 71.88 592 ASP A N 1
ATOM 4775 C CA . ASP A 1 592 ? 25.297 -12.026 13.952 1.00 71.88 592 ASP A CA 1
ATOM 4776 C C . ASP A 1 592 ? 24.936 -11.918 12.449 1.00 71.88 592 ASP A C 1
ATOM 4778 O O . ASP A 1 592 ? 24.209 -11.035 11.993 1.00 71.88 592 ASP A O 1
ATOM 4782 N N . ARG A 1 593 ? 25.578 -12.774 11.635 1.00 74.56 593 ARG A N 1
ATOM 4783 C CA . ARG A 1 593 ? 25.487 -12.812 10.160 1.00 74.56 593 ARG A CA 1
ATOM 4784 C C . ARG A 1 593 ? 25.478 -14.229 9.619 1.00 74.56 593 ARG A C 1
ATOM 4786 O O . ARG A 1 593 ? 26.166 -15.102 10.148 1.00 74.56 593 ARG A O 1
ATOM 4793 N N . PHE A 1 594 ? 24.823 -14.408 8.475 1.00 75.94 594 PHE A N 1
ATOM 4794 C CA . PHE A 1 594 ? 25.063 -15.555 7.604 1.00 75.94 594 PHE A CA 1
ATOM 4795 C C . PHE A 1 594 ? 26.443 -15.457 6.952 1.00 75.94 594 PHE A C 1
ATOM 4797 O O . PHE A 1 594 ? 26.848 -14.388 6.511 1.00 75.94 594 PHE A O 1
ATOM 4804 N N . THR A 1 595 ? 27.166 -16.569 6.889 1.00 84.06 595 THR A N 1
ATOM 4805 C CA . THR A 1 595 ? 28.471 -16.657 6.207 1.00 84.06 595 THR A CA 1
ATOM 4806 C C . THR A 1 595 ? 28.426 -17.545 4.974 1.00 84.06 595 THR A C 1
ATOM 4808 O O . THR A 1 595 ? 29.242 -17.379 4.069 1.00 84.06 595 THR A O 1
ATOM 4811 N N . ASN A 1 596 ? 27.474 -18.475 4.941 1.00 84.88 596 ASN A N 1
ATOM 4812 C CA . ASN A 1 596 ? 27.217 -19.340 3.806 1.00 84.88 596 ASN A CA 1
ATOM 4813 C C . ASN A 1 596 ? 25.713 -19.577 3.684 1.00 84.88 596 ASN A C 1
ATOM 4815 O O . ASN A 1 596 ? 25.056 -19.864 4.688 1.00 84.88 596 ASN A O 1
ATOM 4819 N N . ILE A 1 597 ? 25.198 -19.491 2.466 1.00 78.25 597 ILE A N 1
ATOM 4820 C CA . ILE A 1 597 ? 23.852 -19.922 2.102 1.00 78.25 597 ILE A CA 1
ATOM 4821 C C . ILE A 1 597 ? 24.011 -20.808 0.877 1.00 78.25 597 ILE A C 1
ATOM 4823 O O . ILE A 1 597 ? 24.617 -20.395 -0.107 1.00 78.25 597 ILE A O 1
ATOM 4827 N N . ALA A 1 598 ? 23.476 -22.019 0.930 1.00 75.88 598 ALA A N 1
ATOM 4828 C CA . ALA A 1 598 ? 23.464 -22.950 -0.179 1.00 75.88 598 ALA A CA 1
ATOM 4829 C C . ALA A 1 598 ? 22.045 -23.467 -0.403 1.00 75.88 598 ALA A C 1
ATOM 4831 O O . ALA A 1 598 ? 21.332 -23.831 0.530 1.00 75.88 598 ALA A O 1
ATOM 4832 N N . PHE A 1 599 ? 21.646 -23.495 -1.665 1.00 70.00 599 PHE A N 1
ATOM 4833 C CA . PHE A 1 599 ? 20.379 -24.035 -2.119 1.00 70.00 599 PHE A CA 1
ATOM 4834 C C . PHE A 1 599 ? 20.657 -25.072 -3.200 1.00 70.00 599 PHE A C 1
ATOM 4836 O O . PHE A 1 599 ? 21.345 -24.779 -4.179 1.00 70.00 599 PHE A O 1
ATOM 4843 N N . GLN A 1 600 ? 20.099 -26.267 -3.039 1.00 69.06 600 GLN A N 1
ATOM 4844 C CA . GLN A 1 600 ? 20.106 -27.288 -4.079 1.00 69.06 600 GLN A CA 1
ATOM 4845 C C . GLN A 1 600 ? 18.683 -27.516 -4.578 1.00 69.06 600 GLN A C 1
ATOM 4847 O O . GLN A 1 600 ? 17.787 -27.871 -3.807 1.00 69.06 600 GLN A O 1
ATOM 4852 N N . SER A 1 601 ? 18.482 -27.331 -5.883 1.00 61.44 601 SER A N 1
ATOM 4853 C CA . SER A 1 601 ? 17.218 -27.653 -6.538 1.00 61.44 601 SER A CA 1
ATOM 4854 C C . SER A 1 601 ? 17.132 -29.145 -6.918 1.00 61.44 601 SER A C 1
ATOM 4856 O O . SER A 1 601 ? 18.165 -29.784 -7.151 1.00 61.44 601 SER A O 1
ATOM 4858 N N . PRO A 1 602 ? 15.911 -29.695 -7.082 1.00 58.03 602 PRO A N 1
ATOM 4859 C CA . PRO A 1 602 ? 15.673 -31.018 -7.674 1.00 58.03 602 PRO A CA 1
ATOM 4860 C C . PRO A 1 602 ? 16.343 -31.254 -9.038 1.00 58.03 602 PRO A C 1
ATOM 4862 O O . PRO A 1 602 ? 16.670 -32.390 -9.375 1.00 58.03 602 PRO A O 1
ATOM 4865 N N . ASP A 1 603 ? 16.572 -30.188 -9.811 1.00 60.38 603 ASP A N 1
ATOM 4866 C CA . ASP A 1 603 ? 17.220 -30.232 -11.128 1.00 60.38 603 ASP A CA 1
ATOM 4867 C C . ASP A 1 603 ? 18.764 -30.209 -11.025 1.00 60.38 603 ASP A C 1
ATOM 4869 O O . ASP A 1 603 ? 19.457 -29.957 -12.010 1.00 60.38 603 ASP A O 1
ATOM 4873 N N . ASN A 1 604 ? 19.316 -30.462 -9.827 1.00 63.78 604 ASN A N 1
ATOM 4874 C CA . ASN A 1 604 ? 20.742 -30.381 -9.486 1.00 63.78 604 ASN A CA 1
ATOM 4875 C C . ASN A 1 604 ? 21.376 -29.002 -9.735 1.00 63.78 604 ASN A C 1
ATOM 4877 O O . ASN A 1 604 ? 22.589 -28.899 -9.940 1.00 63.78 604 ASN A O 1
ATOM 4881 N N . ILE A 1 605 ? 20.579 -27.931 -9.696 1.00 62.78 605 ILE A N 1
ATOM 4882 C CA . ILE A 1 605 ? 21.120 -26.572 -9.685 1.00 62.78 605 ILE A CA 1
ATOM 4883 C C . ILE A 1 605 ? 21.562 -26.279 -8.255 1.00 62.78 605 ILE A C 1
ATOM 4885 O O . ILE A 1 605 ? 20.736 -26.207 -7.348 1.00 62.78 605 ILE A O 1
ATOM 4889 N N . ASN A 1 606 ? 22.870 -26.117 -8.076 1.00 70.38 606 ASN A N 1
ATOM 4890 C CA . ASN A 1 606 ? 23.458 -25.677 -6.820 1.00 70.38 606 ASN A CA 1
ATOM 4891 C C . ASN A 1 606 ? 23.688 -24.172 -6.894 1.00 70.38 606 ASN A C 1
ATOM 4893 O O . ASN A 1 606 ? 24.459 -23.703 -7.731 1.00 70.38 606 ASN A O 1
ATOM 4897 N N . TYR A 1 607 ? 23.025 -23.439 -6.013 1.00 70.44 607 TYR A N 1
ATOM 4898 C CA . TYR A 1 607 ? 23.288 -22.037 -5.757 1.00 70.44 607 TYR A CA 1
ATOM 4899 C C . TYR A 1 607 ? 24.012 -21.913 -4.426 1.00 70.44 607 TYR A C 1
ATOM 4901 O O . TYR A 1 607 ? 23.636 -22.568 -3.455 1.00 70.44 607 TYR A O 1
ATOM 4909 N N . PHE A 1 608 ? 25.039 -21.077 -4.373 1.00 81.06 608 PHE A N 1
ATOM 4910 C CA . PHE A 1 608 ? 25.691 -20.745 -3.120 1.00 81.06 608 PHE A CA 1
ATOM 4911 C C . PHE A 1 608 ? 26.070 -19.269 -3.067 1.00 81.06 608 PHE A C 1
ATOM 4913 O O . PHE A 1 608 ? 26.382 -18.653 -4.091 1.00 81.06 608 PHE A O 1
ATOM 4920 N N . GLU A 1 609 ? 26.116 -18.753 -1.847 1.00 82.44 609 GLU A N 1
ATOM 4921 C CA . GLU A 1 609 ? 26.669 -17.459 -1.479 1.00 82.44 609 GLU A CA 1
ATOM 4922 C C . GLU A 1 609 ? 27.613 -17.658 -0.298 1.00 82.44 609 GLU A C 1
ATOM 4924 O O . GLU A 1 609 ? 27.203 -18.107 0.769 1.00 82.44 609 GLU A O 1
ATOM 4929 N N . ASN A 1 610 ? 28.877 -17.296 -0.480 1.00 88.94 610 ASN A N 1
ATOM 4930 C CA . ASN A 1 610 ? 29.877 -17.226 0.572 1.00 88.94 610 ASN A CA 1
ATOM 4931 C C . ASN A 1 610 ? 30.212 -15.761 0.826 1.00 88.94 610 ASN A C 1
ATOM 4933 O O . ASN A 1 610 ? 30.647 -15.052 -0.086 1.00 88.94 610 ASN A O 1
ATOM 4937 N N . ILE A 1 611 ? 30.041 -15.321 2.070 1.00 91.00 611 ILE A N 1
ATOM 4938 C CA . ILE A 1 611 ? 30.210 -13.920 2.454 1.00 91.00 611 ILE A CA 1
ATOM 4939 C C . ILE A 1 611 ? 31.298 -13.823 3.516 1.00 91.00 611 ILE A C 1
ATOM 4941 O O . ILE A 1 611 ? 31.239 -14.488 4.554 1.00 91.00 611 ILE A O 1
ATOM 4945 N N . GLN A 1 612 ? 32.300 -12.984 3.259 1.00 92.81 612 GLN A N 1
ATOM 4946 C CA . GLN A 1 612 ? 33.330 -12.645 4.233 1.00 92.81 612 GLN A CA 1
ATOM 4947 C C . GLN A 1 612 ? 33.152 -11.217 4.722 1.00 92.81 612 GLN A C 1
ATOM 4949 O O . GLN A 1 612 ? 32.871 -10.305 3.946 1.00 92.81 612 GLN A O 1
ATOM 4954 N N . TYR A 1 613 ? 33.382 -11.039 6.018 1.00 90.31 613 TYR A N 1
ATOM 4955 C CA . TYR A 1 613 ? 33.251 -9.768 6.710 1.00 90.31 613 TYR A CA 1
ATOM 4956 C C . TYR A 1 613 ? 34.580 -9.374 7.354 1.00 90.31 613 TYR A C 1
ATOM 4958 O O . TYR A 1 613 ? 35.337 -10.247 7.790 1.00 90.31 613 TYR A O 1
ATOM 4966 N N . ASP A 1 614 ? 34.872 -8.077 7.432 1.00 87.50 614 ASP A N 1
ATOM 4967 C CA . ASP A 1 614 ? 35.966 -7.572 8.266 1.00 87.50 614 ASP A CA 1
ATOM 4968 C C . ASP A 1 614 ? 35.552 -7.445 9.751 1.00 87.50 614 ASP A C 1
ATOM 4970 O O . ASP A 1 614 ? 34.455 -7.822 10.170 1.00 87.50 614 ASP A O 1
ATOM 4974 N N . SER A 1 615 ? 36.446 -6.903 10.586 1.00 84.19 615 SER A N 1
ATOM 4975 C CA . SER A 1 615 ? 36.170 -6.648 12.010 1.00 84.19 615 SER A CA 1
ATOM 4976 C C . SER A 1 615 ? 35.115 -5.567 12.263 1.00 84.19 615 SER A C 1
ATOM 4978 O O . SER A 1 615 ? 34.638 -5.431 13.386 1.00 84.19 615 SER A O 1
ATOM 4980 N N . ASN A 1 616 ? 34.801 -4.767 11.247 1.00 82.44 616 ASN A N 1
ATOM 4981 C CA . ASN A 1 616 ? 33.741 -3.771 11.243 1.00 82.44 616 ASN A CA 1
ATOM 4982 C C . ASN A 1 616 ? 32.527 -4.316 10.493 1.00 82.44 616 ASN A C 1
ATOM 4984 O O . ASN A 1 616 ? 31.851 -3.518 9.875 1.00 82.44 616 ASN A O 1
ATOM 4988 N N . LYS A 1 617 ? 32.338 -5.642 10.439 1.00 85.25 617 LYS A N 1
ATOM 4989 C CA . LYS A 1 617 ? 31.304 -6.383 9.704 1.00 85.25 617 LYS A CA 1
ATOM 4990 C C . LYS A 1 617 ? 30.932 -5.822 8.308 1.00 85.25 617 LYS A C 1
ATOM 4992 O O . LYS A 1 617 ? 29.810 -6.044 7.846 1.00 85.25 617 LYS A O 1
ATOM 4997 N N . ASP A 1 618 ? 31.869 -5.160 7.628 1.00 84.00 618 ASP A N 1
ATOM 4998 C CA . ASP A 1 618 ? 31.778 -4.721 6.234 1.00 84.00 618 ASP A CA 1
ATOM 4999 C C . ASP A 1 618 ? 32.091 -5.933 5.330 1.00 84.00 618 ASP A C 1
ATOM 5001 O O . ASP A 1 618 ? 32.986 -6.724 5.643 1.00 84.00 618 ASP A O 1
ATOM 5005 N N . ILE A 1 619 ? 31.369 -6.115 4.216 1.00 87.50 619 ILE A N 1
ATOM 5006 C CA . ILE A 1 619 ? 31.591 -7.256 3.302 1.00 87.50 619 ILE A CA 1
ATOM 5007 C C . ILE A 1 619 ? 32.904 -7.049 2.547 1.00 87.50 619 ILE A C 1
ATOM 5009 O O . ILE A 1 619 ? 32.990 -6.160 1.714 1.00 87.50 619 ILE A O 1
ATOM 5013 N N . THR A 1 620 ? 33.910 -7.892 2.770 1.00 92.12 620 THR A N 1
ATOM 5014 C CA . THR A 1 620 ? 35.207 -7.808 2.065 1.00 92.12 620 THR A CA 1
ATOM 5015 C C . THR A 1 620 ? 35.264 -8.687 0.829 1.00 92.12 620 THR A C 1
ATOM 5017 O O . THR A 1 620 ? 35.912 -8.337 -0.160 1.00 92.12 620 THR A O 1
ATOM 5020 N N . SER A 1 621 ? 34.557 -9.816 0.860 1.00 91.19 621 SER A N 1
ATOM 5021 C CA . SER A 1 621 ? 34.351 -10.644 -0.317 1.00 91.19 621 SER A CA 1
ATOM 5022 C C . SER A 1 621 ? 32.955 -11.251 -0.335 1.00 91.19 621 SER A C 1
ATOM 5024 O O . SER A 1 621 ? 32.394 -11.637 0.693 1.00 91.19 621 SER A O 1
ATOM 5026 N N . PHE A 1 622 ? 32.401 -11.321 -1.538 1.00 86.88 622 PHE A N 1
ATOM 5027 C CA . PHE A 1 622 ? 31.168 -12.032 -1.835 1.00 86.88 622 PHE A CA 1
ATOM 5028 C C . PHE A 1 622 ? 31.468 -12.976 -2.989 1.00 86.88 622 PHE A C 1
ATOM 5030 O O . PHE A 1 622 ? 31.801 -12.526 -4.084 1.00 86.88 622 PHE A O 1
ATOM 5037 N N . ASN A 1 623 ? 31.406 -14.276 -2.739 1.00 86.88 623 ASN A N 1
ATOM 5038 C CA . ASN A 1 623 ? 31.631 -15.296 -3.750 1.00 86.88 623 ASN A CA 1
ATOM 5039 C C . ASN A 1 623 ? 30.337 -16.071 -3.940 1.00 86.88 623 ASN A C 1
ATOM 5041 O O . ASN A 1 623 ? 29.840 -16.687 -2.999 1.00 86.88 623 ASN A O 1
ATOM 5045 N N . SER A 1 624 ? 29.790 -16.026 -5.146 1.00 77.75 624 SER A N 1
ATOM 5046 C CA . SER A 1 624 ? 28.541 -16.705 -5.461 1.00 77.75 624 SER A CA 1
ATOM 5047 C C . SER A 1 624 ? 28.667 -17.538 -6.722 1.00 77.75 624 SER A C 1
ATOM 5049 O O . SER A 1 624 ? 29.613 -17.404 -7.501 1.00 77.75 624 SER A O 1
ATOM 5051 N N . SER A 1 625 ? 27.646 -18.349 -6.982 1.00 69.69 625 SER A N 1
ATOM 5052 C CA . SER A 1 625 ? 27.497 -19.035 -8.269 1.00 69.69 625 SER A CA 1
ATOM 5053 C C . SER A 1 625 ? 27.345 -18.069 -9.462 1.00 69.69 625 SER A C 1
ATOM 5055 O O . SER A 1 625 ? 27.477 -18.494 -10.610 1.00 69.69 625 SER A O 1
ATOM 5057 N N . VAL A 1 626 ? 27.078 -16.777 -9.217 1.00 65.12 626 VAL A N 1
ATOM 5058 C CA . VAL A 1 626 ? 26.814 -15.764 -10.253 1.00 65.12 626 VAL A CA 1
ATOM 5059 C C . VAL A 1 626 ? 28.051 -14.919 -10.539 1.00 65.12 626 VAL A C 1
ATOM 5061 O O . VAL A 1 626 ? 28.519 -14.902 -11.675 1.00 65.12 626 VAL A O 1
ATOM 5064 N N . PHE A 1 627 ? 28.602 -14.259 -9.524 1.00 69.44 627 PHE A N 1
ATOM 5065 C CA . PHE A 1 627 ? 29.772 -13.388 -9.630 1.00 69.44 627 PHE A CA 1
ATOM 5066 C C . PHE A 1 627 ? 30.564 -13.362 -8.319 1.00 69.44 627 PHE A C 1
ATOM 5068 O O . PHE A 1 627 ? 30.062 -13.734 -7.254 1.00 69.44 627 PHE A O 1
ATOM 5075 N N . ASN A 1 628 ? 31.798 -12.867 -8.414 1.00 82.75 628 ASN A N 1
ATOM 5076 C CA . ASN A 1 628 ? 32.669 -12.629 -7.272 1.00 82.75 628 ASN A CA 1
ATOM 5077 C C . ASN A 1 628 ? 32.892 -11.130 -7.111 1.00 82.75 628 ASN A C 1
ATOM 5079 O O . ASN A 1 628 ? 33.208 -10.461 -8.089 1.00 82.75 628 ASN A O 1
ATOM 5083 N N . LEU A 1 629 ? 32.769 -10.619 -5.890 1.00 85.69 629 LEU A N 1
ATOM 5084 C CA . LEU A 1 629 ? 33.129 -9.252 -5.533 1.00 85.69 629 LEU A CA 1
ATOM 5085 C C . LEU A 1 629 ? 34.276 -9.278 -4.537 1.00 85.69 629 LEU A C 1
ATOM 5087 O O . LEU A 1 629 ? 34.233 -10.016 -3.553 1.00 85.69 629 LEU A O 1
ATOM 5091 N N . ASN A 1 630 ? 35.252 -8.410 -4.765 1.00 91.50 630 ASN A N 1
ATOM 5092 C CA . ASN A 1 630 ? 36.236 -8.024 -3.767 1.00 91.50 630 ASN A CA 1
ATOM 5093 C C . ASN A 1 630 ? 36.064 -6.536 -3.489 1.00 91.50 630 ASN A C 1
ATOM 5095 O O . ASN A 1 630 ? 36.063 -5.731 -4.425 1.00 91.50 630 ASN A O 1
ATOM 5099 N N . LEU A 1 631 ? 35.908 -6.187 -2.216 1.00 92.69 631 LEU A N 1
ATOM 5100 C CA . LEU A 1 631 ? 35.666 -4.822 -1.772 1.00 92.69 631 LEU A CA 1
ATOM 5101 C C . LEU A 1 631 ? 36.754 -4.408 -0.784 1.00 92.69 631 LEU A C 1
ATOM 5103 O O . LEU A 1 631 ? 37.175 -5.192 0.069 1.00 92.69 631 LEU A O 1
ATOM 5107 N N . SER A 1 632 ? 37.208 -3.163 -0.895 1.00 92.75 632 SER A N 1
ATOM 5108 C CA . SER A 1 632 ? 38.131 -2.566 0.066 1.00 92.75 632 SER A CA 1
ATOM 5109 C C . SER A 1 632 ? 37.554 -1.279 0.635 1.00 92.75 632 SER A C 1
ATOM 5111 O O . SER A 1 632 ? 36.884 -0.521 -0.065 1.00 92.75 632 SER A O 1
ATOM 5113 N N . TYR A 1 633 ? 37.829 -1.028 1.913 1.00 90.75 633 TYR A N 1
ATOM 5114 C CA . TYR A 1 633 ? 37.263 0.096 2.650 1.00 90.75 633 TYR A CA 1
ATOM 5115 C C . TYR A 1 633 ? 38.342 0.877 3.393 1.00 90.75 633 TYR A C 1
ATOM 5117 O O . TYR A 1 633 ? 39.378 0.338 3.782 1.00 90.75 633 TYR A O 1
ATOM 5125 N N . SER A 1 634 ? 38.057 2.149 3.656 1.00 84.69 634 SER A N 1
ATOM 5126 C CA . SER A 1 634 ? 38.770 2.963 4.638 1.00 84.69 634 SER A CA 1
ATOM 5127 C C . SER A 1 634 ? 37.765 3.792 5.419 1.00 84.69 634 SER A C 1
ATOM 5129 O O . SER A 1 634 ? 36.954 4.500 4.828 1.00 84.69 634 SER A O 1
ATOM 5131 N N . ASN A 1 635 ? 37.781 3.678 6.751 1.00 81.69 635 ASN A N 1
ATOM 5132 C CA . ASN A 1 635 ? 36.779 4.294 7.628 1.00 81.69 635 ASN A CA 1
ATOM 5133 C C . ASN A 1 635 ? 35.337 4.033 7.156 1.00 81.69 635 ASN A C 1
ATOM 5135 O O . ASN A 1 635 ? 34.506 4.936 7.197 1.00 81.69 635 ASN A O 1
ATOM 5139 N N . ARG A 1 636 ? 35.066 2.798 6.702 1.00 79.50 636 ARG A N 1
ATOM 5140 C CA . ARG A 1 636 ? 33.759 2.335 6.195 1.00 79.50 636 ARG A CA 1
ATOM 5141 C C . ARG A 1 636 ? 33.301 2.979 4.876 1.00 79.50 636 ARG A C 1
ATOM 5143 O O . ARG A 1 636 ? 32.211 2.705 4.390 1.00 79.50 636 ARG A O 1
ATOM 5150 N N . PHE A 1 637 ? 34.153 3.787 4.241 1.00 81.44 637 PHE A N 1
ATOM 5151 C CA . PHE A 1 637 ? 33.960 4.249 2.867 1.00 81.44 637 PHE A CA 1
ATOM 5152 C C . PHE A 1 637 ? 34.574 3.249 1.888 1.00 81.44 637 PHE A C 1
ATOM 5154 O O . PHE A 1 637 ? 35.742 2.884 2.033 1.00 81.44 637 PHE A O 1
ATOM 5161 N N . LEU A 1 638 ? 33.795 2.827 0.891 1.00 86.12 638 LEU A N 1
ATOM 5162 C CA . LEU A 1 638 ? 34.233 1.920 -0.170 1.00 86.12 638 LEU A CA 1
ATOM 5163 C C . LEU A 1 638 ? 35.315 2.594 -1.019 1.00 86.12 638 LEU A C 1
ATOM 5165 O O . LEU A 1 638 ? 35.036 3.592 -1.664 1.00 86.12 638 LEU A O 1
ATOM 5169 N N . LEU A 1 639 ? 36.538 2.070 -1.035 1.00 91.38 639 LEU A N 1
ATOM 5170 C CA . LEU A 1 639 ? 37.650 2.616 -1.821 1.00 91.38 639 LEU A CA 1
ATOM 5171 C C . LEU A 1 639 ? 37.765 1.965 -3.190 1.00 91.38 639 LEU A C 1
ATOM 5173 O O . LEU A 1 639 ? 37.974 2.657 -4.186 1.00 91.38 639 LEU A O 1
ATOM 5177 N N . SER A 1 640 ? 37.632 0.642 -3.232 1.00 91.12 640 SER A N 1
ATOM 5178 C CA . SER A 1 640 ? 37.654 -0.102 -4.480 1.00 91.12 640 SER A CA 1
ATOM 5179 C C . SER A 1 640 ? 36.681 -1.267 -4.470 1.00 91.12 640 SER A C 1
ATOM 5181 O O . SER A 1 640 ? 36.398 -1.867 -3.431 1.00 91.12 640 SER A O 1
ATOM 5183 N N . LEU A 1 641 ? 36.185 -1.579 -5.660 1.00 88.75 641 LEU A N 1
ATOM 5184 C CA . LEU A 1 641 ? 35.353 -2.733 -5.940 1.00 88.75 641 LEU A CA 1
ATOM 5185 C C . LEU A 1 641 ? 35.867 -3.362 -7.226 1.00 88.75 641 LEU A C 1
ATOM 5187 O O . LEU A 1 641 ? 35.972 -2.699 -8.259 1.00 88.75 641 LEU A O 1
ATOM 5191 N N . ASN A 1 642 ? 36.167 -4.652 -7.163 1.00 86.81 642 ASN A N 1
ATOM 5192 C CA . ASN A 1 642 ? 36.560 -5.434 -8.322 1.00 86.81 642 ASN A CA 1
ATOM 5193 C C . ASN A 1 642 ? 35.655 -6.654 -8.431 1.00 86.81 642 ASN A C 1
ATOM 5195 O O . ASN A 1 642 ? 35.536 -7.430 -7.480 1.00 86.81 642 ASN A O 1
ATOM 5199 N N . TYR A 1 643 ? 35.048 -6.821 -9.601 1.00 81.25 643 TYR A N 1
ATOM 5200 C CA . TYR A 1 643 ? 34.228 -7.988 -9.907 1.00 81.25 643 TYR A CA 1
ATOM 5201 C C . TYR A 1 643 ? 34.747 -8.816 -11.088 1.00 81.25 643 TYR A C 1
ATOM 5203 O O . TYR A 1 643 ? 34.058 -9.719 -11.541 1.00 81.25 643 TYR A O 1
ATOM 5211 N N . GLY A 1 644 ? 35.962 -8.541 -11.578 1.00 77.19 644 GLY A N 1
ATOM 5212 C CA . GLY A 1 644 ? 36.624 -9.277 -12.663 1.00 77.19 644 GLY A CA 1
ATOM 5213 C C . GLY A 1 644 ? 36.886 -8.475 -13.946 1.00 77.19 644 GLY A C 1
ATOM 5214 O O . GLY A 1 644 ? 37.556 -8.991 -14.837 1.00 77.19 644 GLY A O 1
ATOM 5215 N N . GLN A 1 645 ? 36.419 -7.222 -14.048 1.00 75.50 645 GLN A N 1
ATOM 5216 C CA . GLN A 1 645 ? 36.623 -6.346 -15.225 1.00 75.50 645 GLN A CA 1
ATOM 5217 C C . GLN A 1 645 ? 37.597 -5.177 -15.000 1.00 75.50 645 GLN A C 1
ATOM 5219 O O . GLN A 1 645 ? 37.704 -4.278 -15.834 1.00 75.50 645 GLN A O 1
ATOM 5224 N N . GLY A 1 646 ? 38.332 -5.199 -13.890 1.00 81.88 646 GLY A N 1
ATOM 5225 C CA . GLY A 1 646 ? 39.160 -4.086 -13.431 1.00 81.88 646 GLY A CA 1
ATOM 5226 C C . GLY A 1 646 ? 38.555 -3.397 -12.211 1.00 81.88 646 GLY A C 1
ATOM 5227 O O . GLY A 1 646 ? 37.487 -3.779 -11.730 1.00 81.88 646 GLY A O 1
ATOM 5228 N N . ASP A 1 647 ? 39.276 -2.405 -11.696 1.00 86.25 647 ASP A N 1
ATOM 5229 C CA . ASP A 1 647 ? 38.925 -1.745 -10.444 1.00 86.25 647 ASP A CA 1
ATOM 5230 C C . ASP A 1 647 ? 38.001 -0.550 -10.681 1.00 86.25 647 ASP A C 1
ATOM 5232 O O . ASP A 1 647 ? 38.325 0.389 -11.413 1.00 86.25 647 ASP A O 1
ATOM 5236 N N . TYR A 1 648 ? 36.868 -0.568 -9.992 1.00 87.94 648 TYR A N 1
ATOM 5237 C CA . TYR A 1 648 ? 36.067 0.615 -9.730 1.00 87.94 648 TYR A CA 1
ATOM 5238 C C . TYR A 1 648 ? 36.627 1.286 -8.489 1.00 87.94 648 TYR A C 1
ATOM 5240 O O . TYR A 1 648 ? 36.801 0.621 -7.470 1.00 87.94 648 TYR A O 1
ATOM 5248 N N . ASN A 1 649 ? 36.926 2.579 -8.573 1.00 91.81 649 ASN A N 1
ATOM 5249 C CA . ASN A 1 649 ? 37.618 3.299 -7.510 1.00 91.81 649 ASN A CA 1
ATOM 5250 C C . ASN A 1 649 ? 36.836 4.539 -7.089 1.00 91.81 649 ASN A C 1
ATOM 5252 O O . ASN A 1 649 ? 36.353 5.294 -7.934 1.00 91.81 649 ASN A O 1
ATOM 5256 N N . TRP A 1 650 ? 36.777 4.784 -5.783 1.00 92.12 650 TRP A N 1
ATOM 5257 C CA . TRP A 1 650 ? 36.207 5.996 -5.207 1.00 92.12 650 TRP A CA 1
ATOM 5258 C C . TRP A 1 650 ? 37.296 6.776 -4.481 1.00 92.12 650 TRP A C 1
ATOM 5260 O O . TRP A 1 650 ? 37.953 6.278 -3.568 1.00 92.12 650 TRP A O 1
ATOM 5270 N N . HIS A 1 651 ? 37.468 8.034 -4.872 1.00 93.25 651 HIS A N 1
ATOM 5271 C CA . HIS A 1 651 ? 38.343 8.971 -4.189 1.00 93.25 651 HIS A CA 1
ATOM 5272 C C . HIS A 1 651 ? 37.507 10.040 -3.485 1.00 93.25 651 HIS A C 1
ATOM 5274 O O . HIS A 1 651 ? 36.846 10.865 -4.124 1.00 93.25 651 HIS A O 1
ATOM 5280 N N . TYR A 1 652 ? 37.577 10.042 -2.156 1.00 91.06 652 TYR A N 1
ATOM 5281 C CA . TYR A 1 652 ? 36.876 10.985 -1.292 1.00 91.06 652 TYR A CA 1
ATOM 5282 C C . TYR A 1 652 ? 37.785 12.168 -0.959 1.00 91.06 652 TYR A C 1
ATOM 5284 O O . TYR A 1 652 ? 38.914 11.995 -0.504 1.00 91.06 652 TYR A O 1
ATOM 5292 N N . GLN A 1 653 ? 37.291 13.382 -1.176 1.00 91.94 653 GLN A N 1
ATOM 5293 C CA . GLN A 1 653 ? 38.002 14.626 -0.907 1.00 91.94 653 GLN A CA 1
ATOM 5294 C C . GLN A 1 653 ? 37.093 15.570 -0.116 1.00 91.94 653 GLN A C 1
ATOM 5296 O O . GLN A 1 653 ? 35.987 15.869 -0.555 1.00 91.94 653 GLN A O 1
ATOM 5301 N N . ASN A 1 654 ? 37.563 16.094 1.016 1.00 89.25 654 ASN A N 1
ATOM 5302 C CA . ASN A 1 654 ? 36.862 17.189 1.690 1.00 89.25 654 ASN A CA 1
ATOM 5303 C C . ASN A 1 654 ? 37.003 18.472 0.860 1.00 89.25 654 ASN A C 1
ATOM 5305 O O . ASN A 1 654 ? 38.101 18.806 0.404 1.00 89.25 654 ASN A O 1
ATOM 5309 N N . ILE A 1 655 ? 35.899 19.184 0.668 1.00 89.38 655 ILE A N 1
ATOM 5310 C CA . ILE A 1 655 ? 35.851 20.495 0.012 1.00 89.38 655 ILE A CA 1
ATOM 5311 C C . ILE A 1 655 ? 35.265 21.514 0.995 1.00 89.38 655 ILE A C 1
ATOM 5313 O O . ILE A 1 655 ? 34.745 21.141 2.044 1.00 89.38 655 ILE A O 1
ATOM 5317 N N . THR A 1 656 ? 35.378 22.808 0.698 1.00 84.94 656 THR A N 1
ATOM 5318 C CA . THR A 1 656 ? 34.755 23.850 1.527 1.00 84.94 656 THR A CA 1
ATOM 5319 C C . THR A 1 656 ? 33.247 23.598 1.612 1.00 84.94 656 THR A C 1
ATOM 5321 O O . THR A 1 656 ? 32.587 23.554 0.576 1.00 84.94 656 THR A O 1
ATOM 5324 N N . ASN A 1 657 ? 32.729 23.426 2.831 1.00 79.00 657 ASN A N 1
ATOM 5325 C CA . ASN A 1 657 ? 31.321 23.158 3.144 1.00 79.00 657 ASN A CA 1
ATOM 5326 C C . ASN A 1 657 ? 30.762 21.859 2.530 1.00 79.00 657 ASN A C 1
ATOM 5328 O O . ASN A 1 657 ? 29.599 21.812 2.121 1.00 79.00 657 ASN A O 1
ATOM 5332 N N . GLY A 1 658 ? 31.580 20.804 2.416 1.00 87.81 658 GLY A N 1
ATOM 5333 C CA . GLY A 1 658 ? 31.090 19.545 1.868 1.00 87.81 658 GLY A CA 1
ATOM 5334 C C . GLY A 1 658 ? 32.130 18.474 1.555 1.00 87.81 658 GLY A C 1
ATOM 5335 O O . GLY A 1 658 ? 33.281 18.500 2.003 1.00 87.81 658 GLY A O 1
ATOM 5336 N N . LYS A 1 659 ? 31.716 17.506 0.737 1.00 91.19 659 LYS A N 1
ATOM 5337 C CA . LYS A 1 659 ? 32.543 16.388 0.271 1.00 91.19 659 LYS A CA 1
ATOM 5338 C C . LYS A 1 659 ? 32.433 16.231 -1.237 1.00 91.19 659 LYS A C 1
ATOM 5340 O O . LYS A 1 659 ? 31.356 16.319 -1.811 1.00 91.19 659 LYS A O 1
ATOM 5345 N N . ARG A 1 660 ? 33.557 15.921 -1.865 1.00 93.31 660 ARG A N 1
ATOM 5346 C CA . ARG A 1 660 ? 33.657 15.504 -3.257 1.00 93.31 660 ARG A CA 1
ATOM 5347 C C . ARG A 1 660 ? 33.957 14.015 -3.315 1.00 93.31 660 ARG A C 1
ATOM 5349 O O . ARG A 1 660 ? 34.906 13.548 -2.688 1.00 93.31 660 ARG A O 1
ATOM 5356 N N . VAL A 1 661 ? 33.185 13.287 -4.109 1.00 90.25 661 VAL A N 1
ATOM 5357 C CA . VAL A 1 661 ? 33.421 11.880 -4.435 1.00 90.25 661 VAL A CA 1
ATOM 5358 C C . VAL A 1 661 ? 33.710 11.785 -5.920 1.00 90.25 661 VAL A C 1
ATOM 5360 O O . VAL A 1 661 ? 32.869 12.139 -6.749 1.00 90.25 661 VAL A O 1
ATOM 5363 N N . LYS A 1 662 ? 34.908 11.311 -6.250 1.00 92.44 662 LYS A N 1
ATOM 5364 C CA . LYS A 1 662 ? 35.312 11.005 -7.618 1.00 92.44 662 LYS A CA 1
ATOM 5365 C C . LYS A 1 662 ? 35.223 9.504 -7.818 1.00 92.44 662 LYS A C 1
ATOM 5367 O O . LYS A 1 662 ? 35.948 8.751 -7.173 1.00 92.44 662 LYS A O 1
ATOM 5372 N N . TYR A 1 663 ? 34.314 9.085 -8.677 1.00 88.56 663 TYR A N 1
ATOM 5373 C CA . TYR A 1 663 ? 34.133 7.701 -9.069 1.00 88.56 663 TYR A CA 1
ATOM 5374 C C . TYR A 1 663 ? 34.851 7.467 -10.395 1.00 88.56 663 TYR A C 1
ATOM 5376 O O . TYR A 1 663 ? 34.595 8.170 -11.369 1.00 88.56 663 TYR A O 1
ATOM 5384 N N . SER A 1 664 ? 35.749 6.487 -10.418 1.00 88.56 664 SER A N 1
ATOM 5385 C CA . SER A 1 664 ? 36.427 6.005 -11.620 1.00 88.56 664 SER A CA 1
ATOM 5386 C C . SER A 1 664 ? 35.950 4.593 -11.932 1.00 88.56 664 SER A C 1
ATOM 5388 O O . SER A 1 664 ? 35.839 3.762 -11.028 1.00 88.56 664 SER A O 1
ATOM 5390 N N . ASN A 1 665 ? 35.705 4.318 -13.208 1.00 85.69 665 ASN A N 1
ATOM 5391 C CA . ASN A 1 665 ? 35.479 2.962 -13.700 1.00 85.69 665 ASN A CA 1
ATOM 5392 C C . ASN A 1 665 ? 36.772 2.435 -14.367 1.00 85.69 665 ASN A C 1
ATOM 5394 O O . ASN A 1 665 ? 37.721 3.207 -14.534 1.00 85.69 665 ASN A O 1
ATOM 5398 N N . PRO A 1 666 ? 36.836 1.156 -14.780 1.00 84.69 666 PRO A N 1
ATOM 5399 C CA . PRO A 1 666 ? 38.049 0.577 -15.364 1.00 84.69 666 PRO A CA 1
ATOM 5400 C C . PRO A 1 666 ? 38.614 1.297 -16.602 1.00 84.69 666 PRO A C 1
ATOM 5402 O O . PRO A 1 666 ? 39.786 1.113 -16.922 1.00 84.69 666 PRO A O 1
ATOM 5405 N N . ASN A 1 667 ? 37.807 2.100 -17.305 1.00 82.06 667 ASN A N 1
ATOM 5406 C CA . ASN A 1 667 ? 38.206 2.791 -18.535 1.00 82.06 667 ASN A CA 1
ATOM 5407 C C . ASN A 1 667 ? 38.417 4.296 -18.373 1.00 82.06 667 ASN A C 1
ATOM 5409 O O . ASN A 1 667 ? 39.097 4.902 -19.201 1.00 82.06 667 ASN A O 1
ATOM 5413 N N . TYR A 1 668 ? 37.835 4.902 -17.342 1.00 82.12 668 TYR A N 1
ATOM 5414 C CA . TYR A 1 668 ? 37.785 6.347 -17.182 1.00 82.12 668 TYR A CA 1
ATOM 5415 C C . TYR A 1 668 ? 38.091 6.747 -15.741 1.00 82.12 668 TYR A C 1
ATOM 5417 O O . TYR A 1 668 ? 37.357 6.417 -14.804 1.00 82.12 668 TYR A O 1
ATOM 5425 N N . THR A 1 669 ? 39.161 7.524 -15.584 1.00 87.56 669 THR A N 1
ATOM 5426 C CA . THR A 1 669 ? 39.473 8.231 -14.340 1.00 87.56 669 THR A CA 1
ATOM 5427 C C . THR A 1 669 ? 38.493 9.380 -14.140 1.00 87.56 669 THR A C 1
ATOM 5429 O O . THR A 1 669 ? 38.216 10.114 -15.086 1.00 87.56 669 THR A O 1
ATOM 5432 N N . ASP A 1 670 ? 38.005 9.556 -12.912 1.00 88.12 670 ASP A N 1
ATOM 5433 C CA . ASP A 1 670 ? 37.039 10.600 -12.545 1.00 88.12 670 ASP A CA 1
ATOM 5434 C C . ASP A 1 670 ? 35.785 10.592 -13.450 1.00 88.12 670 ASP A C 1
ATOM 5436 O O . ASP A 1 670 ? 35.240 11.642 -13.785 1.00 88.12 670 ASP A O 1
ATOM 5440 N N . PHE A 1 671 ? 35.328 9.393 -13.840 1.00 84.88 671 PHE A N 1
ATOM 5441 C CA . PHE A 1 671 ? 34.152 9.158 -14.688 1.00 84.88 671 PHE A CA 1
ATOM 5442 C C . PHE A 1 671 ? 32.912 9.939 -14.230 1.00 84.88 671 PHE A C 1
ATOM 5444 O O . PHE A 1 671 ? 32.207 10.526 -15.052 1.00 84.88 671 PHE A O 1
ATOM 5451 N N . ILE A 1 672 ? 32.664 9.965 -12.916 1.00 86.56 672 ILE A N 1
ATOM 5452 C CA . ILE A 1 672 ? 31.661 10.828 -12.288 1.00 86.56 672 ILE A CA 1
ATOM 5453 C C . ILE A 1 672 ? 32.308 11.562 -11.120 1.00 86.56 672 ILE A C 1
ATOM 5455 O O . ILE A 1 672 ? 32.885 10.950 -10.220 1.00 86.56 672 ILE A O 1
ATOM 5459 N N . ILE A 1 673 ? 32.146 12.880 -11.088 1.00 89.31 673 ILE A N 1
ATOM 5460 C CA . ILE A 1 673 ? 32.511 13.717 -9.947 1.00 89.31 673 ILE A CA 1
ATOM 5461 C C . ILE A 1 673 ? 31.222 14.218 -9.314 1.00 89.31 673 ILE A C 1
ATOM 5463 O O . ILE A 1 673 ? 30.429 14.884 -9.974 1.00 89.31 673 ILE A O 1
ATOM 5467 N N . SER A 1 674 ? 31.017 13.912 -8.037 1.00 88.75 674 SER A N 1
ATOM 5468 C CA . SER A 1 674 ? 29.855 14.369 -7.275 1.00 88.75 674 SER A CA 1
ATOM 5469 C C . SER A 1 674 ? 30.287 15.186 -6.065 1.00 88.75 674 SER A C 1
ATOM 5471 O O . SER A 1 674 ? 31.106 14.738 -5.266 1.00 88.75 674 SER A O 1
ATOM 5473 N N . ASP A 1 675 ? 29.731 16.382 -5.946 1.00 90.25 675 ASP A N 1
ATOM 5474 C CA . ASP A 1 675 ? 29.899 17.289 -4.820 1.00 90.25 675 ASP A CA 1
ATOM 5475 C C . ASP A 1 675 ? 28.641 17.244 -3.964 1.00 90.25 675 ASP A C 1
ATOM 5477 O O . ASP A 1 675 ? 27.526 17.276 -4.486 1.00 90.25 675 ASP A O 1
ATOM 5481 N N . TRP A 1 676 ? 28.836 17.184 -2.656 1.00 85.81 676 TRP A N 1
ATOM 5482 C CA . TRP A 1 676 ? 27.800 17.043 -1.644 1.00 85.81 676 TRP A CA 1
ATOM 5483 C C . TRP A 1 676 ? 28.027 18.097 -0.567 1.00 85.81 676 TRP A C 1
ATOM 5485 O O . TRP A 1 676 ? 29.183 18.368 -0.239 1.00 85.81 676 TRP A O 1
ATOM 5495 N N . ASN A 1 677 ? 26.964 18.682 -0.020 1.00 82.81 677 ASN A N 1
ATOM 5496 C CA . ASN A 1 677 ? 27.076 19.621 1.099 1.00 82.81 677 ASN A CA 1
ATOM 5497 C C . ASN A 1 677 ? 27.338 18.879 2.427 1.00 82.81 677 ASN A C 1
ATOM 5499 O O . ASN A 1 677 ? 27.461 17.650 2.461 1.00 82.81 677 ASN A O 1
ATOM 5503 N N . GLU A 1 678 ? 27.458 19.621 3.528 1.00 82.69 678 GLU A N 1
ATOM 5504 C CA . GLU A 1 678 ? 27.675 19.044 4.866 1.00 82.69 678 GLU A CA 1
ATOM 5505 C C . GLU A 1 678 ? 26.510 18.156 5.335 1.00 82.69 678 GLU A C 1
ATOM 5507 O O . GLU A 1 678 ? 26.743 17.188 6.058 1.00 82.69 678 GLU A O 1
ATOM 5512 N N . SER A 1 679 ? 25.300 18.413 4.832 1.00 73.88 679 SER A N 1
ATOM 5513 C CA . SER A 1 679 ? 24.075 17.634 5.071 1.00 73.88 679 SER A CA 1
ATOM 5514 C C . SER A 1 679 ? 23.934 16.397 4.168 1.00 73.88 679 SER A C 1
ATOM 5516 O O . SER A 1 679 ? 22.893 15.748 4.142 1.00 73.88 679 SER A O 1
ATOM 5518 N N . GLU A 1 680 ? 24.984 16.039 3.418 1.00 76.25 680 GLU A N 1
ATOM 5519 C CA . GLU A 1 680 ? 25.002 14.912 2.475 1.00 76.25 680 GLU A CA 1
ATOM 5520 C C . GLU A 1 680 ? 23.946 15.009 1.348 1.00 76.25 680 GLU A C 1
ATOM 5522 O O . GLU A 1 680 ? 23.509 13.992 0.798 1.00 76.25 680 GLU A O 1
ATOM 5527 N N . LEU A 1 681 ? 23.587 16.230 0.938 1.00 74.31 681 LEU A N 1
ATOM 5528 C CA . LEU A 1 681 ? 22.757 16.511 -0.237 1.00 74.31 681 LEU A CA 1
ATOM 5529 C C . LEU A 1 681 ? 23.621 16.814 -1.466 1.00 74.31 681 LEU A C 1
ATOM 5531 O O . LEU A 1 681 ? 24.639 17.504 -1.349 1.00 74.31 681 LEU A O 1
ATOM 5535 N N . PRO A 1 682 ? 23.249 16.317 -2.661 1.00 79.44 682 PRO A N 1
ATOM 5536 C CA . PRO A 1 682 ? 24.044 16.523 -3.864 1.00 79.44 682 PRO A CA 1
ATOM 5537 C C . PRO A 1 682 ? 23.990 17.993 -4.282 1.00 79.44 682 PRO A C 1
ATOM 5539 O O . PRO A 1 682 ? 22.911 18.518 -4.516 1.00 79.44 682 PRO A O 1
ATOM 5542 N N . ILE A 1 683 ? 25.142 18.644 -4.420 1.00 86.75 683 ILE A N 1
ATOM 5543 C CA . ILE A 1 683 ? 25.281 20.012 -4.941 1.00 86.75 683 ILE A CA 1
ATOM 5544 C C . ILE A 1 683 ? 25.443 19.964 -6.452 1.00 86.75 683 ILE A C 1
ATOM 5546 O O . ILE A 1 683 ? 24.756 20.669 -7.184 1.00 86.75 683 ILE A O 1
ATOM 5550 N N . LYS A 1 684 ? 26.383 19.151 -6.935 1.00 88.94 684 LYS A N 1
ATOM 5551 C CA . LYS A 1 684 ? 26.745 19.106 -8.349 1.00 88.94 684 LYS A CA 1
ATOM 5552 C C . LYS A 1 684 ? 27.246 17.729 -8.725 1.00 88.94 684 LYS A C 1
ATOM 5554 O O . LYS A 1 684 ? 28.037 17.139 -8.002 1.00 88.94 684 LYS A O 1
ATOM 5559 N N . ILE A 1 685 ? 26.835 17.242 -9.885 1.00 86.75 685 ILE A N 1
ATOM 5560 C CA . ILE A 1 685 ? 27.372 16.028 -10.489 1.00 86.75 685 ILE A CA 1
ATOM 5561 C C . ILE A 1 685 ? 27.872 16.385 -11.878 1.00 86.75 685 ILE A C 1
ATOM 5563 O O . ILE A 1 685 ? 27.171 17.059 -12.625 1.00 86.75 685 ILE A O 1
ATOM 5567 N N . THR A 1 686 ? 29.092 15.971 -12.201 1.00 88.12 686 THR A N 1
ATOM 5568 C CA . THR A 1 686 ? 29.735 16.191 -13.499 1.00 88.12 686 THR A CA 1
ATOM 5569 C C . THR A 1 686 ? 30.169 14.848 -14.072 1.00 88.12 686 THR A C 1
ATOM 5571 O O . THR A 1 686 ? 30.754 14.044 -13.345 1.00 88.12 686 THR A O 1
ATOM 5574 N N . ASP A 1 687 ? 29.863 14.599 -15.344 1.00 84.88 687 ASP A N 1
ATOM 5575 C CA . ASP A 1 687 ? 30.305 13.398 -16.061 1.00 84.88 687 ASP A CA 1
ATOM 5576 C C . ASP A 1 687 ? 31.662 13.601 -16.760 1.00 84.88 687 ASP A C 1
ATOM 5578 O O . ASP A 1 687 ? 32.202 14.711 -16.811 1.00 84.88 687 ASP A O 1
ATOM 5582 N N . ALA A 1 688 ? 32.209 12.525 -17.330 1.00 83.44 688 ALA A N 1
ATOM 5583 C CA . ALA A 1 688 ? 33.477 12.536 -18.062 1.00 83.44 688 ALA A CA 1
ATOM 5584 C C . ALA A 1 688 ? 33.486 13.443 -19.314 1.00 83.44 688 ALA A C 1
ATOM 5586 O O . ALA A 1 688 ? 34.557 13.807 -19.800 1.00 83.44 688 ALA A O 1
ATOM 5587 N N . ASP A 1 689 ? 32.314 13.839 -19.827 1.00 83.50 689 ASP A N 1
ATOM 5588 C CA . ASP A 1 689 ? 32.162 14.793 -20.934 1.00 83.50 689 ASP A CA 1
ATOM 5589 C C . ASP A 1 689 ? 32.047 16.255 -20.438 1.00 83.50 689 ASP A C 1
ATOM 5591 O O . ASP A 1 689 ? 31.799 17.168 -21.228 1.00 83.50 689 ASP A O 1
ATOM 5595 N N . ASN A 1 690 ? 32.257 16.505 -19.138 1.00 86.69 690 ASN A N 1
ATOM 5596 C CA . ASN A 1 690 ? 32.082 17.795 -18.454 1.00 86.69 690 ASN A CA 1
ATOM 5597 C C . ASN A 1 690 ? 30.650 18.357 -18.509 1.00 86.69 690 ASN A C 1
ATOM 5599 O O . ASN A 1 690 ? 30.426 19.554 -18.277 1.00 86.69 690 ASN A O 1
ATOM 5603 N N . ARG A 1 691 ? 29.652 17.513 -18.785 1.00 86.62 691 ARG A N 1
ATOM 5604 C CA . ARG A 1 691 ? 28.246 17.888 -18.614 1.00 86.62 691 ARG A CA 1
ATOM 5605 C C . ARG A 1 691 ? 27.917 17.833 -17.129 1.00 86.62 691 ARG A C 1
ATOM 5607 O O . ARG A 1 691 ? 28.504 17.031 -16.406 1.00 86.62 691 ARG A O 1
ATOM 5614 N N . TYR A 1 692 ? 27.005 18.681 -16.655 1.00 86.94 692 TYR A N 1
ATOM 5615 C CA . TYR A 1 692 ? 26.692 18.703 -15.229 1.00 86.94 692 TYR A CA 1
ATOM 5616 C C . TYR A 1 692 ? 25.207 18.851 -14.930 1.00 86.94 692 TYR A C 1
ATOM 5618 O O . TYR A 1 692 ? 24.444 19.442 -15.694 1.00 86.94 692 TYR A O 1
ATOM 5626 N N . LEU A 1 693 ? 24.848 18.338 -13.759 1.00 85.31 693 LEU A N 1
ATOM 5627 C CA . LEU A 1 693 ? 23.632 18.646 -13.029 1.00 85.31 693 LEU A CA 1
ATOM 5628 C C . LEU A 1 693 ? 24.016 19.374 -11.750 1.00 85.31 693 LEU A C 1
ATOM 5630 O O . LEU A 1 693 ? 24.999 19.011 -11.107 1.00 85.31 693 LEU A O 1
ATOM 5634 N N . GLN A 1 694 ? 23.257 20.395 -11.391 1.00 88.62 694 GLN A N 1
ATOM 5635 C CA . GLN A 1 694 ? 23.457 21.161 -10.176 1.00 88.62 694 GLN A CA 1
ATOM 5636 C C . GLN A 1 694 ? 22.116 21.370 -9.482 1.00 88.62 694 GLN A C 1
ATOM 5638 O O . GLN A 1 694 ? 21.118 21.675 -10.133 1.00 88.62 694 GLN A O 1
ATOM 5643 N N . TRP A 1 695 ? 22.110 21.185 -8.170 1.00 89.38 695 TRP A N 1
ATOM 5644 C CA . TRP A 1 695 ? 20.949 21.361 -7.315 1.00 89.38 695 TRP A CA 1
ATOM 5645 C C . TRP A 1 695 ? 21.124 22.632 -6.502 1.00 89.38 695 TRP A C 1
ATOM 5647 O O . TRP A 1 695 ? 22.216 22.916 -6.006 1.00 89.38 695 TRP A O 1
ATOM 5657 N N . ASN A 1 696 ? 20.030 23.363 -6.347 1.00 86.81 696 ASN A N 1
ATOM 5658 C CA . ASN A 1 696 ? 19.910 24.394 -5.336 1.00 86.81 696 ASN A CA 1
ATOM 5659 C C . ASN A 1 696 ? 18.837 23.959 -4.348 1.00 86.81 696 ASN A C 1
ATOM 5661 O O . ASN A 1 696 ? 17.798 23.422 -4.749 1.00 86.81 696 ASN A O 1
ATOM 5665 N N . TYR A 1 697 ? 19.099 24.243 -3.084 1.00 78.12 697 TYR A N 1
ATOM 5666 C CA . TYR A 1 697 ? 18.192 23.997 -1.978 1.00 78.12 697 TYR A CA 1
ATOM 5667 C C . TYR A 1 697 ? 17.823 25.337 -1.350 1.00 78.12 697 TYR A C 1
ATOM 5669 O O . TYR A 1 697 ? 18.590 26.298 -1.477 1.00 78.12 697 TYR A O 1
ATOM 5677 N N . ASP A 1 698 ? 16.651 25.409 -0.737 1.00 74.62 698 ASP A N 1
ATOM 5678 C CA . ASP A 1 698 ? 16.351 26.481 0.205 1.00 74.62 698 ASP A CA 1
ATOM 5679 C C . ASP A 1 698 ? 16.992 26.201 1.575 1.00 74.62 698 ASP A C 1
ATOM 5681 O O . ASP A 1 698 ? 17.734 25.229 1.763 1.00 74.62 698 ASP A O 1
ATOM 5685 N N . ASP A 1 699 ? 16.728 27.088 2.530 1.00 72.56 699 ASP A N 1
ATOM 5686 C CA . ASP A 1 699 ? 17.277 27.009 3.884 1.00 72.56 699 ASP A CA 1
ATOM 5687 C C . ASP A 1 699 ? 16.729 25.815 4.690 1.00 72.56 699 ASP A C 1
ATOM 5689 O O . ASP A 1 699 ? 17.333 25.441 5.700 1.00 72.56 699 ASP A O 1
ATOM 5693 N N . ASN A 1 700 ? 15.635 25.193 4.229 1.00 59.94 700 ASN A N 1
ATOM 5694 C CA . ASN A 1 700 ? 15.028 23.996 4.816 1.00 59.94 700 ASN A CA 1
ATOM 5695 C C . ASN A 1 700 ? 15.597 22.705 4.207 1.00 59.94 700 ASN A C 1
ATOM 5697 O O . ASN A 1 700 ? 15.129 21.616 4.532 1.00 59.94 700 ASN A O 1
ATOM 5701 N N . GLU A 1 701 ? 16.598 22.821 3.327 1.00 66.25 701 GLU A N 1
ATOM 5702 C CA . GLU A 1 701 ? 17.173 21.716 2.561 1.00 66.25 701 GLU A CA 1
ATOM 5703 C C . GLU A 1 701 ? 16.223 21.088 1.522 1.00 66.25 701 GLU A C 1
ATOM 5705 O O . GLU A 1 701 ? 16.527 20.033 0.951 1.00 66.25 701 GLU A O 1
ATOM 5710 N N . ASP A 1 702 ? 15.121 21.764 1.188 1.00 66.81 702 ASP A N 1
ATOM 5711 C CA . ASP A 1 702 ? 14.235 21.347 0.110 1.00 66.81 702 ASP A CA 1
ATOM 5712 C C . ASP A 1 702 ? 14.802 21.790 -1.240 1.00 66.81 702 ASP A C 1
ATOM 5714 O O . ASP A 1 702 ? 15.266 22.914 -1.437 1.00 66.81 702 ASP A O 1
ATOM 5718 N N . ALA A 1 703 ? 14.792 20.885 -2.222 1.00 72.31 703 ALA A N 1
ATOM 5719 C CA . ALA A 1 703 ? 15.311 21.192 -3.550 1.00 72.31 703 ALA A CA 1
ATOM 5720 C C . ALA A 1 703 ? 14.401 22.217 -4.242 1.00 72.31 703 ALA A C 1
ATOM 5722 O O . ALA A 1 703 ? 13.269 21.893 -4.584 1.00 72.31 703 ALA A O 1
ATOM 5723 N N . ILE A 1 704 ? 14.904 23.418 -4.520 1.00 85.12 704 ILE A N 1
ATOM 5724 C CA . ILE A 1 704 ? 14.161 24.485 -5.217 1.00 85.12 704 ILE A CA 1
ATOM 5725 C C . ILE A 1 704 ? 14.474 24.543 -6.709 1.00 85.12 704 ILE A C 1
ATOM 5727 O O . ILE A 1 704 ? 13.702 25.074 -7.506 1.00 85.12 704 ILE A O 1
ATOM 5731 N N . SER A 1 705 ? 15.620 24.008 -7.131 1.00 87.69 705 SER A N 1
ATOM 5732 C CA . SER A 1 705 ? 15.895 23.821 -8.554 1.00 87.69 705 SER A CA 1
ATOM 5733 C C . SER A 1 705 ? 16.937 22.748 -8.817 1.00 87.69 705 SER A C 1
ATOM 5735 O O . SER A 1 705 ? 17.855 22.527 -8.030 1.00 87.69 705 SER A O 1
ATOM 5737 N N . VAL A 1 706 ? 16.810 22.113 -9.976 1.00 87.50 706 VAL A N 1
ATOM 5738 C CA . VAL A 1 706 ? 17.825 21.244 -10.565 1.00 87.50 706 VAL A CA 1
ATOM 5739 C C . VAL A 1 706 ? 18.086 21.733 -11.975 1.00 87.50 706 VAL A C 1
ATOM 5741 O O . VAL A 1 706 ? 17.162 21.836 -12.779 1.00 87.50 706 VAL A O 1
ATOM 5744 N N . PHE A 1 707 ? 19.333 22.042 -12.304 1.00 86.69 707 PHE A N 1
ATOM 5745 C CA . PHE A 1 707 ? 19.670 22.585 -13.611 1.00 86.69 707 PHE A CA 1
ATOM 5746 C C . PHE A 1 707 ? 20.926 21.978 -14.218 1.00 86.69 707 PHE A C 1
ATOM 5748 O O . PHE A 1 707 ? 21.785 21.412 -13.551 1.00 86.69 707 PHE A O 1
ATOM 5755 N N . SER A 1 708 ? 21.002 22.118 -15.531 1.00 86.44 708 SER A N 1
ATOM 5756 C CA . SER A 1 708 ? 22.101 21.740 -16.409 1.00 86.44 708 SER A CA 1
ATOM 5757 C C . SER A 1 708 ? 22.441 22.918 -17.318 1.00 86.44 708 SER A C 1
ATOM 5759 O O . SER A 1 708 ? 21.826 23.978 -17.218 1.00 86.44 708 SER A O 1
ATOM 5761 N N . GLN A 1 709 ? 23.366 22.736 -18.262 1.00 83.19 709 GLN A N 1
ATOM 5762 C CA . GLN A 1 709 ? 23.676 23.764 -19.260 1.00 83.19 709 GLN A CA 1
ATOM 5763 C C . GLN A 1 709 ? 22.451 24.219 -20.071 1.00 83.19 709 GLN A C 1
ATOM 5765 O O . GLN A 1 709 ? 22.372 25.384 -20.447 1.00 83.19 709 GLN A O 1
ATOM 5770 N N . ASN A 1 710 ? 21.508 23.310 -20.347 1.00 82.62 710 ASN A N 1
ATOM 5771 C CA . ASN A 1 710 ? 20.438 23.544 -21.326 1.00 82.62 710 ASN A CA 1
ATOM 5772 C C . ASN A 1 710 ? 19.022 23.385 -20.755 1.00 82.62 710 ASN A C 1
ATOM 5774 O O . ASN A 1 710 ? 18.048 23.721 -21.428 1.00 82.62 710 ASN A O 1
ATOM 5778 N N . ARG A 1 711 ? 18.884 22.872 -19.531 1.00 84.94 711 ARG A N 1
ATOM 5779 C CA . ARG A 1 711 ? 17.588 22.607 -18.901 1.00 84.94 711 ARG A CA 1
ATOM 5780 C C . ARG A 1 711 ? 17.633 22.905 -17.415 1.00 84.94 711 ARG A C 1
ATOM 5782 O O . ARG A 1 711 ? 18.524 22.409 -16.729 1.00 84.94 711 ARG A O 1
ATOM 5789 N N . THR A 1 712 ? 16.637 23.641 -16.950 1.00 89.44 712 THR A N 1
ATOM 5790 C CA . THR A 1 712 ? 16.393 23.947 -15.539 1.00 89.44 712 THR A CA 1
ATOM 5791 C C . THR A 1 712 ? 15.008 23.454 -15.181 1.00 89.44 712 THR A C 1
ATOM 5793 O O . THR A 1 712 ? 14.073 23.709 -15.936 1.00 89.44 712 THR A O 1
ATOM 5796 N N . VAL A 1 713 ? 14.888 22.776 -14.046 1.00 89.12 713 VAL A N 1
ATOM 5797 C CA . VAL A 1 713 ? 13.635 22.424 -13.383 1.00 89.12 713 VAL A CA 1
ATOM 5798 C C . VAL A 1 713 ? 13.586 23.220 -12.088 1.00 89.12 713 VAL A C 1
ATOM 5800 O O . VAL A 1 713 ? 14.446 23.033 -11.235 1.00 89.12 713 VAL A O 1
ATOM 5803 N N . ASN A 1 714 ? 12.624 24.123 -11.958 1.00 90.25 714 ASN A N 1
ATOM 5804 C CA . ASN A 1 714 ? 12.357 24.863 -10.731 1.00 90.25 714 ASN A CA 1
ATOM 5805 C C . ASN A 1 714 ? 11.202 24.204 -9.990 1.00 90.25 714 ASN A C 1
ATOM 5807 O O . ASN A 1 714 ? 10.244 23.743 -10.615 1.00 90.25 714 ASN A O 1
ATOM 5811 N N . LEU A 1 715 ? 11.297 24.209 -8.671 1.00 86.94 715 LEU A N 1
ATOM 5812 C CA . LEU A 1 715 ? 10.331 23.638 -7.761 1.00 86.94 715 LEU A CA 1
ATOM 5813 C C . LEU A 1 715 ? 9.860 24.737 -6.814 1.00 86.94 715 LEU A C 1
ATOM 5815 O O . LEU A 1 715 ? 10.658 25.539 -6.334 1.00 86.94 715 LEU A O 1
ATOM 5819 N N . SER A 1 716 ? 8.554 24.799 -6.594 1.00 83.88 716 SER A N 1
ATOM 5820 C CA . SER A 1 716 ? 7.930 25.750 -5.684 1.00 83.88 716 SER A CA 1
ATOM 5821 C C . SER A 1 716 ? 6.894 25.032 -4.834 1.00 83.88 716 SER A C 1
ATOM 5823 O O . SER A 1 716 ? 6.101 24.230 -5.340 1.00 83.88 716 SER A O 1
ATOM 5825 N N . TYR A 1 717 ? 6.930 25.334 -3.541 1.00 74.56 717 TYR A N 1
ATOM 5826 C CA . TYR A 1 717 ? 6.115 24.713 -2.509 1.00 74.56 717 TYR A CA 1
ATOM 5827 C C . TYR A 1 717 ? 5.251 25.773 -1.829 1.00 74.56 717 TYR A C 1
ATOM 5829 O O . TYR A 1 717 ? 5.698 26.889 -1.575 1.00 74.56 717 TYR A O 1
ATOM 5837 N N . SER A 1 718 ? 4.006 25.417 -1.546 1.00 72.62 718 SER A N 1
ATOM 5838 C CA . SER A 1 718 ? 3.073 26.154 -0.687 1.00 72.62 718 SER A CA 1
ATOM 5839 C C . SER A 1 718 ? 2.347 25.144 0.214 1.00 72.62 718 SER A C 1
ATOM 5841 O O . SER A 1 718 ? 2.684 23.970 0.165 1.00 72.62 718 SER A O 1
ATOM 5843 N N . GLN A 1 719 ? 1.367 25.531 1.035 1.00 60.25 719 GLN A N 1
ATOM 5844 C CA . GLN A 1 719 ? 0.691 24.572 1.933 1.00 60.25 719 GLN A CA 1
ATOM 5845 C C . GLN A 1 719 ? -0.086 23.464 1.195 1.00 60.25 719 GLN A C 1
ATOM 5847 O O . GLN A 1 719 ? -0.052 22.310 1.611 1.00 60.25 719 GLN A O 1
ATOM 5852 N N . ASN A 1 720 ? -0.777 23.795 0.099 1.00 68.31 720 ASN A N 1
ATOM 5853 C CA . ASN A 1 720 ? -1.666 22.871 -0.622 1.00 68.31 720 ASN A CA 1
ATOM 5854 C C . ASN A 1 720 ? -1.333 22.718 -2.115 1.00 68.31 720 ASN A C 1
ATOM 5856 O O . ASN A 1 720 ? -2.049 22.028 -2.843 1.00 68.31 720 ASN A O 1
ATOM 5860 N N . GLN A 1 721 ? -0.276 23.379 -2.590 1.00 79.06 721 GLN A N 1
ATOM 5861 C CA . GLN A 1 721 ? 0.124 23.363 -3.987 1.00 79.06 721 GLN A CA 1
ATOM 5862 C C . GLN A 1 721 ? 1.635 23.179 -4.170 1.00 79.06 721 GLN A C 1
ATOM 5864 O O . GLN A 1 721 ? 2.454 23.856 -3.546 1.00 79.06 721 GLN A O 1
ATOM 5869 N N . THR A 1 722 ? 1.977 22.309 -5.119 1.00 81.62 722 THR A N 1
ATOM 5870 C CA . THR A 1 722 ? 3.339 22.057 -5.601 1.00 81.62 722 THR A CA 1
ATOM 5871 C C . THR A 1 722 ? 3.423 22.441 -7.066 1.00 81.62 722 THR A C 1
ATOM 5873 O O . THR A 1 722 ? 2.572 22.030 -7.856 1.00 81.62 722 THR A O 1
ATOM 5876 N N . ILE A 1 723 ? 4.460 23.174 -7.458 1.00 88.69 723 ILE A N 1
ATOM 5877 C CA . ILE A 1 723 ? 4.672 23.557 -8.853 1.00 88.69 723 ILE A CA 1
ATOM 5878 C C . ILE A 1 723 ? 6.060 23.129 -9.298 1.00 88.69 723 ILE A C 1
ATOM 5880 O O . ILE A 1 723 ? 7.062 23.476 -8.678 1.00 88.69 723 ILE A O 1
ATOM 5884 N N . PHE A 1 724 ? 6.114 22.449 -10.436 1.00 90.31 724 PHE A N 1
ATOM 5885 C CA . PHE A 1 724 ? 7.341 22.111 -11.135 1.00 90.31 724 PHE A CA 1
ATOM 5886 C C . PHE A 1 724 ? 7.330 22.796 -12.485 1.00 90.31 724 PHE A C 1
ATOM 5888 O O . PHE A 1 724 ? 6.386 22.642 -13.255 1.00 90.31 724 PHE A O 1
ATOM 5895 N N . SER A 1 725 ? 8.368 23.559 -12.794 1.00 92.31 725 SER A N 1
ATOM 5896 C CA . SER A 1 725 ? 8.450 24.288 -14.058 1.00 92.31 725 SER A CA 1
ATOM 5897 C C . SER A 1 725 ? 9.799 24.103 -14.717 1.00 92.31 725 SER A C 1
ATOM 5899 O O . SER A 1 725 ? 10.820 23.982 -14.049 1.00 92.31 725 SER A O 1
ATOM 5901 N N . THR A 1 726 ? 9.812 24.088 -16.042 1.00 91.44 726 THR A N 1
ATOM 5902 C CA . THR A 1 726 ? 11.033 23.998 -16.838 1.00 91.44 726 THR A CA 1
ATOM 5903 C C . THR A 1 726 ? 11.324 25.319 -17.540 1.00 91.44 726 THR A C 1
ATOM 5905 O O . THR A 1 726 ? 10.409 26.068 -17.884 1.00 91.44 726 THR A O 1
ATOM 5908 N N . ASN A 1 727 ? 12.592 25.592 -17.846 1.00 89.75 727 ASN A N 1
ATOM 5909 C CA . ASN A 1 727 ? 12.976 26.728 -18.697 1.00 89.75 727 ASN A CA 1
ATOM 5910 C C . ASN A 1 727 ? 12.436 26.631 -20.142 1.00 89.75 727 ASN A C 1
ATOM 5912 O O . ASN A 1 727 ? 12.450 27.629 -20.858 1.00 89.75 727 ASN A O 1
ATOM 5916 N N . SER A 1 728 ? 11.948 25.460 -20.570 1.00 85.50 728 SER A N 1
ATOM 5917 C CA . SER A 1 728 ? 11.227 25.271 -21.837 1.00 85.50 728 SER A CA 1
ATOM 5918 C C . SER A 1 728 ? 9.744 25.660 -21.785 1.00 85.50 728 SER A C 1
ATOM 5920 O O . SER A 1 728 ? 9.084 25.609 -22.818 1.00 85.50 728 SER A O 1
ATOM 5922 N N . GLY A 1 729 ? 9.221 26.055 -20.619 1.00 88.00 729 GLY A N 1
ATOM 5923 C CA . GLY A 1 729 ? 7.820 26.451 -20.443 1.00 88.00 729 GLY A CA 1
ATOM 5924 C C . GLY A 1 729 ? 6.869 25.312 -20.064 1.00 88.00 729 GLY A C 1
ATOM 5925 O O . GLY A 1 729 ? 5.681 25.568 -19.893 1.00 88.00 729 GLY A O 1
ATOM 5926 N N . GLU A 1 730 ? 7.366 24.082 -19.889 1.00 92.62 730 GLU A N 1
ATOM 5927 C CA . GLU A 1 730 ? 6.568 22.990 -19.311 1.00 92.62 730 GLU A CA 1
ATOM 5928 C C . GLU A 1 730 ? 6.350 23.252 -17.825 1.00 92.62 730 GLU A C 1
ATOM 5930 O O . GLU A 1 730 ? 7.314 23.537 -17.108 1.00 92.62 730 GLU A O 1
ATOM 5935 N N . ASN A 1 731 ? 5.112 23.134 -17.363 1.00 92.62 731 ASN A N 1
ATOM 5936 C CA . ASN A 1 731 ? 4.731 23.337 -15.974 1.00 92.62 731 ASN A CA 1
ATOM 5937 C C . ASN A 1 731 ? 3.764 22.235 -15.539 1.00 92.62 731 ASN A C 1
ATOM 5939 O O . ASN A 1 731 ? 2.798 21.959 -16.246 1.00 92.62 731 ASN A O 1
ATOM 5943 N N . VAL A 1 732 ? 4.030 21.629 -14.386 1.00 91.44 732 VAL A N 1
ATOM 5944 C CA . VAL A 1 732 ? 3.146 20.674 -13.725 1.00 91.44 732 VAL A CA 1
ATOM 5945 C C . VAL A 1 732 ? 2.836 21.213 -12.338 1.00 91.44 732 VAL A C 1
ATOM 5947 O O . VAL A 1 732 ? 3.723 21.328 -11.494 1.00 91.44 732 VAL A O 1
ATOM 5950 N N . GLN A 1 733 ? 1.578 21.558 -12.113 1.00 92.44 733 GLN A N 1
ATOM 5951 C CA . GLN A 1 733 ? 1.074 22.067 -10.851 1.00 92.44 733 GLN A CA 1
ATOM 5952 C C . GLN A 1 733 ? 0.123 21.043 -10.245 1.00 92.44 733 GLN A C 1
ATOM 5954 O O . GLN A 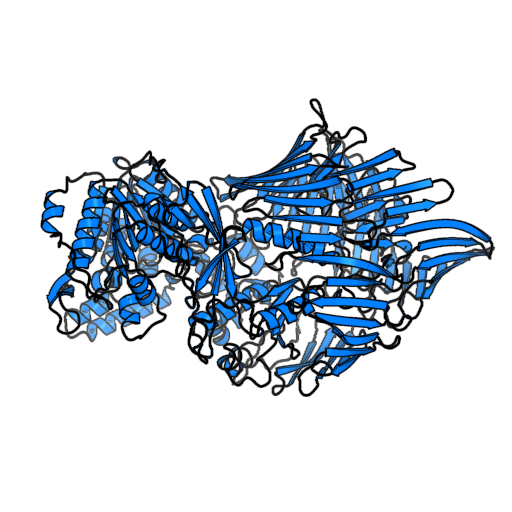1 733 ? -0.901 20.717 -10.837 1.00 92.44 733 GLN A O 1
ATOM 5959 N N . PHE A 1 734 ? 0.427 20.586 -9.040 1.00 86.94 734 PHE A N 1
ATOM 5960 C CA . PHE A 1 734 ? -0.481 19.796 -8.221 1.00 86.94 734 PHE A CA 1
ATOM 5961 C C . PHE A 1 734 ? -1.149 20.693 -7.179 1.00 86.94 734 PHE A C 1
ATOM 5963 O O . PHE A 1 734 ? -0.523 21.606 -6.644 1.00 86.94 734 PHE A O 1
ATOM 5970 N N . THR A 1 735 ? -2.429 20.478 -6.904 1.00 84.50 735 THR A N 1
ATOM 5971 C CA . THR A 1 735 ? -3.199 21.237 -5.916 1.00 84.50 735 THR A CA 1
ATOM 5972 C C . THR A 1 735 ? -4.150 20.298 -5.187 1.00 84.50 735 THR A C 1
ATOM 5974 O O . THR A 1 735 ? -4.961 19.626 -5.820 1.00 84.50 735 THR A O 1
ATOM 5977 N 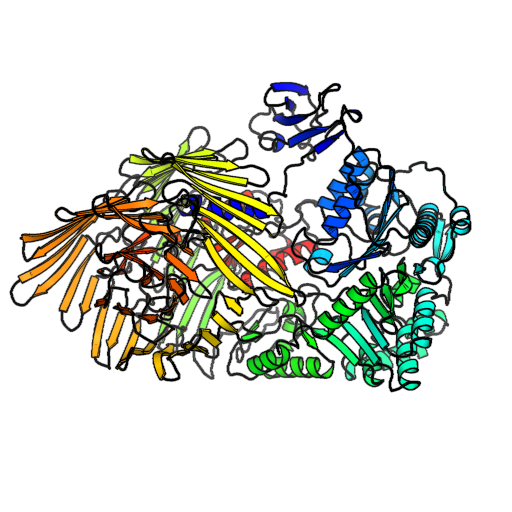N . GLN A 1 736 ? -4.067 20.256 -3.862 1.00 76.12 736 GLN A N 1
ATOM 5978 C CA . GLN A 1 736 ? -5.031 19.562 -3.017 1.00 76.12 736 GLN A CA 1
ATOM 5979 C C . GLN A 1 736 ? -6.174 20.522 -2.678 1.00 76.12 736 GLN A C 1
ATOM 5981 O O . GLN A 1 736 ? -5.979 21.506 -1.965 1.00 76.12 736 GLN A O 1
ATOM 5986 N N . ASN A 1 737 ? -7.367 20.249 -3.205 1.00 78.38 737 ASN A N 1
ATOM 5987 C CA . ASN A 1 737 ? -8.549 21.070 -2.934 1.00 78.38 737 ASN A CA 1
ATOM 5988 C C . ASN A 1 737 ? -9.226 20.632 -1.625 1.00 78.38 737 ASN A C 1
ATOM 5990 O O . ASN A 1 737 ? -9.772 21.460 -0.902 1.00 78.38 737 ASN A O 1
ATOM 5994 N N . SER A 1 738 ? -9.188 19.328 -1.328 1.00 66.94 738 SER A N 1
ATOM 5995 C CA . SER A 1 738 ? -9.621 18.709 -0.069 1.00 66.94 738 SER A CA 1
ATOM 5996 C C . SER A 1 738 ? -8.915 17.350 0.119 1.00 66.94 738 SER A C 1
ATOM 5998 O O . SER A 1 738 ? -8.247 16.890 -0.809 1.00 66.94 738 SER A O 1
ATOM 6000 N N . PRO A 1 739 ? -9.043 16.655 1.268 1.00 56.41 739 PRO A N 1
ATOM 6001 C CA . PRO A 1 739 ? -8.438 15.330 1.477 1.00 56.41 739 PRO A CA 1
ATOM 6002 C C . PRO A 1 739 ? -8.789 14.272 0.419 1.00 56.41 739 PRO A C 1
ATOM 6004 O O . PRO A 1 739 ? -8.007 13.355 0.190 1.00 56.41 739 PRO A O 1
ATOM 6007 N N . ASN A 1 740 ? -9.941 14.409 -0.242 1.00 66.31 740 ASN A N 1
ATOM 6008 C CA . ASN A 1 740 ? -10.436 13.461 -1.241 1.00 66.31 740 ASN A CA 1
ATOM 6009 C C . ASN A 1 740 ? -10.523 14.057 -2.655 1.00 66.31 740 ASN A C 1
ATOM 6011 O O . ASN A 1 740 ? -11.049 13.410 -3.560 1.00 66.31 740 ASN A O 1
ATOM 6015 N N . ASN A 1 741 ? -10.031 15.282 -2.861 1.00 79.62 741 ASN A N 1
ATOM 6016 C CA . ASN A 1 741 ? -10.154 15.980 -4.134 1.00 79.62 741 ASN A CA 1
ATOM 6017 C C . ASN A 1 741 ? -8.860 16.715 -4.506 1.00 79.62 741 ASN A C 1
ATOM 6019 O O . ASN A 1 741 ? -8.385 17.589 -3.773 1.00 79.62 741 ASN A O 1
ATOM 6023 N N . PHE A 1 742 ? -8.311 16.381 -5.674 1.00 83.94 742 PHE A N 1
ATOM 6024 C CA . PHE A 1 742 ? -7.008 16.865 -6.131 1.00 83.94 742 PHE A CA 1
ATOM 6025 C C . PHE A 1 742 ? -7.063 17.322 -7.585 1.00 83.94 742 PHE A C 1
ATOM 6027 O O . PHE A 1 742 ? -7.690 16.680 -8.426 1.00 83.94 742 PHE A O 1
ATOM 6034 N N . THR A 1 743 ? -6.319 18.374 -7.909 1.00 91.69 743 THR A N 1
ATOM 6035 C CA . THR A 1 743 ? -6.175 18.891 -9.270 1.00 91.69 743 THR A CA 1
ATOM 6036 C C . THR A 1 743 ? -4.717 18.843 -9.712 1.00 91.69 743 THR A C 1
ATOM 6038 O O . THR A 1 743 ? -3.827 19.308 -9.007 1.00 91.69 743 THR A O 1
ATOM 6041 N N . LEU A 1 744 ? -4.477 18.344 -10.923 1.00 93.50 744 LEU A N 1
ATOM 6042 C CA . LEU A 1 744 ? -3.206 18.439 -11.633 1.00 93.50 744 LEU A CA 1
ATOM 6043 C C . LEU A 1 744 ? -3.386 19.328 -12.869 1.00 93.50 744 LEU A C 1
ATOM 6045 O O . LEU A 1 744 ? -4.203 19.034 -13.739 1.00 93.50 744 LEU A O 1
ATOM 6049 N N . VAL A 1 745 ? -2.631 20.415 -12.966 1.00 95.38 745 VAL A N 1
ATOM 6050 C CA . VAL A 1 745 ? -2.608 21.312 -14.124 1.00 95.38 745 VAL A CA 1
ATOM 6051 C C . VAL A 1 745 ? -1.271 21.158 -14.834 1.00 95.38 745 VAL A C 1
ATOM 6053 O O . VAL A 1 745 ? -0.222 21.419 -14.256 1.00 95.38 745 VAL A O 1
ATOM 6056 N N . ASN A 1 746 ? -1.318 20.761 -16.100 1.00 94.06 746 ASN A N 1
ATOM 6057 C CA . ASN A 1 746 ? -0.176 20.740 -17.002 1.00 94.06 746 ASN A CA 1
ATOM 6058 C C . ASN A 1 746 ? -0.287 21.933 -17.961 1.00 94.06 746 ASN A C 1
ATOM 6060 O O . ASN A 1 746 ? -1.343 22.135 -18.562 1.00 94.06 746 ASN A O 1
ATOM 6064 N N . ASN A 1 747 ? 0.790 22.699 -18.127 1.00 92.44 747 ASN A N 1
ATOM 6065 C CA . ASN A 1 747 ? 0.922 23.743 -19.146 1.00 92.44 747 ASN A CA 1
ATOM 6066 C C . ASN A 1 747 ? 2.189 23.504 -19.980 1.00 92.44 747 ASN A C 1
ATOM 6068 O O . ASN A 1 747 ? 3.142 22.899 -19.493 1.00 92.44 747 ASN A O 1
ATOM 6072 N N . GLY A 1 748 ? 2.224 24.032 -21.206 1.00 92.44 748 GLY A N 1
ATOM 6073 C CA . GLY A 1 748 ? 3.359 23.892 -22.122 1.00 92.44 748 GLY A CA 1
ATOM 6074 C C . GLY A 1 748 ? 2.984 23.102 -23.373 1.00 92.44 748 GLY A C 1
ATOM 6075 O O . GLY A 1 748 ? 1.962 23.383 -24.001 1.00 92.44 748 GLY A O 1
ATOM 6076 N N . THR A 1 749 ? 3.807 22.120 -23.745 1.00 93.69 749 THR A N 1
ATOM 6077 C CA . THR A 1 749 ? 3.598 21.276 -24.934 1.00 93.69 749 THR A CA 1
ATOM 6078 C C . THR A 1 749 ? 2.295 20.475 -24.850 1.00 93.69 749 THR A C 1
ATOM 6080 O O . THR A 1 749 ? 1.633 20.261 -25.872 1.00 93.69 749 THR A O 1
ATOM 6083 N N . VAL A 1 750 ? 1.929 20.045 -23.639 1.00 94.88 750 VAL A N 1
ATOM 6084 C CA . VAL A 1 750 ? 0.671 19.362 -23.320 1.00 94.88 750 VAL A CA 1
ATOM 6085 C C . VAL A 1 750 ? -0.052 20.172 -22.248 1.00 94.88 750 VAL A C 1
ATOM 6087 O O . VAL A 1 750 ? 0.399 20.243 -21.108 1.00 94.88 750 VAL A O 1
ATOM 6090 N N . ALA A 1 751 ? -1.169 20.796 -22.627 1.00 94.56 751 ALA A N 1
ATOM 6091 C CA . ALA A 1 751 ? -1.935 21.677 -21.753 1.00 94.56 751 ALA A CA 1
ATOM 6092 C C . ALA A 1 751 ? -3.248 21.005 -21.315 1.00 94.56 751 ALA A C 1
ATOM 6094 O O . ALA A 1 751 ? -4.160 20.803 -22.123 1.00 94.56 751 ALA A O 1
ATOM 6095 N N . THR A 1 752 ? -3.342 20.627 -20.038 1.00 96.38 752 THR A N 1
ATOM 6096 C CA . THR A 1 752 ? -4.491 19.889 -19.489 1.00 96.38 752 THR A CA 1
ATOM 6097 C C . THR A 1 752 ? -4.759 20.230 -18.030 1.00 96.38 752 THR A C 1
ATOM 6099 O O . THR A 1 752 ? -3.827 20.451 -17.267 1.00 96.38 752 THR A O 1
ATOM 6102 N N . THR A 1 753 ? -6.010 20.131 -17.598 1.00 97.00 753 THR A N 1
ATOM 6103 C CA . THR A 1 753 ? -6.389 20.047 -16.182 1.00 97.00 753 THR A CA 1
ATOM 6104 C C . THR A 1 753 ? -6.963 18.664 -15.908 1.00 97.00 753 THR A C 1
ATOM 6106 O O . THR A 1 753 ? -7.814 18.200 -16.664 1.00 97.00 753 THR A O 1
ATOM 6109 N N . ILE A 1 754 ? -6.509 18.008 -14.845 1.00 97.00 754 ILE A N 1
ATOM 6110 C CA . ILE A 1 754 ? -6.970 16.689 -14.415 1.00 97.00 754 ILE A CA 1
ATOM 6111 C C . ILE A 1 754 ? -7.483 16.808 -12.984 1.00 97.00 754 ILE A C 1
ATOM 6113 O O . ILE A 1 754 ? -6.742 17.253 -12.115 1.00 97.00 754 ILE A O 1
ATOM 6117 N N . ASN A 1 755 ? -8.728 16.417 -12.737 1.00 95.94 755 ASN A N 1
ATOM 6118 C CA . ASN A 1 755 ? -9.319 16.394 -11.402 1.00 95.94 755 ASN A CA 1
ATOM 6119 C C . ASN A 1 755 ? -9.536 14.951 -10.945 1.00 95.94 755 ASN A C 1
ATOM 6121 O O . ASN A 1 755 ? -10.200 14.187 -11.644 1.00 95.94 755 ASN A O 1
ATOM 6125 N N . TYR A 1 756 ? -9.035 14.624 -9.761 1.00 87.00 756 TYR A N 1
ATOM 6126 C CA . TYR A 1 756 ? -9.232 13.358 -9.068 1.00 87.00 756 TYR A CA 1
ATOM 6127 C C . TYR A 1 756 ? -10.257 13.573 -7.962 1.00 87.00 756 TYR A C 1
ATOM 6129 O O . TYR A 1 756 ? -10.056 14.439 -7.112 1.00 87.00 756 TYR A O 1
ATOM 6137 N N . ASP A 1 757 ? -11.337 12.798 -7.976 1.00 82.12 757 ASP A N 1
ATOM 6138 C CA . ASP A 1 757 ? -12.386 12.861 -6.960 1.00 82.12 757 ASP A CA 1
ATOM 6139 C C . ASP A 1 757 ? -12.629 11.480 -6.355 1.00 82.12 757 ASP A C 1
ATOM 6141 O O . ASP A 1 757 ? -13.025 10.551 -7.066 1.00 82.12 757 ASP A O 1
ATOM 6145 N N . ILE A 1 758 ? -12.360 11.352 -5.057 1.00 78.44 758 ILE A N 1
ATOM 6146 C CA . ILE A 1 758 ? -12.503 10.113 -4.296 1.00 78.44 758 ILE A CA 1
ATOM 6147 C C . ILE A 1 758 ? -13.760 10.209 -3.438 1.00 78.44 758 ILE A C 1
ATOM 6149 O O . ILE A 1 758 ? -13.939 11.160 -2.683 1.00 78.44 758 ILE A O 1
ATOM 6153 N N . GLN A 1 759 ? -14.628 9.206 -3.519 1.00 73.94 759 GLN A N 1
ATOM 6154 C CA . GLN A 1 759 ? -15.836 9.154 -2.696 1.00 73.94 759 GLN A CA 1
ATOM 6155 C C . GLN A 1 759 ? -15.990 7.772 -2.076 1.00 73.94 759 GLN A C 1
ATOM 6157 O O . GLN A 1 759 ? -15.871 6.757 -2.763 1.00 73.94 759 GLN A O 1
ATOM 6162 N N . GLU A 1 760 ? -16.253 7.740 -0.772 1.00 73.50 760 GLU A N 1
ATOM 6163 C CA . GLU A 1 760 ? -16.674 6.525 -0.083 1.00 73.50 760 GLU A CA 1
ATOM 6164 C C . GLU A 1 760 ? -18.176 6.323 -0.302 1.00 73.50 760 GLU A C 1
ATOM 6166 O O . GLU A 1 760 ? -18.983 7.232 -0.103 1.00 73.50 760 GLU A O 1
ATOM 6171 N N . GLN A 1 761 ? -18.536 5.131 -0.758 1.00 73.06 761 GLN A N 1
ATOM 6172 C CA . GLN A 1 761 ? -19.907 4.718 -1.010 1.00 73.06 761 GLN A CA 1
ATOM 6173 C C . GLN A 1 761 ? -20.551 4.201 0.283 1.00 73.06 761 GLN A C 1
ATOM 6175 O O . GLN A 1 761 ? -19.870 3.882 1.259 1.00 73.06 761 GLN A O 1
ATOM 6180 N N . ALA A 1 762 ? -21.881 4.078 0.289 1.00 60.50 762 ALA A N 1
ATOM 6181 C CA . ALA A 1 762 ? -22.625 3.595 1.457 1.00 60.50 762 ALA A CA 1
ATOM 6182 C C . ALA A 1 762 ? -22.208 2.181 1.912 1.00 60.50 762 ALA A C 1
ATOM 6184 O O . ALA A 1 762 ? -22.389 1.839 3.074 1.00 60.50 762 ALA A O 1
ATOM 6185 N N . ASP A 1 763 ? -21.639 1.377 1.011 1.00 59.72 763 ASP A N 1
ATOM 6186 C CA . ASP A 1 763 ? -21.117 0.032 1.266 1.00 59.72 763 ASP A CA 1
ATOM 6187 C C . ASP A 1 763 ? -19.590 0.003 1.492 1.00 59.72 763 ASP A C 1
ATOM 6189 O O . ASP A 1 763 ? -18.964 -1.036 1.294 1.00 59.72 763 ASP A O 1
ATOM 6193 N N . LYS A 1 764 ? -18.977 1.142 1.862 1.00 61.03 764 LYS A N 1
ATOM 6194 C CA . LYS A 1 764 ? -17.526 1.334 2.086 1.00 61.03 764 LYS A CA 1
ATOM 6195 C C . LYS A 1 764 ? -16.620 1.101 0.880 1.00 61.03 764 LYS A C 1
ATOM 6197 O O . LYS A 1 764 ? -15.401 1.255 0.984 1.00 61.03 764 LYS A O 1
ATOM 6202 N N . LYS A 1 765 ? -17.182 0.784 -0.284 1.00 68.12 765 LYS A N 1
ATOM 6203 C CA . LYS A 1 765 ? -16.427 0.827 -1.535 1.00 68.12 765 LYS A CA 1
ATOM 6204 C C . LYS A 1 765 ? -15.978 2.249 -1.811 1.00 68.12 765 LYS A C 1
ATOM 6206 O O . LYS A 1 765 ? -16.603 3.213 -1.375 1.00 68.12 765 LYS A O 1
ATOM 6211 N N . GLN A 1 766 ? -14.899 2.385 -2.564 1.00 71.44 766 GLN A N 1
ATOM 6212 C CA . GLN A 1 766 ? -14.387 3.699 -2.936 1.00 71.44 766 GLN A CA 1
ATOM 6213 C C . GLN A 1 766 ? -14.514 3.875 -4.436 1.00 71.44 766 GLN A C 1
ATOM 6215 O O . GLN A 1 766 ? -14.184 2.977 -5.203 1.00 71.44 766 GLN A O 1
ATOM 6220 N N . THR A 1 767 ? -14.999 5.029 -4.865 1.00 81.19 767 THR A N 1
ATOM 6221 C CA . THR A 1 767 ? -14.957 5.434 -6.269 1.00 81.19 767 THR A CA 1
ATOM 6222 C C . THR A 1 767 ? -13.855 6.456 -6.461 1.00 81.19 767 THR A C 1
ATOM 6224 O O . THR A 1 767 ? -13.717 7.350 -5.628 1.00 81.19 767 THR A O 1
ATOM 6227 N N . LEU A 1 768 ? -13.112 6.357 -7.561 1.00 84.19 768 LEU A N 1
ATOM 6228 C CA . LEU A 1 768 ? -12.205 7.405 -8.027 1.00 84.19 768 LEU A CA 1
ATOM 6229 C C . LEU A 1 768 ? -12.638 7.834 -9.423 1.00 84.19 768 LEU A C 1
ATOM 6231 O O . LEU A 1 768 ? -12.608 7.028 -10.348 1.00 84.19 768 LEU A O 1
ATOM 6235 N N . ASN A 1 769 ? -12.976 9.108 -9.577 1.00 91.31 769 ASN A N 1
ATOM 6236 C CA . ASN A 1 769 ? -13.276 9.703 -10.874 1.00 91.31 769 ASN A CA 1
ATOM 6237 C C . ASN A 1 769 ? -12.091 10.572 -11.306 1.00 91.31 769 ASN A C 1
ATOM 6239 O O . ASN A 1 769 ? -11.708 11.502 -10.592 1.00 91.31 769 ASN A O 1
ATOM 6243 N N . ILE A 1 770 ? -11.513 10.280 -12.473 1.00 93.06 770 ILE A N 1
ATOM 6244 C CA . ILE A 1 770 ? -10.412 11.045 -13.071 1.00 93.06 770 ILE A CA 1
ATOM 6245 C C . ILE A 1 770 ? -10.956 11.818 -14.267 1.00 93.06 770 ILE A C 1
ATOM 6247 O O . ILE A 1 770 ? -11.176 11.253 -15.335 1.00 93.06 770 ILE A O 1
ATOM 6251 N N . ASN A 1 771 ? -11.143 13.124 -14.108 1.00 96.62 771 ASN A N 1
ATOM 6252 C CA . ASN A 1 771 ? -11.668 14.003 -15.149 1.00 96.62 771 ASN A CA 1
ATOM 6253 C C . ASN A 1 771 ? -10.535 14.763 -15.835 1.00 96.62 771 ASN A C 1
ATOM 6255 O O . ASN A 1 771 ? -9.894 15.602 -15.212 1.00 96.62 771 ASN A O 1
ATOM 6259 N N . ILE A 1 772 ? -10.315 14.503 -17.122 1.00 96.69 772 ILE A N 1
ATOM 6260 C CA . ILE A 1 772 ? -9.266 15.097 -17.954 1.00 96.69 772 ILE A CA 1
ATOM 6261 C C . ILE A 1 772 ? -9.892 16.165 -18.854 1.00 96.69 772 ILE A C 1
ATOM 6263 O O . ILE A 1 772 ? -10.851 15.898 -19.576 1.00 96.69 772 ILE A O 1
ATOM 6267 N N . ASN A 1 773 ? -9.327 17.367 -18.862 1.00 96.75 773 ASN A N 1
ATOM 6268 C CA . ASN A 1 773 ? -9.766 18.484 -19.693 1.00 96.75 773 ASN A CA 1
ATOM 6269 C C . ASN A 1 773 ? -8.573 19.078 -20.450 1.00 96.75 773 ASN A C 1
ATOM 6271 O O . ASN A 1 773 ? -7.631 19.564 -19.829 1.00 96.75 773 ASN A O 1
ATOM 6275 N N . SER A 1 774 ? -8.618 19.068 -21.782 1.00 95.31 774 SER A N 1
ATOM 6276 C CA . SER A 1 774 ? -7.652 19.780 -22.625 1.00 95.31 774 SER A CA 1
ATOM 6277 C C . SER A 1 774 ? -7.948 21.279 -22.611 1.00 95.31 774 SER A C 1
ATOM 6279 O O . SER A 1 774 ? -9.018 21.719 -23.040 1.00 95.31 774 SER A O 1
ATOM 6281 N N . THR A 1 775 ? -7.004 22.079 -22.117 1.00 92.81 775 THR A N 1
ATOM 6282 C CA . THR A 1 775 ? -7.223 23.513 -21.859 1.00 92.81 775 THR A CA 1
ATOM 6283 C C . THR A 1 775 ? -7.060 24.385 -23.104 1.00 92.81 775 THR A C 1
ATOM 6285 O O . THR A 1 775 ? -7.600 25.490 -23.143 1.00 92.81 775 THR A O 1
ATOM 6288 N N . ASN A 1 776 ? -6.417 23.874 -24.159 1.00 90.88 776 ASN A N 1
ATOM 6289 C CA . ASN A 1 776 ? -6.301 24.562 -25.452 1.00 90.88 776 ASN A CA 1
ATOM 6290 C C . ASN A 1 776 ? -7.582 24.472 -26.306 1.00 90.88 776 ASN A C 1
ATOM 6292 O O . ASN A 1 776 ? -7.689 25.137 -27.338 1.00 90.88 776 ASN A O 1
ATOM 6296 N N . ILE A 1 777 ? -8.574 23.676 -25.888 1.00 90.31 777 ILE A N 1
ATOM 6297 C CA . ILE A 1 777 ? -9.838 23.489 -26.606 1.00 90.31 777 ILE A CA 1
ATOM 6298 C C . ILE A 1 777 ? -10.988 24.168 -25.864 1.00 90.31 777 ILE A C 1
ATOM 6300 O O . ILE A 1 777 ? -11.338 23.816 -24.740 1.00 90.31 777 ILE A O 1
ATOM 6304 N N . THR A 1 778 ? -11.665 25.100 -26.534 1.00 85.00 778 THR A N 1
ATOM 6305 C CA . THR A 1 778 ? -12.792 25.838 -25.944 1.00 85.00 778 THR A CA 1
ATOM 6306 C C . THR A 1 778 ? -14.101 25.044 -25.945 1.00 85.00 778 THR A C 1
ATOM 6308 O O . THR A 1 778 ? -14.896 25.168 -25.015 1.00 85.00 778 THR A O 1
ATOM 6311 N N . SER A 1 779 ? -14.360 24.205 -26.956 1.00 83.75 779 SER A N 1
ATOM 6312 C CA . SER A 1 779 ? -15.587 23.396 -27.066 1.00 83.75 779 SER A CA 1
ATOM 6313 C C . SER A 1 779 ? -15.457 22.246 -28.080 1.00 83.75 779 SER A C 1
ATOM 6315 O O . SER A 1 779 ? -14.541 22.231 -28.904 1.00 83.75 779 SER A O 1
ATOM 6317 N N . GLY A 1 780 ? -16.395 21.292 -28.036 1.00 83.94 780 GLY A N 1
ATOM 6318 C CA . GLY A 1 780 ? -16.502 20.183 -28.993 1.00 83.94 780 GLY A CA 1
ATOM 6319 C C . GLY A 1 780 ? -15.931 18.847 -28.501 1.00 83.94 780 GLY A C 1
ATOM 6320 O O . GLY A 1 780 ? -15.460 18.721 -27.371 1.00 83.94 780 GLY A O 1
ATOM 6321 N N . SER A 1 781 ? -16.005 17.828 -29.362 1.00 85.38 781 SER A N 1
ATOM 6322 C CA . SER A 1 781 ? -15.527 16.469 -29.073 1.00 85.38 781 SER A CA 1
ATOM 6323 C C . SER A 1 781 ? -14.019 16.435 -28.813 1.00 85.38 781 SER A C 1
ATOM 6325 O O . SER A 1 781 ? -13.255 17.105 -29.514 1.00 85.38 781 SER A O 1
ATOM 6327 N N . GLY A 1 782 ? -13.593 15.621 -27.846 1.00 86.50 782 GLY A N 1
ATOM 6328 C CA . GLY A 1 782 ? -12.182 15.488 -27.470 1.00 86.50 782 GLY A CA 1
ATOM 6329 C C . GLY A 1 782 ? -11.657 16.630 -26.595 1.00 86.50 782 GLY A C 1
ATOM 6330 O O . GLY A 1 782 ? -10.451 16.749 -26.419 1.00 86.50 782 GLY A O 1
ATOM 6331 N N . ARG A 1 783 ? -12.530 17.490 -26.051 1.00 93.50 783 ARG A N 1
ATOM 6332 C CA . ARG A 1 783 ? -12.139 18.458 -25.014 1.00 93.50 783 ARG A CA 1
ATOM 6333 C C . ARG A 1 783 ? -11.983 17.790 -23.647 1.00 93.50 783 ARG A C 1
ATOM 6335 O O . ARG A 1 783 ? -10.996 18.034 -22.965 1.00 93.50 783 ARG A O 1
ATOM 6342 N N . ILE A 1 784 ? -12.971 16.988 -23.257 1.00 94.38 784 ILE A N 1
ATOM 6343 C CA . ILE A 1 784 ? -13.034 16.320 -21.956 1.00 94.38 784 ILE A CA 1
ATOM 6344 C C . ILE A 1 784 ? -13.044 14.804 -22.128 1.00 94.38 784 ILE A C 1
ATOM 6346 O O . ILE A 1 784 ? -13.563 14.301 -23.127 1.00 94.38 784 ILE A O 1
ATOM 6350 N N . ALA A 1 785 ? -12.511 14.098 -21.140 1.00 94.31 785 ALA A N 1
ATOM 6351 C CA . ALA A 1 785 ? -12.657 12.659 -20.974 1.00 94.31 785 ALA A CA 1
ATOM 6352 C C . ALA A 1 785 ? -12.671 12.311 -19.480 1.00 94.31 785 ALA A C 1
ATOM 6354 O O . ALA A 1 785 ? -12.094 13.046 -18.680 1.00 94.31 785 ALA A O 1
ATOM 6355 N N . SER A 1 786 ? -13.303 11.200 -19.111 1.00 93.94 786 SER A N 1
ATOM 6356 C CA . SER A 1 786 ? -13.280 10.672 -17.745 1.00 93.94 786 SER A CA 1
ATOM 6357 C C . SER A 1 786 ? -12.798 9.224 -17.726 1.00 93.94 786 SER A C 1
ATOM 6359 O O . SER A 1 786 ? -12.939 8.493 -18.713 1.00 93.94 786 SER A O 1
ATOM 6361 N N . ILE A 1 787 ? -12.194 8.832 -16.609 1.00 92.69 787 ILE A N 1
ATOM 6362 C CA . ILE A 1 787 ? -11.877 7.446 -16.281 1.00 92.69 787 ILE A CA 1
ATOM 6363 C C . ILE A 1 787 ? -12.351 7.209 -14.853 1.00 92.69 787 ILE A C 1
ATOM 6365 O O . ILE A 1 787 ? -11.871 7.867 -13.929 1.00 92.69 787 ILE A O 1
ATOM 6369 N N . ASP A 1 788 ? -13.260 6.257 -14.694 1.00 92.94 788 ASP A N 1
ATOM 6370 C CA . ASP A 1 788 ? -13.909 5.983 -13.418 1.00 92.94 788 ASP A CA 1
ATOM 6371 C C . ASP A 1 788 ? -13.446 4.626 -12.890 1.00 92.94 788 ASP A C 1
ATOM 6373 O O . ASP A 1 788 ? -13.351 3.655 -13.641 1.00 92.94 788 ASP A O 1
ATOM 6377 N N . TYR A 1 789 ? -13.144 4.561 -11.599 1.00 87.75 789 TYR A N 1
ATOM 6378 C CA . TYR A 1 789 ? -12.725 3.349 -10.906 1.00 87.75 789 TYR A CA 1
ATOM 6379 C C . TYR A 1 789 ? -13.660 3.059 -9.741 1.00 87.75 789 TYR A C 1
ATOM 6381 O O . TYR A 1 789 ? -14.089 3.976 -9.038 1.00 87.75 789 TYR A O 1
ATOM 6389 N N . LEU A 1 790 ? -13.895 1.773 -9.491 1.00 83.75 790 LEU A N 1
ATOM 6390 C CA . LEU A 1 790 ? -14.513 1.274 -8.268 1.00 83.75 790 LEU A CA 1
ATOM 6391 C C . LEU A 1 790 ? -13.540 0.330 -7.568 1.00 83.75 790 LEU A C 1
ATOM 6393 O O . LEU A 1 790 ? -13.040 -0.625 -8.169 1.00 83.75 790 LEU A O 1
ATOM 6397 N N . PHE A 1 791 ? -13.320 0.581 -6.287 1.00 76.81 791 PHE A N 1
ATOM 6398 C CA . PHE A 1 791 ? -12.522 -0.241 -5.398 1.00 76.81 791 PHE A CA 1
ATOM 6399 C C . PHE A 1 791 ? -13.425 -0.981 -4.418 1.00 76.81 791 PHE A C 1
ATOM 6401 O O . PHE A 1 791 ? -14.425 -0.432 -3.952 1.00 76.81 791 PHE A O 1
ATOM 6408 N N . ASP A 1 792 ? -13.065 -2.214 -4.079 1.00 67.12 792 ASP A N 1
ATOM 6409 C CA . ASP A 1 792 ? -13.689 -2.914 -2.961 1.00 67.12 792 ASP A CA 1
ATOM 6410 C C . ASP A 1 792 ? -13.285 -2.311 -1.603 1.00 67.12 792 ASP A C 1
ATOM 6412 O O . ASP A 1 792 ? -12.475 -1.384 -1.521 1.00 67.12 792 ASP A O 1
ATOM 6416 N N . VAL A 1 793 ? -13.839 -2.860 -0.520 1.00 62.31 793 VAL A N 1
ATOM 6417 C CA . VAL A 1 793 ? -13.598 -2.414 0.865 1.00 62.31 793 VAL A CA 1
ATOM 6418 C C . VAL A 1 793 ? -12.132 -2.537 1.319 1.00 62.31 793 VAL A C 1
ATOM 6420 O O . VAL A 1 793 ? -11.770 -2.041 2.383 1.00 62.31 793 VAL A O 1
ATOM 6423 N N . TYR A 1 794 ? -11.267 -3.162 0.512 1.00 59.50 794 TYR A N 1
ATOM 6424 C CA . TYR A 1 794 ? -9.829 -3.295 0.756 1.00 59.50 794 TYR A CA 1
ATOM 6425 C C . TYR A 1 794 ? -8.970 -2.476 -0.213 1.00 59.50 794 TYR A C 1
ATOM 6427 O O . TYR A 1 794 ? -7.745 -2.616 -0.221 1.00 59.50 794 TYR A O 1
ATOM 6435 N N . GLY A 1 795 ? -9.582 -1.617 -1.032 1.00 62.91 795 GLY A N 1
ATOM 6436 C CA . GLY A 1 795 ? -8.867 -0.752 -1.965 1.00 62.91 795 GLY A CA 1
ATOM 6437 C C . GLY A 1 795 ? -8.380 -1.464 -3.230 1.00 62.91 795 GLY A C 1
ATOM 6438 O O . GLY A 1 795 ? -7.450 -0.981 -3.874 1.00 62.91 795 GLY A O 1
ATOM 6439 N N . ARG A 1 796 ? -8.969 -2.608 -3.609 1.00 69.31 796 ARG A N 1
ATOM 6440 C CA . ARG A 1 796 ? -8.634 -3.318 -4.857 1.00 69.31 796 ARG A CA 1
ATOM 6441 C C . ARG A 1 796 ? -9.609 -2.936 -5.963 1.00 69.31 796 ARG A C 1
ATOM 6443 O O . ARG A 1 796 ? -10.814 -2.926 -5.740 1.00 69.31 796 ARG A O 1
ATOM 6450 N N . VAL A 1 797 ? -9.104 -2.681 -7.171 1.00 78.56 797 VAL A N 1
ATOM 6451 C CA . VAL A 1 797 ? -9.936 -2.303 -8.328 1.00 78.56 797 VAL A CA 1
ATOM 6452 C C . VAL A 1 797 ? -10.836 -3.470 -8.745 1.00 78.56 797 VAL A C 1
ATOM 6454 O O . VAL A 1 797 ? -10.326 -4.525 -9.132 1.00 78.56 797 VAL A O 1
ATOM 6457 N N . ILE A 1 798 ? -12.152 -3.266 -8.701 1.00 83.19 798 ILE A N 1
ATOM 6458 C CA . ILE A 1 798 ? -13.188 -4.204 -9.174 1.00 83.19 798 ILE A CA 1
ATOM 6459 C C . ILE A 1 798 ? -13.947 -3.675 -10.402 1.00 83.19 798 ILE A C 1
ATOM 6461 O O . ILE A 1 798 ? -14.628 -4.435 -11.083 1.00 83.19 798 ILE A O 1
ATOM 6465 N N . SER A 1 799 ? -13.800 -2.386 -10.720 1.00 92.56 799 SER A N 1
ATOM 6466 C CA . SER A 1 799 ? -14.227 -1.797 -11.993 1.00 92.56 799 SER A CA 1
ATOM 6467 C C . SER A 1 799 ? -13.270 -0.684 -12.415 1.00 92.56 799 SER A C 1
ATOM 6469 O O . SER A 1 799 ? -12.762 0.041 -11.556 1.00 92.56 799 SER A O 1
ATOM 6471 N N . ALA A 1 800 ? -13.028 -0.555 -13.719 1.00 92.12 800 ALA A N 1
ATOM 6472 C CA . ALA A 1 800 ? -12.227 0.517 -14.310 1.00 92.12 800 ALA A CA 1
ATOM 6473 C C . ALA A 1 800 ? -12.741 0.848 -15.722 1.00 92.12 800 ALA A C 1
ATOM 6475 O O . ALA A 1 800 ? -12.612 0.040 -16.642 1.00 92.12 800 ALA A O 1
ATOM 6476 N N . GLY A 1 801 ? -13.325 2.030 -15.920 1.00 92.50 801 GLY A N 1
ATOM 6477 C CA . GLY A 1 801 ? -14.070 2.343 -17.143 1.00 92.50 801 GLY A CA 1
ATOM 6478 C C . GLY A 1 801 ? -15.192 1.324 -17.377 1.00 92.50 801 GLY A C 1
ATOM 6479 O O . GLY A 1 801 ? -15.992 1.072 -16.482 1.00 92.50 801 GLY A O 1
ATOM 6480 N N . ASP A 1 802 ? -15.216 0.696 -18.556 1.00 94.25 802 ASP A N 1
ATOM 6481 C CA . ASP A 1 802 ? -16.204 -0.342 -18.908 1.00 94.25 802 ASP A CA 1
ATOM 6482 C C . ASP A 1 802 ? -15.680 -1.765 -18.614 1.00 94.25 802 ASP A C 1
ATOM 6484 O O . ASP A 1 802 ? -16.182 -2.747 -19.170 1.00 94.25 802 ASP A O 1
ATOM 6488 N N . LEU A 1 803 ? -14.631 -1.889 -17.792 1.00 96.06 803 LEU A N 1
ATOM 6489 C CA . LEU A 1 803 ? -14.107 -3.172 -17.331 1.00 96.06 803 LEU A CA 1
ATOM 6490 C C . LEU A 1 803 ? -14.813 -3.598 -16.044 1.00 96.06 803 LEU A C 1
ATOM 6492 O O . LEU A 1 803 ? -14.769 -2.875 -15.052 1.00 96.06 803 LEU A O 1
ATOM 6496 N N . ASN A 1 804 ? -15.366 -4.808 -16.028 1.00 96.38 804 ASN A N 1
ATOM 6497 C CA . ASN A 1 804 ? -15.780 -5.492 -14.802 1.00 96.38 804 ASN A CA 1
ATOM 6498 C C . ASN A 1 804 ? -14.686 -6.484 -14.384 1.00 96.38 804 ASN A C 1
ATOM 6500 O O . ASN A 1 804 ? -14.269 -7.308 -15.198 1.00 96.38 804 ASN A O 1
ATOM 6504 N N . ILE A 1 805 ? -14.202 -6.406 -13.142 1.00 92.69 805 ILE A N 1
ATOM 6505 C CA . ILE A 1 805 ? -13.043 -7.177 -12.672 1.00 92.69 805 ILE A CA 1
ATOM 6506 C C . ILE A 1 805 ? -13.438 -8.022 -11.464 1.00 92.69 805 ILE A C 1
ATOM 6508 O O . ILE A 1 805 ? -13.754 -7.513 -10.389 1.00 92.69 805 ILE A O 1
ATOM 6512 N N . ILE A 1 806 ? -13.338 -9.340 -11.622 1.00 92.00 806 ILE A N 1
ATOM 6513 C CA . ILE A 1 806 ? -13.645 -10.318 -10.580 1.00 92.00 806 ILE A CA 1
ATOM 6514 C C . ILE A 1 806 ? -12.339 -10.850 -9.999 1.00 92.00 806 ILE A C 1
ATOM 6516 O O . ILE A 1 806 ? -11.501 -11.412 -10.712 1.00 92.00 806 ILE A O 1
ATOM 6520 N N . ARG A 1 807 ? -12.175 -10.719 -8.683 1.00 83.25 807 ARG A N 1
ATOM 6521 C CA . ARG A 1 807 ? -10.978 -11.146 -7.946 1.00 83.25 807 ARG A CA 1
ATOM 6522 C C . ARG A 1 807 ? -11.291 -12.274 -6.977 1.00 83.25 807 ARG A C 1
ATOM 6524 O O . ARG A 1 807 ? -12.429 -12.398 -6.528 1.00 83.25 807 ARG A O 1
ATOM 6531 N N . LYS A 1 808 ? -10.269 -13.051 -6.607 1.00 73.69 808 LYS A N 1
ATOM 6532 C CA . LYS A 1 808 ? -10.366 -13.940 -5.445 1.00 73.69 808 LYS A CA 1
ATOM 6533 C C . LYS A 1 808 ? -10.616 -13.099 -4.186 1.00 73.69 808 LYS A C 1
ATOM 6535 O O . LYS A 1 808 ? -9.806 -12.207 -3.910 1.00 73.69 808 LYS A O 1
ATOM 6540 N N . PRO A 1 809 ? -11.707 -13.341 -3.443 1.00 64.19 809 PRO A N 1
ATOM 6541 C CA . PRO A 1 809 ? -12.080 -12.533 -2.290 1.00 64.19 809 PRO A CA 1
ATOM 6542 C C . PRO A 1 809 ? -10.940 -12.334 -1.270 1.00 64.19 809 PRO A C 1
ATOM 6544 O O . PRO A 1 809 ? -10.649 -11.193 -0.905 1.00 64.19 809 PRO A O 1
ATOM 6547 N N . TYR A 1 810 ? -10.241 -13.399 -0.881 1.00 65.38 810 TYR A N 1
ATOM 6548 C CA . TYR A 1 810 ? -9.137 -13.385 0.078 1.00 65.38 810 TYR A CA 1
ATOM 6549 C C . TYR A 1 810 ? -7.814 -12.943 -0.565 1.00 65.38 810 TYR A C 1
ATOM 6551 O O . TYR A 1 810 ? -7.264 -11.904 -0.204 1.00 65.38 810 TYR A O 1
ATOM 6559 N N . SER A 1 811 ? -7.303 -13.703 -1.536 1.00 62.97 811 SER A N 1
ATOM 6560 C CA . SER A 1 811 ? -5.932 -13.530 -2.042 1.00 62.97 811 SER A CA 1
ATOM 6561 C C . SER A 1 811 ? -5.783 -12.418 -3.096 1.00 62.97 811 SER A C 1
ATOM 6563 O O . SER A 1 811 ? -4.677 -11.946 -3.351 1.00 62.97 811 SER A O 1
ATOM 6565 N N . GLY A 1 812 ? -6.895 -11.906 -3.636 1.00 70.12 812 GLY A N 1
ATOM 6566 C CA . GLY A 1 812 ? -6.940 -10.679 -4.438 1.00 70.12 812 GLY A CA 1
ATOM 6567 C C . GLY A 1 812 ? -6.514 -10.809 -5.903 1.00 70.12 812 GLY A C 1
ATOM 6568 O O . GLY A 1 812 ? -6.601 -9.818 -6.638 1.00 70.12 812 GLY A O 1
ATOM 6569 N N . GLU A 1 813 ? -6.095 -11.991 -6.362 1.00 77.12 813 GLU A N 1
ATOM 6570 C CA . GLU A 1 813 ? -5.726 -12.209 -7.762 1.00 77.12 813 GLU A CA 1
ATOM 6571 C C . GLU A 1 813 ? -6.935 -12.022 -8.685 1.00 77.12 813 GLU A C 1
ATOM 6573 O O . GLU A 1 813 ? -8.051 -12.454 -8.384 1.00 77.12 813 GLU A O 1
ATOM 6578 N N . THR A 1 814 ? -6.706 -11.383 -9.834 1.00 85.25 814 THR A N 1
ATOM 6579 C CA . THR A 1 814 ? -7.719 -11.178 -10.873 1.00 85.25 814 THR A CA 1
ATOM 6580 C C . THR A 1 814 ? -8.064 -12.508 -11.537 1.00 85.25 814 THR A C 1
ATOM 6582 O O . THR A 1 814 ? -7.215 -13.093 -12.193 1.00 85.25 814 THR A O 1
ATOM 6585 N N . THR A 1 815 ? -9.304 -12.976 -11.421 1.00 90.56 815 THR A N 1
ATOM 6586 C CA . THR A 1 815 ? -9.759 -14.235 -12.044 1.00 90.56 815 THR A CA 1
ATOM 6587 C C . THR A 1 815 ? -10.465 -14.013 -13.371 1.00 90.56 815 THR A C 1
ATOM 6589 O O . THR A 1 815 ? -10.315 -14.822 -14.282 1.00 90.56 815 THR A O 1
ATOM 6592 N N . THR A 1 816 ? -11.227 -12.924 -13.488 1.00 96.56 816 THR A N 1
ATOM 6593 C CA . THR A 1 816 ? -11.984 -12.598 -14.698 1.00 96.56 816 THR A CA 1
ATOM 6594 C C . THR A 1 816 ? -11.966 -11.095 -14.934 1.00 96.56 816 THR A C 1
ATOM 6596 O O . THR A 1 816 ? -12.096 -10.323 -13.984 1.00 96.56 816 THR A O 1
ATOM 6599 N N . ILE A 1 817 ? -11.816 -10.693 -16.192 1.00 97.19 817 ILE A N 1
ATOM 6600 C CA . ILE A 1 817 ? -11.997 -9.321 -16.664 1.00 97.19 817 ILE A CA 1
ATOM 6601 C C . ILE A 1 817 ? -12.981 -9.370 -17.829 1.00 97.19 817 ILE A C 1
ATOM 6603 O O . ILE A 1 817 ? -12.814 -10.167 -18.752 1.00 97.19 817 ILE A O 1
ATOM 6607 N N . GLU A 1 818 ? -14.004 -8.528 -17.795 1.00 97.25 818 GLU A N 1
ATOM 6608 C CA . GLU A 1 818 ? -15.041 -8.479 -18.825 1.00 97.25 818 GLU A CA 1
ATOM 6609 C C . GLU A 1 818 ? -15.142 -7.076 -19.418 1.00 97.25 818 GLU A C 1
ATOM 6611 O O . GLU A 1 818 ? -15.088 -6.084 -18.693 1.00 97.25 818 GLU A O 1
ATOM 6616 N N . ASN A 1 819 ? -15.311 -7.004 -20.739 1.00 96.44 819 ASN A N 1
ATOM 6617 C CA . ASN A 1 819 ? -15.586 -5.776 -21.481 1.00 96.44 819 ASN A CA 1
ATOM 6618 C C . ASN A 1 819 ? -16.525 -6.095 -22.650 1.00 96.44 819 ASN A C 1
ATOM 6620 O O . ASN A 1 819 ? -16.089 -6.583 -23.694 1.00 96.44 819 ASN A O 1
ATOM 6624 N N . GLY A 1 820 ? -17.827 -5.875 -22.454 1.00 94.00 820 GLY A N 1
ATOM 6625 C CA . GLY A 1 820 ? -18.846 -6.206 -23.452 1.00 94.00 820 GLY A CA 1
ATOM 6626 C C . GLY A 1 820 ? -18.780 -7.678 -23.875 1.00 94.00 820 GLY A C 1
ATOM 6627 O O . GLY A 1 820 ? -19.024 -8.577 -23.075 1.00 94.00 820 GLY A O 1
ATOM 6628 N N . ASN A 1 821 ? -18.443 -7.928 -25.141 1.00 95.19 821 ASN A N 1
ATOM 6629 C CA . ASN A 1 821 ? -18.340 -9.281 -25.704 1.00 95.19 821 ASN A CA 1
ATOM 6630 C C . ASN A 1 821 ? -16.977 -9.964 -25.481 1.00 95.19 821 ASN A C 1
ATOM 6632 O O . ASN A 1 821 ? -16.767 -11.087 -25.959 1.00 95.19 821 ASN A O 1
ATOM 6636 N N . ILE A 1 822 ? -16.039 -9.280 -24.821 1.00 98.00 822 ILE A N 1
ATOM 6637 C CA . ILE A 1 822 ? -14.708 -9.789 -24.498 1.00 98.00 822 ILE A CA 1
ATOM 6638 C C . ILE A 1 822 ? -14.685 -10.272 -23.050 1.00 98.00 822 ILE A C 1
ATOM 6640 O O . ILE A 1 822 ? -15.109 -9.563 -22.140 1.00 98.00 822 ILE A O 1
ATOM 6644 N N . GLN A 1 823 ? -14.145 -11.470 -22.843 1.00 98.06 823 GLN A N 1
ATOM 6645 C CA . GLN A 1 823 ? -13.906 -12.038 -21.521 1.00 98.06 823 GLN A CA 1
ATOM 6646 C C . GLN A 1 823 ? -12.479 -12.575 -21.451 1.00 98.06 823 GLN A C 1
ATOM 6648 O O . GLN A 1 823 ? -12.095 -13.427 -22.253 1.00 98.06 823 GLN A O 1
ATOM 6653 N N . GLU A 1 824 ? -11.713 -12.106 -20.474 1.00 97.94 824 GLU A N 1
ATOM 6654 C CA . GLU A 1 824 ? -10.426 -12.668 -20.090 1.00 97.94 824 GLU A CA 1
ATOM 6655 C C . GLU A 1 824 ? -10.575 -13.451 -18.786 1.00 97.94 824 GLU A C 1
ATOM 6657 O O . GLU A 1 824 ? -11.054 -12.915 -17.792 1.00 97.94 824 GLU A O 1
ATOM 6662 N N . THR A 1 825 ? -10.148 -14.711 -18.771 1.00 98.31 825 THR A N 1
ATOM 6663 C CA . THR A 1 825 ? -10.097 -15.550 -17.569 1.00 98.31 825 THR A CA 1
ATOM 6664 C C . THR A 1 825 ? -8.660 -15.918 -17.239 1.00 98.31 825 THR A C 1
ATOM 6666 O O . THR A 1 825 ? -7.892 -16.275 -18.136 1.00 98.31 825 THR A O 1
ATOM 6669 N N . ARG A 1 826 ? -8.314 -15.887 -15.953 1.00 94.69 826 ARG A N 1
ATOM 6670 C CA . ARG A 1 826 ? -6.985 -16.203 -15.430 1.00 94.69 826 ARG A CA 1
ATOM 6671 C C . ARG A 1 826 ? -7.069 -17.271 -14.349 1.00 94.69 826 ARG A C 1
ATOM 6673 O O . ARG A 1 826 ? -7.872 -17.163 -13.421 1.00 94.69 826 ARG A O 1
ATOM 6680 N N . THR A 1 827 ? -6.217 -18.286 -14.443 1.00 93.00 827 THR A N 1
ATOM 6681 C CA . THR A 1 827 ? -6.088 -19.331 -13.421 1.00 93.00 827 THR A CA 1
ATOM 6682 C C . THR A 1 827 ? -4.715 -19.284 -12.785 1.00 93.00 827 THR A C 1
ATOM 6684 O O . THR A 1 827 ? -3.720 -18.978 -13.437 1.00 93.00 827 THR A O 1
ATOM 6687 N N . TYR A 1 828 ? -4.641 -19.643 -11.510 1.00 80.38 828 TYR A N 1
ATOM 6688 C CA . TYR A 1 828 ? -3.412 -19.590 -10.727 1.00 80.38 828 TYR A CA 1
ATOM 6689 C C . TYR A 1 828 ? -3.148 -20.944 -10.087 1.00 80.38 828 TYR A C 1
ATOM 6691 O O . TYR A 1 828 ? -4.098 -21.636 -9.717 1.00 80.38 828 TYR A O 1
ATOM 6699 N N . ASN A 1 829 ? -1.876 -21.308 -9.951 1.00 72.50 829 ASN A N 1
ATOM 6700 C CA . ASN A 1 829 ? -1.497 -22.452 -9.133 1.00 72.50 829 ASN A CA 1
ATOM 6701 C C . ASN A 1 829 ? -1.484 -22.089 -7.640 1.00 72.50 829 ASN A C 1
ATOM 6703 O O . ASN A 1 829 ? -1.807 -20.983 -7.207 1.00 72.50 829 ASN A O 1
ATOM 6707 N N . ASP A 1 830 ? -1.037 -23.062 -6.868 1.00 64.38 830 ASP A N 1
ATOM 6708 C CA . ASP A 1 830 ? -0.884 -23.059 -5.418 1.00 64.38 830 ASP A CA 1
ATOM 6709 C C . ASP A 1 830 ? 0.121 -22.054 -4.852 1.00 64.38 830 ASP A C 1
ATOM 6711 O O . ASP A 1 830 ? 0.191 -21.866 -3.642 1.00 64.38 830 ASP A O 1
ATOM 6715 N N . TRP A 1 831 ? 0.918 -21.428 -5.710 1.00 60.28 831 TRP A N 1
ATOM 6716 C CA . TRP A 1 831 ? 1.870 -20.381 -5.349 1.00 60.28 831 TRP A CA 1
ATOM 6717 C C . TRP A 1 831 ? 1.387 -19.004 -5.805 1.00 60.28 831 TRP A C 1
ATOM 6719 O O . TRP A 1 831 ? 2.169 -18.061 -5.842 1.00 60.28 831 TRP A O 1
ATOM 6729 N N . SER A 1 832 ? 0.113 -18.898 -6.202 1.00 68.19 832 SER A N 1
ATOM 6730 C CA . SER A 1 832 ? -0.460 -17.697 -6.810 1.00 68.19 832 SER A CA 1
ATOM 6731 C C . SER A 1 832 ? 0.253 -17.268 -8.103 1.00 68.19 832 SER A C 1
ATOM 6733 O O . SER A 1 832 ? 0.172 -16.110 -8.508 1.00 68.19 832 SER A O 1
ATOM 6735 N N . LEU A 1 833 ? 0.908 -18.205 -8.803 1.00 74.75 833 LEU A N 1
ATOM 6736 C CA . LEU A 1 833 ? 1.496 -17.969 -10.124 1.00 74.75 833 LEU A CA 1
ATOM 6737 C C . LEU A 1 833 ? 0.458 -18.232 -11.217 1.00 74.75 833 LEU A C 1
ATOM 6739 O O . LEU A 1 833 ? -0.265 -19.231 -11.162 1.00 74.75 833 LEU A O 1
ATOM 6743 N N . LEU A 1 834 ? 0.395 -17.353 -12.218 1.00 83.00 834 LEU A N 1
ATOM 6744 C CA . LEU A 1 834 ? -0.538 -17.448 -13.342 1.00 83.00 834 LEU A CA 1
ATOM 6745 C C . LEU A 1 834 ? -0.243 -18.699 -14.183 1.00 83.00 834 LEU A C 1
ATOM 6747 O O . LEU A 1 834 ? 0.791 -18.799 -14.820 1.00 83.00 834 LEU A O 1
ATOM 6751 N N . THR A 1 835 ? -1.159 -19.659 -14.219 1.00 91.69 835 THR A N 1
ATOM 6752 C CA . THR A 1 835 ? -1.013 -20.903 -15.002 1.00 91.69 835 THR A CA 1
ATOM 6753 C C . THR A 1 835 ? -1.715 -20.853 -16.340 1.00 91.69 835 THR A C 1
ATOM 6755 O O . THR A 1 835 ? -1.285 -21.529 -17.267 1.00 91.69 835 THR A O 1
ATOM 6758 N N . GLN A 1 836 ? -2.771 -20.056 -16.458 1.00 97.62 836 GLN A N 1
ATOM 6759 C CA . GLN A 1 836 ? -3.485 -19.888 -17.711 1.00 97.62 836 GLN A CA 1
ATOM 6760 C C . GLN A 1 836 ? -4.054 -18.479 -17.802 1.00 97.62 836 GLN A C 1
ATOM 6762 O O . GLN A 1 836 ? -4.610 -17.965 -16.832 1.00 97.62 836 GLN A O 1
ATOM 6767 N N . GLN A 1 837 ? -3.962 -17.890 -18.986 1.00 97.81 837 GLN A N 1
ATOM 6768 C CA . GLN A 1 837 ? -4.697 -16.700 -19.397 1.00 97.81 837 GLN A CA 1
ATOM 6769 C C . GLN A 1 837 ? -5.461 -17.054 -20.673 1.00 97.81 837 GLN A C 1
ATOM 6771 O O . GLN A 1 837 ? -4.861 -17.543 -21.625 1.00 97.81 837 GLN A O 1
ATOM 6776 N N . VAL A 1 838 ? -6.772 -16.819 -20.716 1.00 98.50 838 VAL A N 1
ATOM 6777 C CA . VAL A 1 838 ? -7.606 -17.058 -21.906 1.00 98.50 838 VAL A CA 1
ATOM 6778 C C . VAL A 1 838 ? -8.426 -15.816 -22.184 1.00 98.50 838 VAL A C 1
ATOM 6780 O O . VAL A 1 838 ? -9.207 -15.408 -21.335 1.00 98.50 838 VAL A O 1
ATOM 6783 N N . VAL A 1 839 ? -8.305 -15.253 -23.383 1.00 98.38 839 VAL A N 1
ATOM 6784 C CA . VAL A 1 839 ? -9.147 -14.155 -23.863 1.00 98.38 839 VAL A CA 1
ATOM 6785 C C . VAL A 1 839 ? -10.085 -14.687 -24.935 1.00 98.38 839 VAL A C 1
ATOM 6787 O O . VAL A 1 839 ? -9.657 -15.309 -25.914 1.00 98.38 839 VAL A O 1
ATOM 6790 N N . LYS A 1 840 ? -11.378 -14.425 -24.759 1.00 97.94 840 LYS A N 1
ATOM 6791 C CA . LYS A 1 840 ? -12.449 -14.815 -25.672 1.00 97.94 840 LYS A CA 1
ATOM 6792 C C . LYS A 1 840 ? -13.175 -13.591 -26.208 1.00 97.94 840 LYS A C 1
ATOM 6794 O O . LYS A 1 840 ? -13.416 -12.650 -25.465 1.00 97.94 840 LYS A O 1
ATOM 6799 N N . TYR A 1 841 ? -13.589 -13.655 -27.470 1.00 97.31 841 TYR A N 1
ATOM 6800 C CA . TYR A 1 841 ? -14.559 -12.746 -28.076 1.00 97.31 841 TYR A CA 1
ATOM 6801 C C . TYR A 1 841 ? -15.792 -13.543 -28.516 1.00 97.31 841 TYR A C 1
ATOM 6803 O O . TYR A 1 841 ? -15.665 -14.497 -29.290 1.00 97.31 841 TYR A O 1
ATOM 6811 N N . ASN A 1 842 ? -16.983 -13.187 -28.022 1.00 95.88 842 ASN A N 1
ATOM 6812 C CA . ASN A 1 842 ? -18.226 -13.936 -28.276 1.00 95.88 842 ASN A CA 1
ATOM 6813 C C . ASN A 1 842 ? -18.073 -15.450 -28.012 1.00 95.88 842 ASN A C 1
ATOM 6815 O O . ASN A 1 842 ? -18.497 -16.290 -28.806 1.00 95.88 842 ASN A O 1
ATOM 6819 N N . GLY A 1 843 ? -17.383 -15.800 -26.921 1.00 95.06 843 GLY A N 1
ATOM 6820 C CA . GLY A 1 843 ? -17.103 -17.183 -26.521 1.00 95.06 843 GLY A CA 1
ATOM 6821 C C . GLY A 1 843 ? -15.976 -17.888 -27.292 1.00 95.06 843 GLY A C 1
ATOM 6822 O O . GLY A 1 843 ? -15.522 -18.942 -26.847 1.00 95.06 843 GLY A O 1
ATOM 6823 N N . ASN A 1 844 ? -15.472 -17.317 -28.391 1.00 95.25 844 ASN A N 1
ATOM 6824 C CA . ASN A 1 844 ? -14.372 -17.892 -29.170 1.00 95.25 844 ASN A CA 1
ATOM 6825 C C . ASN A 1 844 ? -13.024 -17.417 -28.635 1.00 95.25 844 ASN A C 1
ATOM 6827 O O . ASN A 1 844 ? -12.823 -16.218 -28.459 1.00 95.25 844 ASN A O 1
ATOM 6831 N N . ILE A 1 845 ? -12.089 -18.341 -28.418 1.00 97.00 845 ILE A N 1
ATOM 6832 C CA . ILE A 1 845 ? -10.736 -18.014 -27.953 1.00 97.00 845 ILE A CA 1
ATOM 6833 C C . ILE A 1 845 ? -9.997 -17.253 -29.058 1.00 97.00 845 ILE A C 1
ATOM 6835 O O . ILE A 1 845 ? -9.902 -17.724 -30.190 1.00 97.00 845 ILE A O 1
ATOM 6839 N N . VAL A 1 846 ? -9.473 -16.078 -28.716 1.00 96.94 846 VAL A N 1
ATOM 6840 C CA . VAL A 1 846 ? -8.654 -15.230 -29.602 1.00 96.94 846 VAL A CA 1
ATOM 6841 C C . VAL A 1 846 ? -7.195 -15.190 -29.155 1.00 96.94 846 VAL A C 1
ATOM 6843 O O . VAL A 1 846 ? -6.297 -15.056 -29.988 1.00 96.94 846 VAL A O 1
ATOM 6846 N N . TYR A 1 847 ? -6.963 -15.379 -27.857 1.00 98.38 847 TYR A N 1
ATOM 6847 C CA . TYR A 1 847 ? -5.647 -15.525 -27.256 1.00 98.38 847 TYR A CA 1
ATOM 6848 C C . TYR A 1 847 ? -5.723 -16.503 -26.085 1.00 98.38 847 TYR A C 1
ATOM 6850 O O . TYR A 1 847 ? -6.683 -16.472 -25.315 1.00 98.38 847 TYR A O 1
ATOM 6858 N N . GLN A 1 848 ? -4.722 -17.363 -25.946 1.00 98.56 848 GLN A N 1
ATOM 6859 C CA . GLN A 1 848 ? -4.551 -18.205 -24.769 1.00 98.56 848 GLN A CA 1
ATOM 6860 C C . GLN A 1 848 ? -3.062 -18.413 -24.498 1.00 98.56 848 GLN A C 1
ATOM 6862 O O . GLN A 1 848 ? -2.283 -18.579 -25.431 1.00 98.56 848 GLN A O 1
ATOM 6867 N N . ALA A 1 849 ? -2.676 -18.412 -23.229 1.00 98.19 849 ALA A N 1
ATOM 6868 C CA . ALA A 1 849 ? -1.324 -18.700 -22.782 1.00 98.19 849 ALA A CA 1
ATOM 6869 C C . ALA A 1 849 ? -1.381 -19.647 -21.584 1.00 98.19 849 ALA A C 1
ATOM 6871 O O . ALA A 1 849 ? -1.968 -19.302 -20.558 1.00 98.19 849 ALA A O 1
ATOM 6872 N N . ASP A 1 850 ? -0.778 -20.825 -21.724 1.00 98.38 850 ASP A N 1
ATOM 6873 C CA . ASP A 1 850 ? -0.645 -21.826 -20.668 1.00 98.38 850 ASP A CA 1
ATOM 6874 C C . ASP A 1 850 ? 0.804 -21.870 -20.178 1.00 98.38 850 ASP A C 1
ATOM 6876 O O . ASP A 1 850 ? 1.723 -22.163 -20.946 1.00 98.38 850 ASP A O 1
ATOM 6880 N N . TYR A 1 851 ? 1.007 -21.594 -18.893 1.00 94.56 851 TYR A N 1
ATOM 6881 C CA . TYR A 1 851 ? 2.319 -21.494 -18.266 1.00 94.56 851 TYR A CA 1
ATOM 6882 C C . TYR A 1 851 ? 2.609 -22.715 -17.404 1.00 94.56 851 TYR A C 1
ATOM 6884 O O . TYR A 1 851 ? 1.806 -23.132 -16.566 1.00 94.56 851 TYR A O 1
ATOM 6892 N N . GLN A 1 852 ? 3.821 -23.242 -17.544 1.00 94.06 852 GLN A N 1
ATOM 6893 C CA . GLN A 1 852 ? 4.384 -24.176 -16.583 1.00 94.06 852 GLN A CA 1
ATOM 6894 C C . GLN A 1 852 ? 5.651 -23.595 -15.986 1.00 94.06 852 GLN A C 1
ATOM 6896 O O . GLN A 1 852 ? 6.473 -23.005 -16.689 1.00 94.06 852 GLN A O 1
ATOM 6901 N N . TYR A 1 853 ? 5.833 -23.848 -14.697 1.00 79.69 853 TYR A N 1
ATOM 6902 C CA . TYR A 1 853 ? 6.960 -23.341 -13.932 1.00 79.69 853 TYR A CA 1
ATOM 6903 C C . TYR A 1 853 ? 7.944 -24.458 -13.576 1.00 79.69 853 TYR A C 1
ATOM 6905 O O . TYR A 1 853 ? 7.572 -25.636 -13.454 1.00 79.69 853 TYR A O 1
ATOM 6913 N N . ASP A 1 854 ? 9.215 -24.095 -13.451 1.00 74.31 854 ASP A N 1
ATOM 6914 C CA . ASP A 1 854 ? 10.209 -24.904 -12.762 1.00 74.31 854 ASP A CA 1
ATOM 6915 C C . ASP A 1 854 ? 10.088 -24.747 -11.237 1.00 74.31 854 ASP A C 1
ATOM 6917 O O . ASP A 1 854 ? 9.229 -24.039 -10.707 1.00 74.31 854 ASP A O 1
ATOM 6921 N N . VAL A 1 855 ? 10.951 -25.451 -10.517 1.00 65.00 855 VAL A N 1
ATOM 6922 C CA . VAL A 1 855 ? 10.970 -25.488 -9.048 1.00 65.00 855 VAL A CA 1
ATOM 6923 C C . VAL A 1 855 ? 11.409 -24.169 -8.407 1.00 65.00 855 VAL A C 1
ATOM 6925 O O . VAL A 1 855 ? 11.174 -23.967 -7.220 1.00 65.00 855 VAL A O 1
ATOM 6928 N N . MET A 1 856 ? 12.018 -23.270 -9.186 1.00 63.81 856 MET A N 1
ATOM 6929 C CA . MET A 1 856 ? 12.377 -21.908 -8.787 1.00 63.81 856 MET A CA 1
ATOM 6930 C C . MET A 1 856 ? 11.312 -20.889 -9.217 1.00 63.81 856 MET A C 1
ATOM 6932 O O . MET A 1 856 ? 11.572 -19.692 -9.173 1.00 63.81 856 MET A O 1
ATOM 6936 N N . GLN A 1 857 ? 10.123 -21.354 -9.625 1.00 71.38 857 GLN A N 1
ATOM 6937 C CA . GLN A 1 857 ? 9.002 -20.519 -10.068 1.00 71.38 857 GLN A CA 1
ATOM 6938 C C . GLN A 1 857 ? 9.286 -19.713 -11.346 1.00 71.38 857 GLN A C 1
ATOM 6940 O O . GLN A 1 857 ? 8.598 -18.736 -11.631 1.00 71.38 857 GLN A O 1
ATOM 6945 N N . ARG A 1 858 ? 10.255 -20.144 -12.163 1.00 79.56 858 ARG A N 1
ATOM 6946 C CA . ARG A 1 858 ? 10.517 -19.566 -13.489 1.00 79.56 858 ARG A CA 1
ATOM 6947 C C . ARG A 1 858 ? 9.708 -20.293 -14.550 1.00 79.56 858 ARG A C 1
ATOM 6949 O O . ARG A 1 858 ? 9.530 -21.507 -14.462 1.00 79.56 858 ARG A O 1
ATOM 6956 N N . ILE A 1 859 ? 9.240 -19.592 -15.575 1.00 86.56 859 ILE A N 1
ATOM 6957 C CA . ILE A 1 859 ? 8.488 -20.196 -16.680 1.00 86.56 859 ILE A CA 1
ATOM 6958 C C . ILE A 1 859 ? 9.414 -21.145 -17.451 1.00 86.56 859 ILE A C 1
ATOM 6960 O O . ILE A 1 859 ? 10.337 -20.715 -18.133 1.00 86.56 859 ILE A O 1
ATOM 6964 N N . LYS A 1 860 ? 9.153 -22.452 -17.385 1.00 92.06 860 LYS A N 1
ATOM 6965 C CA . LYS A 1 860 ? 9.887 -23.471 -18.157 1.00 92.06 860 LYS A CA 1
ATOM 6966 C C . LYS A 1 860 ? 9.235 -23.769 -19.503 1.00 92.06 860 LYS A C 1
ATOM 6968 O O . LYS A 1 860 ? 9.910 -24.192 -20.439 1.00 92.06 860 LYS A O 1
ATOM 6973 N N . GLN A 1 861 ? 7.923 -23.569 -19.600 1.00 97.00 861 GLN A N 1
ATOM 6974 C CA . GLN A 1 861 ? 7.151 -23.809 -20.813 1.00 97.00 861 GLN A CA 1
ATOM 6975 C C . GLN A 1 861 ? 5.992 -22.819 -20.907 1.00 97.00 861 GLN A C 1
ATOM 6977 O O . GLN A 1 861 ? 5.351 -22.515 -19.901 1.00 97.00 861 GLN A O 1
ATOM 6982 N N . LEU A 1 862 ? 5.736 -22.361 -22.129 1.00 98.19 862 LEU A N 1
ATOM 6983 C CA . LEU A 1 862 ? 4.578 -21.569 -22.517 1.00 98.19 862 LEU A CA 1
ATOM 6984 C C . LEU A 1 862 ? 3.961 -22.191 -23.772 1.00 98.19 862 LEU A C 1
ATOM 6986 O O . LEU A 1 862 ? 4.608 -22.217 -24.818 1.00 98.19 862 LEU A O 1
ATOM 6990 N N . ASP A 1 863 ? 2.719 -22.656 -23.691 1.00 98.12 863 ASP A N 1
ATOM 6991 C CA . ASP A 1 863 ? 1.917 -22.953 -24.879 1.00 98.12 863 ASP A CA 1
ATOM 6992 C C . ASP A 1 863 ? 1.046 -21.724 -25.183 1.00 98.12 863 ASP A C 1
ATOM 6994 O O . ASP A 1 863 ? 0.126 -21.396 -24.438 1.00 98.12 863 ASP A O 1
ATOM 6998 N N . GLU A 1 864 ? 1.375 -20.996 -26.253 1.00 97.50 864 GLU A N 1
ATOM 6999 C CA . GLU A 1 864 ? 0.708 -19.747 -26.633 1.00 97.50 864 GLU A CA 1
ATOM 7000 C C . GLU A 1 864 ? -0.140 -19.956 -27.893 1.00 97.50 864 GLU A C 1
ATOM 7002 O O . GLU A 1 864 ? 0.366 -20.329 -28.951 1.00 97.50 864 GLU A O 1
ATOM 7007 N N . PHE A 1 865 ? -1.437 -19.686 -27.798 1.00 97.75 865 PHE A N 1
ATOM 7008 C CA . PHE A 1 865 ? -2.363 -19.597 -28.916 1.00 97.75 865 PHE A CA 1
ATOM 7009 C C . PHE A 1 865 ? -2.636 -18.130 -29.252 1.00 97.75 865 PHE A C 1
ATOM 7011 O O . PHE A 1 865 ? -3.153 -17.380 -28.426 1.00 97.75 865 PHE A O 1
ATOM 7018 N N . VAL A 1 866 ? -2.353 -17.735 -30.492 1.00 94.19 866 VAL A N 1
ATOM 7019 C CA . VAL A 1 866 ? -2.649 -16.395 -31.016 1.00 94.19 866 VAL A CA 1
ATOM 7020 C C . VAL A 1 866 ? -3.377 -16.543 -32.346 1.00 94.19 866 VAL A C 1
ATOM 7022 O O . VAL A 1 866 ? -2.827 -17.094 -33.301 1.00 94.19 866 VAL A O 1
ATOM 7025 N N . SER A 1 867 ? -4.618 -16.054 -32.425 1.00 84.81 867 SER A N 1
ATOM 7026 C CA . SER A 1 867 ? -5.376 -15.937 -33.683 1.00 84.81 867 SER A CA 1
ATOM 7027 C C . SER A 1 867 ? -5.425 -17.222 -34.534 1.00 84.81 867 SER A C 1
ATOM 7029 O O . SER A 1 867 ? -5.266 -17.174 -35.754 1.00 84.81 867 SER A O 1
ATOM 7031 N N . GLY A 1 868 ? -5.635 -18.384 -33.905 1.00 87.44 868 GLY A N 1
ATOM 7032 C CA . GLY A 1 868 ? -5.765 -19.675 -34.599 1.00 87.44 868 GLY A CA 1
ATOM 7033 C C . GLY A 1 868 ? -4.489 -20.520 -34.667 1.00 87.44 868 GLY A C 1
ATOM 7034 O O . GLY A 1 868 ? -4.542 -21.642 -35.169 1.00 87.44 868 GLY A O 1
ATOM 7035 N N . ILE A 1 869 ? -3.354 -20.018 -34.171 1.00 92.12 869 ILE A N 1
ATOM 7036 C CA . ILE A 1 869 ? -2.063 -20.717 -34.212 1.00 92.12 869 ILE A CA 1
ATOM 7037 C C . ILE A 1 869 ? -1.566 -20.951 -32.789 1.00 92.12 869 ILE A C 1
ATOM 7039 O O . ILE A 1 869 ? -1.348 -19.990 -32.057 1.00 92.12 869 ILE A O 1
ATOM 7043 N N . THR A 1 870 ? -1.323 -22.213 -32.430 1.00 95.88 870 THR A N 1
ATOM 7044 C CA . THR A 1 870 ? -0.628 -22.579 -31.187 1.00 95.88 870 THR A CA 1
ATOM 7045 C C . THR A 1 870 ? 0.863 -22.763 -31.443 1.00 95.88 870 THR A C 1
ATOM 7047 O O . THR A 1 870 ? 1.271 -23.465 -32.373 1.00 95.88 870 THR A O 1
ATOM 7050 N N . ILE A 1 871 ? 1.682 -22.144 -30.602 1.00 96.38 871 ILE A N 1
ATOM 7051 C CA . ILE A 1 871 ? 3.131 -22.283 -30.573 1.00 96.38 871 ILE A CA 1
ATOM 7052 C C . ILE A 1 871 ? 3.539 -22.679 -29.159 1.00 96.38 871 ILE A C 1
ATOM 7054 O O . ILE A 1 871 ? 3.215 -21.989 -28.200 1.00 96.38 871 ILE A O 1
ATOM 7058 N N . GLN A 1 872 ? 4.311 -23.753 -29.050 1.00 97.75 872 GLN A N 1
ATOM 7059 C CA . GLN A 1 872 ? 4.971 -24.126 -27.808 1.00 97.75 872 GLN A CA 1
ATOM 7060 C C . GLN A 1 872 ? 6.349 -23.476 -27.726 1.00 97.75 872 GLN A C 1
ATOM 7062 O O . GLN A 1 872 ? 7.161 -23.608 -28.651 1.00 97.75 872 GLN A O 1
ATOM 7067 N N . PHE A 1 873 ? 6.628 -22.857 -26.588 1.00 97.88 873 PHE A N 1
ATOM 7068 C CA . PHE A 1 873 ? 7.934 -22.374 -26.180 1.00 97.88 873 PHE A CA 1
ATOM 7069 C C . PHE A 1 873 ? 8.430 -23.176 -24.978 1.00 97.88 873 PHE A C 1
ATOM 7071 O O . PHE A 1 873 ? 7.707 -23.335 -23.999 1.00 97.88 873 PHE A O 1
ATOM 7078 N N . ILE A 1 874 ? 9.668 -23.663 -25.039 1.00 97.75 874 ILE A N 1
ATOM 7079 C CA . ILE A 1 874 ? 10.364 -24.252 -23.886 1.00 97.75 874 ILE A CA 1
ATOM 7080 C C . ILE A 1 874 ? 11.585 -23.390 -23.596 1.00 97.75 874 ILE A C 1
ATOM 7082 O O . ILE A 1 874 ? 12.407 -23.168 -24.492 1.00 97.75 874 ILE A O 1
ATOM 7086 N N . TYR A 1 875 ? 11.697 -22.930 -22.354 1.00 96.31 875 TYR A N 1
ATOM 7087 C CA . TYR A 1 875 ? 12.781 -22.081 -21.876 1.00 96.31 875 TYR A CA 1
ATOM 7088 C C . TYR A 1 875 ? 13.729 -22.895 -21.002 1.00 96.31 875 TYR A C 1
ATOM 7090 O O . TYR A 1 875 ? 13.305 -23.665 -20.141 1.00 96.31 875 TYR A O 1
ATOM 7098 N N . GLN A 1 876 ? 15.028 -22.731 -21.231 1.00 94.31 876 GLN A N 1
ATOM 7099 C CA . GLN A 1 876 ? 16.066 -23.300 -20.379 1.00 94.31 876 GLN A CA 1
ATOM 7100 C C . GLN A 1 876 ? 16.972 -22.185 -19.887 1.00 94.31 876 GLN A C 1
ATOM 7102 O O . GLN A 1 876 ? 17.384 -21.327 -20.670 1.00 94.31 876 GLN A O 1
ATOM 7107 N N . TYR A 1 877 ? 17.294 -22.233 -18.601 1.00 85.69 877 TYR A N 1
ATOM 7108 C CA . TYR A 1 877 ? 18.123 -21.250 -17.919 1.00 85.69 877 TYR A CA 1
ATOM 7109 C C . TYR A 1 877 ? 19.464 -21.870 -17.542 1.00 85.69 877 TYR A C 1
ATOM 7111 O O . TYR A 1 877 ? 19.528 -23.049 -17.188 1.00 85.69 877 TYR A O 1
ATOM 7119 N N . ASN A 1 878 ? 20.534 -21.080 -17.586 1.00 84.88 878 ASN A N 1
ATOM 7120 C CA . ASN A 1 878 ? 21.831 -21.517 -17.079 1.00 84.88 878 ASN A CA 1
ATOM 7121 C C . ASN A 1 878 ? 21.862 -21.493 -15.534 1.00 84.88 878 ASN A C 1
ATOM 7123 O O . ASN A 1 878 ? 20.923 -21.040 -14.874 1.00 84.88 878 ASN A O 1
ATOM 7127 N N . ALA A 1 879 ? 22.967 -21.952 -14.939 1.00 73.94 879 ALA A N 1
ATOM 7128 C CA . ALA A 1 879 ? 23.141 -21.986 -13.482 1.00 73.94 879 ALA A CA 1
ATOM 7129 C C . ALA A 1 879 ? 23.104 -20.596 -12.808 1.00 73.94 879 ALA A C 1
ATOM 7131 O O . ALA A 1 879 ? 22.873 -20.509 -11.607 1.00 73.94 879 ALA A O 1
ATOM 7132 N N . ARG A 1 880 ? 23.299 -19.512 -13.574 1.00 74.38 880 ARG A N 1
ATOM 7133 C CA . ARG A 1 880 ? 23.182 -18.119 -13.108 1.00 74.38 880 ARG A CA 1
ATOM 7134 C C . ARG A 1 880 ? 21.757 -17.564 -13.223 1.00 74.38 880 ARG A C 1
ATOM 7136 O O . ARG A 1 880 ? 21.543 -16.392 -12.947 1.00 74.38 880 ARG A O 1
ATOM 7143 N N . GLY A 1 881 ? 20.798 -18.375 -13.670 1.00 78.25 881 GLY A N 1
ATOM 7144 C CA . GLY A 1 881 ? 19.413 -17.961 -13.879 1.00 78.25 881 GLY A CA 1
ATOM 7145 C C . GLY A 1 881 ? 19.151 -17.208 -15.184 1.00 78.25 881 GLY A C 1
ATOM 7146 O O . GLY A 1 881 ? 18.029 -16.777 -15.405 1.00 78.25 881 GLY A O 1
ATOM 7147 N N . GLN A 1 882 ? 20.142 -17.085 -16.068 1.00 88.12 882 GLN A N 1
ATOM 7148 C CA . GLN A 1 882 ? 20.005 -16.363 -17.336 1.00 88.12 882 GLN A CA 1
ATOM 7149 C C . GLN A 1 882 ? 19.378 -17.267 -18.397 1.00 88.12 882 GLN A C 1
ATOM 7151 O O . GLN A 1 882 ? 19.670 -18.466 -18.434 1.00 88.12 882 GLN A O 1
ATOM 7156 N N . LEU A 1 883 ? 18.561 -16.706 -19.290 1.00 94.94 883 LEU A N 1
ATOM 7157 C CA . LEU A 1 883 ? 17.939 -17.463 -20.378 1.00 94.94 883 LEU A CA 1
ATOM 7158 C C . LEU A 1 883 ? 19.002 -18.018 -21.340 1.00 94.94 883 LEU A C 1
ATOM 7160 O O . LEU A 1 883 ? 19.645 -17.268 -22.061 1.00 94.94 883 LEU A O 1
ATOM 7164 N N . GLU A 1 884 ? 19.167 -19.336 -21.404 1.00 95.19 884 GLU A N 1
ATOM 7165 C CA . GLU A 1 884 ? 20.159 -19.992 -22.262 1.00 95.19 884 GLU A CA 1
ATOM 7166 C C . GLU A 1 884 ? 19.552 -20.420 -23.602 1.00 95.19 884 GLU A C 1
ATOM 7168 O O . GLU A 1 884 ? 20.122 -20.153 -24.657 1.00 95.19 884 GLU A O 1
ATOM 7173 N N . LYS A 1 885 ? 18.395 -21.092 -23.600 1.00 96.19 885 LYS A N 1
ATOM 7174 C CA . LYS A 1 885 ? 17.801 -21.660 -24.824 1.00 96.19 885 LYS A CA 1
ATOM 7175 C C . LYS A 1 885 ? 16.299 -21.447 -24.879 1.00 96.19 885 LYS A C 1
ATOM 7177 O O . LYS A 1 885 ? 15.611 -21.555 -23.868 1.00 96.19 885 LYS A O 1
ATOM 7182 N N . VAL A 1 886 ? 15.809 -21.230 -26.097 1.00 97.75 886 VAL A N 1
ATOM 7183 C CA . VAL A 1 886 ? 14.383 -21.191 -26.429 1.00 97.75 886 VAL A CA 1
ATOM 7184 C C . VAL A 1 886 ? 14.115 -22.195 -27.538 1.00 97.75 886 VAL A C 1
ATOM 7186 O O . VAL A 1 886 ? 14.646 -22.076 -28.649 1.00 97.75 886 VAL A O 1
ATOM 7189 N N . PHE A 1 887 ? 13.266 -23.177 -27.262 1.00 96.88 887 PHE A N 1
ATOM 7190 C CA . PHE A 1 887 ? 12.763 -24.104 -28.270 1.00 96.88 887 PHE A CA 1
ATOM 7191 C C . PHE A 1 887 ? 11.376 -23.662 -28.708 1.00 96.88 887 PHE A C 1
ATOM 7193 O O . PHE A 1 887 ? 10.529 -23.389 -27.868 1.00 96.88 887 PHE A O 1
ATOM 7200 N N . LYS A 1 888 ? 11.140 -23.624 -30.018 1.00 95.75 888 LYS A N 1
ATOM 7201 C CA . LYS A 1 888 ? 9.842 -23.349 -30.629 1.00 95.75 888 LYS A CA 1
ATOM 7202 C C . LYS A 1 888 ? 9.333 -24.624 -31.296 1.00 95.75 888 LYS A C 1
ATOM 7204 O O . LYS A 1 888 ? 9.969 -25.109 -32.233 1.00 95.75 888 LYS A O 1
ATOM 7209 N N . ASN A 1 889 ? 8.216 -25.173 -30.817 1.00 95.44 889 ASN A N 1
ATOM 7210 C CA . ASN A 1 889 ? 7.658 -26.461 -31.261 1.00 95.44 889 ASN A CA 1
ATOM 7211 C C . ASN A 1 889 ? 8.717 -27.585 -31.280 1.00 95.44 889 ASN A C 1
ATOM 7213 O O . ASN A 1 889 ? 8.919 -28.259 -32.291 1.00 95.44 889 ASN A O 1
ATOM 7217 N N . GLY A 1 890 ? 9.474 -27.715 -30.185 1.00 91.56 890 GLY A N 1
ATOM 7218 C CA . GLY A 1 890 ? 10.547 -28.706 -30.028 1.00 91.56 890 GLY A CA 1
ATOM 7219 C C . GLY A 1 890 ? 11.839 -28.428 -30.812 1.00 91.56 890 GLY A C 1
ATOM 7220 O O . GLY A 1 890 ? 12.830 -29.125 -30.614 1.00 91.56 890 GLY A O 1
ATOM 7221 N N . THR A 1 891 ? 11.879 -27.405 -31.671 1.00 94.81 891 THR A N 1
ATOM 7222 C CA . THR A 1 891 ? 13.081 -27.031 -32.436 1.00 94.81 891 THR A CA 1
ATOM 7223 C C . THR A 1 891 ? 13.811 -25.879 -31.756 1.00 94.81 891 THR A C 1
ATOM 7225 O O . THR A 1 891 ? 13.188 -24.873 -31.428 1.00 94.81 891 THR A O 1
ATOM 7228 N N . LEU A 1 892 ? 15.132 -25.980 -31.578 1.00 94.81 892 LEU A N 1
ATOM 7229 C CA . LEU A 1 892 ? 15.938 -24.885 -31.028 1.00 94.81 892 LEU A CA 1
ATOM 7230 C C . LEU A 1 892 ? 15.811 -23.635 -31.918 1.00 94.81 892 LEU A C 1
ATOM 7232 O O . LEU A 1 892 ? 16.234 -23.639 -33.075 1.00 94.81 892 LEU A O 1
ATOM 7236 N N . SER A 1 893 ? 15.202 -22.578 -31.380 1.00 94.94 893 SER A N 1
ATOM 7237 C CA . SER A 1 893 ? 14.951 -21.315 -32.084 1.00 94.94 893 SER A CA 1
ATOM 7238 C C . SER A 1 893 ? 16.009 -20.275 -31.738 1.00 94.94 893 SER A C 1
ATOM 7240 O O . SER A 1 893 ? 16.509 -19.602 -32.641 1.00 94.94 893 SER A O 1
ATOM 7242 N N . GLU A 1 894 ? 16.362 -20.175 -30.454 1.00 96.31 894 GLU A N 1
ATOM 7243 C CA . GLU A 1 894 ? 17.330 -19.218 -29.915 1.00 96.31 894 GLU A CA 1
ATOM 7244 C C . GLU A 1 894 ? 18.262 -19.932 -28.926 1.00 96.31 894 GLU A C 1
ATOM 7246 O O . GLU A 1 894 ? 17.808 -20.733 -28.107 1.00 96.31 894 GLU A O 1
ATOM 7251 N N . HIS A 1 895 ? 19.560 -19.646 -28.997 1.00 96.62 895 HIS A N 1
ATOM 7252 C CA . HIS A 1 895 ? 20.561 -20.097 -28.028 1.00 96.62 895 HIS A CA 1
ATOM 7253 C C . HIS A 1 895 ? 21.501 -18.942 -27.702 1.00 96.62 895 HIS A C 1
ATOM 7255 O O . HIS A 1 895 ? 22.157 -18.414 -28.599 1.00 96.62 895 HIS A O 1
ATOM 7261 N N . TYR A 1 896 ? 21.545 -18.567 -26.432 1.00 95.56 896 TYR A N 1
ATOM 7262 C CA . TYR A 1 896 ? 22.281 -17.441 -25.889 1.00 95.56 896 TYR A CA 1
ATOM 7263 C C . TYR A 1 896 ? 23.496 -17.928 -25.109 1.00 95.56 896 TYR A C 1
ATOM 7265 O O . TYR A 1 896 ? 23.396 -18.835 -24.286 1.00 95.56 896 TYR A O 1
ATOM 7273 N N . THR A 1 897 ? 24.641 -17.287 -25.330 1.00 95.19 897 THR A N 1
ATOM 7274 C CA . THR A 1 897 ? 25.814 -17.452 -24.467 1.00 95.19 897 THR A CA 1
ATOM 7275 C C . THR A 1 897 ? 26.217 -16.117 -23.874 1.00 95.19 897 THR A C 1
ATOM 7277 O O . THR A 1 897 ? 26.112 -15.075 -24.528 1.00 95.19 897 THR A O 1
ATOM 7280 N N . TYR A 1 898 ? 26.723 -16.167 -22.646 1.00 92.00 898 TYR A N 1
ATOM 7281 C CA . TYR A 1 898 ? 27.108 -15.000 -21.866 1.00 92.00 898 TYR A CA 1
ATOM 7282 C C . TYR A 1 898 ? 28.569 -15.105 -21.435 1.00 92.00 898 TYR A C 1
ATOM 7284 O O . TYR A 1 898 ? 29.107 -16.208 -21.329 1.00 92.00 898 TYR A O 1
ATOM 7292 N N . ASP A 1 899 ? 29.217 -13.966 -21.219 1.00 88.69 899 ASP A N 1
ATOM 7293 C CA . ASP A 1 899 ? 30.454 -13.909 -20.443 1.00 88.69 899 ASP A CA 1
ATOM 7294 C C . ASP A 1 899 ? 30.157 -13.922 -18.931 1.00 88.69 899 ASP A C 1
ATOM 7296 O O . ASP A 1 899 ? 29.003 -13.992 -18.495 1.00 88.69 899 ASP A O 1
ATOM 7300 N N . ASP A 1 900 ? 31.209 -13.852 -18.115 1.00 81.50 900 ASP A N 1
ATOM 7301 C CA . ASP A 1 900 ? 31.098 -13.857 -16.651 1.00 81.50 900 ASP A CA 1
ATOM 7302 C C . ASP A 1 900 ? 30.400 -12.633 -16.053 1.00 81.50 900 ASP A C 1
ATOM 7304 O O . ASP A 1 900 ? 30.056 -12.636 -14.875 1.00 81.50 900 ASP A O 1
ATOM 7308 N N . PHE A 1 901 ? 30.119 -11.622 -16.873 1.00 83.00 901 PHE A N 1
ATOM 7309 C CA . PHE A 1 901 ? 29.479 -10.368 -16.482 1.00 83.00 901 PHE A CA 1
ATOM 7310 C C . PHE A 1 901 ? 28.068 -10.254 -17.060 1.00 83.00 901 PHE A C 1
ATOM 7312 O O . PHE A 1 901 ? 27.464 -9.182 -17.055 1.00 83.00 901 PHE A O 1
ATOM 7319 N N . GLY A 1 902 ? 27.542 -11.349 -17.615 1.00 86.81 902 GLY A N 1
ATOM 7320 C CA . GLY A 1 902 ? 26.218 -11.379 -18.219 1.00 86.81 902 GLY A CA 1
ATOM 7321 C C . GLY A 1 902 ? 26.121 -10.608 -19.533 1.00 86.81 902 GLY A C 1
ATOM 7322 O O . GLY A 1 902 ? 25.012 -10.370 -20.008 1.00 86.81 902 GLY A O 1
ATOM 7323 N N . ASN A 1 903 ? 27.229 -10.224 -20.175 1.00 91.25 903 ASN A N 1
ATOM 7324 C CA . ASN A 1 903 ? 27.130 -9.747 -21.547 1.00 91.25 903 ASN A CA 1
ATOM 7325 C C . ASN A 1 903 ? 26.925 -10.926 -22.475 1.00 91.25 903 ASN A C 1
ATOM 7327 O O . ASN A 1 903 ? 27.679 -11.895 -22.471 1.00 91.25 903 ASN A O 1
ATOM 7331 N N . ARG A 1 904 ? 25.952 -10.790 -23.360 1.00 93.31 904 ARG A N 1
ATOM 7332 C CA . ARG A 1 904 ? 25.767 -11.702 -24.476 1.00 93.31 904 ARG A CA 1
ATOM 7333 C C . ARG A 1 904 ? 27.013 -11.716 -25.371 1.00 93.31 904 ARG A C 1
ATOM 7335 O O . ARG A 1 904 ? 27.459 -10.663 -25.825 1.00 93.31 904 ARG A O 1
ATOM 7342 N N . THR A 1 905 ? 27.556 -12.902 -25.637 1.00 94.38 905 THR A N 1
ATOM 7343 C CA . THR A 1 905 ? 28.734 -13.138 -26.497 1.00 94.38 905 THR A CA 1
ATOM 7344 C C . THR A 1 905 ? 28.356 -13.787 -27.828 1.00 94.38 905 THR A C 1
ATOM 7346 O O . THR A 1 905 ? 28.960 -13.491 -28.862 1.00 94.38 905 THR A O 1
ATOM 7349 N N . ASN A 1 906 ? 27.318 -14.625 -27.834 1.00 94.31 906 ASN A N 1
ATOM 7350 C CA . ASN A 1 906 ? 26.762 -15.247 -29.030 1.00 94.31 906 ASN A CA 1
ATOM 7351 C C . ASN A 1 906 ? 25.235 -15.355 -28.921 1.00 94.31 906 ASN A C 1
ATOM 7353 O O . ASN A 1 906 ? 24.701 -15.593 -27.837 1.00 94.31 906 ASN A O 1
ATOM 7357 N N . ILE A 1 907 ? 24.549 -15.225 -30.057 1.00 93.31 907 ILE A N 1
ATOM 7358 C CA . ILE A 1 907 ? 23.204 -15.781 -30.235 1.00 93.31 907 ILE A CA 1
ATOM 7359 C C . ILE A 1 907 ? 23.210 -16.662 -31.468 1.00 93.31 907 ILE A C 1
ATOM 7361 O O . ILE A 1 907 ? 23.588 -16.208 -32.548 1.00 93.31 907 ILE A O 1
ATOM 7365 N N . ASN A 1 908 ? 22.692 -17.875 -31.354 1.00 91.81 908 ASN A N 1
ATOM 7366 C CA . ASN A 1 908 ? 22.291 -18.650 -32.515 1.00 91.81 908 ASN A CA 1
ATOM 7367 C C . ASN A 1 908 ? 20.777 -18.535 -32.705 1.00 91.81 908 ASN A C 1
ATOM 7369 O O . ASN A 1 908 ? 20.018 -19.041 -31.883 1.00 91.81 908 ASN A O 1
ATOM 7373 N N . ILE A 1 909 ? 20.348 -17.874 -33.781 1.00 89.56 909 ILE A N 1
ATOM 7374 C CA . ILE A 1 909 ? 18.935 -17.779 -34.163 1.00 89.56 909 ILE A CA 1
ATOM 7375 C C . ILE A 1 909 ? 18.726 -18.645 -35.401 1.00 89.56 909 ILE A C 1
ATOM 7377 O O . ILE A 1 909 ? 19.207 -18.310 -36.488 1.00 89.56 909 ILE A O 1
ATOM 7381 N N . ARG A 1 910 ? 18.016 -19.769 -35.245 1.00 84.56 910 ARG A N 1
ATOM 7382 C CA . ARG A 1 910 ? 17.690 -20.722 -36.329 1.00 84.56 910 ARG A CA 1
ATOM 7383 C C . ARG A 1 910 ? 18.887 -21.082 -37.232 1.00 84.56 910 ARG A C 1
ATOM 7385 O O . ARG A 1 910 ? 18.769 -21.108 -38.455 1.00 84.56 910 ARG A O 1
ATOM 7392 N N . GLY A 1 911 ? 20.054 -21.326 -36.637 1.00 83.12 911 GLY A N 1
ATOM 7393 C CA . GLY A 1 911 ? 21.284 -21.704 -37.340 1.00 83.12 911 GLY A CA 1
ATOM 7394 C C . GLY A 1 911 ? 22.181 -20.535 -37.763 1.00 83.12 911 GLY A C 1
ATOM 7395 O O . GLY A 1 911 ? 23.300 -20.773 -38.212 1.00 83.12 911 GLY A O 1
ATOM 7396 N N . THR A 1 912 ? 21.743 -19.282 -37.601 1.00 89.19 912 THR A N 1
ATOM 7397 C CA . THR A 1 912 ? 22.577 -18.098 -37.858 1.00 89.19 912 THR A CA 1
ATOM 7398 C C . THR A 1 912 ? 23.221 -17.622 -36.563 1.00 89.19 912 THR A C 1
ATOM 7400 O O . THR A 1 912 ? 22.519 -17.234 -35.631 1.00 89.19 912 THR A O 1
ATOM 7403 N N . ALA A 1 913 ? 24.554 -17.626 -36.513 1.00 92.06 913 ALA A N 1
ATOM 7404 C CA . ALA A 1 913 ? 25.311 -17.125 -35.371 1.00 92.06 913 ALA A CA 1
ATOM 7405 C C . ALA A 1 913 ? 25.540 -15.607 -35.467 1.00 92.06 913 ALA A C 1
ATOM 7407 O O . ALA A 1 913 ? 26.080 -15.109 -36.459 1.00 92.06 913 ALA A O 1
ATOM 7408 N N . PHE A 1 914 ? 25.170 -14.901 -34.403 1.00 93.88 914 PHE A N 1
ATOM 7409 C CA . PHE A 1 914 ? 25.440 -13.492 -34.155 1.00 93.88 914 PHE A CA 1
ATOM 7410 C C . PHE A 1 914 ? 26.514 -13.399 -33.074 1.00 93.88 914 PHE A C 1
ATOM 7412 O O . PHE A 1 914 ? 26.286 -13.809 -31.940 1.00 93.88 914 PHE A O 1
ATOM 7419 N N . ILE A 1 915 ? 27.691 -12.886 -33.425 1.00 95.50 915 ILE A N 1
ATOM 7420 C CA . ILE A 1 915 ? 28.846 -12.795 -32.523 1.00 95.50 915 ILE A CA 1
ATOM 7421 C C . ILE A 1 915 ? 28.952 -11.366 -32.008 1.00 95.50 915 ILE A C 1
ATOM 7423 O O . ILE A 1 915 ? 29.059 -10.442 -32.820 1.00 95.50 915 ILE A O 1
ATOM 7427 N N . TYR A 1 916 ? 28.944 -11.205 -30.687 1.00 95.44 916 TYR A N 1
ATOM 7428 C CA . TYR A 1 916 ? 28.980 -9.923 -29.988 1.00 95.44 916 TYR A CA 1
ATOM 7429 C C . TYR A 1 916 ? 30.394 -9.608 -29.495 1.00 95.44 916 TYR A C 1
ATOM 7431 O O . TYR A 1 916 ? 31.116 -10.480 -29.017 1.00 95.44 916 TYR A O 1
ATOM 7439 N N . GLN A 1 917 ? 30.777 -8.340 -29.604 1.00 95.31 917 GLN A N 1
ATOM 7440 C CA . GLN A 1 917 ? 32.006 -7.783 -29.056 1.00 95.31 917 GLN A CA 1
ATOM 7441 C C . GLN A 1 917 ? 31.620 -6.741 -28.013 1.00 95.31 917 GLN A C 1
ATOM 7443 O O . GLN A 1 917 ? 31.032 -5.710 -28.352 1.00 95.31 917 GLN A O 1
ATOM 7448 N N . ASN A 1 918 ? 31.933 -7.033 -26.754 1.00 92.69 918 ASN A N 1
ATOM 7449 C CA . ASN A 1 918 ? 31.705 -6.140 -25.626 1.00 92.69 918 ASN A CA 1
ATOM 7450 C C . ASN A 1 918 ? 33.053 -5.652 -25.086 1.00 92.69 918 ASN A C 1
ATOM 7452 O O . ASN A 1 918 ? 34.038 -6.390 -25.143 1.00 92.69 918 ASN A O 1
ATOM 7456 N N . ASN A 1 919 ? 33.103 -4.424 -24.575 1.00 89.44 919 ASN A N 1
ATOM 7457 C CA . ASN A 1 919 ? 34.276 -3.941 -23.850 1.00 89.44 919 ASN A CA 1
ATOM 7458 C C . ASN A 1 919 ? 34.210 -4.322 -22.358 1.00 89.44 919 ASN A C 1
ATOM 7460 O O . ASN A 1 919 ? 33.224 -4.868 -21.866 1.00 89.44 919 ASN A O 1
ATOM 7464 N N . ASN A 1 920 ? 35.273 -4.005 -21.628 1.00 83.75 920 ASN A N 1
ATOM 7465 C CA . ASN A 1 920 ? 35.438 -4.227 -20.188 1.00 83.75 920 ASN A CA 1
ATOM 7466 C C . ASN A 1 920 ? 34.579 -3.313 -19.287 1.00 83.75 920 ASN A C 1
ATOM 7468 O O . ASN A 1 920 ? 34.723 -3.372 -18.075 1.00 83.75 920 ASN A O 1
ATOM 7472 N N . ILE A 1 921 ? 33.699 -2.480 -19.851 1.00 85.12 921 ILE A N 1
ATOM 7473 C CA . ILE A 1 921 ? 32.647 -1.760 -19.107 1.00 85.12 921 ILE A CA 1
ATOM 7474 C C . ILE A 1 921 ? 31.252 -2.143 -19.622 1.00 85.12 921 ILE A C 1
ATOM 7476 O O . ILE A 1 921 ? 30.302 -1.373 -19.524 1.00 85.12 921 ILE A O 1
ATOM 7480 N N . ASN A 1 922 ? 31.122 -3.348 -20.189 1.00 90.06 922 ASN A N 1
ATOM 7481 C CA . ASN A 1 922 ? 29.855 -3.963 -20.596 1.00 90.06 922 ASN A CA 1
ATOM 7482 C C . ASN A 1 922 ? 29.112 -3.276 -21.760 1.00 90.06 922 ASN A C 1
ATOM 7484 O O . ASN A 1 922 ? 27.955 -3.610 -22.038 1.00 90.06 922 ASN A O 1
ATOM 7488 N N . GLN A 1 923 ? 29.758 -2.375 -22.503 1.00 92.75 923 GLN A N 1
ATOM 7489 C CA . GLN A 1 923 ? 29.186 -1.792 -23.719 1.00 92.75 923 GLN A CA 1
ATOM 7490 C C . GLN A 1 923 ? 29.351 -2.752 -24.895 1.00 92.75 923 GLN A C 1
ATOM 7492 O O . GLN A 1 923 ? 30.455 -3.225 -25.174 1.00 92.75 923 GLN A O 1
ATOM 7497 N N . THR A 1 924 ? 28.273 -2.998 -25.637 1.00 95.25 924 THR A N 1
ATOM 7498 C CA . THR A 1 924 ? 28.341 -3.741 -26.900 1.00 95.25 924 THR A CA 1
ATOM 7499 C C . THR A 1 924 ? 28.871 -2.820 -27.982 1.00 95.25 924 THR A C 1
ATOM 7501 O O . THR A 1 924 ? 28.174 -1.904 -28.374 1.00 95.25 924 THR A O 1
ATOM 7504 N N . GLN A 1 925 ? 30.074 -3.059 -28.500 1.00 95.19 925 GLN A N 1
ATOM 7505 C CA . GLN A 1 925 ? 30.675 -2.236 -29.559 1.00 95.19 925 GLN A CA 1
ATOM 7506 C C . GLN A 1 925 ? 30.235 -2.685 -30.953 1.00 95.19 925 GLN A C 1
ATOM 7508 O O . GLN A 1 925 ? 30.123 -1.886 -31.885 1.00 95.19 925 GLN A O 1
ATOM 7513 N N . LYS A 1 926 ? 30.003 -3.989 -31.117 1.00 94.69 926 LYS A N 1
ATOM 7514 C CA . LYS A 1 926 ? 29.668 -4.589 -32.405 1.00 94.69 926 LYS A CA 1
ATOM 7515 C C . LYS A 1 926 ? 28.958 -5.918 -32.218 1.00 94.69 926 LYS A C 1
ATOM 7517 O O . LYS A 1 926 ? 29.315 -6.688 -31.332 1.00 94.69 926 LYS A O 1
ATOM 7522 N N . TYR A 1 927 ? 28.030 -6.235 -33.114 1.00 93.19 927 TYR A N 1
ATOM 7523 C CA . TYR A 1 927 ? 27.651 -7.624 -33.361 1.00 93.19 927 TYR A CA 1
ATOM 7524 C C . TYR A 1 927 ? 27.672 -7.932 -34.865 1.00 93.19 927 TYR A C 1
ATOM 7526 O O . TYR A 1 927 ? 27.435 -7.053 -35.698 1.00 93.19 927 TYR A O 1
ATOM 7534 N N . SER A 1 928 ? 28.011 -9.169 -35.234 1.00 94.50 928 SER A N 1
ATOM 7535 C CA . SER A 1 928 ? 28.219 -9.580 -36.632 1.00 94.50 928 SER A CA 1
ATOM 7536 C C . SER A 1 928 ? 27.614 -10.943 -36.948 1.00 94.50 928 SER A C 1
ATOM 7538 O O . SER A 1 928 ? 27.574 -11.811 -36.082 1.00 94.50 928 SER A O 1
ATOM 7540 N N . TRP A 1 929 ? 27.158 -11.127 -38.187 1.00 93.94 929 TRP A N 1
ATOM 7541 C CA . TRP A 1 929 ? 26.613 -12.388 -38.686 1.00 93.94 929 TRP A CA 1
ATOM 7542 C C . TRP A 1 929 ? 26.966 -12.594 -40.160 1.00 93.94 929 TRP A C 1
ATOM 7544 O O . TRP A 1 929 ? 27.123 -11.644 -40.934 1.00 93.94 929 TRP A O 1
ATOM 7554 N N . ASN A 1 930 ? 27.085 -13.855 -40.563 1.00 90.50 930 ASN A N 1
ATOM 7555 C CA . ASN A 1 930 ? 27.408 -14.210 -41.940 1.00 90.50 930 ASN A CA 1
ATOM 7556 C C . ASN A 1 930 ? 26.140 -14.458 -42.759 1.00 90.50 930 ASN A C 1
ATOM 7558 O O . ASN A 1 930 ? 25.199 -15.107 -42.310 1.00 90.50 930 ASN A O 1
ATOM 7562 N N . THR A 1 931 ? 26.144 -13.951 -43.987 1.00 83.38 931 THR A N 1
ATOM 7563 C CA . THR A 1 931 ? 25.216 -14.341 -45.055 1.00 83.38 931 THR A CA 1
ATOM 7564 C C . THR A 1 931 ? 25.966 -15.201 -46.074 1.00 83.38 931 THR A C 1
ATOM 7566 O O . THR A 1 931 ? 27.190 -15.308 -46.004 1.00 83.38 931 THR A O 1
ATOM 7569 N N . SER A 1 932 ? 25.267 -15.791 -47.047 1.00 81.94 932 SER A N 1
ATOM 7570 C CA . SER A 1 932 ? 25.893 -16.633 -48.080 1.00 81.94 932 SER A CA 1
ATOM 7571 C C . SER A 1 932 ? 26.965 -15.916 -48.913 1.00 81.94 932 SER A C 1
ATOM 7573 O O . SER A 1 932 ? 27.827 -16.579 -49.481 1.00 81.94 932 SER A O 1
ATOM 7575 N N . THR A 1 933 ? 26.929 -14.582 -48.993 1.00 83.00 933 THR A N 1
ATOM 7576 C CA . THR A 1 933 ? 27.810 -13.786 -49.866 1.00 83.00 933 THR A CA 1
ATOM 7577 C C . THR A 1 933 ? 28.653 -12.738 -49.137 1.00 83.00 933 THR A C 1
ATOM 7579 O O . THR A 1 933 ? 29.558 -12.169 -49.741 1.00 83.00 933 THR A O 1
ATOM 7582 N N . SER A 1 934 ? 28.361 -12.426 -47.870 1.00 87.44 934 SER A N 1
ATOM 7583 C CA . SER A 1 934 ? 29.039 -11.349 -47.131 1.00 87.44 934 SER A CA 1
ATOM 7584 C C . SER A 1 934 ? 28.836 -11.444 -45.618 1.00 87.44 934 SER A C 1
ATOM 7586 O O . SER A 1 934 ? 27.838 -11.995 -45.147 1.00 87.44 934 SER A O 1
ATOM 7588 N N . THR A 1 935 ? 29.735 -10.840 -44.844 1.00 91.31 935 THR A N 1
ATOM 7589 C CA . THR A 1 935 ? 29.518 -10.597 -43.412 1.00 91.31 935 THR A CA 1
ATOM 7590 C C . THR A 1 935 ? 28.781 -9.278 -43.227 1.00 91.31 935 THR A C 1
ATOM 7592 O O . THR A 1 935 ? 29.230 -8.232 -43.703 1.00 91.31 935 THR A O 1
ATOM 7595 N N . LYS A 1 936 ? 27.664 -9.315 -42.508 1.00 95.06 936 LYS A N 1
ATOM 7596 C CA . LYS A 1 936 ? 26.960 -8.120 -42.050 1.00 95.06 936 LYS A CA 1
ATOM 7597 C C . LYS A 1 936 ? 27.307 -7.855 -40.594 1.00 95.06 936 LYS A C 1
ATOM 7599 O O . LYS A 1 936 ? 27.568 -8.783 -39.829 1.00 95.06 936 LYS A O 1
ATOM 7604 N N . HIS A 1 937 ? 27.353 -6.588 -40.215 1.00 93.75 937 HIS A N 1
ATOM 7605 C CA . HIS A 1 937 ? 27.547 -6.218 -38.822 1.00 93.75 937 HIS A CA 1
ATOM 7606 C C . HIS A 1 937 ? 26.930 -4.866 -38.504 1.00 93.75 937 HIS A C 1
ATOM 7608 O O . HIS A 1 937 ? 26.769 -4.024 -39.387 1.00 93.75 937 HIS A O 1
ATOM 7614 N N . ARG A 1 938 ? 26.603 -4.672 -37.229 1.00 94.56 938 ARG A N 1
ATOM 7615 C CA . ARG A 1 938 ? 26.191 -3.388 -36.672 1.00 94.56 938 ARG A CA 1
ATOM 7616 C C . ARG A 1 938 ? 27.225 -2.956 -35.644 1.00 94.56 938 ARG A C 1
ATOM 7618 O O . ARG A 1 938 ? 27.594 -3.748 -34.781 1.00 94.56 938 ARG A O 1
ATOM 7625 N N . GLU A 1 939 ? 27.698 -1.727 -35.773 1.00 96.38 939 GLU A N 1
ATOM 7626 C CA . GLU A 1 939 ? 28.587 -1.063 -34.817 1.00 96.38 939 GLU A CA 1
ATOM 7627 C C . GLU A 1 939 ? 27.764 -0.111 -33.946 1.00 96.38 939 GLU A C 1
ATOM 7629 O O . GLU A 1 939 ? 26.800 0.489 -34.430 1.00 96.38 939 GLU A O 1
ATOM 7634 N N . PHE A 1 940 ? 28.152 0.022 -32.682 1.00 96.12 940 PHE A N 1
ATOM 7635 C CA . PHE A 1 940 ? 27.506 0.853 -31.672 1.00 96.12 940 PHE A CA 1
ATOM 7636 C C . PHE A 1 940 ? 28.573 1.729 -31.025 1.00 96.12 940 PHE A C 1
ATOM 7638 O O . PHE A 1 940 ? 29.594 1.230 -30.551 1.00 96.12 940 PHE A O 1
ATOM 7645 N N . ASN A 1 941 ? 28.332 3.034 -31.012 1.00 95.81 941 ASN A N 1
ATOM 7646 C CA . ASN A 1 941 ? 29.257 4.002 -30.437 1.00 95.81 941 ASN A CA 1
ATOM 7647 C C . ASN A 1 941 ? 28.608 4.679 -29.239 1.00 95.81 941 ASN A C 1
ATOM 7649 O O . ASN A 1 941 ? 27.416 4.981 -29.280 1.00 95.81 941 ASN A O 1
ATOM 7653 N N . TYR A 1 942 ? 29.401 4.955 -28.210 1.00 93.00 942 TYR A N 1
ATOM 7654 C CA . TYR A 1 942 ? 28.962 5.576 -26.964 1.00 93.00 942 TYR A CA 1
ATOM 7655 C C . TYR A 1 942 ? 29.758 6.861 -26.716 1.00 93.00 942 TYR A C 1
ATOM 7657 O O . TYR A 1 942 ? 30.871 7.003 -27.224 1.00 93.00 942 TYR A O 1
ATOM 7665 N N . ASN A 1 943 ? 29.183 7.812 -25.981 1.00 89.50 943 ASN A N 1
ATOM 7666 C CA . ASN A 1 943 ? 29.940 8.944 -25.433 1.00 89.50 943 ASN A CA 1
ATOM 7667 C C . ASN A 1 943 ? 30.670 8.537 -24.140 1.00 89.50 943 ASN A C 1
ATOM 7669 O O . ASN A 1 943 ? 30.521 7.405 -23.669 1.00 89.50 943 ASN A O 1
ATOM 7673 N N . ASN A 1 944 ? 31.447 9.449 -23.546 1.00 86.12 944 ASN A N 1
ATOM 7674 C CA . ASN A 1 944 ? 32.191 9.127 -22.326 1.00 86.12 944 ASN A CA 1
ATOM 7675 C C . ASN A 1 944 ? 31.286 9.039 -21.094 1.00 86.12 944 ASN A C 1
ATOM 7677 O O . ASN A 1 944 ? 31.739 8.556 -20.070 1.00 86.12 944 ASN A O 1
ATOM 7681 N N . ALA A 1 945 ? 30.020 9.450 -21.185 1.00 81.88 945 ALA A N 1
ATOM 7682 C CA . ALA A 1 945 ? 28.997 9.192 -20.170 1.00 81.88 945 ALA A CA 1
ATOM 7683 C C . ALA A 1 945 ? 28.282 7.833 -20.340 1.00 81.88 945 ALA A C 1
ATOM 7685 O O . ALA A 1 945 ? 27.287 7.568 -19.667 1.00 81.88 945 ALA A O 1
ATOM 7686 N N . GLY A 1 946 ? 28.730 6.987 -21.274 1.00 87.69 946 GLY A N 1
ATOM 7687 C CA . GLY A 1 946 ? 28.171 5.653 -21.487 1.00 87.69 946 GLY A CA 1
ATOM 7688 C C . GLY A 1 946 ? 26.815 5.619 -22.201 1.00 87.69 946 GLY A C 1
ATOM 7689 O O . GLY A 1 946 ? 26.135 4.594 -22.164 1.00 87.69 946 GLY A O 1
ATOM 7690 N N . GLN A 1 947 ? 26.407 6.697 -22.871 1.00 91.50 947 GLN A N 1
ATOM 7691 C CA . GLN A 1 947 ? 25.161 6.776 -23.643 1.00 91.50 947 GLN A CA 1
ATOM 7692 C C . GLN A 1 947 ? 25.421 6.458 -25.119 1.00 91.50 947 GLN A C 1
ATOM 7694 O O . GLN A 1 947 ? 26.376 6.968 -25.706 1.00 91.50 947 GLN A O 1
ATOM 7699 N N . LEU A 1 948 ? 24.559 5.648 -25.739 1.00 95.38 948 LEU A N 1
ATOM 7700 C CA . LEU A 1 948 ? 24.628 5.331 -27.168 1.00 95.38 948 LEU A CA 1
ATOM 7701 C C . LEU A 1 948 ? 24.505 6.613 -28.010 1.00 95.38 948 LEU A C 1
ATOM 7703 O O . LEU A 1 948 ? 23.530 7.340 -27.885 1.00 95.38 948 LEU A O 1
ATOM 7707 N N . THR A 1 949 ? 25.450 6.881 -28.906 1.00 96.06 949 THR A N 1
ATOM 7708 C CA . THR A 1 949 ? 25.451 8.069 -29.782 1.00 96.06 949 THR A CA 1
ATOM 7709 C C . THR A 1 949 ? 25.192 7.733 -31.240 1.00 96.06 949 THR A C 1
ATOM 7711 O O . THR A 1 949 ? 24.647 8.556 -31.973 1.00 96.06 949 THR A O 1
ATOM 7714 N N . SER A 1 950 ? 25.552 6.532 -31.695 1.00 96.56 950 SER A N 1
ATOM 7715 C CA . SER A 1 950 ? 25.225 6.094 -33.052 1.00 96.56 950 SER A CA 1
ATOM 7716 C C . SER A 1 950 ? 25.202 4.581 -33.210 1.00 96.56 950 SER A C 1
ATOM 7718 O O . SER A 1 950 ? 25.901 3.850 -32.510 1.00 96.56 950 SER A O 1
ATOM 7720 N N . THR A 1 951 ? 24.416 4.129 -34.187 1.00 96.44 951 THR A N 1
ATOM 7721 C CA . THR A 1 951 ? 24.503 2.774 -34.737 1.00 96.44 951 THR A CA 1
ATOM 7722 C C . THR A 1 951 ? 24.835 2.836 -36.220 1.00 96.44 951 THR A C 1
ATOM 7724 O O . THR A 1 951 ? 24.315 3.690 -36.944 1.00 96.44 951 THR A O 1
ATOM 7727 N N . VAL A 1 952 ? 25.694 1.931 -36.688 1.00 96.50 952 VAL A N 1
ATOM 7728 C CA . VAL A 1 952 ? 26.127 1.867 -38.090 1.00 96.50 952 VAL A CA 1
ATOM 7729 C C . VAL A 1 952 ? 25.988 0.439 -38.594 1.00 96.50 952 VAL A C 1
ATOM 7731 O O . VAL A 1 952 ? 26.694 -0.459 -38.145 1.00 96.50 952 VAL A O 1
ATOM 7734 N N . ASN A 1 953 ? 25.084 0.219 -39.546 1.00 95.06 953 ASN A N 1
ATOM 7735 C CA . ASN A 1 953 ? 24.961 -1.057 -40.244 1.00 95.06 953 ASN A CA 1
ATOM 7736 C C . ASN A 1 953 ? 25.954 -1.110 -41.403 1.00 95.06 953 ASN A C 1
ATOM 7738 O O . ASN A 1 953 ? 26.029 -0.169 -42.198 1.00 95.06 953 ASN A O 1
ATOM 7742 N N . LYS A 1 954 ? 26.663 -2.230 -41.532 1.00 95.31 954 LYS A N 1
ATOM 7743 C CA . LYS A 1 954 ? 27.630 -2.491 -42.596 1.00 95.31 954 LYS A CA 1
ATOM 7744 C C . LYS A 1 954 ? 27.404 -3.847 -43.258 1.00 95.31 954 LYS A C 1
ATOM 7746 O O . LYS A 1 954 ? 27.018 -4.822 -42.613 1.00 95.31 954 LYS A O 1
ATOM 7751 N N . THR A 1 955 ? 27.691 -3.909 -44.557 1.00 94.75 955 THR A N 1
ATOM 7752 C CA . THR A 1 955 ? 27.869 -5.152 -45.325 1.00 94.75 955 THR A CA 1
ATOM 7753 C C . THR A 1 955 ? 29.302 -5.172 -45.848 1.00 94.75 955 THR A C 1
ATOM 7755 O O . THR A 1 955 ? 29.699 -4.286 -46.605 1.00 94.75 955 THR A O 1
ATOM 7758 N N . GLY A 1 956 ? 30.115 -6.126 -45.390 1.00 88.88 956 GLY A N 1
ATOM 7759 C CA . GLY A 1 956 ? 31.570 -5.997 -45.486 1.00 88.88 956 GLY A CA 1
ATOM 7760 C C . GLY A 1 956 ? 32.024 -4.711 -44.789 1.00 88.88 956 GLY A C 1
ATOM 7761 O O . GLY A 1 956 ? 31.589 -4.437 -43.676 1.00 88.88 956 GLY A O 1
ATOM 7762 N N . ASN A 1 957 ? 32.832 -3.890 -45.459 1.00 87.31 957 ASN A N 1
ATOM 7763 C CA . ASN A 1 957 ? 33.267 -2.587 -44.935 1.00 87.31 957 ASN A CA 1
ATOM 7764 C C . ASN A 1 957 ? 32.354 -1.416 -45.348 1.00 87.31 957 ASN A C 1
ATOM 7766 O O . ASN A 1 957 ? 32.618 -0.274 -44.976 1.00 87.31 957 ASN A O 1
ATOM 7770 N N . THR A 1 958 ? 31.291 -1.671 -46.115 1.00 93.50 958 THR A N 1
ATOM 7771 C CA . THR A 1 958 ? 30.416 -0.627 -46.660 1.00 93.50 958 THR A CA 1
ATOM 7772 C C . THR A 1 958 ? 29.270 -0.321 -45.705 1.00 93.50 958 THR A C 1
ATOM 7774 O O . THR A 1 958 ? 28.478 -1.208 -45.388 1.00 93.50 958 THR A O 1
ATOM 7777 N N . THR A 1 959 ? 29.141 0.941 -45.292 1.00 94.88 959 THR A N 1
ATOM 7778 C CA . THR A 1 959 ? 27.997 1.435 -44.512 1.00 94.88 959 THR A CA 1
ATOM 7779 C C . THR A 1 959 ? 26.718 1.394 -45.343 1.00 94.88 959 THR A C 1
ATOM 7781 O O . THR A 1 959 ? 26.645 2.011 -46.402 1.00 94.88 959 THR A O 1
ATOM 7784 N N . THR A 1 960 ? 25.698 0.690 -44.855 1.00 94.62 960 THR A N 1
ATOM 7785 C CA . THR A 1 960 ? 24.378 0.594 -45.499 1.00 94.62 960 THR A CA 1
ATOM 7786 C C . THR A 1 960 ? 23.357 1.545 -44.886 1.00 94.62 960 THR A C 1
ATOM 7788 O O . THR A 1 960 ? 22.438 1.982 -45.568 1.00 94.62 960 THR A O 1
ATOM 7791 N N . SER A 1 961 ? 23.494 1.862 -43.598 1.00 94.88 961 SER A N 1
ATOM 7792 C CA . SER A 1 961 ? 22.653 2.844 -42.909 1.00 94.88 961 SER A CA 1
ATOM 7793 C C . SER A 1 961 ? 23.291 3.246 -41.584 1.00 94.88 961 SER A C 1
ATOM 7795 O O . SER A 1 961 ? 23.956 2.421 -40.956 1.00 94.88 961 SER A O 1
ATOM 7797 N N . SER A 1 962 ? 22.994 4.446 -41.101 1.00 95.25 962 SER A N 1
ATOM 7798 C CA . SER A 1 962 ? 23.348 4.885 -39.752 1.00 95.25 962 SER A CA 1
ATOM 7799 C C . SER A 1 962 ? 22.185 5.613 -39.080 1.00 95.25 962 SER A C 1
ATOM 7801 O O . SER A 1 962 ? 21.345 6.213 -39.755 1.00 95.25 962 SER A O 1
ATOM 7803 N N . LYS A 1 963 ? 22.145 5.543 -37.748 1.00 96.44 963 LYS A N 1
ATOM 7804 C CA . LYS A 1 963 ? 21.284 6.368 -36.891 1.00 96.44 963 LYS A CA 1
ATOM 7805 C C . LYS A 1 963 ? 22.162 7.073 -35.860 1.00 96.44 963 LYS A C 1
ATOM 7807 O O . LYS A 1 963 ? 23.070 6.434 -35.327 1.00 96.44 963 LYS A O 1
ATOM 7812 N N . SER A 1 964 ? 21.869 8.332 -35.560 1.00 97.56 964 SER A N 1
ATOM 7813 C CA . SER A 1 964 ? 22.511 9.099 -34.487 1.00 97.56 964 SER A CA 1
ATOM 7814 C C . SER A 1 964 ? 21.500 9.404 -33.387 1.00 97.56 964 SER A C 1
ATOM 7816 O O . SER A 1 964 ? 20.350 9.716 -33.687 1.00 97.56 964 SER A O 1
ATOM 7818 N N . PHE A 1 965 ? 21.929 9.324 -32.132 1.00 96.62 965 PHE A N 1
ATOM 7819 C CA . PHE A 1 965 ? 21.106 9.498 -30.936 1.00 96.62 965 PHE A CA 1
ATOM 7820 C C . PHE A 1 965 ? 21.689 10.633 -30.096 1.00 96.62 965 PHE A C 1
ATOM 7822 O O . PHE A 1 965 ? 22.893 10.665 -29.842 1.00 96.62 965 PHE A O 1
ATOM 7829 N N . ASN A 1 966 ? 20.841 11.567 -29.677 1.00 94.81 966 ASN A N 1
ATOM 7830 C CA . ASN A 1 966 ? 21.247 12.724 -28.889 1.00 94.81 966 ASN A CA 1
ATOM 7831 C C . ASN A 1 966 ? 20.541 12.708 -27.533 1.00 94.81 966 ASN A C 1
ATOM 7833 O O . ASN A 1 966 ? 19.315 12.793 -27.488 1.00 94.81 966 ASN A O 1
ATOM 7837 N N . TYR A 1 967 ? 21.309 12.635 -26.446 1.00 91.31 967 TYR A N 1
ATOM 7838 C CA . TYR A 1 967 ? 20.793 12.609 -25.077 1.00 91.31 967 TYR A CA 1
ATOM 7839 C C . TYR A 1 967 ? 21.088 13.921 -24.344 1.00 91.31 967 TYR A C 1
ATOM 7841 O O . TYR A 1 967 ? 22.149 14.521 -24.535 1.00 91.31 967 TYR A O 1
ATOM 7849 N N . ASP A 1 968 ? 20.181 14.352 -23.466 1.00 85.88 968 ASP A N 1
ATOM 7850 C CA . ASP A 1 968 ? 20.518 15.360 -22.456 1.00 85.88 968 ASP A CA 1
ATOM 7851 C C . ASP A 1 968 ? 21.380 14.760 -21.322 1.00 85.88 968 ASP A C 1
ATOM 7853 O O . ASP A 1 968 ? 21.627 13.549 -21.247 1.00 85.88 968 ASP A O 1
ATOM 7857 N N . VAL A 1 969 ? 21.860 15.626 -20.424 1.00 80.94 969 VAL A N 1
ATOM 7858 C CA . VAL A 1 969 ? 22.640 15.211 -19.245 1.00 80.94 969 VAL A CA 1
ATOM 7859 C C . VAL A 1 969 ? 21.794 14.457 -18.213 1.00 80.94 969 VAL A C 1
ATOM 7861 O O . VAL A 1 969 ? 22.335 13.700 -17.414 1.00 80.94 969 VAL A O 1
ATOM 7864 N N . PHE A 1 970 ? 20.467 14.616 -18.239 1.00 76.44 970 PHE A N 1
ATOM 7865 C CA . PHE A 1 970 ? 19.579 13.818 -17.399 1.00 76.44 970 PHE A CA 1
ATOM 7866 C C . PHE A 1 970 ? 19.532 12.371 -17.893 1.00 76.44 970 PHE A C 1
ATOM 7868 O O . PHE A 1 970 ? 19.291 11.482 -17.087 1.00 76.44 970 PHE A O 1
ATOM 7875 N N . GLY A 1 971 ? 19.817 12.114 -19.174 1.00 82.12 971 GLY A N 1
ATOM 7876 C CA . GLY A 1 971 ? 19.754 10.807 -19.827 1.00 82.12 971 GLY A CA 1
ATOM 7877 C C . GLY A 1 971 ? 18.464 10.598 -20.615 1.00 82.12 971 GLY A C 1
ATOM 7878 O O . GLY A 1 971 ? 18.026 9.465 -20.799 1.00 82.12 971 GLY A O 1
ATOM 7879 N N . ASN A 1 972 ? 17.772 11.666 -20.996 1.00 88.12 972 ASN A N 1
ATOM 7880 C CA . ASN A 1 972 ? 16.610 11.622 -21.877 1.00 88.12 972 ASN A CA 1
ATOM 7881 C C . ASN A 1 972 ? 17.055 11.686 -23.334 1.00 88.12 972 ASN A C 1
ATOM 7883 O O . ASN A 1 972 ? 17.899 12.510 -23.688 1.00 88.12 972 ASN A O 1
ATOM 7887 N N . LEU A 1 973 ? 16.486 10.829 -24.180 1.00 94.00 973 LEU A N 1
ATOM 7888 C CA . LEU A 1 973 ? 16.737 10.845 -25.614 1.00 94.00 973 LEU A CA 1
ATOM 7889 C C . LEU A 1 973 ? 16.001 12.035 -26.235 1.00 94.00 973 LEU A C 1
ATOM 7891 O O . LEU A 1 973 ? 14.786 11.998 -26.376 1.00 94.00 973 LEU A O 1
ATOM 7895 N N . ASN A 1 974 ? 16.715 13.095 -26.599 1.00 93.62 974 ASN A N 1
ATOM 7896 C CA . ASN A 1 974 ? 16.130 14.300 -27.190 1.00 93.62 974 ASN A CA 1
ATOM 7897 C C . ASN A 1 974 ? 15.789 14.113 -28.664 1.00 93.62 974 ASN A C 1
ATOM 7899 O O . ASN A 1 974 ? 14.757 14.601 -29.123 1.00 93.62 974 ASN A O 1
ATOM 7903 N N . SER A 1 975 ? 16.659 13.440 -29.422 1.00 96.81 975 SER A N 1
ATOM 7904 C CA . SER A 1 975 ? 16.398 13.177 -30.834 1.00 96.81 975 SER A CA 1
ATOM 7905 C C . SER A 1 975 ? 17.126 11.960 -31.391 1.00 96.81 975 SER A C 1
ATOM 7907 O O . SER A 1 975 ? 18.188 11.559 -30.906 1.00 96.81 975 SER A O 1
ATOM 7909 N N . VAL A 1 976 ? 16.545 11.392 -32.449 1.00 98.00 976 VAL A N 1
ATOM 7910 C CA . VAL A 1 976 ? 17.170 10.389 -33.313 1.00 98.00 976 VAL A CA 1
ATOM 7911 C C . VAL A 1 976 ? 17.140 10.884 -34.750 1.00 98.00 976 VAL A C 1
ATOM 7913 O O . VAL A 1 976 ? 16.075 11.198 -35.282 1.00 98.00 976 VAL A O 1
ATOM 7916 N N . THR A 1 977 ? 18.300 10.911 -35.401 1.00 97.62 977 THR A N 1
ATOM 7917 C CA . THR A 1 977 ? 18.423 11.288 -36.813 1.00 97.62 977 THR A CA 1
ATOM 7918 C C . THR A 1 977 ? 18.913 10.115 -37.648 1.00 97.62 977 THR A C 1
ATOM 7920 O O . THR A 1 977 ? 19.777 9.342 -37.231 1.00 97.62 977 THR A O 1
ATOM 7923 N N . TRP A 1 978 ? 18.339 9.946 -38.836 1.00 95.94 978 TRP A N 1
ATOM 7924 C CA . TRP A 1 978 ? 18.766 8.930 -39.799 1.00 95.94 978 TRP A CA 1
ATOM 7925 C C . TRP A 1 978 ? 18.445 9.392 -41.214 1.00 95.94 978 TRP A C 1
ATOM 7927 O O . TRP A 1 978 ? 17.360 9.912 -41.471 1.00 95.94 978 TRP A O 1
ATOM 7937 N N . ALA A 1 979 ? 19.374 9.192 -42.151 1.00 91.69 979 ALA A N 1
ATOM 7938 C CA . ALA A 1 979 ? 19.262 9.749 -43.500 1.00 91.69 979 ALA A CA 1
ATOM 7939 C C . ALA A 1 979 ? 18.882 11.250 -43.460 1.00 91.69 979 ALA A C 1
ATOM 7941 O O . ALA A 1 979 ? 19.666 12.055 -42.969 1.00 91.69 979 ALA A O 1
ATOM 7942 N N . SER A 1 980 ? 17.691 11.621 -43.943 1.00 91.44 980 SER A N 1
ATOM 7943 C CA . SER A 1 980 ? 17.149 12.989 -43.908 1.00 91.44 980 SER A CA 1
ATOM 7944 C C . SER A 1 980 ? 16.017 13.185 -42.886 1.00 91.44 980 SER A C 1
ATOM 7946 O O . SER A 1 980 ? 15.264 14.150 -42.993 1.00 91.44 980 SER A O 1
ATOM 7948 N N . GLN A 1 981 ? 15.824 12.236 -41.969 1.00 96.38 981 GLN A N 1
ATOM 7949 C CA . GLN A 1 981 ? 14.752 12.239 -40.974 1.00 96.38 981 GLN A CA 1
ATOM 7950 C C . GLN A 1 981 ? 15.283 12.685 -39.607 1.00 96.38 981 GLN A C 1
ATOM 7952 O O . GLN A 1 981 ? 16.399 12.328 -39.222 1.00 96.38 981 GLN A O 1
ATOM 7957 N N . ASN A 1 982 ? 14.454 13.417 -38.865 1.00 97.44 982 ASN A N 1
ATOM 7958 C CA . ASN A 1 982 ? 14.682 13.812 -37.480 1.00 97.44 982 ASN A CA 1
ATOM 7959 C C . ASN A 1 982 ? 13.439 13.482 -36.648 1.00 97.44 982 ASN A C 1
ATOM 7961 O O . ASN A 1 982 ? 12.341 13.953 -36.955 1.00 97.44 982 ASN A O 1
ATOM 7965 N N . LEU A 1 983 ? 13.612 12.667 -35.613 1.00 97.62 983 LEU A N 1
ATOM 7966 C CA . LEU A 1 983 ? 12.583 12.363 -34.631 1.00 97.62 983 LEU A CA 1
ATOM 7967 C C . LEU A 1 983 ? 12.973 12.997 -33.300 1.00 97.62 983 LEU A C 1
ATOM 7969 O O . LEU A 1 983 ? 14.015 12.653 -32.754 1.00 97.62 983 LEU A O 1
ATOM 7973 N N . GLU A 1 984 ? 12.146 13.901 -32.792 1.00 97.50 984 GLU A N 1
ATOM 7974 C CA . GLU A 1 984 ? 12.415 14.671 -31.577 1.00 97.50 984 GLU A CA 1
ATOM 7975 C C . GLU A 1 984 ? 11.440 14.281 -30.470 1.00 97.50 984 GLU A C 1
ATOM 7977 O O . GLU A 1 984 ? 10.261 14.035 -30.733 1.00 97.50 984 GLU A O 1
ATOM 7982 N N . PHE A 1 985 ? 11.920 14.265 -29.231 1.00 95.50 985 PHE A N 1
ATOM 7983 C CA . PHE A 1 985 ? 11.140 13.930 -28.045 1.00 95.50 985 PHE A CA 1
ATOM 7984 C C . PHE A 1 985 ? 11.122 15.115 -27.079 1.00 95.50 985 PHE A C 1
ATOM 7986 O O . PHE A 1 985 ? 12.121 15.821 -26.914 1.00 95.50 985 PHE A O 1
ATOM 7993 N N . LYS A 1 986 ? 9.974 15.340 -26.440 1.00 94.50 986 LYS A N 1
ATOM 7994 C CA . LYS A 1 986 ? 9.795 16.350 -25.392 1.00 94.50 986 LYS A CA 1
ATOM 7995 C C . LYS A 1 986 ? 9.457 15.682 -24.074 1.00 94.50 986 LYS A C 1
ATOM 7997 O O . LYS A 1 986 ? 8.769 14.661 -24.056 1.00 94.50 986 LYS A O 1
ATOM 8002 N N . TYR A 1 987 ? 9.921 16.300 -22.996 1.00 91.88 987 TYR A N 1
ATOM 8003 C CA . TYR A 1 987 ? 9.794 15.790 -21.641 1.00 91.88 987 TYR A CA 1
ATOM 8004 C C . TYR A 1 987 ? 9.236 16.871 -20.721 1.00 91.88 987 TYR A C 1
ATOM 8006 O O . TYR A 1 987 ? 9.583 18.042 -20.881 1.00 91.88 987 TYR A O 1
ATOM 8014 N N . ASP A 1 988 ? 8.396 16.478 -19.767 1.00 90.31 988 ASP A N 1
ATOM 8015 C CA . ASP A 1 988 ? 7.915 17.381 -18.719 1.00 90.31 988 ASP A CA 1
ATOM 8016 C C . ASP A 1 988 ? 8.954 17.569 -17.599 1.00 90.31 988 ASP A C 1
ATOM 8018 O O . ASP A 1 988 ? 10.096 17.110 -17.682 1.00 90.31 988 ASP A O 1
ATOM 8022 N N . ALA A 1 989 ? 8.577 18.263 -16.523 1.00 86.81 989 ALA A N 1
ATOM 8023 C CA . ALA A 1 989 ? 9.443 18.475 -15.365 1.00 86.81 989 ALA A CA 1
ATOM 8024 C C . ALA A 1 989 ? 9.831 17.177 -14.626 1.00 86.81 989 ALA A C 1
ATOM 8026 O O . ALA A 1 989 ? 10.748 17.204 -13.810 1.00 86.81 989 ALA A O 1
ATOM 8027 N N . PHE A 1 990 ? 9.176 16.053 -14.926 1.00 82.75 990 PHE A N 1
ATOM 8028 C CA . PHE A 1 990 ? 9.409 14.749 -14.308 1.00 82.75 990 PHE A CA 1
ATOM 8029 C C . PHE A 1 990 ? 10.158 13.790 -15.227 1.00 82.75 990 PHE A C 1
ATOM 8031 O O . PHE A 1 990 ? 10.235 12.613 -14.917 1.00 82.75 990 PHE A O 1
ATOM 8038 N N . ASP A 1 991 ? 10.720 14.262 -16.345 1.00 86.00 991 ASP A N 1
ATOM 8039 C CA . ASP A 1 991 ? 11.399 13.420 -17.341 1.00 86.00 991 ASP A CA 1
ATOM 8040 C C . ASP A 1 991 ? 10.486 12.371 -18.014 1.00 86.00 991 ASP A C 1
ATOM 8042 O O . ASP A 1 991 ? 10.976 11.391 -18.591 1.00 86.00 991 ASP A O 1
ATOM 8046 N N . ARG A 1 992 ? 9.163 12.589 -18.010 1.00 89.50 992 ARG A N 1
ATOM 8047 C CA . ARG A 1 992 ? 8.199 11.746 -18.734 1.00 89.50 992 ARG A CA 1
ATOM 8048 C C . ARG A 1 992 ? 8.086 12.222 -20.179 1.00 89.50 992 ARG A C 1
ATOM 8050 O O . ARG A 1 992 ? 8.019 13.422 -20.430 1.00 89.50 992 ARG A O 1
ATOM 8057 N N . GLN A 1 993 ? 8.082 11.299 -21.141 1.00 93.62 993 GLN A N 1
ATOM 8058 C CA . GLN A 1 993 ? 7.998 11.633 -22.568 1.00 93.62 993 GLN A CA 1
ATOM 8059 C C . GLN A 1 993 ? 6.579 12.103 -22.930 1.00 93.62 993 GLN A C 1
ATOM 8061 O O . GLN A 1 993 ? 5.694 11.287 -23.160 1.00 93.62 993 GLN A O 1
ATOM 8066 N N . ILE A 1 994 ? 6.366 13.414 -23.038 1.00 95.44 994 ILE A N 1
ATOM 8067 C CA . ILE A 1 994 ? 5.040 14.009 -23.278 1.00 95.44 994 ILE A CA 1
ATOM 8068 C C . ILE A 1 994 ? 4.721 14.258 -24.751 1.00 95.44 994 ILE A C 1
ATOM 8070 O O . ILE A 1 994 ? 3.553 14.398 -25.099 1.00 95.44 994 ILE A O 1
ATOM 8074 N N . ALA A 1 995 ? 5.719 14.329 -25.637 1.00 95.81 995 ALA A N 1
ATOM 8075 C CA . ALA A 1 995 ? 5.457 14.502 -27.064 1.00 95.81 995 ALA A CA 1
ATOM 8076 C C . ALA A 1 995 ? 6.573 13.963 -27.958 1.00 95.81 995 ALA A C 1
ATOM 8078 O O . ALA A 1 995 ? 7.738 13.867 -27.563 1.00 95.81 995 ALA A O 1
ATOM 8079 N N . THR A 1 996 ? 6.205 13.658 -29.199 1.00 95.94 996 THR A N 1
ATOM 8080 C CA . THR A 1 996 ? 7.124 13.227 -30.253 1.00 95.94 996 THR A CA 1
ATOM 8081 C C . THR A 1 996 ? 6.838 13.984 -31.546 1.00 95.94 996 THR A C 1
ATOM 8083 O O . THR A 1 996 ? 5.679 14.109 -31.947 1.00 95.94 996 THR A O 1
ATOM 8086 N N . TYR A 1 997 ? 7.890 14.445 -32.225 1.00 97.00 997 TYR A N 1
ATOM 8087 C CA . TYR A 1 997 ? 7.813 15.193 -33.480 1.00 97.00 997 TYR A CA 1
ATOM 8088 C C . TYR A 1 997 ? 8.612 14.496 -34.576 1.00 97.00 997 TYR A C 1
ATOM 8090 O O . TYR A 1 997 ? 9.757 14.116 -34.355 1.00 97.00 997 TYR A O 1
ATOM 8098 N N . LEU A 1 998 ? 8.035 14.348 -35.771 1.00 96.31 998 LEU A N 1
ATOM 8099 C CA . LEU A 1 998 ? 8.742 13.863 -36.957 1.00 96.31 998 LEU A CA 1
ATOM 8100 C C . LEU A 1 998 ? 8.951 15.016 -37.937 1.00 96.31 998 LEU A C 1
ATOM 8102 O O . LEU A 1 998 ? 7.986 15.545 -38.494 1.00 96.31 998 LEU A O 1
ATOM 8106 N N . ASN A 1 999 ? 10.211 15.369 -38.185 1.00 96.62 999 ASN A N 1
ATOM 8107 C CA . ASN A 1 999 ? 10.607 16.472 -39.064 1.00 96.62 999 ASN A CA 1
ATOM 8108 C C . ASN A 1 999 ? 9.845 17.772 -38.734 1.00 96.62 999 ASN A C 1
ATOM 8110 O O . ASN A 1 999 ? 9.338 18.442 -39.630 1.00 96.62 999 ASN A O 1
ATOM 8114 N N . GLY A 1 1000 ? 9.703 18.074 -37.438 1.00 94.31 1000 GLY A N 1
ATOM 8115 C CA . GLY A 1 1000 ? 8.989 19.247 -36.921 1.00 94.31 1000 GLY A CA 1
ATOM 8116 C C . GLY A 1 1000 ? 7.464 19.110 -36.799 1.00 94.31 1000 GLY A C 1
ATOM 8117 O O . GLY A 1 1000 ? 6.839 19.963 -36.178 1.00 94.31 1000 GLY A O 1
ATOM 8118 N N . ASN A 1 1001 ? 6.845 18.047 -37.324 1.00 95.25 1001 ASN A N 1
ATOM 8119 C CA . ASN A 1 1001 ? 5.396 17.833 -37.213 1.00 95.25 1001 ASN A CA 1
ATOM 8120 C C . ASN A 1 1001 ? 5.051 17.011 -35.970 1.00 95.25 1001 ASN A C 1
ATOM 8122 O O . ASN A 1 1001 ? 5.708 16.002 -35.710 1.00 95.25 1001 ASN A O 1
ATOM 8126 N N . VAL A 1 1002 ? 3.998 17.399 -35.241 1.00 95.12 1002 VAL A N 1
ATOM 8127 C CA . VAL A 1 1002 ? 3.492 16.629 -34.092 1.00 95.12 1002 VAL A CA 1
ATOM 8128 C C . VAL A 1 1002 ? 3.094 15.232 -34.565 1.00 95.12 1002 VAL A C 1
ATOM 8130 O O . VAL A 1 1002 ? 2.255 15.084 -35.449 1.00 95.12 1002 VAL A O 1
ATOM 8133 N N . LYS A 1 1003 ? 3.710 14.209 -33.975 1.00 92.19 1003 LYS A N 1
ATOM 8134 C CA . LYS A 1 1003 ? 3.370 12.801 -34.205 1.00 92.19 1003 LYS A CA 1
ATOM 8135 C C . LYS A 1 1003 ? 2.454 12.274 -33.103 1.00 92.19 1003 LYS A C 1
ATOM 8137 O O . LYS A 1 1003 ? 1.553 11.498 -33.391 1.00 92.19 1003 LYS A O 1
ATOM 8142 N N . GLN A 1 1004 ? 2.725 12.659 -31.858 1.00 92.56 1004 GLN A N 1
ATOM 8143 C CA . GLN A 1 1004 ? 2.001 12.193 -30.680 1.00 92.56 1004 GLN A CA 1
ATOM 8144 C C . GLN A 1 1004 ? 2.205 13.158 -29.513 1.00 92.56 1004 GLN A C 1
ATOM 8146 O O . GLN A 1 1004 ? 3.297 13.714 -29.361 1.00 92.56 1004 GLN A O 1
ATOM 8151 N N . LYS A 1 1005 ? 1.174 13.300 -28.679 1.00 96.75 1005 LYS A N 1
ATOM 8152 C CA . LYS A 1 1005 ? 1.213 13.975 -27.380 1.00 96.75 1005 LYS A CA 1
ATOM 8153 C C . LYS A 1 1005 ? 0.560 13.078 -26.329 1.00 96.75 1005 LYS A C 1
ATOM 8155 O O . LYS A 1 1005 ? -0.550 12.604 -26.548 1.00 96.75 1005 LYS A O 1
ATOM 8160 N N . LEU A 1 1006 ? 1.233 12.840 -25.210 1.00 96.94 1006 LEU A N 1
ATOM 8161 C CA . LEU A 1 1006 ? 0.773 11.977 -24.124 1.00 96.94 1006 LEU A CA 1
ATOM 8162 C C . LEU A 1 1006 ? 0.455 12.814 -22.886 1.00 96.94 1006 LEU A C 1
ATOM 8164 O O . LEU A 1 1006 ? 1.239 13.669 -22.478 1.00 96.94 1006 LEU A O 1
ATOM 8168 N N . VAL A 1 1007 ? -0.700 12.542 -22.289 1.00 96.88 1007 VAL A N 1
ATOM 8169 C CA . VAL A 1 1007 ? -1.142 13.139 -21.031 1.00 96.88 1007 VAL A CA 1
ATOM 8170 C C . VAL A 1 1007 ? -0.841 12.155 -19.916 1.00 96.88 1007 VAL A C 1
ATOM 8172 O O . VAL A 1 1007 ? -1.284 11.007 -19.961 1.00 96.88 1007 VAL A O 1
ATOM 8175 N N . TYR A 1 1008 ? -0.129 12.621 -18.900 1.00 92.75 1008 TYR A N 1
ATOM 8176 C CA . TYR A 1 1008 ? 0.154 11.849 -17.701 1.00 92.75 1008 TYR A CA 1
ATOM 8177 C C . TYR A 1 1008 ? -0.649 12.386 -16.524 1.00 92.75 1008 TYR A C 1
ATOM 8179 O O . TYR A 1 1008 ? -0.837 13.597 -16.380 1.00 92.75 1008 TYR A O 1
ATOM 8187 N N . GLY A 1 1009 ? -1.107 11.461 -15.686 1.00 84.81 1009 GLY A N 1
ATOM 8188 C CA . GLY A 1 1009 ? -1.691 11.776 -14.395 1.00 84.81 1009 GLY A CA 1
ATOM 8189 C C . GLY A 1 1009 ? -0.624 11.976 -13.320 1.00 84.81 1009 GLY A C 1
ATOM 8190 O O . GLY A 1 1009 ? 0.445 12.539 -13.569 1.00 84.81 1009 GLY A O 1
ATOM 8191 N N . ILE A 1 1010 ? -0.930 11.489 -12.120 1.00 70.75 1010 ILE A N 1
ATOM 8192 C CA . ILE A 1 1010 ? -0.008 11.477 -10.977 1.00 70.75 1010 ILE A CA 1
ATOM 8193 C C . ILE A 1 1010 ? 1.146 10.478 -11.199 1.00 70.75 1010 ILE A C 1
ATOM 8195 O O . ILE A 1 1010 ? 2.274 10.743 -10.792 1.00 70.75 1010 ILE A O 1
ATOM 8199 N N . ASP A 1 1011 ? 0.893 9.379 -11.914 1.00 70.69 1011 ASP A N 1
ATOM 8200 C CA . ASP A 1 1011 ? 1.872 8.313 -12.143 1.00 70.69 1011 ASP A CA 1
ATOM 8201 C C . ASP A 1 1011 ? 2.721 8.496 -13.421 1.00 70.69 1011 ASP A C 1
ATOM 8203 O O . ASP A 1 1011 ? 2.548 9.420 -14.223 1.00 70.69 1011 ASP A O 1
ATOM 8207 N N . ASN A 1 1012 ? 3.661 7.566 -13.632 1.00 76.75 1012 ASN A N 1
ATOM 8208 C CA . ASN A 1 1012 ? 4.532 7.495 -14.817 1.00 76.75 1012 ASN A CA 1
ATOM 8209 C C . ASN A 1 1012 ? 3.883 6.805 -16.030 1.00 76.75 1012 ASN A C 1
ATOM 8211 O O . ASN A 1 1012 ? 4.558 6.547 -17.028 1.00 76.75 1012 ASN A O 1
ATOM 8215 N N . GLN A 1 1013 ? 2.592 6.489 -15.953 1.00 85.00 1013 GLN A N 1
ATOM 8216 C CA . GLN A 1 1013 ? 1.828 5.880 -17.036 1.00 85.00 1013 GLN A CA 1
ATOM 8217 C C . GLN A 1 1013 ? 0.952 6.945 -17.713 1.00 85.00 1013 GLN A C 1
ATOM 8219 O O . GLN A 1 1013 ? 0.305 7.734 -17.016 1.00 85.00 1013 GLN A O 1
ATOM 8224 N N . PRO A 1 1014 ? 0.937 7.021 -19.054 1.00 93.94 1014 PRO A N 1
ATOM 8225 C CA . PRO A 1 1014 ? 0.072 7.962 -19.748 1.00 93.94 1014 PRO A CA 1
ATOM 8226 C C . PRO A 1 1014 ? -1.389 7.517 -19.624 1.00 93.94 1014 PRO A C 1
ATOM 8228 O O . PRO A 1 1014 ? -1.709 6.353 -19.835 1.00 93.94 1014 PRO A O 1
ATOM 8231 N N . ILE A 1 1015 ? -2.285 8.455 -19.326 1.00 95.00 1015 ILE A N 1
ATOM 8232 C CA . ILE A 1 1015 ? -3.727 8.207 -19.152 1.00 95.00 1015 ILE A CA 1
ATOM 8233 C C . ILE A 1 1015 ? -4.551 8.656 -20.365 1.00 95.00 1015 ILE A C 1
ATOM 8235 O O . ILE A 1 1015 ? -5.696 8.237 -20.529 1.00 95.00 1015 ILE A O 1
ATOM 8239 N N . ALA A 1 1016 ? -3.978 9.496 -21.235 1.00 96.94 1016 ALA A N 1
ATOM 8240 C CA . ALA A 1 1016 ? -4.611 9.909 -22.482 1.00 96.94 1016 ALA A CA 1
ATOM 8241 C C . ALA A 1 1016 ? -3.598 10.297 -23.570 1.00 96.94 1016 ALA A C 1
ATOM 8243 O O . ALA A 1 1016 ? -2.417 10.526 -23.305 1.00 96.94 1016 ALA A O 1
ATOM 8244 N N . GLU A 1 1017 ? -4.083 10.398 -24.804 1.00 96.44 1017 GLU A N 1
ATOM 8245 C CA . GLU A 1 1017 ? -3.337 10.863 -25.973 1.00 96.44 1017 GLU A CA 1
ATOM 8246 C C . GLU A 1 1017 ? -4.072 12.023 -26.649 1.00 96.44 1017 GLU A C 1
ATOM 8248 O O . GLU A 1 1017 ? -5.289 11.961 -26.860 1.00 96.44 1017 GLU A O 1
ATOM 8253 N N . LEU A 1 1018 ? -3.320 13.064 -27.015 1.00 95.50 1018 LEU A N 1
ATOM 8254 C CA . LEU A 1 1018 ? -3.809 14.201 -27.788 1.00 95.50 1018 LEU A CA 1
ATOM 8255 C C . LEU A 1 1018 ? -3.320 14.128 -29.239 1.00 95.50 1018 LEU A C 1
ATOM 8257 O O . LEU A 1 1018 ? -2.199 13.692 -29.514 1.00 95.50 1018 LEU A O 1
ATOM 8261 N N . ASN A 1 1019 ? -4.142 14.619 -30.167 1.00 92.06 1019 ASN A N 1
ATOM 8262 C CA . ASN A 1 1019 ? -3.722 14.840 -31.550 1.00 92.06 1019 ASN A CA 1
ATOM 8263 C C . ASN A 1 1019 ? -2.959 16.168 -31.727 1.00 92.06 1019 ASN A C 1
ATOM 8265 O O . ASN A 1 1019 ? -2.730 16.920 -30.779 1.00 92.06 1019 ASN A O 1
ATOM 8269 N N . GLU A 1 1020 ? -2.584 16.491 -32.965 1.00 92.50 1020 GLU A N 1
ATOM 8270 C CA . GLU A 1 1020 ? -1.868 17.720 -33.319 1.00 92.50 1020 GLU A CA 1
ATOM 8271 C C . GLU A 1 1020 ? -2.636 19.014 -33.002 1.00 92.50 1020 GLU A C 1
ATOM 8273 O O . GLU A 1 1020 ? -2.022 20.071 -32.878 1.00 92.50 1020 GLU A O 1
ATOM 8278 N N . ASN A 1 1021 ? -3.957 18.920 -32.827 1.00 92.12 1021 ASN A N 1
ATOM 8279 C CA . ASN A 1 1021 ? -4.843 20.023 -32.466 1.00 92.12 1021 ASN A CA 1
ATOM 8280 C C . ASN A 1 1021 ? -5.194 20.030 -30.966 1.00 92.12 1021 ASN A C 1
ATOM 8282 O O . ASN A 1 1021 ? -6.174 20.664 -30.599 1.00 92.12 1021 ASN A O 1
ATOM 8286 N N . ASP A 1 1022 ? -4.466 19.298 -30.115 1.00 93.81 1022 ASP A N 1
ATOM 8287 C CA . ASP A 1 1022 ? -4.697 19.182 -28.663 1.00 93.81 1022 ASP A CA 1
ATOM 8288 C C . ASP A 1 1022 ? -6.054 18.580 -28.257 1.00 93.81 1022 ASP A C 1
ATOM 8290 O O . ASP A 1 1022 ? -6.487 18.712 -27.112 1.00 93.81 1022 ASP A O 1
ATOM 8294 N N . ARG A 1 1023 ? -6.739 17.871 -29.162 1.00 93.81 1023 ARG A N 1
ATOM 8295 C CA . ARG A 1 1023 ? -7.940 17.103 -28.802 1.00 93.81 1023 ARG A CA 1
ATOM 8296 C C . ARG A 1 1023 ? -7.550 15.745 -28.243 1.00 93.81 1023 ARG A C 1
ATOM 8298 O O . ARG A 1 1023 ? -6.758 15.041 -28.864 1.00 93.81 1023 ARG A O 1
ATOM 8305 N N . ILE A 1 1024 ? -8.177 15.361 -27.136 1.00 95.50 1024 ILE A N 1
ATOM 8306 C CA . ILE A 1 1024 ? -8.132 14.012 -26.573 1.00 95.50 1024 ILE A CA 1
ATOM 8307 C C . ILE A 1 1024 ? -8.724 13.053 -27.604 1.00 95.50 1024 ILE A C 1
ATOM 8309 O O . ILE A 1 1024 ? -9.904 13.148 -27.951 1.00 95.50 1024 ILE A O 1
ATOM 8313 N N . ILE A 1 1025 ? -7.885 12.153 -28.111 1.00 94.38 1025 ILE A N 1
ATOM 8314 C CA . ILE A 1 1025 ? -8.275 11.129 -29.084 1.00 94.38 1025 ILE A CA 1
ATOM 8315 C C . ILE A 1 1025 ? -8.350 9.744 -28.454 1.00 94.38 1025 ILE A C 1
ATOM 8317 O O . ILE A 1 1025 ? -9.219 8.970 -28.858 1.00 94.38 1025 ILE A O 1
ATOM 8321 N N . ASN A 1 1026 ? -7.503 9.466 -27.455 1.00 96.19 1026 ASN A N 1
ATOM 8322 C CA . ASN A 1 1026 ? -7.469 8.187 -26.754 1.00 96.19 1026 ASN A CA 1
ATOM 8323 C C . ASN A 1 1026 ? -7.425 8.397 -25.231 1.00 96.19 1026 ASN A C 1
ATOM 8325 O O . ASN A 1 1026 ? -6.732 9.305 -24.772 1.00 96.19 1026 ASN A O 1
ATOM 8329 N N . THR A 1 1027 ? -8.096 7.541 -24.459 1.00 96.88 1027 THR A N 1
ATOM 8330 C CA . THR A 1 1027 ? -7.820 7.334 -23.023 1.00 96.88 1027 THR A CA 1
ATOM 8331 C C . THR A 1 1027 ? -7.337 5.910 -22.771 1.00 96.88 1027 THR A C 1
ATOM 8333 O O . THR A 1 1027 ? -7.705 4.983 -23.497 1.00 96.88 1027 THR A O 1
ATOM 8336 N N . PHE A 1 1028 ? -6.486 5.746 -21.760 1.00 96.81 1028 PHE A N 1
ATOM 8337 C CA . PHE A 1 1028 ? -5.846 4.483 -21.403 1.00 96.81 1028 PHE A CA 1
ATOM 8338 C C . PHE A 1 1028 ? -6.259 4.088 -19.984 1.00 96.81 1028 PHE A C 1
ATOM 8340 O O . PHE A 1 1028 ? -6.034 4.847 -19.044 1.00 96.81 1028 PHE A O 1
ATOM 8347 N N . ILE A 1 1029 ? -6.881 2.917 -19.837 1.00 94.81 1029 ILE A N 1
ATOM 8348 C CA . ILE A 1 1029 ? -7.422 2.431 -18.563 1.00 94.81 1029 ILE A CA 1
ATOM 8349 C C . ILE A 1 1029 ? -6.621 1.214 -18.097 1.00 94.81 1029 ILE A C 1
ATOM 8351 O O . ILE A 1 1029 ? -6.433 0.245 -18.841 1.00 94.81 1029 ILE A O 1
ATOM 8355 N N . TYR A 1 1030 ? -6.151 1.286 -16.854 1.00 89.19 1030 TYR A N 1
ATOM 8356 C CA . TYR A 1 1030 ? -5.285 0.305 -16.202 1.00 89.19 1030 TYR A CA 1
ATOM 8357 C C . TYR A 1 1030 ? -6.055 -0.434 -15.102 1.00 89.19 1030 TYR A C 1
ATOM 8359 O O . TYR A 1 1030 ? -7.049 0.075 -14.595 1.00 89.19 1030 TYR A O 1
ATOM 8367 N N . ALA A 1 1031 ? -5.613 -1.636 -14.729 1.00 75.88 1031 ALA A N 1
ATOM 8368 C CA . ALA A 1 1031 ? -6.316 -2.453 -13.733 1.00 75.88 1031 ALA A CA 1
ATOM 8369 C C . ALA A 1 1031 ? -5.398 -3.310 -12.847 1.00 75.88 1031 ALA A C 1
ATOM 8371 O O . ALA A 1 1031 ? -5.706 -3.509 -11.670 1.00 75.88 1031 ALA A O 1
ATOM 8372 N N . ASP A 1 1032 ? -4.292 -3.837 -13.381 1.00 71.19 1032 ASP A N 1
ATOM 8373 C CA . ASP A 1 1032 ? -3.346 -4.648 -12.601 1.00 71.19 1032 ASP A CA 1
ATOM 8374 C C . ASP A 1 1032 ? -1.893 -4.650 -13.112 1.00 71.19 1032 ASP A C 1
ATOM 8376 O O . ASP A 1 1032 ? -0.979 -4.650 -12.291 1.00 71.19 1032 ASP A O 1
ATOM 8380 N N . LEU A 1 1033 ? -1.649 -4.624 -14.427 1.00 71.75 1033 LEU A N 1
ATOM 8381 C CA . LEU A 1 1033 ? -0.302 -4.543 -15.013 1.00 71.75 1033 LEU A CA 1
ATOM 8382 C C . LEU A 1 1033 ? 0.102 -3.109 -15.395 1.00 71.75 1033 LEU A C 1
ATOM 8384 O O . LEU A 1 1033 ? -0.698 -2.176 -15.397 1.00 71.75 1033 LEU A O 1
ATOM 8388 N N . ASN A 1 1034 ? 1.363 -2.934 -15.796 1.00 78.69 1034 ASN A N 1
ATOM 8389 C CA . ASN A 1 1034 ? 1.906 -1.659 -16.277 1.00 78.69 1034 ASN A CA 1
ATOM 8390 C C . ASN A 1 1034 ? 1.508 -1.302 -17.726 1.00 78.69 1034 ASN A C 1
ATOM 8392 O O . ASN A 1 1034 ? 2.043 -0.357 -18.305 1.00 78.69 1034 ASN A O 1
ATOM 8396 N N . THR A 1 1035 ? 0.591 -2.070 -18.310 1.00 90.56 1035 THR A N 1
ATOM 8397 C CA . THR A 1 1035 ? 0.040 -1.895 -19.660 1.00 90.56 1035 THR A CA 1
ATOM 8398 C C . THR A 1 1035 ? -1.459 -1.674 -19.525 1.00 90.56 1035 THR A C 1
ATOM 8400 O O . THR A 1 1035 ? -2.084 -2.398 -18.747 1.00 90.56 1035 THR A O 1
ATOM 8403 N N . PRO A 1 1036 ? -2.058 -0.711 -20.244 1.00 94.81 1036 PRO A N 1
ATOM 8404 C CA . PRO A 1 1036 ? -3.497 -0.524 -20.160 1.00 94.81 1036 PRO A CA 1
ATOM 8405 C C . PRO A 1 1036 ? -4.208 -1.737 -20.753 1.00 94.81 1036 PRO A C 1
ATOM 8407 O O . PRO A 1 1036 ? -3.768 -2.280 -21.764 1.00 94.81 1036 PRO A O 1
ATOM 8410 N N . ILE A 1 1037 ? -5.316 -2.133 -20.132 1.00 95.94 1037 ILE A N 1
ATOM 8411 C CA . ILE A 1 1037 ? -6.183 -3.211 -20.628 1.00 95.94 1037 ILE A CA 1
ATOM 8412 C C . ILE A 1 1037 ? -7.162 -2.659 -21.662 1.00 95.94 1037 ILE A C 1
ATOM 8414 O O . ILE A 1 1037 ? -7.531 -3.344 -22.612 1.00 95.94 1037 ILE A O 1
ATOM 8418 N N . LEU A 1 1038 ? -7.550 -1.391 -21.518 1.00 96.00 1038 LEU A N 1
ATOM 8419 C CA . LEU A 1 1038 ? -8.483 -0.730 -22.417 1.00 96.00 1038 LEU A CA 1
ATOM 8420 C C . LEU A 1 1038 ? -7.853 0.539 -22.986 1.00 96.00 1038 LEU A C 1
ATOM 8422 O O . LEU A 1 1038 ? -7.294 1.365 -22.263 1.00 96.00 1038 LEU A O 1
ATOM 8426 N N . MET A 1 1039 ? -7.983 0.708 -24.296 1.00 97.31 1039 MET A N 1
ATOM 8427 C CA . MET A 1 1039 ? -7.737 1.964 -24.990 1.00 97.31 1039 MET A CA 1
ATOM 8428 C C . MET A 1 1039 ? -9.043 2.410 -25.633 1.00 97.31 1039 MET A C 1
ATOM 8430 O O . MET A 1 1039 ? -9.539 1.767 -26.558 1.00 97.31 1039 MET A O 1
ATOM 8434 N N . ARG A 1 1040 ? -9.587 3.536 -25.184 1.00 95.81 1040 ARG A N 1
ATOM 8435 C CA . ARG A 1 1040 ? -10.832 4.089 -25.716 1.00 95.81 1040 ARG A CA 1
ATOM 8436 C C . ARG A 1 1040 ? -10.521 5.159 -26.747 1.00 95.81 1040 ARG A C 1
ATOM 8438 O O . ARG A 1 1040 ? -9.932 6.175 -26.396 1.00 95.81 1040 ARG A O 1
ATOM 8445 N N . LYS A 1 1041 ? -10.913 4.948 -28.011 1.00 92.44 1041 LYS A N 1
ATOM 8446 C CA . LYS A 1 1041 ? -10.788 5.951 -29.087 1.00 92.44 1041 LYS A CA 1
ATOM 8447 C C . LYS A 1 1041 ? -12.161 6.527 -29.420 1.00 92.44 1041 LYS A C 1
ATOM 8449 O O . LYS A 1 1041 ? -12.978 5.868 -30.070 1.00 92.44 1041 LYS A O 1
ATOM 8454 N N . GLY A 1 1042 ? -12.433 7.754 -28.979 1.00 84.38 1042 GLY A N 1
ATOM 8455 C CA . GLY A 1 1042 ? -13.786 8.318 -29.022 1.00 84.38 1042 GLY A CA 1
ATOM 8456 C C . GLY A 1 1042 ? -14.742 7.522 -28.126 1.00 84.38 1042 GLY A C 1
ATOM 8457 O O . GLY A 1 1042 ? -14.496 7.403 -26.934 1.00 84.38 1042 GLY A O 1
ATOM 8458 N N . SER A 1 1043 ? -15.817 6.967 -28.691 1.00 84.88 1043 SER A N 1
ATOM 8459 C CA . SER A 1 1043 ? -16.779 6.111 -27.972 1.00 84.88 1043 SER A CA 1
ATOM 8460 C C . SER A 1 1043 ? -16.553 4.611 -28.200 1.00 84.88 1043 SER A C 1
ATOM 8462 O O . SER A 1 1043 ? -17.459 3.819 -27.960 1.00 84.88 1043 SER A O 1
ATOM 8464 N N . ILE A 1 1044 ? -15.414 4.225 -28.783 1.00 92.69 1044 ILE A N 1
ATOM 8465 C CA . ILE A 1 1044 ? -15.118 2.838 -29.146 1.00 92.69 1044 ILE A CA 1
ATOM 8466 C C . ILE A 1 1044 ? -13.992 2.317 -28.267 1.00 92.69 1044 ILE A C 1
ATOM 8468 O O . ILE A 1 1044 ? -12.902 2.895 -28.238 1.00 92.69 1044 ILE A O 1
ATOM 8472 N N . ASP A 1 1045 ? -14.248 1.166 -27.664 1.00 96.31 1045 ASP A N 1
ATOM 8473 C CA . ASP A 1 1045 ? -13.293 0.438 -26.850 1.00 96.31 1045 ASP A CA 1
ATOM 8474 C C . ASP A 1 1045 ? -12.443 -0.530 -27.671 1.00 96.31 1045 ASP A C 1
ATOM 8476 O O . ASP A 1 1045 ? -12.918 -1.248 -28.562 1.00 96.31 1045 ASP A O 1
ATOM 8480 N N . TYR A 1 1046 ? -11.148 -0.523 -27.364 1.00 98.06 1046 TYR A N 1
ATOM 8481 C CA . TYR A 1 1046 ? -10.170 -1.468 -27.873 1.00 98.06 1046 TYR A CA 1
ATOM 8482 C C . TYR A 1 1046 ? -9.513 -2.169 -26.689 1.00 98.06 1046 TYR A C 1
ATOM 8484 O O . TYR A 1 1046 ? -8.797 -1.538 -25.910 1.00 98.06 1046 TYR A O 1
ATOM 8492 N N . TYR A 1 1047 ? -9.747 -3.470 -26.576 1.00 97.94 1047 TYR A N 1
ATOM 8493 C CA . TYR A 1 1047 ? -9.145 -4.316 -25.557 1.00 97.94 1047 TYR A CA 1
ATOM 8494 C C . TYR A 1 1047 ? -7.712 -4.662 -25.963 1.00 97.94 1047 TYR A C 1
ATOM 8496 O O . TYR A 1 1047 ? -7.470 -5.182 -27.058 1.00 97.94 1047 TYR A O 1
ATOM 8504 N N . ILE A 1 1048 ? -6.755 -4.356 -25.098 1.00 98.12 1048 ILE A N 1
ATOM 8505 C CA . ILE A 1 1048 ? -5.338 -4.645 -25.284 1.00 98.12 1048 ILE A CA 1
ATOM 8506 C C . ILE A 1 1048 ? -5.037 -5.943 -24.542 1.00 98.12 1048 ILE A C 1
ATOM 8508 O O . ILE A 1 1048 ? -4.995 -5.989 -23.317 1.00 98.12 1048 ILE A O 1
ATOM 8512 N N . VAL A 1 1049 ? -4.806 -7.005 -25.308 1.00 97.75 1049 VAL A N 1
ATOM 8513 C CA . VAL A 1 1049 ? -4.345 -8.286 -24.777 1.00 97.75 1049 VAL A CA 1
ATOM 8514 C C . VAL A 1 1049 ? -2.836 -8.219 -24.613 1.00 97.75 1049 VAL A C 1
ATOM 8516 O O . VAL A 1 1049 ? -2.120 -8.000 -25.596 1.00 97.75 1049 VAL A O 1
ATOM 8519 N N . SER A 1 1050 ? -2.353 -8.437 -23.396 1.00 96.06 1050 SER A N 1
ATOM 8520 C CA . SER A 1 1050 ? -0.932 -8.508 -23.071 1.00 96.06 1050 SER A CA 1
ATOM 8521 C C . SER A 1 1050 ? -0.542 -9.879 -22.519 1.00 96.06 1050 SER A C 1
ATOM 8523 O O . SER A 1 1050 ? -1.375 -10.593 -21.960 1.00 96.06 1050 SER A O 1
ATOM 8525 N N . ASP A 1 1051 ? 0.726 -10.255 -22.705 1.00 93.50 1051 ASP A N 1
ATOM 8526 C CA . ASP A 1 1051 ? 1.309 -11.422 -22.034 1.00 93.50 1051 ASP A CA 1
ATOM 8527 C C . ASP A 1 1051 ? 1.573 -11.143 -20.540 1.00 93.50 1051 ASP A C 1
ATOM 8529 O O . ASP A 1 1051 ? 1.407 -10.019 -20.065 1.00 93.50 1051 ASP A O 1
ATOM 8533 N N . ILE A 1 1052 ? 2.037 -12.153 -19.793 1.00 87.75 1052 ILE A N 1
ATOM 8534 C CA . ILE A 1 1052 ? 2.336 -12.053 -18.349 1.00 87.75 1052 ILE A CA 1
ATOM 8535 C C . ILE A 1 1052 ? 3.321 -10.924 -17.974 1.00 87.75 1052 ILE A C 1
ATOM 8537 O O . ILE A 1 1052 ? 3.365 -10.502 -16.822 1.00 87.75 1052 ILE A O 1
ATOM 8541 N N . ARG A 1 1053 ? 4.096 -10.404 -18.935 1.00 89.06 1053 ARG A N 1
ATOM 8542 C CA . ARG A 1 1053 ? 5.051 -9.298 -18.745 1.00 89.06 1053 ARG A CA 1
ATOM 8543 C C . ARG A 1 1053 ? 4.434 -7.933 -19.058 1.00 89.06 1053 ARG A C 1
ATOM 8545 O O . ARG A 1 1053 ? 5.093 -6.912 -18.888 1.00 89.06 1053 ARG A O 1
ATOM 8552 N N . GLY A 1 1054 ? 3.210 -7.893 -19.579 1.00 91.88 1054 GLY A N 1
ATOM 8553 C CA . GLY A 1 1054 ? 2.596 -6.689 -20.133 1.00 91.88 1054 GLY A CA 1
ATOM 8554 C C . GLY A 1 1054 ? 2.960 -6.431 -21.602 1.00 91.88 1054 GLY A C 1
ATOM 8555 O O . GLY A 1 1054 ? 2.710 -5.349 -22.120 1.00 91.88 1054 GLY A O 1
ATOM 8556 N N . SER A 1 1055 ? 3.565 -7.376 -22.324 1.00 96.06 1055 SER A N 1
ATOM 8557 C CA . SER A 1 1055 ? 3.861 -7.159 -23.748 1.00 96.06 1055 SER A CA 1
ATOM 8558 C C . SER A 1 1055 ? 2.584 -7.253 -24.567 1.00 96.06 1055 SER A C 1
ATOM 8560 O O . SER A 1 1055 ? 1.919 -8.286 -24.540 1.00 96.06 1055 SER A O 1
ATOM 8562 N N . VAL A 1 1056 ? 2.245 -6.205 -25.319 1.00 97.56 1056 VAL A N 1
ATOM 8563 C CA . VAL A 1 1056 ? 1.033 -6.186 -26.154 1.00 97.56 1056 VAL A CA 1
ATOM 8564 C C . VAL A 1 1056 ? 1.100 -7.296 -27.204 1.00 97.56 1056 VAL A C 1
ATOM 8566 O O . VAL A 1 1056 ? 2.006 -7.307 -28.027 1.00 97.56 1056 VAL A O 1
ATOM 8569 N N . ARG A 1 1057 ? 0.131 -8.214 -27.214 1.00 97.62 1057 ARG A N 1
ATOM 8570 C CA . ARG A 1 1057 ? 0.008 -9.294 -28.209 1.00 97.62 1057 ARG A CA 1
ATOM 8571 C C . ARG A 1 1057 ? -1.035 -8.953 -29.264 1.00 97.62 1057 ARG A C 1
ATOM 8573 O O . ARG A 1 1057 ? -0.750 -9.050 -30.458 1.00 97.62 1057 ARG A O 1
ATOM 8580 N N . LEU A 1 1058 ? -2.217 -8.504 -28.833 1.00 98.06 1058 LEU A N 1
ATOM 8581 C CA . LEU A 1 1058 ? -3.341 -8.139 -29.700 1.00 98.06 1058 LEU A CA 1
ATOM 8582 C C . LEU A 1 1058 ? -4.008 -6.846 -29.224 1.00 98.06 1058 LEU A C 1
ATOM 8584 O O . LEU A 1 1058 ? -4.112 -6.592 -28.028 1.00 98.06 1058 LEU A O 1
ATOM 8588 N N . VAL A 1 1059 ? -4.532 -6.066 -30.166 1.00 98.31 1059 VAL A N 1
ATOM 8589 C CA . VAL A 1 1059 ? -5.468 -4.968 -29.894 1.00 98.31 1059 VAL A CA 1
ATOM 8590 C C . VAL A 1 1059 ? -6.779 -5.285 -30.598 1.00 98.31 1059 VAL A C 1
ATOM 8592 O O . VAL A 1 1059 ? -6.828 -5.296 -31.828 1.00 98.31 1059 VAL A O 1
ATOM 8595 N N . ILE A 1 1060 ? -7.831 -5.569 -29.836 1.00 98.00 1060 ILE A N 1
ATOM 8596 C CA . ILE A 1 1060 ? -9.112 -6.068 -30.343 1.00 98.00 1060 ILE A CA 1
ATOM 8597 C C . ILE A 1 1060 ? -10.165 -4.977 -30.212 1.00 98.00 1060 ILE A C 1
ATOM 8599 O O . ILE A 1 1060 ? -10.371 -4.432 -29.135 1.00 98.00 1060 ILE A O 1
ATOM 8603 N N . LYS A 1 1061 ? -10.862 -4.661 -31.301 1.00 97.50 1061 LYS A N 1
ATOM 8604 C CA . LYS A 1 1061 ? -11.991 -3.729 -31.278 1.00 97.50 1061 LYS A CA 1
ATOM 8605 C C . LYS A 1 1061 ? -13.217 -4.414 -30.667 1.00 97.50 1061 LYS A C 1
ATOM 8607 O O . LYS A 1 1061 ? -13.744 -5.339 -31.280 1.00 97.50 1061 LYS A O 1
ATOM 8612 N N . GLU A 1 1062 ? -13.702 -3.936 -29.522 1.00 95.81 1062 GLU A N 1
ATOM 8613 C CA . GLU A 1 1062 ? -14.788 -4.588 -28.764 1.00 95.81 1062 GLU A CA 1
ATOM 8614 C C . GLU A 1 1062 ? -16.043 -4.786 -29.632 1.00 95.81 1062 GLU A C 1
ATOM 8616 O O . GLU A 1 1062 ? -16.518 -5.906 -29.792 1.00 95.81 1062 GLU A O 1
ATOM 8621 N N . SER A 1 1063 ? -16.491 -3.735 -30.325 1.00 94.69 1063 SER A N 1
ATOM 8622 C CA . SER A 1 1063 ? -17.762 -3.744 -31.076 1.00 94.69 1063 SER A CA 1
ATOM 8623 C C . SER A 1 1063 ? -17.925 -4.841 -32.144 1.00 94.69 1063 SER A C 1
ATOM 8625 O O . SER A 1 1063 ? -19.046 -5.109 -32.573 1.00 94.69 1063 SER A O 1
ATOM 8627 N N . ASN A 1 1064 ? -16.836 -5.435 -32.647 1.00 95.50 1064 ASN A N 1
ATOM 8628 C CA . ASN A 1 1064 ? -16.898 -6.436 -33.722 1.00 95.50 1064 ASN A CA 1
ATOM 8629 C C . ASN A 1 1064 ? -15.794 -7.512 -33.684 1.00 95.50 1064 ASN A C 1
ATOM 8631 O O . ASN A 1 1064 ? -15.719 -8.325 -34.606 1.00 95.50 1064 ASN A O 1
ATOM 8635 N N . GLY A 1 1065 ? -14.921 -7.504 -32.672 1.00 95.25 1065 GLY A N 1
ATOM 8636 C CA . GLY A 1 1065 ? -13.849 -8.486 -32.499 1.00 95.25 1065 GLY A CA 1
ATOM 8637 C C . GLY A 1 1065 ? -12.690 -8.362 -33.489 1.00 95.25 1065 GLY A C 1
ATOM 8638 O O . GLY A 1 1065 ? -11.852 -9.259 -33.559 1.00 95.25 1065 GLY A O 1
ATOM 8639 N N . ALA A 1 1066 ? -12.619 -7.285 -34.279 1.00 96.19 1066 ALA A N 1
ATOM 8640 C CA . ALA A 1 1066 ? -11.547 -7.113 -35.254 1.00 96.19 1066 ALA A CA 1
ATOM 8641 C C . ALA A 1 1066 ? -10.191 -6.901 -34.559 1.00 96.19 1066 ALA A C 1
ATOM 8643 O O . ALA A 1 1066 ? -10.049 -6.014 -33.715 1.00 96.19 1066 ALA A O 1
ATOM 8644 N N . ILE A 1 1067 ? -9.179 -7.677 -34.959 1.00 97.00 1067 ILE A N 1
ATOM 8645 C CA . ILE A 1 1067 ? -7.791 -7.491 -34.518 1.00 97.00 1067 ILE A CA 1
ATOM 8646 C C . ILE A 1 1067 ? -7.204 -6.302 -35.281 1.00 97.00 1067 ILE A C 1
ATOM 8648 O O . ILE A 1 1067 ? -6.926 -6.379 -36.476 1.00 97.00 1067 ILE A O 1
ATOM 8652 N N . MET A 1 1068 ? -7.024 -5.189 -34.580 1.00 97.75 1068 MET A N 1
ATOM 8653 C CA . MET A 1 1068 ? -6.541 -3.925 -35.136 1.00 97.75 1068 MET A CA 1
ATOM 8654 C C . MET A 1 1068 ? -5.020 -3.850 -35.217 1.00 97.75 1068 MET A C 1
ATOM 8656 O O . MET A 1 1068 ? -4.481 -3.124 -36.055 1.00 97.75 1068 MET A O 1
ATOM 8660 N N . GLN A 1 1069 ? -4.339 -4.575 -34.332 1.00 97.75 1069 GLN A N 1
ATOM 8661 C CA . GLN A 1 1069 ? -2.891 -4.712 -34.312 1.00 97.75 1069 GLN A CA 1
ATOM 8662 C C . GLN A 1 1069 ? -2.516 -6.043 -33.649 1.00 97.75 1069 GLN A C 1
ATOM 8664 O O . GLN A 1 1069 ? -3.127 -6.435 -32.658 1.00 97.75 1069 GLN A O 1
ATOM 8669 N N . GLN A 1 1070 ? -1.508 -6.715 -34.201 1.00 97.19 1070 GLN A N 1
ATOM 8670 C CA . GLN A 1 1070 ? -0.832 -7.872 -33.621 1.00 97.19 1070 GLN A CA 1
ATOM 8671 C C . GLN A 1 1070 ? 0.666 -7.581 -33.569 1.00 97.19 1070 GLN A C 1
ATOM 8673 O O . GLN A 1 1070 ? 1.228 -7.057 -34.538 1.00 97.19 1070 GLN A O 1
ATOM 8678 N N . LEU A 1 1071 ? 1.290 -7.934 -32.449 1.00 97.00 1071 LEU A N 1
ATOM 8679 C CA . LEU A 1 1071 ? 2.713 -7.752 -32.192 1.00 97.00 1071 LEU A CA 1
ATOM 8680 C C . LEU A 1 1071 ? 3.325 -9.081 -31.748 1.00 97.00 1071 LEU A C 1
ATOM 8682 O O . LEU A 1 1071 ? 2.878 -9.676 -30.770 1.00 97.00 1071 LEU A O 1
ATOM 8686 N N . ASP A 1 1072 ? 4.362 -9.529 -32.461 1.00 95.62 1072 ASP A N 1
ATOM 8687 C CA . ASP A 1 1072 ? 5.137 -10.720 -32.107 1.00 95.62 1072 ASP A CA 1
ATOM 8688 C C . ASP A 1 1072 ? 6.557 -10.360 -31.686 1.00 95.62 1072 ASP A C 1
ATOM 8690 O O . ASP A 1 1072 ? 7.172 -9.507 -32.323 1.00 95.62 1072 ASP A O 1
ATOM 8694 N N . TYR A 1 1073 ? 7.093 -11.023 -30.657 1.00 95.69 1073 TYR A N 1
ATOM 8695 C CA . TYR A 1 1073 ? 8.409 -10.720 -30.090 1.00 95.69 1073 TYR A CA 1
ATOM 8696 C C . TYR A 1 1073 ? 9.306 -11.960 -30.045 1.00 95.69 1073 TYR A C 1
ATOM 8698 O O . TYR A 1 1073 ? 8.809 -13.087 -29.997 1.00 95.69 1073 TYR A O 1
ATOM 8706 N N . ASP A 1 1074 ? 10.623 -11.751 -30.043 1.00 94.31 1074 ASP A N 1
ATOM 8707 C CA . ASP A 1 1074 ? 11.557 -12.738 -29.490 1.00 94.31 1074 ASP A CA 1
ATOM 8708 C C . ASP A 1 1074 ? 11.592 -12.669 -27.952 1.00 94.31 1074 ASP A C 1
ATOM 8710 O O . ASP A 1 1074 ? 10.889 -11.864 -27.330 1.00 94.31 1074 ASP A O 1
ATOM 8714 N N . ALA A 1 1075 ? 12.414 -13.513 -27.321 1.00 94.75 1075 ALA A N 1
ATOM 8715 C CA . ALA A 1 1075 ? 12.495 -13.583 -25.865 1.00 94.75 1075 ALA A CA 1
ATOM 8716 C C . ALA A 1 1075 ? 12.888 -12.257 -25.189 1.00 94.75 1075 ALA A C 1
ATOM 8718 O O . ALA A 1 1075 ? 12.476 -12.022 -24.057 1.00 94.75 1075 ALA A O 1
ATOM 8719 N N . PHE A 1 1076 ? 13.644 -11.391 -25.872 1.00 95.50 1076 PHE A N 1
ATOM 8720 C CA . PHE A 1 1076 ? 14.144 -10.117 -25.345 1.00 95.50 1076 PHE A CA 1
ATOM 8721 C C . PHE A 1 1076 ? 13.332 -8.906 -25.828 1.00 95.50 1076 PHE A C 1
ATOM 8723 O O . PHE A 1 1076 ? 13.730 -7.766 -25.586 1.00 95.50 1076 PHE A O 1
ATOM 8730 N N . GLY A 1 1077 ? 12.194 -9.123 -26.490 1.00 95.44 1077 GLY A N 1
ATOM 8731 C CA . GLY A 1 1077 ? 11.281 -8.055 -26.891 1.00 95.44 1077 GLY A CA 1
ATOM 8732 C C . GLY A 1 1077 ? 11.551 -7.450 -28.264 1.00 95.44 1077 GLY A C 1
ATOM 8733 O O . GLY A 1 1077 ? 10.970 -6.415 -28.600 1.00 95.44 1077 GLY A O 1
ATOM 8734 N N . LYS A 1 1078 ? 12.414 -8.053 -29.094 1.00 94.94 1078 LYS A N 1
ATOM 8735 C CA . LYS A 1 1078 ? 12.588 -7.604 -30.479 1.00 94.94 1078 LYS A CA 1
ATOM 8736 C C . LYS A 1 1078 ? 11.326 -7.937 -31.260 1.00 94.94 1078 LYS A C 1
ATOM 8738 O O . LYS A 1 1078 ? 10.942 -9.098 -31.358 1.00 94.94 1078 LYS A O 1
ATOM 8743 N N . VAL A 1 1079 ? 10.720 -6.926 -31.870 1.00 95.31 1079 VAL A N 1
ATOM 8744 C CA . VAL A 1 1079 ? 9.525 -7.103 -32.700 1.00 95.31 1079 VAL A CA 1
ATOM 8745 C C . VAL A 1 1079 ? 9.862 -7.921 -33.952 1.00 95.31 1079 VAL A C 1
ATOM 8747 O O . VAL A 1 1079 ? 10.679 -7.515 -34.779 1.00 95.31 1079 VAL A O 1
ATOM 8750 N N . LEU A 1 1080 ? 9.224 -9.082 -34.087 1.00 93.62 1080 LEU A N 1
ATOM 8751 C CA . LEU A 1 1080 ? 9.309 -9.991 -35.232 1.00 93.62 1080 LEU A CA 1
ATOM 8752 C C . LEU A 1 1080 ? 8.194 -9.731 -36.252 1.00 93.62 1080 LEU A C 1
ATOM 8754 O O . LEU A 1 1080 ? 8.388 -9.949 -37.447 1.00 93.62 1080 LEU A O 1
ATOM 8758 N N . ASN A 1 1081 ? 7.036 -9.269 -35.779 1.00 94.31 1081 ASN A N 1
ATOM 8759 C CA . ASN A 1 1081 ? 5.875 -8.919 -36.590 1.00 94.31 1081 ASN A CA 1
ATOM 8760 C C . ASN A 1 1081 ? 5.117 -7.758 -35.934 1.00 94.31 1081 ASN A C 1
ATOM 8762 O O . ASN A 1 1081 ? 4.985 -7.714 -34.713 1.00 94.31 1081 ASN A O 1
ATOM 8766 N N . ASN A 1 1082 ? 4.619 -6.831 -36.749 1.00 96.06 1082 ASN A N 1
ATOM 8767 C CA . ASN A 1 1082 ? 3.775 -5.718 -36.327 1.00 96.06 1082 ASN A CA 1
ATOM 8768 C C . ASN A 1 1082 ? 2.792 -5.405 -37.454 1.00 96.06 1082 ASN A C 1
ATOM 8770 O O . ASN A 1 1082 ? 3.168 -4.781 -38.448 1.00 96.06 1082 ASN A O 1
ATOM 8774 N N . SER A 1 1083 ? 1.549 -5.865 -37.321 1.00 97.19 1083 SER A N 1
ATOM 8775 C CA . SER A 1 1083 ? 0.576 -5.785 -38.417 1.00 97.19 1083 SER A CA 1
ATOM 8776 C C . SER A 1 1083 ? 0.071 -4.366 -38.699 1.00 97.19 1083 SER A C 1
ATOM 8778 O O . SER A 1 1083 ? -0.428 -4.110 -39.793 1.00 97.19 1083 SER A O 1
ATOM 8780 N N . ASN A 1 1084 ? 0.203 -3.444 -37.739 1.00 96.94 1084 ASN A N 1
ATOM 8781 C CA . ASN A 1 1084 ? -0.265 -2.063 -37.866 1.00 96.94 1084 ASN A CA 1
ATOM 8782 C C . ASN A 1 1084 ? 0.582 -1.092 -37.012 1.00 96.94 1084 ASN A C 1
ATOM 8784 O O . ASN A 1 1084 ? 0.156 -0.684 -35.926 1.00 96.94 1084 ASN A O 1
ATOM 8788 N N . PRO A 1 1085 ? 1.809 -0.745 -37.453 1.00 94.31 1085 PRO A N 1
ATOM 8789 C CA . PRO A 1 1085 ? 2.743 0.046 -36.656 1.00 94.31 1085 PRO A CA 1
ATOM 8790 C C . PRO A 1 1085 ? 2.200 1.418 -36.236 1.00 94.31 1085 PRO A C 1
ATOM 8792 O O . PRO A 1 1085 ? 1.837 2.242 -37.071 1.00 94.31 1085 PRO A O 1
ATOM 8795 N N . GLY A 1 1086 ? 2.221 1.685 -34.927 1.00 89.38 1086 GLY A N 1
ATOM 8796 C CA . GLY A 1 1086 ? 1.793 2.957 -34.337 1.00 89.38 1086 GLY A CA 1
ATOM 8797 C C . GLY A 1 1086 ? 0.305 3.049 -33.989 1.00 89.38 1086 GLY A C 1
ATOM 8798 O O . GLY A 1 1086 ? -0.140 4.130 -33.617 1.00 89.38 1086 GLY A O 1
ATOM 8799 N N . PHE A 1 1087 ? -0.471 1.960 -34.093 1.00 94.81 1087 PHE A N 1
ATOM 8800 C CA . PHE A 1 1087 ? -1.886 1.983 -33.702 1.00 94.81 1087 PHE A CA 1
ATOM 8801 C C . PHE A 1 1087 ? -2.091 2.128 -32.183 1.00 94.81 1087 PHE A C 1
ATOM 8803 O O . PHE A 1 1087 ? -2.977 2.883 -31.769 1.00 94.81 1087 PHE A O 1
ATOM 8810 N N . THR A 1 1088 ? -1.282 1.438 -31.373 1.00 94.75 1088 THR A N 1
ATOM 8811 C CA . THR A 1 1088 ? -1.080 1.711 -29.939 1.00 94.75 1088 THR A CA 1
ATOM 8812 C C . THR A 1 1088 ? 0.337 2.258 -29.692 1.00 94.75 1088 THR A C 1
ATOM 8814 O O . THR A 1 1088 ? 1.261 1.860 -30.413 1.00 94.75 1088 THR A O 1
ATOM 8817 N N . PRO A 1 1089 ? 0.548 3.161 -28.711 1.00 94.31 1089 PRO A N 1
ATOM 8818 C CA . PRO A 1 1089 ? 1.896 3.566 -28.305 1.00 94.31 1089 PRO A CA 1
ATOM 8819 C C . PRO A 1 1089 ? 2.652 2.484 -27.522 1.00 94.31 1089 PRO A C 1
ATOM 8821 O O . PRO A 1 1089 ? 3.878 2.543 -27.450 1.00 94.31 1089 PRO A O 1
ATOM 8824 N N . PHE A 1 1090 ? 1.951 1.514 -26.931 1.00 95.69 1090 PHE A N 1
ATOM 8825 C CA . PHE A 1 1090 ? 2.550 0.503 -26.056 1.00 95.69 1090 PHE A CA 1
ATOM 8826 C C . PHE A 1 1090 ? 3.053 -0.711 -26.842 1.00 95.69 1090 PHE A C 1
ATOM 8828 O O . PHE A 1 1090 ? 2.459 -1.112 -27.844 1.00 95.69 1090 PHE A O 1
ATOM 8835 N N . GLY A 1 1091 ? 4.146 -1.313 -26.375 1.00 95.19 1091 GLY A N 1
ATOM 8836 C CA . GLY A 1 1091 ? 4.732 -2.508 -26.972 1.00 95.19 1091 GLY A CA 1
ATOM 8837 C C . GLY A 1 1091 ? 5.188 -3.525 -25.932 1.00 95.19 1091 GLY A C 1
ATOM 8838 O O . GLY A 1 1091 ? 4.396 -3.999 -25.121 1.00 95.19 1091 GLY A O 1
ATOM 8839 N N . TYR A 1 1092 ? 6.465 -3.898 -26.000 1.00 96.50 1092 TYR A N 1
ATOM 8840 C CA . TYR A 1 1092 ? 7.063 -4.899 -25.119 1.00 96.50 1092 TYR A CA 1
ATOM 8841 C C . TYR A 1 1092 ? 7.026 -4.445 -23.654 1.00 96.50 1092 TYR A C 1
ATOM 8843 O O . TYR A 1 1092 ? 7.408 -3.311 -23.359 1.00 96.50 1092 TYR A O 1
ATOM 8851 N N . ALA A 1 1093 ? 6.564 -5.328 -22.764 1.00 93.25 1093 ALA A N 1
ATOM 8852 C CA . ALA A 1 1093 ? 6.399 -5.088 -21.331 1.00 93.25 1093 ALA A CA 1
ATOM 8853 C C . ALA A 1 1093 ? 5.768 -3.721 -20.984 1.00 93.25 1093 ALA A C 1
ATOM 8855 O O . ALA A 1 1093 ? 6.220 -3.056 -20.057 1.00 93.25 1093 ALA A O 1
ATOM 8856 N N . GLY A 1 1094 ? 4.786 -3.245 -21.757 1.00 92.12 1094 GLY A N 1
ATOM 8857 C CA . GLY A 1 1094 ? 4.107 -1.960 -21.536 1.00 92.12 1094 GLY A CA 1
ATOM 8858 C C . GLY A 1 1094 ? 4.910 -0.692 -21.850 1.00 92.12 1094 GLY A C 1
ATOM 8859 O O . GLY A 1 1094 ? 4.401 0.410 -21.651 1.00 92.12 1094 GLY A O 1
ATOM 8860 N N . GLY A 1 1095 ? 6.146 -0.804 -22.346 1.00 93.81 1095 GLY A N 1
ATOM 8861 C CA . GLY A 1 1095 ? 6.964 0.354 -22.716 1.00 93.81 1095 GLY A CA 1
ATOM 8862 C C . GLY A 1 1095 ? 6.453 1.073 -23.971 1.00 93.81 1095 GLY A C 1
ATOM 8863 O O . GLY A 1 1095 ? 5.779 0.472 -24.814 1.00 93.81 1095 GLY A O 1
ATOM 8864 N N . LEU A 1 1096 ? 6.800 2.357 -24.127 1.00 95.19 1096 LEU A N 1
ATOM 8865 C CA . LEU A 1 1096 ? 6.426 3.136 -25.316 1.00 95.19 1096 LEU A CA 1
ATOM 8866 C C . LEU A 1 1096 ? 7.310 2.723 -26.495 1.00 95.19 1096 LEU A C 1
ATOM 8868 O O . LEU A 1 1096 ? 8.524 2.933 -26.470 1.00 95.19 1096 LEU A O 1
ATOM 8872 N N . TYR A 1 1097 ? 6.717 2.134 -27.530 1.00 94.94 1097 TYR A N 1
ATOM 8873 C CA . TYR A 1 1097 ? 7.458 1.570 -28.653 1.00 94.94 1097 TYR A CA 1
ATOM 8874 C C . TYR A 1 1097 ? 7.518 2.524 -29.851 1.00 94.94 1097 TYR A C 1
ATOM 8876 O O . TYR A 1 1097 ? 6.510 2.825 -30.495 1.00 94.94 1097 TYR A O 1
ATOM 8884 N N . GLU A 1 1098 ? 8.730 2.945 -30.222 1.00 93.62 1098 GLU A N 1
ATOM 8885 C CA . GLU A 1 1098 ? 8.976 3.709 -31.444 1.00 93.62 1098 GLU A CA 1
ATOM 8886 C C . GLU A 1 1098 ? 9.586 2.812 -32.529 1.00 93.62 1098 GLU A C 1
ATOM 8888 O O . GLU A 1 1098 ? 10.799 2.619 -32.644 1.00 93.62 1098 GLU A O 1
ATOM 8893 N N . TYR A 1 1099 ? 8.709 2.290 -33.388 1.00 90.94 1099 TYR A N 1
ATOM 8894 C CA . TYR A 1 1099 ? 9.065 1.330 -34.435 1.00 90.94 1099 TYR A CA 1
ATOM 8895 C C . TYR A 1 1099 ? 10.097 1.836 -35.460 1.00 90.94 1099 TYR A C 1
ATOM 8897 O O . TYR A 1 1099 ? 10.682 1.027 -36.173 1.00 90.94 1099 TYR A O 1
ATOM 8905 N N . ARG A 1 1100 ? 10.338 3.153 -35.573 1.00 90.94 1100 ARG A N 1
ATOM 8906 C CA . ARG A 1 1100 ? 11.354 3.708 -36.495 1.00 90.94 1100 ARG A CA 1
ATOM 8907 C C . ARG A 1 1100 ? 12.751 3.754 -35.887 1.00 90.94 1100 ARG A C 1
ATOM 8909 O O . ARG A 1 1100 ? 13.742 3.735 -36.623 1.00 90.94 1100 ARG A O 1
ATOM 8916 N N . THR A 1 1101 ? 12.861 3.818 -34.563 1.00 90.31 1101 THR A N 1
ATOM 8917 C CA . THR A 1 1101 ? 14.152 3.852 -33.859 1.00 90.31 1101 THR A CA 1
ATOM 8918 C C . THR A 1 1101 ? 14.597 2.467 -33.410 1.00 90.31 1101 THR A C 1
ATOM 8920 O O . THR A 1 1101 ? 15.804 2.271 -33.302 1.00 90.31 1101 THR A O 1
ATOM 8923 N N . ASP A 1 1102 ? 13.659 1.521 -33.287 1.00 84.44 1102 ASP A N 1
ATOM 8924 C CA . ASP A 1 1102 ? 13.824 0.198 -32.663 1.00 84.44 1102 ASP A CA 1
ATOM 8925 C C . ASP A 1 1102 ? 13.973 0.267 -31.130 1.00 84.44 1102 ASP A C 1
ATOM 8927 O O . ASP A 1 1102 ? 14.374 -0.712 -30.500 1.00 84.44 1102 ASP A O 1
ATOM 8931 N N . LEU A 1 1103 ? 13.646 1.419 -30.532 1.00 94.31 1103 LEU A N 1
ATOM 8932 C CA . LEU A 1 1103 ? 13.735 1.649 -29.094 1.00 94.31 1103 LEU A CA 1
ATOM 8933 C C . LEU A 1 1103 ? 12.375 1.512 -28.418 1.00 94.31 1103 LEU A C 1
ATOM 8935 O O . LEU A 1 1103 ? 11.331 1.874 -28.973 1.00 94.31 1103 LEU A O 1
ATOM 8939 N N . ILE A 1 1104 ? 12.423 1.025 -27.184 1.00 95.50 1104 ILE A N 1
ATOM 8940 C CA . ILE A 1 1104 ? 11.290 0.994 -26.269 1.00 95.50 1104 ILE A CA 1
ATOM 8941 C C . ILE A 1 1104 ? 11.647 1.872 -25.073 1.00 95.50 1104 ILE A C 1
ATOM 8943 O O . ILE A 1 1104 ? 12.661 1.636 -24.416 1.00 95.50 1104 ILE A O 1
ATOM 8947 N N . ARG A 1 1105 ? 10.834 2.887 -24.789 1.00 93.81 1105 ARG A N 1
ATOM 8948 C CA . ARG A 1 1105 ? 11.030 3.759 -23.630 1.00 93.81 1105 ARG A CA 1
ATOM 8949 C C . ARG A 1 1105 ? 10.342 3.153 -22.408 1.00 93.81 1105 ARG A C 1
ATOM 8951 O O . ARG A 1 1105 ? 9.132 2.924 -22.429 1.00 93.81 1105 ARG A O 1
ATOM 8958 N N . PHE A 1 1106 ? 11.105 2.969 -21.336 1.00 88.88 1106 PHE A N 1
ATOM 8959 C CA . PHE A 1 1106 ? 10.625 2.573 -20.012 1.00 88.88 1106 PHE A CA 1
ATOM 8960 C C . PHE A 1 1106 ? 11.011 3.646 -19.012 1.00 88.88 1106 PHE A C 1
ATOM 8962 O O . PHE A 1 1106 ? 12.202 3.823 -18.773 1.00 88.88 1106 PHE A O 1
ATOM 8969 N N . GLY A 1 1107 ? 10.032 4.366 -18.458 1.00 83.38 1107 GLY A N 1
ATOM 8970 C CA . GLY A 1 1107 ? 10.246 5.438 -17.481 1.00 83.38 1107 GLY A CA 1
ATOM 8971 C C . GLY A 1 1107 ? 11.468 6.305 -17.804 1.00 83.38 1107 GLY A C 1
ATOM 8972 O O . GLY A 1 1107 ? 11.429 7.196 -18.657 1.00 83.38 1107 GLY A O 1
ATOM 8973 N N . ALA A 1 1108 ? 12.575 5.992 -17.136 1.00 80.69 1108 ALA A N 1
ATOM 8974 C CA . ALA A 1 1108 ? 13.843 6.687 -17.211 1.00 80.69 1108 ALA A CA 1
ATOM 8975 C C . ALA A 1 1108 ? 14.812 6.277 -18.335 1.00 80.69 1108 ALA A C 1
ATOM 8977 O O . ALA A 1 1108 ? 15.726 7.057 -18.610 1.00 80.69 1108 ALA A O 1
ATOM 8978 N N . ARG A 1 1109 ? 14.692 5.110 -18.971 1.00 89.56 1109 ARG A N 1
ATOM 8979 C CA . ARG A 1 1109 ? 15.689 4.615 -19.940 1.00 89.56 1109 ARG A CA 1
ATOM 8980 C C . ARG A 1 1109 ? 15.066 4.123 -21.241 1.00 89.56 1109 ARG A C 1
ATOM 8982 O O . ARG A 1 1109 ? 13.905 3.730 -21.302 1.00 89.56 1109 ARG A O 1
ATOM 8989 N N . ASP A 1 1110 ? 15.888 4.129 -22.283 1.00 95.12 1110 ASP A N 1
ATOM 8990 C CA . ASP A 1 1110 ? 15.563 3.564 -23.585 1.00 95.12 1110 ASP A CA 1
ATOM 8991 C C . ASP A 1 1110 ? 16.204 2.177 -23.713 1.00 95.12 1110 ASP A C 1
ATOM 8993 O O . ASP A 1 1110 ? 17.393 1.982 -23.444 1.00 95.12 1110 ASP A O 1
ATOM 8997 N N . TYR A 1 1111 ? 15.398 1.195 -24.095 1.00 96.06 1111 TYR A N 1
ATOM 8998 C CA . TYR A 1 1111 ? 15.788 -0.198 -24.243 1.00 96.06 1111 TYR A CA 1
ATOM 8999 C C . TYR A 1 1111 ? 15.946 -0.558 -25.719 1.00 96.06 1111 TYR A C 1
ATOM 9001 O O . TYR A 1 1111 ? 15.058 -0.300 -26.537 1.00 96.06 1111 TYR A O 1
ATOM 9009 N N . PHE A 1 1112 ? 17.076 -1.180 -26.055 1.00 94.44 1112 PHE A N 1
ATOM 9010 C CA . PHE A 1 1112 ? 17.393 -1.654 -27.397 1.00 94.44 1112 PHE A CA 1
ATOM 9011 C C . PHE A 1 1112 ? 17.236 -3.180 -27.450 1.00 94.44 1112 PHE A C 1
ATOM 9013 O O . PHE A 1 1112 ? 18.199 -3.939 -27.297 1.00 94.44 1112 PHE A O 1
ATOM 9020 N N . ALA A 1 1113 ? 16.007 -3.635 -27.705 1.00 93.44 1113 ALA A N 1
ATOM 9021 C CA . ALA A 1 1113 ? 15.638 -5.049 -27.618 1.00 93.44 1113 ALA A CA 1
ATOM 9022 C C . ALA A 1 1113 ? 16.483 -5.986 -28.497 1.00 93.44 1113 ALA A C 1
ATOM 9024 O O . ALA A 1 1113 ? 16.798 -7.101 -28.094 1.00 93.44 1113 ALA A O 1
ATOM 9025 N N . GLU A 1 1114 ? 16.931 -5.521 -29.668 1.00 88.69 1114 GLU A N 1
ATOM 9026 C CA . GLU A 1 1114 ? 17.757 -6.320 -30.583 1.00 88.69 1114 GLU A CA 1
ATOM 9027 C C . GLU A 1 1114 ? 19.058 -6.843 -29.950 1.00 88.69 1114 GLU A C 1
ATOM 9029 O O . GLU A 1 1114 ? 19.516 -7.938 -30.282 1.00 88.69 1114 GLU A O 1
ATOM 9034 N N . ILE A 1 1115 ? 19.665 -6.071 -29.048 1.00 91.00 1115 ILE A N 1
ATOM 9035 C CA . ILE A 1 1115 ? 20.882 -6.480 -28.335 1.00 91.00 1115 ILE A CA 1
ATOM 9036 C C . ILE A 1 1115 ? 20.612 -6.874 -26.881 1.00 91.00 1115 ILE A C 1
ATOM 9038 O O . ILE A 1 1115 ? 21.540 -7.297 -26.199 1.00 91.00 1115 ILE A O 1
ATOM 9042 N N . GLY A 1 1116 ? 19.360 -6.782 -26.424 1.00 92.44 1116 GLY A N 1
ATOM 9043 C CA . GLY A 1 1116 ? 18.973 -7.128 -25.059 1.00 92.44 1116 GLY A CA 1
ATOM 9044 C C . GLY A 1 1116 ? 19.561 -6.197 -23.996 1.00 92.44 1116 GLY A C 1
ATOM 9045 O O . GLY A 1 1116 ? 19.856 -6.659 -22.898 1.00 92.44 1116 GLY A O 1
ATOM 9046 N N . LYS A 1 1117 ? 19.793 -4.915 -24.322 1.00 94.00 1117 LYS A N 1
ATOM 9047 C CA . LYS A 1 1117 ? 20.461 -3.956 -23.426 1.00 94.00 1117 LYS A CA 1
ATOM 9048 C C . LYS A 1 1117 ? 19.791 -2.587 -23.390 1.00 94.00 1117 LYS A C 1
ATOM 9050 O O . LYS A 1 1117 ? 19.185 -2.144 -24.367 1.00 94.00 1117 LYS A O 1
ATOM 9055 N N . TRP A 1 1118 ? 19.977 -1.891 -22.275 1.00 95.00 1118 TRP A N 1
ATOM 9056 C CA . TRP A 1 1118 ? 19.735 -0.454 -22.164 1.00 95.00 1118 TRP A CA 1
ATOM 9057 C C . TRP A 1 1118 ? 20.703 0.340 -23.046 1.00 95.00 1118 TRP A C 1
ATOM 9059 O O . TRP A 1 1118 ? 21.828 -0.088 -23.305 1.00 95.00 1118 TRP A O 1
ATOM 9069 N N . THR A 1 1119 ? 20.282 1.513 -23.519 1.00 94.44 1119 THR A N 1
ATOM 9070 C CA . THR A 1 1119 ? 21.132 2.399 -24.337 1.00 94.44 1119 THR A CA 1
ATOM 9071 C C . THR A 1 1119 ? 22.094 3.259 -23.515 1.00 94.44 1119 THR A C 1
ATOM 9073 O O . THR A 1 1119 ? 22.973 3.905 -24.087 1.00 94.44 1119 THR A O 1
ATOM 9076 N N . ALA A 1 1120 ? 21.937 3.268 -22.192 1.00 90.19 1120 ALA A N 1
ATOM 9077 C CA . ALA A 1 1120 ? 22.773 3.969 -21.227 1.00 90.19 1120 ALA A CA 1
ATOM 9078 C C . ALA A 1 1120 ? 22.890 3.135 -19.943 1.00 90.19 1120 ALA A C 1
ATOM 9080 O O . ALA A 1 1120 ? 22.014 2.308 -19.667 1.00 90.19 1120 ALA A O 1
ATOM 9081 N N . GLU A 1 1121 ? 23.950 3.369 -19.164 1.00 86.00 1121 GLU A N 1
ATOM 9082 C CA . GLU A 1 1121 ? 24.093 2.764 -17.836 1.00 86.00 1121 GLU A CA 1
ATOM 9083 C C . GLU A 1 1121 ? 22.882 3.098 -16.959 1.00 86.00 1121 GLU A C 1
ATOM 9085 O O . GLU A 1 1121 ? 22.297 4.184 -17.051 1.00 86.00 1121 GLU A O 1
ATOM 9090 N N . ASP A 1 1122 ? 22.506 2.161 -16.092 1.00 83.12 1122 ASP A N 1
ATOM 9091 C CA . ASP A 1 1122 ? 21.574 2.444 -15.015 1.00 83.12 1122 ASP A CA 1
ATOM 9092 C C . ASP A 1 1122 ? 22.076 3.647 -14.198 1.00 83.12 1122 ASP A C 1
ATOM 9094 O O . ASP A 1 1122 ? 23.165 3.579 -13.626 1.00 83.12 1122 ASP A O 1
ATOM 9098 N N . PRO A 1 1123 ? 21.327 4.761 -14.102 1.00 75.56 1123 PRO A N 1
ATOM 9099 C CA . PRO A 1 1123 ? 21.776 5.924 -13.345 1.00 75.56 1123 PRO A CA 1
ATOM 9100 C C . PRO A 1 1123 ? 21.706 5.707 -11.829 1.00 75.56 1123 PRO A C 1
ATOM 9102 O O . PRO A 1 1123 ? 22.057 6.621 -11.074 1.00 75.56 1123 PRO A O 1
ATOM 9105 N N . ILE A 1 1124 ? 21.220 4.546 -11.372 1.00 69.88 1124 ILE A N 1
ATOM 9106 C CA . ILE A 1 1124 ? 21.460 4.066 -10.016 1.00 69.88 1124 ILE A CA 1
ATOM 9107 C C . ILE A 1 1124 ? 22.633 3.064 -9.951 1.00 69.88 1124 ILE A C 1
ATOM 9109 O O . ILE A 1 1124 ? 23.020 2.704 -8.869 1.00 69.88 1124 ILE A O 1
ATOM 9113 N N . GLY A 1 1125 ? 23.331 2.659 -11.011 1.00 75.69 1125 GLY A N 1
ATOM 9114 C CA . GLY A 1 1125 ? 24.578 1.864 -10.901 1.00 75.69 1125 GLY A CA 1
ATOM 9115 C C . GLY A 1 1125 ? 24.396 0.496 -10.218 1.00 75.69 1125 GLY A C 1
ATOM 9116 O O . GLY A 1 1125 ? 23.375 -0.147 -10.444 1.00 75.69 1125 GLY A O 1
ATOM 9117 N N . PHE A 1 1126 ? 25.329 0.066 -9.340 1.00 71.19 1126 PHE A N 1
ATOM 9118 C CA . PHE A 1 1126 ? 25.309 -1.231 -8.585 1.00 71.19 1126 PHE A CA 1
ATOM 9119 C C . PHE A 1 1126 ? 24.027 -1.519 -7.828 1.00 71.19 1126 PHE A C 1
ATOM 9121 O O . PHE A 1 1126 ? 23.734 -2.607 -7.337 1.00 71.19 1126 PHE A O 1
ATOM 9128 N N . LEU A 1 1127 ? 23.285 -0.459 -7.692 1.00 63.50 1127 LEU A N 1
ATOM 9129 C CA . LEU A 1 1127 ? 22.103 -0.398 -6.959 1.00 63.50 1127 LEU A CA 1
ATOM 9130 C C . LEU A 1 1127 ? 20.900 -0.968 -7.694 1.00 63.50 1127 LEU A C 1
ATOM 9132 O O . LEU A 1 1127 ? 20.018 -1.539 -7.083 1.00 63.50 1127 LEU A O 1
ATOM 9136 N N . SER A 1 1128 ? 20.937 -0.964 -9.015 1.00 61.56 1128 SER A N 1
ATOM 9137 C CA . SER A 1 1128 ? 20.130 -1.874 -9.827 1.00 61.56 1128 SER A CA 1
ATOM 9138 C C . SER A 1 1128 ? 20.203 -3.342 -9.339 1.00 61.56 1128 SER A C 1
ATOM 9140 O O . SER A 1 1128 ? 19.373 -4.177 -9.658 1.00 61.56 1128 SER A O 1
ATOM 9142 N N . GLY A 1 1129 ? 21.186 -3.718 -8.513 1.00 66.06 1129 GLY A N 1
ATOM 9143 C CA . GLY A 1 1129 ? 21.355 -5.103 -8.094 1.00 66.06 1129 GLY A CA 1
ATOM 9144 C C . GLY A 1 1129 ? 21.936 -5.984 -9.184 1.00 66.06 1129 GLY A C 1
ATOM 9145 O O . GLY A 1 1129 ? 22.025 -7.191 -8.985 1.00 66.06 1129 GLY A O 1
ATOM 9146 N N . ASP A 1 1130 ? 22.352 -5.373 -10.289 1.00 72.19 1130 ASP A N 1
ATOM 9147 C CA . ASP A 1 1130 ? 23.183 -5.966 -11.315 1.00 72.19 1130 ASP A CA 1
ATOM 9148 C C . ASP A 1 1130 ? 24.560 -5.273 -11.285 1.00 72.19 1130 ASP A C 1
ATOM 9150 O O . ASP A 1 1130 ? 24.697 -4.094 -10.941 1.00 72.19 1130 ASP A O 1
ATOM 9154 N N . VAL A 1 1131 ? 25.604 -6.019 -11.632 1.00 76.31 1131 VAL A N 1
ATOM 9155 C CA . VAL A 1 1131 ? 26.954 -5.480 -11.872 1.00 76.31 1131 VAL A CA 1
ATOM 9156 C C . VAL A 1 1131 ? 27.112 -5.015 -13.321 1.00 76.31 1131 VAL A C 1
ATOM 9158 O O . VAL A 1 1131 ? 28.041 -4.282 -13.652 1.00 76.31 1131 VAL A O 1
ATOM 9161 N N . ASN A 1 1132 ? 26.184 -5.411 -14.194 1.00 84.94 1132 ASN A N 1
ATOM 9162 C CA . ASN A 1 1132 ? 26.112 -4.984 -15.578 1.00 84.94 1132 ASN A CA 1
ATOM 9163 C C . ASN A 1 1132 ? 25.033 -3.912 -15.753 1.00 84.94 1132 ASN A C 1
ATOM 9165 O O . ASN A 1 1132 ? 23.863 -4.213 -15.970 1.00 84.94 1132 ASN A O 1
ATOM 9169 N N . PHE A 1 1133 ? 25.426 -2.638 -15.737 1.00 86.44 1133 PHE A N 1
ATOM 9170 C CA . PHE A 1 1133 ? 24.471 -1.519 -15.776 1.00 86.44 1133 PHE A CA 1
ATOM 9171 C C . PHE A 1 1133 ? 23.724 -1.362 -17.113 1.00 86.44 1133 PHE A C 1
ATOM 9173 O O . PHE A 1 1133 ? 22.819 -0.533 -17.212 1.00 86.44 1133 PHE A O 1
ATOM 9180 N N . TYR A 1 1134 ? 24.077 -2.153 -18.133 1.00 91.75 1134 TYR A N 1
ATOM 9181 C CA . TYR A 1 1134 ? 23.385 -2.216 -19.423 1.00 91.75 1134 TYR A CA 1
ATOM 9182 C C . TYR A 1 1134 ? 22.454 -3.425 -19.555 1.00 91.75 1134 TYR A C 1
ATOM 9184 O O . TYR A 1 1134 ? 21.660 -3.470 -20.494 1.00 91.75 1134 TYR A O 1
ATOM 9192 N N . SER A 1 1135 ? 22.569 -4.414 -18.668 1.00 90.00 1135 SER A N 1
ATOM 9193 C CA . SER A 1 1135 ? 21.775 -5.643 -18.685 1.00 90.00 1135 SER A CA 1
ATOM 9194 C C . SER A 1 1135 ? 20.289 -5.335 -18.512 1.00 90.00 1135 SER A C 1
ATOM 9196 O O . SER A 1 1135 ? 19.894 -4.510 -17.686 1.00 90.00 1135 SER A O 1
ATOM 9198 N N . TYR A 1 1136 ? 19.451 -5.994 -19.310 1.00 91.56 1136 TYR A N 1
ATOM 9199 C CA . TYR A 1 1136 ? 18.009 -5.968 -19.111 1.00 91.56 1136 TYR A CA 1
ATOM 9200 C C . TYR A 1 1136 ? 17.614 -7.134 -18.208 1.00 91.56 1136 TYR A C 1
ATOM 9202 O O . TYR A 1 1136 ? 17.795 -8.296 -18.578 1.00 91.56 1136 TYR A O 1
ATOM 9210 N N . VAL A 1 1137 ? 17.098 -6.801 -17.022 1.00 87.25 1137 VAL A N 1
ATOM 9211 C CA . VAL A 1 1137 ? 16.509 -7.726 -16.040 1.00 87.25 1137 VAL A CA 1
ATOM 9212 C C . VAL A 1 1137 ? 17.361 -8.974 -15.748 1.00 87.25 1137 VAL A C 1
ATOM 9214 O O . VAL A 1 1137 ? 16.872 -10.101 -15.728 1.00 87.25 1137 VAL A O 1
ATOM 9217 N N . ALA A 1 1138 ? 18.672 -8.779 -15.566 1.00 85.50 1138 ALA A N 1
ATOM 9218 C CA . ALA A 1 1138 ? 19.650 -9.845 -15.314 1.00 85.50 1138 ALA A CA 1
ATOM 9219 C C . ALA A 1 1138 ? 19.680 -10.966 -16.381 1.00 85.50 1138 ALA A C 1
ATOM 9221 O O . ALA A 1 1138 ? 20.087 -12.094 -16.102 1.00 85.50 1138 ALA A O 1
ATOM 9222 N N . ASN A 1 1139 ? 19.287 -10.659 -17.624 1.00 90.81 1139 ASN A N 1
ATOM 9223 C CA . ASN A 1 1139 ? 19.125 -11.608 -18.732 1.00 90.81 1139 ASN A CA 1
ATOM 9224 C C . ASN A 1 1139 ? 18.057 -12.697 -18.519 1.00 90.81 1139 ASN A C 1
ATOM 9226 O O . ASN A 1 1139 ? 18.109 -13.734 -19.189 1.00 90.81 1139 ASN A O 1
ATOM 9230 N N . ASP A 1 1140 ? 17.066 -12.454 -17.662 1.00 89.25 1140 ASP A N 1
ATOM 9231 C CA . ASP A 1 1140 ? 15.859 -13.279 -17.564 1.00 89.25 1140 ASP A CA 1
ATOM 9232 C C . ASP A 1 1140 ? 14.598 -12.475 -17.958 1.00 89.25 1140 ASP A C 1
ATOM 9234 O O . ASP A 1 1140 ? 13.750 -12.138 -17.128 1.00 89.25 1140 ASP A O 1
ATOM 9238 N N . PRO A 1 1141 ? 14.458 -12.143 -19.257 1.00 92.19 1141 PRO A N 1
ATOM 9239 C CA . PRO A 1 1141 ? 13.347 -11.343 -19.776 1.00 92.19 1141 PRO A CA 1
ATOM 9240 C C . PRO A 1 1141 ? 12.023 -12.112 -19.855 1.00 92.19 1141 PRO A C 1
ATOM 9242 O O . PRO A 1 1141 ? 11.029 -11.572 -20.339 1.00 92.19 1141 PRO A O 1
ATOM 9245 N N . ILE A 1 1142 ? 12.012 -13.391 -19.470 1.00 93.12 1142 ILE A N 1
ATOM 9246 C CA . ILE A 1 1142 ? 10.807 -14.221 -19.469 1.00 93.12 1142 ILE A CA 1
ATOM 9247 C C . ILE A 1 1142 ? 10.059 -14.044 -18.148 1.00 93.12 1142 ILE A C 1
ATOM 9249 O O . ILE A 1 1142 ? 8.835 -13.939 -18.161 1.00 93.12 1142 ILE A O 1
ATOM 9253 N N . ASN A 1 1143 ? 10.789 -13.964 -17.032 1.00 82.31 1143 ASN A N 1
ATOM 9254 C CA . ASN A 1 1143 ? 10.199 -13.882 -15.695 1.00 82.31 1143 ASN A CA 1
ATOM 9255 C C . ASN A 1 1143 ? 10.138 -12.456 -15.135 1.00 82.31 1143 ASN A C 1
ATOM 9257 O O . ASN A 1 1143 ? 9.351 -12.200 -14.226 1.00 82.31 1143 ASN A O 1
ATOM 9261 N N . TYR A 1 1144 ? 10.940 -11.528 -15.666 1.00 83.75 1144 TYR A N 1
ATOM 9262 C CA . TYR A 1 1144 ? 11.094 -10.196 -15.086 1.00 83.75 1144 TYR A CA 1
ATOM 9263 C C . TYR A 1 1144 ? 10.890 -9.060 -16.089 1.00 83.75 1144 TYR A C 1
ATOM 9265 O O . TYR A 1 1144 ? 11.076 -9.211 -17.298 1.00 83.75 1144 TYR A O 1
ATOM 9273 N N . ILE A 1 1145 ? 10.532 -7.892 -15.551 1.00 83.50 1145 ILE A N 1
ATOM 9274 C CA . ILE A 1 1145 ? 10.309 -6.643 -16.286 1.00 83.50 1145 ILE A CA 1
ATOM 9275 C C . ILE A 1 1145 ? 10.935 -5.458 -15.546 1.00 83.50 1145 ILE A C 1
ATOM 9277 O O . ILE A 1 1145 ? 11.099 -5.492 -14.328 1.00 83.50 1145 ILE A O 1
ATOM 9281 N N . ASP A 1 1146 ? 11.230 -4.380 -16.275 1.00 83.94 1146 ASP A N 1
ATOM 9282 C CA . ASP A 1 1146 ? 11.670 -3.098 -15.705 1.00 83.94 1146 ASP A CA 1
ATOM 9283 C C . ASP A 1 1146 ? 10.849 -1.922 -16.270 1.00 83.94 1146 ASP A C 1
ATOM 9285 O O . ASP A 1 1146 ? 11.319 -1.205 -17.156 1.00 83.94 1146 ASP A O 1
ATOM 9289 N N . PRO A 1 1147 ? 9.617 -1.691 -15.775 1.00 81.25 1147 PRO A N 1
ATOM 9290 C CA . PRO A 1 1147 ? 8.774 -0.586 -16.238 1.00 81.25 1147 PRO A CA 1
ATOM 9291 C C . PRO A 1 1147 ? 9.370 0.798 -15.948 1.00 81.25 1147 PRO A C 1
ATOM 9293 O O . PRO A 1 1147 ? 9.039 1.777 -16.617 1.00 81.25 1147 PRO A O 1
ATOM 9296 N N . SER A 1 1148 ? 10.234 0.884 -14.932 1.00 78.94 1148 SER A N 1
ATOM 9297 C CA . SER A 1 1148 ? 10.838 2.136 -14.473 1.00 78.94 1148 SER A CA 1
ATOM 9298 C C . SER A 1 1148 ? 12.089 2.526 -15.259 1.00 78.94 1148 SER A C 1
ATOM 9300 O O . SER A 1 1148 ? 12.430 3.708 -15.327 1.00 78.94 1148 SER A O 1
ATOM 9302 N N . GLY A 1 1149 ? 12.769 1.541 -15.845 1.00 78.88 1149 GLY A N 1
ATOM 9303 C CA . GLY A 1 1149 ? 14.122 1.699 -16.346 1.00 78.88 1149 GLY A CA 1
ATOM 9304 C C . GLY A 1 1149 ? 15.161 1.813 -15.225 1.00 78.88 1149 GLY A C 1
ATOM 9305 O O . GLY A 1 1149 ? 16.161 2.478 -15.445 1.00 78.88 1149 GLY A O 1
ATOM 9306 N N . PHE A 1 1150 ? 14.955 1.211 -14.053 1.00 73.69 1150 PHE A N 1
ATOM 9307 C CA . PHE A 1 1150 ? 15.915 1.114 -12.941 1.00 73.69 1150 PHE A CA 1
ATOM 9308 C C . PHE A 1 1150 ? 15.852 -0.287 -12.330 1.00 73.69 1150 PHE A C 1
ATOM 9310 O O . PHE A 1 1150 ? 15.431 -0.451 -11.182 1.00 73.69 1150 PHE A O 1
ATOM 9317 N N . TYR A 1 1151 ? 16.149 -1.324 -13.107 1.00 50.72 1151 TYR A N 1
ATOM 9318 C CA . TYR A 1 1151 ? 15.929 -2.678 -12.632 1.00 50.72 1151 TYR A CA 1
ATOM 9319 C C . TYR A 1 1151 ? 16.791 -2.960 -11.414 1.00 50.72 1151 TYR A C 1
ATOM 9321 O O . TYR A 1 1151 ? 17.973 -3.174 -11.586 1.00 50.72 1151 TYR A O 1
ATOM 9329 N N . LYS A 1 1152 ? 16.177 -3.030 -10.235 1.00 50.28 1152 LYS A N 1
ATOM 9330 C CA . LYS A 1 1152 ? 16.147 -4.255 -9.438 1.00 50.28 1152 LYS A CA 1
ATOM 9331 C C . LYS A 1 1152 ? 14.676 -4.634 -9.324 1.00 50.28 1152 LYS A C 1
ATOM 9333 O O . LYS A 1 1152 ? 13.855 -3.739 -9.102 1.00 50.28 1152 LYS A O 1
ATOM 9338 N N . THR A 1 1153 ? 14.325 -5.920 -9.444 1.00 43.53 1153 THR A N 1
ATOM 9339 C CA . THR A 1 1153 ? 13.087 -6.441 -8.833 1.00 43.53 1153 THR A CA 1
ATOM 9340 C C . THR A 1 1153 ? 13.075 -5.894 -7.427 1.00 43.53 1153 THR A C 1
ATOM 9342 O O . THR A 1 1153 ? 13.960 -6.244 -6.644 1.00 43.53 1153 THR A O 1
ATOM 9345 N N . SER A 1 1154 ? 12.204 -4.926 -7.154 1.00 41.41 1154 SER A N 1
ATOM 9346 C CA . SER A 1 1154 ? 12.310 -4.173 -5.922 1.00 41.41 1154 SER A CA 1
ATOM 9347 C C . SER A 1 1154 ? 11.985 -5.120 -4.778 1.00 41.41 1154 SER A C 1
ATOM 9349 O O . SER A 1 1154 ? 10.819 -5.313 -4.438 1.00 41.41 1154 SER A O 1
ATOM 9351 N N . GLU A 1 1155 ? 13.015 -5.713 -4.184 1.00 50.25 1155 GLU A N 1
ATOM 9352 C CA . GLU A 1 1155 ? 12.915 -6.185 -2.824 1.00 50.25 1155 GLU A CA 1
ATOM 9353 C C . GLU A 1 1155 ? 12.616 -4.926 -2.023 1.00 50.25 1155 GLU A C 1
ATOM 9355 O O . GLU A 1 1155 ? 13.354 -3.928 -2.031 1.00 50.25 1155 GLU A O 1
ATOM 9360 N N . LEU A 1 1156 ? 11.442 -4.939 -1.408 1.00 46.69 1156 LEU A N 1
ATOM 9361 C CA . LEU A 1 1156 ? 11.116 -3.998 -0.363 1.00 46.69 1156 LEU A CA 1
ATOM 9362 C C . LEU A 1 1156 ? 12.272 -4.090 0.647 1.00 46.69 1156 LEU A C 1
ATOM 9364 O O . LEU A 1 1156 ? 12.830 -5.161 0.859 1.00 46.69 1156 LEU A O 1
ATOM 9368 N N . ALA A 1 1157 ? 12.736 -2.984 1.200 1.00 54.94 1157 ALA A N 1
ATOM 9369 C CA . ALA A 1 1157 ? 13.775 -3.024 2.216 1.00 54.94 1157 ALA A CA 1
ATOM 9370 C C . ALA A 1 1157 ? 13.422 -2.105 3.356 1.00 54.94 1157 ALA A C 1
ATOM 9372 O O . ALA A 1 1157 ? 12.625 -1.190 3.198 1.00 54.94 1157 ALA A O 1
ATOM 9373 N N . VAL A 1 1158 ? 13.996 -2.357 4.513 1.00 60.75 1158 VAL A N 1
ATOM 9374 C CA . VAL A 1 1158 ? 13.644 -1.675 5.744 1.00 60.75 1158 VAL A CA 1
ATOM 9375 C C . VAL A 1 1158 ? 14.922 -1.338 6.478 1.00 60.75 1158 VAL A C 1
ATOM 9377 O O . VAL A 1 1158 ? 15.566 -2.249 6.955 1.00 60.75 1158 VAL A O 1
ATOM 9380 N N . VAL A 1 1159 ? 15.313 -0.074 6.606 1.00 61.41 1159 VAL A N 1
ATOM 9381 C CA . VAL A 1 1159 ? 16.534 0.268 7.363 1.00 61.41 1159 VAL A CA 1
ATOM 9382 C C . VAL A 1 1159 ? 16.198 0.651 8.780 1.00 61.41 1159 VAL A C 1
ATOM 9384 O O . VAL A 1 1159 ? 15.344 1.509 8.995 1.00 61.41 1159 VAL A O 1
ATOM 9387 N N . ILE A 1 1160 ? 16.882 0.030 9.727 1.00 62.44 1160 ILE A N 1
ATOM 9388 C CA . ILE A 1 1160 ? 16.730 0.234 11.166 1.00 62.44 1160 ILE A CA 1
ATOM 9389 C C . ILE A 1 1160 ? 18.112 0.551 11.761 1.00 62.44 1160 ILE A C 1
ATOM 9391 O O . ILE A 1 1160 ? 19.128 0.258 11.137 1.00 62.44 1160 ILE A O 1
ATOM 9395 N N . GLY A 1 1161 ? 18.166 1.166 12.942 1.00 58.59 1161 GLY A N 1
ATOM 9396 C CA . GLY A 1 1161 ? 19.405 1.388 13.698 1.00 58.59 1161 GLY A CA 1
ATOM 9397 C C . GLY A 1 1161 ? 19.458 2.746 14.405 1.00 58.59 1161 GLY A C 1
ATOM 9398 O O . GLY A 1 1161 ? 18.437 3.417 14.553 1.00 58.59 1161 GLY A O 1
ATOM 9399 N N . GLU A 1 1162 ? 20.625 3.152 14.915 1.00 52.91 1162 GLU A N 1
ATOM 9400 C CA . GLU A 1 1162 ? 20.735 4.371 15.733 1.00 52.91 1162 GLU A CA 1
ATOM 9401 C C . GLU A 1 1162 ? 20.923 5.651 14.940 1.00 52.91 1162 GLU A C 1
ATOM 9403 O O . GLU A 1 1162 ? 21.807 5.725 14.088 1.00 52.91 1162 GLU A O 1
ATOM 9408 N N . ARG A 1 1163 ? 20.224 6.697 15.404 1.00 54.78 1163 ARG A N 1
ATOM 9409 C CA . ARG A 1 1163 ? 20.247 8.065 14.883 1.00 54.78 1163 ARG A CA 1
ATOM 9410 C C . ARG A 1 1163 ? 19.716 8.116 13.458 1.00 54.78 1163 ARG A C 1
ATOM 9412 O O . ARG A 1 1163 ? 20.311 7.586 12.523 1.00 54.78 1163 ARG A O 1
ATOM 9419 N N . MET A 1 1164 ? 18.606 8.829 13.284 1.00 55.59 1164 MET A N 1
ATOM 9420 C CA . MET A 1 1164 ? 17.929 8.890 11.992 1.00 55.59 1164 MET A CA 1
ATOM 9421 C C . MET A 1 1164 ? 18.831 9.382 10.867 1.00 55.59 1164 MET A C 1
ATOM 9423 O O . MET A 1 1164 ? 18.648 8.929 9.755 1.00 55.59 1164 MET A O 1
ATOM 9427 N N . HIS A 1 1165 ? 19.853 10.205 11.119 1.00 48.56 1165 HIS A N 1
ATOM 9428 C CA . HIS A 1 1165 ? 20.798 10.580 10.065 1.00 48.56 1165 HIS A CA 1
ATOM 9429 C C . HIS A 1 1165 ? 21.632 9.391 9.552 1.00 48.56 1165 HIS A C 1
ATOM 9431 O O . HIS A 1 1165 ? 21.824 9.285 8.349 1.00 48.56 1165 HIS A O 1
ATOM 9437 N N . ARG A 1 1166 ? 22.067 8.452 10.407 1.00 61.31 1166 ARG A N 1
ATOM 9438 C CA . ARG A 1 1166 ? 22.782 7.235 9.973 1.00 61.31 1166 ARG A CA 1
ATOM 9439 C C . ARG A 1 1166 ? 21.820 6.250 9.314 1.00 61.31 1166 ARG A C 1
ATOM 9441 O O . ARG A 1 1166 ? 22.155 5.684 8.281 1.00 61.31 1166 ARG A O 1
ATOM 9448 N N . VAL A 1 1167 ? 20.610 6.092 9.861 1.00 53.09 1167 VAL A N 1
ATOM 9449 C CA . VAL A 1 1167 ? 19.540 5.261 9.270 1.00 53.09 1167 VAL A CA 1
ATOM 9450 C C . VAL A 1 1167 ? 19.140 5.803 7.903 1.00 53.09 1167 VAL A C 1
ATOM 9452 O O . VAL A 1 1167 ? 19.010 5.047 6.950 1.00 53.09 1167 VAL A O 1
ATOM 9455 N N . ASN A 1 1168 ? 19.006 7.119 7.778 1.00 51.97 1168 ASN A N 1
ATOM 9456 C CA . ASN A 1 1168 ? 18.723 7.804 6.527 1.00 51.97 1168 ASN A CA 1
ATOM 9457 C C . ASN A 1 1168 ? 19.903 7.707 5.581 1.00 51.97 1168 ASN A C 1
ATOM 9459 O O . ASN A 1 1168 ? 19.677 7.507 4.401 1.00 51.97 1168 ASN A O 1
ATOM 9463 N N . LYS A 1 1169 ? 21.141 7.781 6.066 1.00 55.78 1169 LYS A N 1
ATOM 9464 C CA . LYS A 1 1169 ? 22.336 7.595 5.247 1.00 55.78 1169 LYS A CA 1
ATOM 9465 C C . LYS A 1 1169 ? 22.424 6.176 4.692 1.00 55.78 1169 LYS A C 1
ATOM 9467 O O . LYS A 1 1169 ? 22.557 6.012 3.488 1.00 55.78 1169 LYS A O 1
ATOM 9472 N N . ALA A 1 1170 ? 22.237 5.160 5.524 1.00 50.09 1170 ALA A N 1
ATOM 9473 C CA . ALA A 1 1170 ? 22.194 3.764 5.109 1.00 50.09 1170 ALA A CA 1
ATOM 9474 C C . ALA A 1 1170 ? 20.987 3.432 4.239 1.00 50.09 1170 ALA A C 1
ATOM 9476 O O . ALA A 1 1170 ? 21.105 2.697 3.271 1.00 50.09 1170 ALA A O 1
ATOM 9477 N N . ALA A 1 1171 ? 19.827 4.015 4.521 1.00 51.31 1171 ALA A N 1
ATOM 9478 C CA . ALA A 1 1171 ? 18.670 3.916 3.651 1.00 51.31 1171 ALA A CA 1
ATOM 9479 C C . ALA A 1 1171 ? 18.862 4.650 2.352 1.00 51.31 1171 ALA A C 1
ATOM 9481 O O . ALA A 1 1171 ? 18.422 4.166 1.326 1.00 51.31 1171 ALA A O 1
ATOM 9482 N N . ASN A 1 1172 ? 19.534 5.786 2.359 1.00 48.03 1172 ASN A N 1
ATOM 9483 C CA . ASN A 1 1172 ? 19.897 6.484 1.149 1.00 48.03 1172 ASN A CA 1
ATOM 9484 C C . ASN A 1 1172 ? 20.940 5.703 0.386 1.00 48.03 1172 ASN A C 1
ATOM 9486 O O . ASN A 1 1172 ? 20.858 5.742 -0.826 1.00 48.03 1172 ASN A O 1
ATOM 9490 N N . ASP A 1 1173 ? 21.820 4.959 1.048 1.00 49.69 1173 ASP A N 1
ATOM 9491 C CA . ASP A 1 1173 ? 22.779 4.041 0.445 1.00 49.69 1173 ASP A CA 1
ATOM 9492 C C . ASP A 1 1173 ?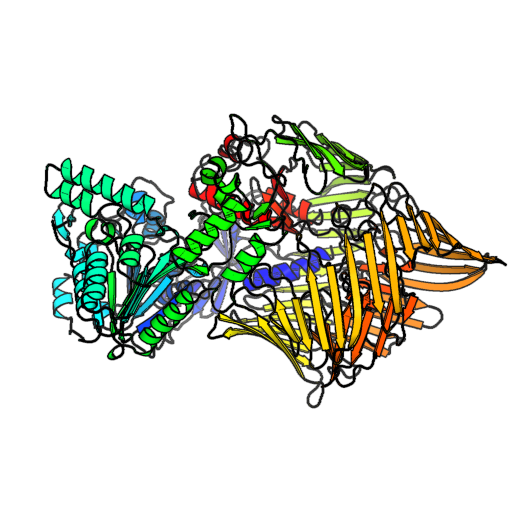 22.127 2.742 -0.043 1.00 49.69 1173 ASP A C 1
ATOM 9494 O O . ASP A 1 1173 ? 22.550 2.210 -1.061 1.00 49.69 1173 ASP A O 1
ATOM 9498 N N . LEU A 1 1174 ? 21.023 2.302 0.564 1.00 46.03 1174 LEU A N 1
ATOM 9499 C CA . LEU A 1 1174 ? 20.213 1.167 0.115 1.00 46.03 1174 LEU A CA 1
ATOM 9500 C C . LEU A 1 1174 ? 19.191 1.527 -0.974 1.00 46.03 1174 LEU A C 1
ATOM 9502 O O . LEU A 1 1174 ? 18.890 0.722 -1.847 1.00 46.03 1174 LEU A O 1
ATOM 9506 N N . ARG A 1 1175 ? 18.672 2.757 -0.956 1.00 51.16 1175 ARG A N 1
ATOM 9507 C CA . ARG A 1 1175 ? 17.829 3.365 -2.007 1.00 51.16 1175 ARG A CA 1
ATOM 9508 C C . ARG A 1 1175 ? 18.643 3.823 -3.175 1.00 51.16 1175 ARG A C 1
ATOM 9510 O O . ARG A 1 1175 ? 18.106 3.900 -4.279 1.00 51.16 1175 ARG A O 1
ATOM 9517 N N . LYS A 1 1176 ? 19.881 4.229 -2.875 1.00 42.16 1176 LYS A N 1
ATOM 9518 C CA . LYS A 1 1176 ? 20.997 4.127 -3.780 1.00 42.16 1176 LYS A CA 1
ATOM 9519 C C . LYS A 1 1176 ? 20.894 2.698 -4.243 1.00 42.16 1176 LYS A C 1
ATOM 9521 O O . LYS A 1 1176 ? 20.308 2.689 -5.307 1.00 42.16 1176 LYS A O 1
ATOM 9526 N N . GLN A 1 1177 ? 21.174 1.628 -3.450 1.00 42.06 1177 GLN A N 1
ATOM 9527 C CA . GLN A 1 1177 ? 21.203 0.156 -3.765 1.00 42.06 1177 GLN A CA 1
ATOM 9528 C C . GLN A 1 1177 ? 19.937 -0.495 -4.394 1.00 42.06 1177 GLN A C 1
ATOM 9530 O O . GLN A 1 1177 ? 19.822 -1.719 -4.392 1.00 42.06 1177 GLN A O 1
ATOM 9535 N N . GLY A 1 1178 ? 19.018 0.315 -4.942 1.00 38.47 1178 GLY A N 1
ATOM 9536 C CA . GLY A 1 1178 ? 17.840 -0.049 -5.745 1.00 38.47 1178 GLY A CA 1
ATOM 9537 C C . GLY A 1 1178 ? 16.809 -0.885 -5.016 1.00 38.47 1178 GLY A C 1
ATOM 9538 O O . GLY A 1 1178 ? 15.882 -1.405 -5.629 1.00 38.47 1178 GLY A O 1
ATOM 9539 N N . TYR A 1 1179 ? 16.918 -0.950 -3.694 1.00 46.94 1179 TYR A N 1
ATOM 9540 C CA . TYR A 1 1179 ? 15.848 -1.432 -2.848 1.00 46.94 1179 TYR A CA 1
ATOM 9541 C C . TYR A 1 1179 ? 14.697 -0.415 -2.797 1.00 46.94 1179 TYR A C 1
ATOM 9543 O O . TYR A 1 1179 ? 14.905 0.808 -2.785 1.00 46.94 1179 TYR A O 1
ATOM 9551 N N . ASN A 1 1180 ? 13.464 -0.913 -2.673 1.00 51.81 1180 ASN A N 1
ATOM 9552 C CA . ASN A 1 1180 ? 12.325 -0.083 -2.282 1.00 51.81 1180 ASN A CA 1
ATOM 9553 C C . ASN A 1 1180 ? 12.359 0.101 -0.757 1.00 51.81 1180 ASN A C 1
ATOM 9555 O O . ASN A 1 1180 ? 11.721 -0.629 -0.002 1.00 51.81 1180 ASN A O 1
ATOM 9559 N N . VAL A 1 1181 ? 13.195 1.039 -0.306 1.00 54.56 1181 VAL A N 1
ATOM 9560 C CA . VAL A 1 1181 ? 13.543 1.187 1.109 1.00 54.56 1181 VAL A CA 1
ATOM 9561 C C . VAL A 1 1181 ? 12.535 2.031 1.884 1.00 54.56 1181 VAL A C 1
ATOM 9563 O O . VAL A 1 1181 ? 12.420 3.253 1.710 1.00 54.56 1181 VAL A O 1
ATOM 9566 N N . LYS A 1 1182 ? 11.909 1.391 2.855 1.00 59.50 1182 LYS A N 1
ATOM 9567 C CA . LYS A 1 1182 ? 11.286 1.988 4.025 1.00 59.50 1182 LYS A CA 1
ATOM 9568 C C . LYS A 1 1182 ? 12.358 2.231 5.086 1.00 59.50 1182 LYS A C 1
ATOM 9570 O O . LYS A 1 1182 ? 13.282 1.448 5.260 1.00 59.50 1182 LYS A O 1
ATOM 9575 N N . ILE A 1 1183 ? 12.275 3.363 5.762 1.00 56.25 1183 ILE A N 1
ATOM 9576 C CA . ILE A 1 1183 ? 13.137 3.681 6.902 1.00 56.25 1183 ILE A CA 1
ATOM 9577 C C . ILE A 1 1183 ? 12.315 3.535 8.149 1.00 56.25 1183 ILE A C 1
ATOM 9579 O O . ILE A 1 1183 ? 11.189 4.033 8.197 1.00 56.25 1183 ILE A O 1
ATOM 9583 N N . TYR A 1 1184 ? 12.881 2.859 9.137 1.00 52.66 1184 TYR A N 1
ATOM 9584 C CA . TYR A 1 1184 ? 12.270 2.835 10.435 1.00 52.66 1184 TYR A CA 1
ATOM 9585 C C . TYR A 1 1184 ? 12.605 4.105 11.185 1.00 52.66 1184 TYR A C 1
ATOM 9587 O O . TYR A 1 1184 ? 13.770 4.360 11.483 1.00 52.66 1184 TYR A O 1
ATOM 9595 N N . SER A 1 1185 ? 11.575 4.883 11.502 1.00 49.41 1185 SER A N 1
ATOM 9596 C CA . SER A 1 1185 ? 11.681 5.956 12.476 1.00 49.41 1185 SER A CA 1
ATOM 9597 C C . SER A 1 1185 ? 10.947 5.511 13.739 1.00 49.41 1185 SER A C 1
ATOM 9599 O O . SER A 1 1185 ? 9.715 5.463 13.731 1.00 49.41 1185 SER A O 1
ATOM 9601 N N . PRO A 1 1186 ? 11.659 5.096 14.800 1.00 44.84 1186 PRO A N 1
ATOM 9602 C CA . PRO A 1 1186 ? 11.011 4.701 16.041 1.00 44.84 1186 PRO A CA 1
ATOM 9603 C C . PRO A 1 1186 ? 10.179 5.850 16.602 1.00 44.84 1186 PRO A C 1
ATOM 9605 O O . PRO A 1 1186 ? 10.663 6.974 16.756 1.00 44.84 1186 PRO A O 1
ATOM 9608 N N . ARG A 1 1187 ? 8.928 5.547 16.962 1.00 40.06 1187 ARG A N 1
ATOM 9609 C CA . ARG A 1 1187 ? 8.115 6.436 17.794 1.00 40.06 1187 ARG A CA 1
ATOM 9610 C C . ARG A 1 1187 ? 8.849 6.641 19.125 1.00 40.06 1187 ARG A C 1
ATOM 9612 O O . ARG A 1 1187 ? 9.226 5.672 19.771 1.00 40.06 1187 ARG A O 1
ATOM 9619 N N . ASN A 1 1188 ? 9.015 7.898 19.534 1.00 39.31 1188 ASN A N 1
ATOM 9620 C CA . ASN A 1 1188 ? 9.491 8.309 20.861 1.00 39.31 1188 ASN A CA 1
ATOM 9621 C C . ASN A 1 1188 ? 10.908 7.855 21.271 1.00 39.31 1188 ASN A C 1
ATOM 9623 O O . ASN A 1 1188 ? 11.085 6.968 22.098 1.00 39.31 1188 ASN A O 1
ATOM 9627 N N . PHE A 1 1189 ? 11.928 8.617 20.876 1.00 36.19 1189 PHE A N 1
ATOM 9628 C CA . PHE A 1 1189 ? 13.207 8.679 21.605 1.00 36.19 1189 PHE A CA 1
ATOM 9629 C C . PHE A 1 1189 ? 13.160 9.710 22.754 1.00 36.19 1189 PHE A C 1
ATOM 9631 O O . PHE A 1 1189 ? 14.052 10.540 22.905 1.00 36.19 1189 PHE A O 1
ATOM 9638 N N . ARG A 1 1190 ? 12.084 9.719 23.553 1.00 36.16 1190 ARG A N 1
ATOM 9639 C CA . ARG A 1 1190 ? 11.874 10.725 24.619 1.00 36.16 1190 ARG A CA 1
ATOM 9640 C C . ARG A 1 1190 ? 12.019 10.202 26.049 1.00 36.16 1190 ARG A C 1
ATOM 9642 O O . ARG A 1 1190 ? 11.556 10.856 26.976 1.00 36.16 1190 ARG A O 1
ATOM 9649 N N . SER A 1 1191 ? 12.697 9.082 26.270 1.00 35.00 1191 SER A N 1
ATOM 9650 C CA . SER A 1 1191 ? 13.045 8.663 27.629 1.00 35.00 1191 SER A CA 1
ATOM 9651 C C . SER A 1 1191 ? 14.511 8.256 27.738 1.00 35.00 1191 SER A C 1
ATOM 9653 O O . SER A 1 1191 ? 15.124 7.756 26.800 1.00 35.00 1191 SER A O 1
ATOM 9655 N N . THR A 1 1192 ? 15.058 8.597 28.899 1.00 34.09 1192 THR A N 1
ATOM 9656 C CA . THR A 1 1192 ? 16.408 8.424 29.441 1.00 34.09 1192 THR A CA 1
ATOM 9657 C C . THR A 1 1192 ? 17.294 7.386 28.727 1.00 34.09 1192 THR A C 1
ATOM 9659 O O . THR A 1 1192 ? 16.836 6.270 28.469 1.00 34.09 1192 THR A O 1
ATOM 9662 N N . PRO A 1 1193 ? 18.592 7.679 28.490 1.00 32.72 1193 PRO A N 1
ATOM 9663 C CA . PRO A 1 1193 ? 19.508 6.740 27.848 1.00 32.72 1193 PRO A CA 1
ATOM 9664 C C . PRO A 1 1193 ? 19.483 5.358 28.523 1.00 32.72 1193 PRO A C 1
ATOM 9666 O O . PRO A 1 1193 ? 19.907 5.210 29.671 1.00 32.72 1193 PRO A O 1
ATOM 9669 N N . GLY A 1 1194 ? 19.001 4.337 27.804 1.00 40.38 1194 GLY A N 1
ATOM 9670 C CA . GLY A 1 1194 ? 19.252 2.932 28.138 1.00 40.38 1194 GLY A CA 1
ATOM 9671 C C . GLY A 1 1194 ? 18.062 1.997 28.382 1.00 40.38 1194 GLY A C 1
ATOM 9672 O O . GLY A 1 1194 ? 18.329 0.813 28.592 1.00 40.38 1194 GLY A O 1
ATOM 9673 N N . LYS A 1 1195 ? 16.789 2.422 28.335 1.00 42.97 1195 LYS A N 1
ATOM 9674 C CA . LYS A 1 1195 ? 15.642 1.481 28.364 1.00 42.97 1195 LYS A CA 1
ATOM 9675 C C . LYS A 1 1195 ? 14.438 1.987 27.560 1.00 42.97 1195 LYS A C 1
ATOM 9677 O O . LYS A 1 1195 ? 13.724 2.868 28.024 1.00 42.97 1195 LYS A O 1
ATOM 9682 N N . LEU A 1 1196 ? 14.172 1.368 26.405 1.00 42.00 1196 LEU A N 1
ATOM 9683 C CA . LEU A 1 1196 ? 12.852 1.453 25.766 1.00 42.00 1196 LEU A CA 1
ATOM 9684 C C . LEU A 1 1196 ? 11.782 0.856 26.682 1.00 42.00 1196 LEU A C 1
ATOM 9686 O O . LEU A 1 1196 ? 12.038 -0.145 27.362 1.00 42.00 1196 LEU A O 1
ATOM 9690 N N . SER A 1 1197 ? 10.568 1.407 26.644 1.00 46.34 1197 SER A N 1
ATOM 9691 C CA . SER A 1 1197 ? 9.423 0.724 27.240 1.00 46.34 1197 SER A CA 1
ATOM 9692 C C . SER A 1 1197 ? 9.101 -0.547 26.432 1.00 46.34 1197 SER A C 1
ATOM 9694 O O . SER A 1 1197 ? 9.303 -0.567 25.214 1.00 46.34 1197 SER A O 1
ATOM 9696 N N . PRO A 1 1198 ? 8.566 -1.617 27.050 1.00 46.59 1198 PRO A N 1
ATOM 9697 C CA . PRO A 1 1198 ? 8.098 -2.795 26.317 1.00 46.59 1198 PRO A CA 1
ATOM 9698 C C . PRO A 1 1198 ? 7.140 -2.454 25.166 1.00 46.59 1198 PRO A C 1
ATOM 9700 O O . PRO A 1 1198 ? 7.164 -3.129 24.146 1.00 46.59 1198 PRO A O 1
ATOM 9703 N N . LYS A 1 1199 ? 6.358 -1.372 25.299 1.00 46.72 1199 LYS A N 1
ATOM 9704 C CA . LYS A 1 1199 ? 5.436 -0.846 24.284 1.00 46.72 1199 LYS A CA 1
ATOM 9705 C C . LYS A 1 1199 ? 6.167 -0.291 23.054 1.00 46.72 1199 LYS A C 1
ATOM 9707 O O . LYS A 1 1199 ? 5.750 -0.580 21.937 1.00 46.72 1199 LYS A O 1
ATOM 9712 N N . ASP A 1 1200 ? 7.267 0.436 23.246 1.00 45.28 1200 ASP A N 1
ATOM 9713 C CA . ASP A 1 1200 ? 8.072 0.983 22.143 1.00 45.28 1200 ASP A CA 1
ATOM 9714 C C . ASP A 1 1200 ? 8.876 -0.122 21.450 1.00 45.28 1200 ASP A C 1
ATOM 9716 O O . ASP A 1 1200 ? 8.923 -0.178 20.225 1.00 45.28 1200 ASP A O 1
ATOM 9720 N N . ILE A 1 1201 ? 9.416 -1.080 22.216 1.00 48.75 1201 ILE A N 1
ATOM 9721 C CA . ILE A 1 1201 ? 10.053 -2.282 21.651 1.00 48.75 1201 ILE A CA 1
ATOM 9722 C C . ILE A 1 1201 ? 9.049 -3.058 20.781 1.00 48.75 1201 ILE A C 1
ATOM 9724 O O . ILE A 1 1201 ? 9.405 -3.546 19.711 1.00 48.75 1201 ILE A O 1
ATOM 9728 N N . ASN A 1 1202 ? 7.794 -3.160 21.222 1.00 48.59 1202 ASN A N 1
ATOM 9729 C CA . ASN A 1 1202 ? 6.749 -3.894 20.513 1.00 48.59 1202 ASN A CA 1
ATOM 9730 C C . ASN A 1 1202 ? 6.254 -3.155 19.257 1.00 48.59 1202 ASN A C 1
ATOM 9732 O O . ASN A 1 1202 ? 6.080 -3.774 18.215 1.00 48.59 1202 ASN A O 1
ATOM 9736 N N . ALA A 1 1203 ? 6.107 -1.827 19.314 1.00 49.25 1203 ALA A N 1
ATOM 9737 C CA . ALA A 1 1203 ? 5.791 -1.006 18.143 1.00 49.25 1203 ALA A CA 1
ATOM 9738 C C . ALA A 1 1203 ? 6.906 -1.063 17.083 1.00 49.25 1203 ALA A C 1
ATOM 9740 O O . ALA A 1 1203 ? 6.622 -1.168 15.890 1.00 49.25 1203 ALA A O 1
ATOM 9741 N N . ASN A 1 1204 ? 8.169 -1.067 17.529 1.00 51.62 1204 ASN A N 1
ATOM 9742 C CA . ASN A 1 1204 ? 9.329 -1.259 16.661 1.00 51.62 1204 ASN A CA 1
ATOM 9743 C C . ASN A 1 1204 ? 9.319 -2.636 15.994 1.00 51.62 1204 ASN A C 1
ATOM 9745 O O . ASN A 1 1204 ? 9.530 -2.734 14.785 1.00 51.62 1204 ASN A O 1
ATOM 9749 N N . ARG A 1 1205 ? 9.007 -3.687 16.759 1.00 53.94 1205 ARG A N 1
ATOM 9750 C CA . ARG A 1 1205 ? 8.875 -5.051 16.240 1.00 53.94 1205 ARG A CA 1
ATOM 9751 C C . ARG A 1 1205 ? 7.750 -5.189 15.220 1.00 53.94 1205 ARG A C 1
ATOM 9753 O O . ARG A 1 1205 ? 8.003 -5.709 14.142 1.00 53.94 1205 ARG A O 1
ATOM 9760 N N . GLU A 1 1206 ? 6.551 -4.701 15.520 1.00 51.38 1206 GLU A N 1
ATOM 9761 C CA . GLU A 1 1206 ? 5.382 -4.829 14.639 1.00 51.38 1206 GLU A CA 1
ATOM 9762 C C . GLU A 1 1206 ? 5.536 -4.061 13.328 1.00 51.38 1206 GLU A C 1
ATOM 9764 O O . GLU A 1 1206 ? 5.172 -4.553 12.259 1.00 51.38 1206 GLU A O 1
ATOM 9769 N N . TRP A 1 1207 ? 6.164 -2.887 13.373 1.00 52.94 1207 TRP A N 1
ATOM 9770 C CA . TRP A 1 1207 ? 6.468 -2.154 12.154 1.00 52.94 1207 TRP A CA 1
ATOM 9771 C C . TRP A 1 1207 ? 7.487 -2.899 11.286 1.00 52.94 1207 TRP A C 1
ATOM 9773 O O . TRP A 1 1207 ? 7.270 -3.050 10.082 1.00 52.94 1207 TRP A O 1
ATOM 9783 N N . LEU A 1 1208 ? 8.575 -3.412 11.881 1.00 50.44 1208 LEU A N 1
ATOM 9784 C CA . LEU A 1 1208 ? 9.572 -4.200 11.144 1.00 50.44 1208 LEU A CA 1
ATOM 9785 C C . LEU A 1 1208 ? 8.897 -5.374 10.442 1.00 50.44 1208 LEU A C 1
ATOM 9787 O O . LEU A 1 1208 ? 9.138 -5.678 9.275 1.00 50.44 1208 LEU A O 1
ATOM 9791 N N . ARG A 1 1209 ? 8.001 -6.009 11.174 1.00 51.56 1209 ARG A N 1
ATOM 9792 C CA . ARG A 1 1209 ? 7.330 -7.226 10.801 1.00 51.56 1209 ARG A CA 1
ATOM 9793 C C . ARG A 1 1209 ? 6.276 -7.052 9.715 1.00 51.56 1209 ARG A C 1
ATOM 9795 O O . ARG A 1 1209 ? 6.224 -7.865 8.796 1.00 51.56 1209 ARG A O 1
ATOM 9802 N N . TYR A 1 1210 ? 5.497 -5.973 9.763 1.00 51.41 1210 TYR A N 1
ATOM 9803 C CA . TYR A 1 1210 ? 4.585 -5.571 8.691 1.00 51.41 1210 TYR A CA 1
ATOM 9804 C C . TYR A 1 1210 ? 5.312 -5.490 7.345 1.00 51.41 1210 TYR A C 1
ATOM 9806 O O . TYR A 1 1210 ? 4.875 -6.065 6.347 1.00 51.41 1210 TYR A O 1
ATOM 9814 N N . TRP A 1 1211 ? 6.467 -4.827 7.325 1.00 50.28 1211 TRP A N 1
ATOM 9815 C CA . TRP A 1 1211 ? 7.238 -4.685 6.099 1.00 50.28 1211 TRP A CA 1
ATOM 9816 C C . TRP A 1 1211 ? 7.930 -5.985 5.699 1.00 50.28 1211 TRP A C 1
ATOM 9818 O O . TRP A 1 1211 ? 7.923 -6.332 4.521 1.00 50.28 1211 TRP A O 1
ATOM 9828 N N . THR A 1 1212 ? 8.446 -6.757 6.656 1.00 48.53 1212 THR A N 1
ATOM 9829 C CA . THR A 1 1212 ? 9.046 -8.070 6.368 1.00 48.53 1212 THR A CA 1
ATOM 9830 C C . THR A 1 1212 ? 8.018 -9.032 5.744 1.00 48.53 1212 THR A C 1
ATOM 9832 O O . THR A 1 1212 ? 8.334 -9.715 4.774 1.00 48.53 1212 THR A O 1
ATOM 9835 N N . ASN A 1 1213 ? 6.755 -9.004 6.197 1.00 46.28 1213 ASN A N 1
ATOM 9836 C CA . ASN A 1 1213 ? 5.628 -9.758 5.617 1.00 46.28 1213 ASN A CA 1
ATOM 9837 C C . ASN A 1 1213 ? 5.260 -9.326 4.186 1.00 46.28 1213 ASN A C 1
ATOM 9839 O O . ASN A 1 1213 ? 4.705 -10.111 3.423 1.00 46.28 1213 ASN A O 1
ATOM 9843 N N . LYS A 1 1214 ? 5.584 -8.090 3.796 1.00 46.50 1214 LYS A N 1
ATOM 9844 C CA . LYS A 1 1214 ? 5.465 -7.596 2.414 1.00 46.50 1214 LYS A CA 1
ATOM 9845 C C . LYS A 1 1214 ? 6.680 -7.970 1.549 1.00 46.50 1214 LYS A C 1
ATOM 9847 O O . LYS A 1 1214 ? 6.849 -7.419 0.465 1.00 46.50 1214 LYS A O 1
ATOM 9852 N N . GLY A 1 1215 ? 7.530 -8.875 2.036 1.00 43.91 1215 GLY A N 1
ATOM 9853 C CA . GLY A 1 1215 ? 8.765 -9.282 1.378 1.00 43.91 1215 GLY A CA 1
ATOM 9854 C C . GLY A 1 1215 ? 9.926 -8.316 1.610 1.00 43.91 1215 GLY A C 1
ATOM 9855 O O . GLY A 1 1215 ? 10.853 -8.311 0.804 1.00 43.91 1215 GLY A O 1
ATOM 9856 N N . ALA A 1 1216 ? 9.890 -7.477 2.664 1.00 52.22 1216 ALA A N 1
ATOM 9857 C CA . ALA A 1 1216 ? 10.982 -6.541 2.910 1.00 52.22 1216 ALA A CA 1
ATOM 9858 C C . ALA A 1 1216 ? 12.232 -7.176 3.521 1.00 52.22 1216 ALA A C 1
ATOM 9860 O O . ALA A 1 1216 ? 12.164 -7.893 4.518 1.00 52.22 1216 ALA A O 1
ATOM 9861 N N . LYS A 1 1217 ? 13.386 -6.811 2.970 1.00 62.97 1217 LYS A N 1
ATOM 9862 C CA . LYS A 1 1217 ? 14.723 -7.079 3.488 1.00 62.97 1217 LYS A CA 1
ATOM 9863 C C . LYS A 1 1217 ? 15.118 -6.001 4.489 1.00 62.97 1217 LYS A C 1
ATOM 9865 O O . LYS A 1 1217 ? 15.259 -4.831 4.149 1.00 62.97 1217 LYS A O 1
ATOM 9870 N N . VAL A 1 1218 ? 15.232 -6.365 5.752 1.00 62.75 1218 VAL A N 1
ATOM 9871 C CA . VAL A 1 1218 ? 15.561 -5.441 6.833 1.00 62.75 1218 VAL A CA 1
ATOM 9872 C C . VAL A 1 1218 ? 17.074 -5.226 6.865 1.00 62.75 1218 VAL A C 1
ATOM 9874 O O . VAL A 1 1218 ? 17.828 -6.170 6.712 1.00 62.75 1218 VAL A O 1
ATOM 9877 N N . PHE A 1 1219 ? 17.546 -4.008 7.080 1.00 62.88 1219 PHE A N 1
ATOM 9878 C CA . PHE A 1 1219 ? 18.949 -3.650 7.159 1.00 62.88 1219 PHE A CA 1
ATOM 9879 C C . PHE A 1 1219 ? 19.226 -2.874 8.444 1.00 62.88 1219 PHE A C 1
ATOM 9881 O O . PHE A 1 1219 ? 18.781 -1.738 8.581 1.00 62.88 1219 PHE A O 1
ATOM 9888 N N . ASP A 1 1220 ? 19.944 -3.473 9.391 1.00 66.62 1220 ASP A N 1
ATOM 9889 C CA . ASP A 1 1220 ? 20.222 -2.854 10.696 1.00 66.62 1220 ASP A CA 1
ATOM 9890 C C . ASP A 1 1220 ? 21.620 -2.236 10.755 1.00 66.62 1220 ASP A C 1
ATOM 9892 O O . ASP A 1 1220 ? 22.626 -2.934 10.716 1.00 66.62 1220 ASP A O 1
ATOM 9896 N N . ILE A 1 1221 ? 21.719 -0.920 10.873 1.00 61.91 1221 ILE A N 1
ATOM 9897 C CA . ILE A 1 1221 ? 23.012 -0.227 10.830 1.00 61.91 1221 ILE A CA 1
ATOM 9898 C C . ILE A 1 1221 ? 23.800 -0.274 12.145 1.00 61.91 1221 ILE A C 1
ATOM 9900 O O . ILE A 1 1221 ? 24.926 0.229 12.225 1.00 61.91 1221 ILE A O 1
ATOM 9904 N N . GLY A 1 1222 ? 23.207 -0.848 13.193 1.00 53.19 1222 GLY A N 1
ATOM 9905 C CA . GLY A 1 1222 ? 23.824 -0.969 14.504 1.00 53.19 1222 GLY A CA 1
ATOM 9906 C C . GLY A 1 1222 ? 24.125 0.377 15.192 1.00 53.19 1222 GLY A C 1
ATOM 9907 O O . GLY A 1 1222 ? 23.754 1.463 14.722 1.00 53.19 1222 GLY A O 1
ATOM 9908 N N . PRO A 1 1223 ? 24.786 0.332 16.358 1.00 54.44 1223 PRO A N 1
ATOM 9909 C CA . PRO A 1 1223 ? 25.069 1.497 17.175 1.00 54.44 1223 PRO A CA 1
ATOM 9910 C C . PRO A 1 1223 ? 26.273 2.280 16.657 1.00 54.44 1223 PRO A C 1
ATOM 9912 O O . PRO A 1 1223 ? 27.096 1.770 15.893 1.00 54.44 1223 PRO A O 1
ATOM 9915 N N . GLU A 1 1224 ? 26.381 3.534 17.075 1.00 50.88 1224 GLU A N 1
ATOM 9916 C CA . GLU A 1 1224 ? 27.485 4.414 16.687 1.00 50.88 1224 GLU A CA 1
ATOM 9917 C C . GLU A 1 1224 ? 28.816 3.981 17.340 1.00 50.88 1224 GLU A C 1
ATOM 9919 O O . GLU A 1 1224 ? 28.913 3.748 18.548 1.00 50.88 1224 GLU A O 1
ATOM 9924 N N . LYS A 1 1225 ? 29.887 3.878 16.543 1.00 47.38 1225 LYS A N 1
ATOM 9925 C CA . LYS A 1 1225 ? 31.189 3.377 17.009 1.00 47.38 1225 LYS A CA 1
ATOM 9926 C C . LYS A 1 1225 ? 31.855 4.378 17.966 1.00 47.38 1225 LYS A C 1
ATOM 9928 O O . LYS A 1 1225 ? 32.195 5.486 17.570 1.00 47.38 1225 LYS A O 1
ATOM 9933 N N . GLY A 1 1226 ? 32.090 3.969 19.216 1.00 47.78 1226 GLY A N 1
ATOM 9934 C CA . GLY A 1 1226 ? 32.727 4.806 20.248 1.00 47.78 1226 GLY A CA 1
ATOM 9935 C C . GLY A 1 1226 ? 31.750 5.549 21.164 1.00 47.78 1226 GLY A C 1
ATOM 9936 O O . GLY A 1 1226 ? 32.191 6.198 22.111 1.00 47.78 1226 GLY A O 1
ATOM 9937 N N . ASN A 1 1227 ? 30.443 5.399 20.941 1.00 43.62 1227 ASN A N 1
ATOM 9938 C CA . ASN A 1 1227 ? 29.404 5.907 21.823 1.00 43.62 1227 ASN A CA 1
ATOM 9939 C C . ASN A 1 1227 ? 28.822 4.738 22.647 1.00 43.62 1227 ASN A C 1
ATOM 9941 O O . ASN A 1 1227 ? 28.145 3.875 22.094 1.00 43.62 1227 ASN A O 1
ATOM 9945 N N . PRO A 1 1228 ? 29.098 4.635 23.963 1.00 41.25 1228 PRO A N 1
ATOM 9946 C CA . PRO A 1 1228 ? 28.564 3.559 24.799 1.00 41.25 1228 PRO A CA 1
ATOM 9947 C C . PRO A 1 1228 ? 27.098 3.794 25.190 1.00 41.25 1228 PRO A C 1
ATOM 9949 O O . PRO A 1 1228 ? 26.531 2.984 25.931 1.00 41.25 1228 PRO A O 1
ATOM 9952 N N . VAL A 1 1229 ? 26.481 4.889 24.720 1.00 40.53 1229 VAL A N 1
ATOM 9953 C CA . VAL A 1 1229 ? 25.036 5.084 24.817 1.00 40.53 1229 VAL A CA 1
ATOM 9954 C C . VAL A 1 1229 ? 24.388 4.016 23.952 1.00 40.53 1229 VAL A C 1
ATOM 9956 O O . VAL A 1 1229 ? 24.371 4.086 22.732 1.00 40.53 1229 VAL A O 1
ATOM 9959 N N . ARG A 1 1230 ? 23.944 2.960 24.630 1.00 40.50 1230 ARG A N 1
ATOM 9960 C CA . ARG A 1 1230 ? 23.331 1.794 24.017 1.00 40.50 1230 ARG A CA 1
ATOM 9961 C C . ARG A 1 1230 ? 22.094 2.229 23.260 1.00 40.50 1230 ARG A C 1
ATOM 9963 O O . ARG A 1 1230 ? 21.132 2.693 23.875 1.00 40.50 1230 ARG A O 1
ATOM 9970 N N . SER A 1 1231 ? 22.107 1.940 21.971 1.00 40.41 1231 SER A N 1
ATOM 9971 C CA . SER A 1 1231 ? 20.907 1.899 21.162 1.00 40.41 1231 SER A CA 1
ATOM 9972 C C . SER A 1 1231 ? 19.769 1.219 21.886 1.00 40.41 1231 SER A C 1
ATOM 9974 O O . SER A 1 1231 ? 19.964 0.134 22.458 1.00 40.41 1231 SER A O 1
ATOM 9976 N N . PRO A 1 1232 ? 18.559 1.777 21.795 1.00 41.00 1232 PRO A N 1
ATOM 9977 C CA . PRO A 1 1232 ? 17.376 1.012 22.113 1.00 41.00 1232 PRO A CA 1
ATOM 9978 C C . PRO A 1 1232 ? 17.254 -0.273 21.270 1.00 41.00 1232 PRO A C 1
ATOM 9980 O O . PRO A 1 1232 ? 16.628 -1.217 21.741 1.00 41.00 1232 PRO A O 1
ATOM 9983 N N . PHE A 1 1233 ? 17.948 -0.348 20.123 1.00 45.12 1233 PHE A N 1
ATOM 9984 C CA . PHE A 1 1233 ? 18.115 -1.548 19.293 1.00 45.12 1233 PHE A CA 1
ATOM 9985 C C . PHE A 1 1233 ? 19.325 -2.435 19.645 1.00 45.12 1233 PHE A C 1
ATOM 9987 O O . PHE A 1 1233 ? 19.564 -3.448 19.016 1.00 45.12 1233 PHE A O 1
ATOM 9994 N N . TYR A 1 1234 ? 20.161 -2.100 20.630 1.00 38.00 1234 TYR A N 1
ATOM 9995 C CA . TYR A 1 1234 ? 21.406 -2.863 20.869 1.00 38.00 1234 TYR A CA 1
ATOM 9996 C C . TYR A 1 1234 ? 21.534 -3.376 22.303 1.00 38.00 1234 TYR A C 1
ATOM 9998 O O . TYR A 1 1234 ? 22.225 -4.358 22.556 1.00 38.00 1234 TYR A O 1
ATOM 10006 N N . GLY A 1 1235 ? 20.829 -2.765 23.264 1.00 38.25 1235 GLY A N 1
ATOM 10007 C CA . GLY A 1 1235 ? 20.862 -3.189 24.670 1.00 38.25 1235 GLY A CA 1
ATOM 10008 C C . GLY A 1 1235 ? 19.891 -4.318 25.044 1.00 38.25 1235 GLY A C 1
ATOM 10009 O O . GLY A 1 1235 ? 20.180 -5.071 25.974 1.00 38.25 1235 GLY A O 1
ATOM 10010 N N . VAL A 1 1236 ? 18.753 -4.432 24.347 1.00 37.75 1236 VAL A N 1
ATOM 10011 C CA . VAL A 1 1236 ? 17.678 -5.413 24.632 1.00 37.75 1236 VAL A CA 1
ATOM 10012 C C . VAL A 1 1236 ? 17.551 -6.467 23.517 1.00 37.75 1236 VAL A C 1
ATOM 10014 O O . VAL A 1 1236 ? 17.085 -7.584 23.748 1.00 37.75 1236 VAL A O 1
ATOM 10017 N N . GLU A 1 1237 ? 18.048 -6.154 22.322 1.00 42.44 1237 GLU A N 1
ATOM 10018 C CA . GLU A 1 1237 ? 17.841 -6.941 21.102 1.00 42.44 1237 GLU A CA 1
ATOM 10019 C C . GLU A 1 1237 ? 18.842 -8.078 20.899 1.00 42.44 1237 GLU A C 1
ATOM 10021 O O . GLU A 1 1237 ? 18.484 -9.073 20.269 1.00 42.44 1237 GLU A O 1
ATOM 10026 N N . GLN A 1 1238 ? 20.017 -8.042 21.546 1.00 38.34 1238 GLN A N 1
ATOM 10027 C CA . GLN A 1 1238 ? 20.935 -9.193 21.549 1.00 38.34 1238 GLN A CA 1
ATOM 10028 C C . GLN A 1 1238 ? 20.285 -10.467 22.135 1.00 38.34 1238 GLN A C 1
ATOM 10030 O O . GLN A 1 1238 ? 20.727 -11.576 21.848 1.00 38.34 1238 GLN A O 1
ATOM 10035 N N . ARG A 1 1239 ? 19.218 -10.320 22.942 1.00 34.62 1239 ARG A N 1
ATOM 10036 C CA . ARG A 1 1239 ? 18.466 -11.435 23.549 1.00 34.62 1239 ARG A CA 1
ATOM 10037 C C . ARG A 1 1239 ? 17.076 -11.699 22.956 1.00 34.62 1239 ARG A C 1
ATOM 10039 O O . ARG A 1 1239 ? 16.421 -12.629 23.402 1.00 34.62 1239 ARG A O 1
ATOM 10046 N N . SER A 1 1240 ? 16.581 -10.868 22.036 1.00 36.16 1240 SER A N 1
ATOM 10047 C CA . SER A 1 1240 ? 15.180 -10.961 21.578 1.00 36.16 1240 SER A CA 1
ATOM 10048 C C . SER A 1 1240 ? 14.986 -10.837 20.069 1.00 36.16 1240 SER A C 1
ATOM 10050 O O . SER A 1 1240 ? 14.126 -11.529 19.539 1.00 36.16 1240 SER A O 1
ATOM 10052 N N . ILE A 1 1241 ? 15.811 -10.054 19.368 1.00 36.97 1241 ILE A N 1
ATOM 10053 C CA . ILE A 1 1241 ? 15.794 -9.993 17.897 1.00 36.97 1241 ILE A CA 1
ATOM 10054 C C . ILE A 1 1241 ? 16.812 -10.970 17.306 1.00 36.97 1241 ILE A C 1
ATOM 10056 O O . ILE A 1 1241 ? 16.521 -11.621 16.319 1.00 36.97 1241 ILE A O 1
ATOM 10060 N N . TYR A 1 1242 ? 17.959 -11.166 17.956 1.00 37.72 1242 TYR A N 1
ATOM 10061 C CA . TYR A 1 1242 ? 19.062 -11.948 17.381 1.00 37.72 1242 TYR A CA 1
ATOM 10062 C C . TYR A 1 1242 ? 19.183 -13.396 17.878 1.00 37.72 1242 TYR A C 1
ATOM 10064 O O . TYR A 1 1242 ? 19.887 -14.208 17.287 1.00 37.72 1242 TYR A O 1
ATOM 10072 N N . THR A 1 1243 ? 18.465 -13.747 18.946 1.00 36.09 1243 THR A N 1
ATOM 10073 C CA . THR A 1 1243 ? 18.479 -15.096 19.548 1.00 36.09 1243 THR A CA 1
ATOM 10074 C C . THR A 1 1243 ? 17.128 -15.811 19.483 1.00 36.09 1243 THR A C 1
ATOM 10076 O O . THR A 1 1243 ? 17.122 -17.031 19.397 1.00 36.09 1243 THR A O 1
ATOM 10079 N N . ASN A 1 1244 ? 16.004 -15.079 19.415 1.00 33.75 1244 ASN A N 1
ATOM 10080 C CA . ASN A 1 1244 ? 14.653 -15.668 19.412 1.00 33.75 1244 ASN A CA 1
ATOM 10081 C C . ASN A 1 1244 ? 13.845 -15.399 18.124 1.00 33.75 1244 ASN A C 1
ATOM 10083 O O . ASN A 1 1244 ? 12.868 -16.101 17.866 1.00 33.75 1244 ASN A O 1
ATOM 10087 N N . TRP A 1 1245 ? 14.223 -14.398 17.314 1.00 36.38 1245 TRP A N 1
ATOM 10088 C CA . TRP A 1 1245 ? 13.531 -13.998 16.079 1.00 36.38 1245 TRP A CA 1
ATOM 10089 C C . TRP A 1 1245 ? 14.498 -14.076 14.884 1.00 36.38 1245 TRP A C 1
ATOM 10091 O O . TRP A 1 1245 ? 15.077 -13.081 14.463 1.00 36.38 1245 TRP A O 1
ATOM 10101 N N . LYS A 1 1246 ? 14.679 -15.264 14.292 1.00 36.28 1246 LYS A N 1
ATOM 10102 C CA . LYS A 1 1246 ? 15.405 -15.404 13.016 1.00 36.28 1246 LYS A CA 1
ATOM 10103 C C . LYS A 1 1246 ? 14.588 -14.782 11.873 1.00 36.28 1246 LYS A C 1
ATOM 10105 O O . LYS A 1 1246 ? 13.928 -15.483 11.111 1.00 36.28 1246 LYS A O 1
ATOM 10110 N N . TYR A 1 1247 ? 14.632 -13.462 11.721 1.00 43.94 1247 TYR A N 1
ATOM 10111 C CA . TYR A 1 1247 ? 14.283 -12.842 10.450 1.00 43.94 1247 TYR A CA 1
ATOM 10112 C C . TYR A 1 1247 ? 15.366 -13.221 9.438 1.00 43.94 1247 TYR A C 1
ATOM 10114 O O . TYR A 1 1247 ? 16.430 -12.607 9.400 1.00 43.94 1247 TYR A O 1
ATOM 10122 N N . ASN A 1 1248 ? 15.079 -14.193 8.571 1.00 38.22 1248 ASN A N 1
ATOM 10123 C CA . ASN A 1 1248 ? 15.955 -14.577 7.451 1.00 38.22 1248 ASN A CA 1
ATOM 10124 C C . ASN A 1 1248 ? 16.257 -13.413 6.477 1.00 38.22 1248 ASN A C 1
ATOM 10126 O O . ASN A 1 1248 ? 17.072 -13.556 5.572 1.00 38.22 1248 ASN A O 1
ATOM 10130 N N . ASN A 1 1249 ? 15.626 -12.256 6.690 1.00 46.41 1249 ASN A N 1
ATOM 10131 C CA . ASN A 1 1249 ? 15.696 -11.064 5.864 1.00 46.41 1249 ASN A CA 1
ATOM 10132 C C . ASN A 1 1249 ? 16.419 -9.881 6.544 1.00 46.41 1249 ASN A C 1
ATOM 10134 O O . ASN A 1 1249 ? 16.436 -8.813 5.942 1.00 46.41 1249 ASN A O 1
ATOM 10138 N N . VAL A 1 1250 ? 16.985 -10.016 7.760 1.00 47.09 1250 VAL A N 1
ATOM 10139 C CA . VAL A 1 1250 ? 17.758 -8.939 8.428 1.00 47.09 1250 VAL A CA 1
ATOM 10140 C C . VAL A 1 1250 ? 19.243 -9.004 8.043 1.00 47.09 1250 VAL A C 1
ATOM 10142 O O . VAL A 1 1250 ? 19.935 -9.981 8.311 1.00 47.09 1250 VAL A O 1
ATOM 10145 N N . VAL A 1 1251 ? 19.753 -7.927 7.450 1.00 51.44 1251 VAL A N 1
ATOM 10146 C CA . VAL A 1 1251 ? 21.129 -7.725 6.990 1.00 51.44 1251 VAL A CA 1
ATOM 10147 C C . VAL A 1 1251 ? 21.721 -6.548 7.761 1.00 51.44 1251 VAL A C 1
ATOM 10149 O O . VAL A 1 1251 ? 21.521 -5.396 7.393 1.00 51.44 1251 VAL A O 1
ATOM 10152 N N . GLN A 1 1252 ? 22.448 -6.771 8.854 1.00 56.28 1252 GLN A N 1
ATOM 10153 C CA . GLN A 1 1252 ? 23.035 -5.619 9.557 1.00 56.28 1252 GLN A CA 1
ATOM 10154 C C . GLN A 1 1252 ? 24.105 -4.947 8.655 1.00 56.28 1252 GLN A C 1
ATOM 10156 O O . GLN A 1 1252 ? 25.067 -5.585 8.207 1.00 56.28 1252 GLN A O 1
ATOM 10161 N N . LEU A 1 1253 ? 23.936 -3.646 8.427 1.00 48.53 1253 LEU A N 1
ATOM 10162 C CA . LEU A 1 1253 ? 24.837 -2.758 7.704 1.00 48.53 1253 LEU A CA 1
ATOM 10163 C C . LEU A 1 1253 ? 25.821 -2.123 8.656 1.00 48.53 1253 LEU A C 1
ATOM 10165 O O . LEU A 1 1253 ? 25.677 -1.015 9.168 1.00 48.53 1253 LEU A O 1
ATOM 10169 N N . GLU A 1 1254 ? 26.881 -2.845 8.873 1.00 45.44 1254 GLU A N 1
ATOM 10170 C CA . GLU A 1 1254 ? 27.956 -2.333 9.659 1.00 45.44 1254 GLU A CA 1
ATOM 10171 C C . GLU A 1 1254 ? 28.816 -1.442 8.768 1.00 45.44 1254 GLU A C 1
ATOM 10173 O O . GLU A 1 1254 ? 29.696 -1.912 8.082 1.00 45.44 1254 GLU A O 1
ATOM 10178 N N . GLY A 1 1255 ? 28.572 -0.135 8.815 1.00 40.94 1255 GLY A N 1
ATOM 10179 C CA . GLY A 1 1255 ? 29.250 0.834 7.941 1.00 40.94 1255 GLY A CA 1
ATOM 10180 C C . GLY A 1 1255 ? 29.075 2.287 8.374 1.00 40.94 1255 GLY A C 1
ATOM 10181 O O . GLY A 1 1255 ? 29.843 3.174 8.006 1.00 40.94 1255 GLY A O 1
ATOM 10182 N N . TYR A 1 1256 ? 28.033 2.533 9.160 1.00 35.53 1256 TYR A N 1
ATOM 10183 C CA . TYR A 1 1256 ? 27.429 3.851 9.285 1.00 35.53 1256 TYR A CA 1
ATOM 10184 C C . TYR A 1 1256 ? 27.774 4.559 10.573 1.00 35.53 1256 TYR A C 1
ATOM 10186 O O . TYR A 1 1256 ? 28.212 3.887 11.537 1.00 35.53 1256 TYR A O 1
#